Protein AF-0000000084368927 (afdb_homodimer)

pLDDT: mean 73.63, std 20.37, range [19.75, 97.19]

Secondary structure (DSSP, 8-state):
------------S-HHHHHTT------SSS-HHHHHTT------SHHHHHHHHHHT--TTB--TTHHHHHHTTS-TTSHHHHHHH-HHHHHHHHHHHHSTHHHHHHHHHHHHTS---PPPPHHHHHHHHHHHHS-HHHHHHHHHHHHHSHHHHHT--S-HHHHHHHHHHHH--TTS----S---SHHHHHHHHHHHHHHHHHHHHHHHTT--GGG----HHHHHHHHHHHHHHTT-TTT-HHHHHHHHHHHHHHHHH-SS---HHHHHHHHHHHHHHHHHHHHHTTTS----HHHHHHHHHHHHHHHHHHHHH--S--SS-GGG--PPPP---SHHHHHHHHHHHHHHHHHHHHHHHH-SS---BHHHHHHHHHHHHHHHHHT-HHHHHH-S-HHHHHHHHHHHHHHHHHHHHHHHHHHHHHTTT-HHHHHHHHHHHHHHHHHHHGGGGGGG--TTSTT-HHHHTS-HHHHHHHHHHHHHHHHHHHHHHHHHHHHHTTTS---HHHHHHHHHHHHHHHHHHHHHHHTTTT-HHHHHHHHHHHHHHHHHHS-STT-THHHHHHHHHHT-HHHHS--HHHHHHHHHHHHHHHTTTSS-S----SSTTT-S---HHHHHHHHHHHHSGGGT-/------------S-HHHHHTT------SSS-HHHHHTT------HHHHHHHHHHHT--TTB--TTHHHHHHTTS-TTSHHHHHHH-HHHHHHHHHHHHSTHHHHHHHHHHHHTS---PPPPHHHHHHHHHHHHS-HHHHHHHHHHHHHSHHHHHT--S-HHHHHHHHHHHH--TTS----S---SHHHHHHHHHHHHHHHHHHHHHHHTT--GGG----HHHHHHHHHHHHHHTT-TTT-HHHHHHHHHHHHHHHHH-SS---HHHHHHHHHHHHHHHHHHHHHTTTS----HHHHHHHHHHHHHHHHHHHHH--S--SS-GGG--PPPP-S-SHHHHHHHHHHHHHHHHHHHHHHHH-SSS--BHHHHHHHHHHHHHHHHHT-HHHHHH-S-HHHHHHHHHHHHHHHHHHHHHHHHHHHHHTTT-HHHHHHHHHHHHHHHHHHHGGGGGGG--TTSTT-HHHHTS-HHHHHHHHHHHHHHHHHHHHHHHHHHHHHTTTS---HHHHHHHHHHHHHHHHHHHHHHHTTTT-HHHHHHHHHHHHHHHHHH-TTTT-THHHHHHHHHHT-HHHHS-THHHHHHHHHHHHHHHHTTSS-S----SSTTT-S---HHHHHHHHHHHHSSTTT-

Solvent-accessible surface area (backbone atoms only — not comparable to full-atom values): 67844 Å² total; per-residue (Å²): 136,82,83,71,79,78,73,85,66,82,77,58,38,28,45,57,29,56,75,69,70,46,81,46,72,47,42,83,77,44,18,64,50,31,51,75,68,74,40,79,36,44,58,65,70,71,59,50,57,51,52,59,53,60,69,71,53,46,95,52,42,47,59,68,52,66,56,23,71,80,54,20,62,53,24,64,48,19,58,62,41,50,37,67,66,36,64,57,41,29,43,45,50,50,54,48,56,70,41,61,76,56,58,54,56,54,45,50,54,53,53,63,65,53,68,82,77,76,81,69,56,76,89,48,42,57,70,67,46,46,70,76,57,63,51,46,68,62,50,52,51,31,52,49,46,36,71,68,37,62,48,27,37,78,61,54,65,69,54,68,68,64,50,48,55,53,44,32,63,41,34,26,47,93,89,54,71,45,66,60,91,73,80,88,48,61,66,46,32,46,49,52,20,39,48,34,45,49,42,28,53,28,25,49,46,38,45,74,64,67,46,72,74,87,58,52,79,49,47,71,61,37,45,53,52,20,50,50,28,44,66,71,30,68,60,56,48,88,79,41,47,68,60,46,43,41,34,52,50,53,52,45,53,44,64,74,31,47,40,58,73,63,52,72,42,49,56,54,46,44,54,33,50,47,51,40,42,51,52,52,37,48,36,70,35,41,37,36,71,65,86,50,55,67,50,30,41,45,40,52,53,50,52,48,52,39,47,49,55,25,68,56,16,38,66,47,58,68,80,74,53,78,44,50,33,51,45,54,76,54,72,63,92,45,63,39,38,50,26,51,55,53,48,48,50,50,49,66,69,44,42,69,47,43,55,46,65,28,26,57,66,50,61,43,38,51,67,60,50,48,57,47,43,50,58,53,51,48,49,45,65,75,49,29,72,71,60,43,73,66,49,83,52,33,51,54,26,38,29,51,48,51,47,42,51,52,51,48,48,50,52,43,40,52,39,47,52,51,24,58,62,22,47,46,74,36,38,69,61,19,46,55,35,45,52,53,40,48,64,56,46,57,71,56,59,61,59,54,54,42,68,74,40,51,88,85,37,88,42,13,44,46,80,57,34,41,44,48,52,63,46,51,50,53,51,52,56,48,50,54,46,55,40,51,54,26,52,30,46,33,32,48,34,61,61,40,49,82,72,38,77,88,56,71,67,49,54,50,51,29,51,50,25,49,50,52,44,50,53,51,42,50,45,25,51,72,35,24,86,64,21,38,64,31,34,54,48,27,55,54,48,48,53,49,49,48,55,49,60,40,39,35,97,79,29,84,57,22,60,58,42,50,52,49,46,68,66,30,66,58,56,62,58,26,53,27,67,64,46,43,51,51,47,55,51,47,52,58,57,59,61,65,68,67,83,72,62,72,64,70,64,85,53,60,83,64,51,80,49,68,50,70,61,53,46,48,47,47,48,49,59,64,63,46,64,70,76,85,102,131,83,73,72,78,80,71,83,66,80,74,60,38,28,46,58,29,56,75,69,69,47,81,46,73,48,42,84,77,43,18,62,50,30,51,74,68,75,40,81,34,46,58,64,72,72,58,52,57,51,52,59,52,60,69,70,54,47,94,52,42,46,60,68,52,66,59,20,66,80,50,20,66,43,22,67,46,22,60,62,40,51,38,68,66,37,63,54,41,31,43,45,49,50,56,49,55,69,42,59,76,56,58,52,56,56,46,50,55,53,53,67,64,55,68,83,76,76,82,70,56,76,87,49,42,57,70,66,46,47,71,76,56,62,52,46,66,62,51,51,51,32,52,50,45,35,70,69,37,62,48,26,35,78,60,55,66,71,55,68,69,63,51,49,56,53,45,32,71,40,33,26,48,94,90,52,72,45,67,60,92,74,81,89,48,59,68,48,33,46,49,51,22,41,47,34,45,49,41,27,54,29,25,49,46,37,44,74,64,68,47,71,72,86,57,53,79,50,47,70,64,37,46,53,51,19,50,50,28,44,66,72,30,67,61,57,47,88,77,41,48,68,59,46,43,39,35,52,50,52,51,47,53,43,62,75,32,48,40,58,71,59,51,74,44,47,56,55,47,44,53,35,50,48,50,39,41,51,52,52,37,46,35,70,33,40,37,36,72,64,84,51,56,65,50,30,40,44,40,52,53,48,53,48,50,39,48,49,56,26,67,55,20,38,65,48,60,69,80,73,50,77,44,52,33,52,46,53,77,55,74,64,92,46,62,38,38,51,25,51,56,54,49,48,50,50,49,66,67,44,42,68,48,44,56,45,64,28,26,58,66,51,64,43,38,51,68,59,52,49,58,48,44,50,57,53,50,50,50,45,66,75,49,30,73,72,60,43,72,65,48,81,52,31,51,56,26,37,29,50,49,52,46,42,52,53,52,47,48,50,51,46,39,54,39,49,52,54,23,57,62,22,47,48,74,35,43,68,60,20,48,56,34,46,53,51,40,47,66,58,46,56,70,56,60,62,57,54,52,42,66,73,40,51,87,85,37,89,43,13,43,48,79,58,31,41,42,48,54,62,47,52,49,52,50,51,54,48,50,54,46,54,42,50,55,26,50,29,46,34,31,48,34,62,61,40,51,82,71,38,75,92,54,71,66,48,54,51,51,27,52,50,24,48,50,51,44,49,51,51,42,50,46,25,51,72,37,24,88,64,22,37,62,30,35,54,46,27,55,54,48,48,53,49,48,49,55,48,60,36,44,34,95,80,30,85,55,20,61,57,43,50,52,49,47,66,66,31,63,57,55,59,57,22,52,29,63,63,45,49,51,49,48,53,50,48,52,55,55,58,60,64,69,65,84,74,65,72,67,67,64,81,55,66,81,62,54,84,52,70,53,70,62,56,48,49,48,47,48,48,58,66,62,52,67,65,80,84,100

Foldseek 3Di:
DPPDPDDPPPCLAFPVCVVVVHDFPSDPPATPVCVVVVHTGHDPDPVVLVVVVVPPPDLFFFQLCSLCVVVVPFFLLALVSLCCLQLLNVLLVVLVVVVVPQVVVLVVVVVVLPPPQDQDPPQCLVVVLCVVCVPVQLLVVLLVQCCPFLNCLLQVLDDSVVLVVVSCVAQNDPVDGDHDDDDDDLVSLLSQLQSLLSLQLSLVLCVLLVHDCPSHPRDVVSNSSSVSSCVVCVPVCPPQLSSNLSSLSSNLVCVLQPQRPDDPVVVVVSVVSLVVSVVSLVVVVLQEEDPDLSSLLSVLSSQLVQVVVCLRHLQDARPDDPVSGDYDQRDDPDLSSLLSVLSVVLCVLCRQVSVQSNPNPDGDTPVSNVVSLVSLVVVCVVLDPVVLQPDDDLSNSQSSVLSNLSSLSVSLSVLSSSLSSCQLPPLVSNLVSVVVNCVSLLRLLVLLALLDDDSPDSSPCCVRRNSPSRVVSSSLSSLLSSLSVLLSLLLVLVLCCVVPPHDVVSVVSNVVSLVSNVSNLVSLLVCCVRGVSSVSSSSVSVSSSCLSNVLPVPDPSVVVSNVSLCPDPSNVSRCNVVVSSVVVVVVVVVVPPDPPPPVPPPQPSCVVPCPPVSVVVVVVVVPPPPRVD/DPPDPDDPPPCLAFPVCVVVVHDFPSDPPATPVCVVVVHTGHRPDPVVLVVVCVPPPDLFFFQLCSLCVVVVVFFLLALVSLCCLQLLNVLLVVLVVVVVPQVVVLVVVVVVLPPPQDQDPPQCLVVVLCVVCVPVQLLVVLLVQCCPFLNCLLQVLDDSVVLVVVSCVAQNDPVDGDHDDDDDDLVSLLSQLQSLLSLQLSLVLCVLLVHDPPSHPRDVVSNSSSVSSCVVCVPVCPPQLSSNLSSLSSNLVCVLQPQRPPDPVVVVVSVVSLVVSVVSLVVVVLQEEDPDLSSLLSVLSSQLVQVVVCLNGLQDARPDDPVRGDYDQRDDPDLSSLLSVLSVVLCVLCRQVSVQSNPNPDGDTPVSNVVSLVSLVVVCVVLDPVVLQPDDDLSNSQSSVLSNLSSLSVSLSVLSSSLSSCQLPPLVSNVVSVVVNCVSLLRLLVLLQLLDDDSPDSSPCCVRRNSPSRVVSSSLSSLLSSLSVLLSLLLVLVLCPVVPDHDVVSVVSNVVSLVSNLSNLVSLVVCCVRGVSSVSSNSVSVSSSCLSNVLPVPDPSVVVSNVSLCVDPSNVSRCNSVVVSVVVVVVVVVVPPDPPPPVPVPCPSCVVPPPPVSVVVSVVVVPPPDPVD

Radius of gyration: 34.28 Å; Cα contacts (8 Å, |Δi|>4): 1493; chains: 2; bounding box: 104×106×85 Å

Structure (mmCIF, N/CA/C/O backbone):
data_AF-0000000084368927-model_v1
#
loop_
_entity.id
_entity.type
_entity.pdbx_description
1 polymer 'Zn(2)-C6 fungal-type domain-containing protein'
#
loop_
_atom_site.group_PDB
_atom_site.id
_atom_site.type_symbol
_atom_site.label_atom_id
_atom_site.label_alt_id
_atom_site.label_comp_id
_atom_site.label_asym_id
_atom_site.label_entity_id
_atom_site.label_seq_id
_atom_site.pdbx_PDB_ins_code
_atom_site.Cartn_x
_atom_site.Cartn_y
_atom_site.Cartn_z
_atom_site.occupancy
_atom_site.B_iso_or_equiv
_atom_site.auth_seq_id
_atom_site.auth_comp_id
_atom_site.auth_asym_id
_atom_site.auth_atom_id
_atom_site.pdbx_PDB_model_num
ATOM 1 N N . MET A 1 1 ? 34.656 13.688 -26.109 1 19.92 1 MET A N 1
ATOM 2 C CA . MET A 1 1 ? 35 12.281 -25.875 1 19.92 1 MET A CA 1
ATOM 3 C C . MET A 1 1 ? 34 11.641 -24.922 1 19.92 1 MET A C 1
ATOM 5 O O . MET A 1 1 ? 33.562 12.273 -23.953 1 19.92 1 MET A O 1
ATOM 9 N N . ALA A 1 2 ? 33.312 10.531 -25.328 1 25.83 2 ALA A N 1
ATOM 10 C CA . ALA A 1 2 ? 32.094 9.805 -24.953 1 25.83 2 ALA A CA 1
ATOM 11 C C . ALA A 1 2 ? 32.25 9.141 -23.594 1 25.83 2 ALA A C 1
ATOM 13 O O . ALA A 1 2 ? 33.031 8.219 -23.438 1 25.83 2 ALA A O 1
ATOM 14 N N . THR A 1 3 ? 32.312 9.719 -22.516 1 26.47 3 THR A N 1
ATOM 15 C CA . THR A 1 3 ? 32.875 8.961 -21.391 1 26.47 3 THR A CA 1
ATOM 16 C C . THR A 1 3 ? 31.906 7.859 -20.953 1 26.47 3 THR A C 1
ATOM 18 O O . THR A 1 3 ? 30.734 8.125 -20.688 1 26.47 3 THR A O 1
ATOM 21 N N . GLY A 1 4 ? 31.953 6.629 -21.438 1 25.66 4 GLY A N 1
ATOM 22 C CA . GLY A 1 4 ? 31.344 5.309 -21.422 1 25.66 4 GLY A CA 1
ATOM 23 C C . GLY A 1 4 ? 30.922 4.863 -20.031 1 25.66 4 GLY A C 1
ATOM 24 O O . GLY A 1 4 ? 31.641 5.102 -19.062 1 25.66 4 GLY A O 1
ATOM 25 N N . ILE A 1 5 ? 29.875 4.859 -19.781 1 29.95 5 ILE A N 1
ATOM 26 C CA . ILE A 1 5 ? 29.266 4.473 -18.516 1 29.95 5 ILE A CA 1
ATOM 27 C C . ILE A 1 5 ? 29.672 3.041 -18.172 1 29.95 5 ILE A C 1
ATOM 29 O O . ILE A 1 5 ? 29.359 2.104 -18.906 1 29.95 5 ILE A O 1
ATOM 33 N N . LYS A 1 6 ? 30.781 2.773 -17.547 1 32.47 6 LYS A N 1
ATOM 34 C CA . LYS A 1 6 ? 31.312 1.431 -17.344 1 32.47 6 LYS A CA 1
ATOM 35 C C . LYS A 1 6 ? 30.297 0.53 -16.656 1 32.47 6 LYS A C 1
ATOM 37 O O . LYS A 1 6 ? 29.594 0.968 -15.75 1 32.47 6 LYS A O 1
ATOM 42 N N . ARG A 1 7 ? 29.828 -0.658 -17.094 1 32.81 7 ARG A N 1
ATOM 43 C CA . ARG A 1 7 ? 29.172 -1.894 -16.656 1 32.81 7 ARG A CA 1
ATOM 44 C C . ARG A 1 7 ? 29.672 -2.311 -15.281 1 32.81 7 ARG A C 1
ATOM 46 O O . ARG A 1 7 ? 30.875 -2.424 -15.055 1 32.81 7 ARG A O 1
ATOM 53 N N . ARG A 1 8 ? 29.25 -2.021 -14.32 1 33.44 8 ARG A N 1
ATOM 54 C CA . ARG A 1 8 ? 29.875 -2.617 -13.141 1 33.44 8 ARG A CA 1
ATOM 55 C C . ARG A 1 8 ? 29.953 -4.137 -13.273 1 33.44 8 ARG A C 1
ATOM 57 O O . ARG A 1 8 ? 28.938 -4.828 -13.195 1 33.44 8 ARG A O 1
ATOM 64 N N . ARG A 1 9 ? 30.953 -4.801 -13.914 1 33.34 9 ARG A N 1
ATOM 65 C CA . ARG A 1 9 ? 31.359 -6.195 -14.031 1 33.34 9 ARG A CA 1
ATOM 66 C C . ARG A 1 9 ? 31.469 -6.852 -12.656 1 33.34 9 ARG A C 1
ATOM 68 O O . ARG A 1 9 ? 31.922 -6.223 -11.695 1 33.34 9 ARG A O 1
ATOM 75 N N . VAL A 1 10 ? 30.594 -7.738 -12.367 1 38.78 10 VAL A N 1
ATOM 76 C CA . VAL A 1 10 ? 30.906 -8.695 -11.312 1 38.78 10 VAL A CA 1
ATOM 77 C C . VAL A 1 10 ? 32.406 -8.961 -11.289 1 38.78 10 VAL A C 1
ATOM 79 O O . VAL A 1 10 ? 33 -9.383 -12.289 1 38.78 10 VAL A O 1
ATOM 82 N N . ILE A 1 11 ? 33.094 -8.328 -10.547 1 46.53 11 ILE A N 1
ATOM 83 C CA . ILE A 1 11 ? 34.562 -8.508 -10.5 1 46.53 11 ILE A CA 1
ATOM 84 C C . ILE A 1 11 ? 34.875 -9.953 -10.109 1 46.53 11 ILE A C 1
ATOM 86 O O . ILE A 1 11 ? 34.594 -10.367 -8.977 1 46.53 11 ILE A O 1
ATOM 90 N N . HIS A 1 12 ? 34.938 -10.914 -10.914 1 52.34 12 HIS A N 1
ATOM 91 C CA . HIS A 1 12 ? 35.312 -12.32 -10.836 1 52.34 12 HIS A CA 1
ATOM 92 C C . HIS A 1 12 ? 36.812 -12.484 -10.711 1 52.34 12 HIS A C 1
ATOM 94 O O . HIS A 1 12 ? 37.312 -13.602 -10.562 1 52.34 12 HIS A O 1
ATOM 100 N N . SER A 1 13 ? 37.375 -11.375 -10.57 1 63.12 13 SER A N 1
ATOM 101 C CA . SER A 1 13 ? 38.844 -11.398 -10.523 1 63.12 13 SER A CA 1
ATOM 102 C C . SER A 1 13 ? 39.344 -11.477 -9.094 1 63.12 13 SER A C 1
ATOM 104 O O . SER A 1 13 ? 38.688 -10.984 -8.164 1 63.12 13 SER A O 1
ATOM 106 N N . CYS A 1 14 ? 40.344 -12.266 -8.734 1 65.38 14 CYS A N 1
ATOM 107 C CA . CYS A 1 14 ? 40.938 -12.406 -7.406 1 65.38 14 CYS A CA 1
ATOM 108 C C . CYS A 1 14 ? 41.438 -11.062 -6.898 1 65.38 14 CYS A C 1
ATOM 110 O O . CYS A 1 14 ? 41.719 -10.164 -7.688 1 65.38 14 CYS A O 1
ATOM 112 N N . THR A 1 15 ? 41.375 -10.742 -5.629 1 68.88 15 THR A N 1
ATOM 113 C CA . THR A 1 15 ? 41.781 -9.492 -5.008 1 68.88 15 THR A CA 1
ATOM 114 C C . THR A 1 15 ? 43.188 -9.086 -5.496 1 68.88 15 THR A C 1
ATOM 116 O O . THR A 1 15 ? 43.438 -7.902 -5.719 1 68.88 15 THR A O 1
ATOM 119 N N . HIS A 1 16 ? 43.938 -10.062 -5.719 1 71.5 16 HIS A N 1
ATOM 120 C CA . HIS A 1 16 ? 45.312 -9.781 -6.145 1 71.5 16 HIS A CA 1
ATOM 121 C C . HIS A 1 16 ? 45.344 -9.234 -7.57 1 71.5 16 HIS A C 1
ATOM 123 O O . HIS A 1 16 ? 46 -8.242 -7.84 1 71.5 16 HIS A O 1
ATOM 129 N N . CYS A 1 17 ? 44.688 -9.773 -8.445 1 71.44 17 CYS A N 1
ATOM 130 C CA . CYS A 1 17 ? 44.656 -9.336 -9.844 1 71.44 17 CYS A CA 1
ATOM 131 C C . CYS A 1 17 ? 43.969 -7.988 -9.977 1 71.44 17 CYS A C 1
ATOM 133 O O . CYS A 1 17 ? 44.344 -7.152 -10.789 1 71.44 17 CYS A O 1
ATOM 135 N N . ARG A 1 18 ? 43.125 -7.719 -9.102 1 69 18 ARG A N 1
ATOM 136 C CA . ARG A 1 18 ? 42.375 -6.473 -9.086 1 69 18 ARG A CA 1
ATOM 137 C C . ARG A 1 18 ? 43.219 -5.32 -8.57 1 69 18 ARG A C 1
ATOM 139 O O . ARG A 1 18 ? 43.188 -4.223 -9.133 1 69 18 ARG A O 1
ATOM 146 N N . GLU A 1 19 ? 43.875 -5.555 -7.547 1 70.06 19 GLU A N 1
ATOM 147 C CA . GLU A 1 19 ? 44.719 -4.531 -6.949 1 70.06 19 GLU A CA 1
ATOM 148 C C . GLU A 1 19 ? 45.875 -4.164 -7.875 1 70.06 19 GLU A C 1
ATOM 150 O O . GLU A 1 19 ? 46.281 -3 -7.953 1 70.06 19 GLU A O 1
ATOM 155 N N . LYS A 1 20 ? 46.375 -5.141 -8.555 1 70.31 20 LYS A N 1
ATOM 156 C CA . LYS A 1 20 ? 47.531 -4.91 -9.414 1 70.31 20 LYS A CA 1
ATOM 157 C C . LYS A 1 20 ? 47.094 -4.688 -10.859 1 70.31 20 LYS A C 1
ATOM 159 O O . LYS A 1 20 ? 47.938 -4.551 -11.75 1 70.31 20 LYS A O 1
ATOM 164 N N . LYS A 1 21 ? 45.656 -4.609 -11.023 1 65.44 21 LYS A N 1
ATOM 165 C CA . LYS A 1 21 ? 45.031 -4.336 -12.312 1 65.44 21 LYS A CA 1
ATOM 166 C C . LYS A 1 21 ? 45.531 -5.309 -13.383 1 65.44 21 LYS A C 1
ATOM 168 O O . LYS A 1 21 ? 45.812 -4.906 -14.508 1 65.44 21 LYS A O 1
ATOM 173 N N . LEU A 1 22 ? 45.812 -6.578 -12.992 1 72.38 22 LEU A N 1
ATOM 174 C CA . LEU A 1 22 ? 46.219 -7.633 -13.914 1 72.38 22 LEU A CA 1
ATOM 175 C C . LEU A 1 22 ? 45 -8.312 -14.547 1 72.38 22 LEU A C 1
ATOM 177 O O . LEU A 1 22 ? 43.906 -8.227 -14.016 1 72.38 22 LEU A O 1
ATOM 181 N N . LYS A 1 23 ? 45.156 -8.914 -15.719 1 70.19 23 LYS A N 1
ATOM 182 C CA . LYS A 1 23 ? 44.125 -9.664 -16.406 1 70.19 23 LYS A CA 1
ATOM 183 C C . LYS A 1 23 ? 43.812 -10.961 -15.68 1 70.19 23 LYS A C 1
ATOM 185 O O . LYS A 1 23 ? 44.562 -11.93 -15.75 1 70.19 23 LYS A O 1
ATOM 190 N N . CYS A 1 24 ? 42.75 -10.984 -14.859 1 66.06 24 CYS A N 1
ATOM 191 C CA . CYS A 1 24 ? 42.312 -12.141 -14.086 1 66.06 24 CYS A CA 1
ATOM 192 C C . CYS A 1 24 ? 41.406 -13.055 -14.93 1 66.06 24 CYS A C 1
ATOM 194 O O . CYS A 1 24 ? 40.5 -12.586 -15.617 1 66.06 24 CYS A O 1
ATOM 196 N N . ASP A 1 25 ? 41.781 -14.234 -15.18 1 67.75 25 ASP A N 1
ATOM 197 C CA . ASP A 1 25 ? 41 -15.164 -15.984 1 67.75 25 ASP A CA 1
ATOM 198 C C . ASP A 1 25 ? 39.812 -15.734 -15.18 1 67.75 25 ASP A C 1
ATOM 200 O O . ASP A 1 25 ? 39.125 -16.641 -15.648 1 67.75 25 ASP A O 1
ATOM 204 N N . LYS A 1 26 ? 39.594 -15.336 -13.914 1 64.56 26 LYS A N 1
ATOM 205 C CA . LYS A 1 26 ? 38.469 -15.531 -13.023 1 64.56 26 LYS A CA 1
ATOM 206 C C . LYS A 1 26 ? 38.312 -17 -12.641 1 64.56 26 LYS A C 1
ATOM 208 O O . LYS A 1 26 ? 37.25 -17.406 -12.133 1 64.56 26 LYS A O 1
ATOM 213 N N . ILE A 1 27 ? 39.438 -17.797 -12.828 1 68.38 27 ILE A N 1
ATOM 214 C CA . ILE A 1 27 ? 39.406 -19.203 -12.469 1 68.38 27 ILE A CA 1
ATOM 215 C C . ILE A 1 27 ? 39.656 -19.359 -10.969 1 68.38 27 ILE A C 1
ATOM 217 O O . ILE A 1 27 ? 40.531 -18.719 -10.406 1 68.38 27 ILE A O 1
ATOM 221 N N . LYS A 1 28 ? 38.781 -20.156 -10.109 1 64.38 28 LYS A N 1
ATOM 222 C CA . LYS A 1 28 ? 38.969 -20.484 -8.695 1 64.38 28 LYS A CA 1
ATOM 223 C C . LYS A 1 28 ? 39.531 -21.891 -8.508 1 64.38 28 LYS A C 1
ATOM 225 O O . LYS A 1 28 ? 39.312 -22.766 -9.352 1 64.38 28 LYS A O 1
ATOM 230 N N . PRO A 1 29 ? 40.5 -21.938 -7.398 1 66.38 29 PRO A N 1
ATOM 231 C CA . PRO A 1 29 ? 40.688 -21 -6.285 1 66.38 29 PRO A CA 1
ATOM 232 C C . PRO A 1 29 ? 41.719 -19.938 -6.59 1 66.38 29 PRO A C 1
ATOM 234 O O . PRO A 1 29 ? 41.781 -18.906 -5.91 1 66.38 29 PRO A O 1
ATOM 237 N N . THR A 1 30 ? 42.5 -20.219 -7.465 1 72.06 30 THR A N 1
ATOM 238 C CA . THR A 1 30 ? 43.562 -19.266 -7.824 1 72.06 30 THR A CA 1
ATOM 239 C C . THR A 1 30 ? 43.562 -19 -9.328 1 72.06 30 THR A C 1
ATOM 241 O O . THR A 1 30 ? 43.656 -19.953 -10.125 1 72.06 30 THR A O 1
ATOM 244 N N . CYS A 1 31 ? 43.344 -17.75 -9.719 1 70.38 31 CYS A N 1
ATOM 245 C CA . CYS A 1 31 ? 43.25 -17.406 -11.133 1 70.38 31 CYS A CA 1
ATOM 246 C C . CYS A 1 31 ? 44.594 -17.641 -11.828 1 70.38 31 CYS A C 1
ATOM 248 O O . CYS A 1 31 ? 45.625 -17.781 -11.172 1 70.38 31 CYS A O 1
ATOM 250 N N . GLY A 1 32 ? 44.469 -17.906 -13.117 1 73.81 32 GLY A N 1
ATOM 251 C CA . GLY A 1 32 ? 45.656 -18.203 -13.898 1 73.81 32 GLY A CA 1
ATOM 252 C C . GLY A 1 32 ? 46.75 -17.188 -13.727 1 73.81 32 GLY A C 1
ATOM 253 O O . GLY A 1 32 ? 47.938 -17.531 -13.664 1 73.81 32 GLY A O 1
ATOM 254 N N . THR A 1 33 ? 46.438 -15.938 -13.492 1 74.44 33 THR A N 1
ATOM 255 C CA . THR A 1 33 ? 47.406 -14.867 -13.336 1 74.44 33 THR A CA 1
ATOM 256 C C . THR A 1 33 ? 48.094 -14.945 -11.961 1 74.44 33 THR A C 1
ATOM 258 O O . THR A 1 33 ? 49.312 -14.789 -11.852 1 74.44 33 THR A O 1
ATOM 261 N N . CYS A 1 34 ? 47.281 -15.172 -11.031 1 71.5 34 CYS A N 1
ATOM 262 C CA . CYS A 1 34 ? 47.844 -15.297 -9.688 1 71.5 34 CYS A CA 1
ATOM 263 C C . CYS A 1 34 ? 48.594 -16.609 -9.539 1 71.5 34 CYS A C 1
ATOM 265 O O . CYS A 1 34 ? 49.625 -16.672 -8.828 1 71.5 34 CYS A O 1
ATOM 267 N N . THR A 1 35 ? 48.219 -17.641 -10.164 1 73.94 35 THR A N 1
ATOM 268 C CA . THR A 1 35 ? 48.938 -18.906 -10.164 1 73.94 35 THR A CA 1
ATOM 269 C C . THR A 1 35 ? 50.344 -18.703 -10.758 1 73.94 35 THR A C 1
ATOM 271 O O . THR A 1 35 ? 51.312 -19.219 -10.227 1 73.94 35 THR A O 1
ATOM 274 N N . LYS A 1 36 ? 50.469 -17.938 -11.82 1 74.69 36 LYS A N 1
ATOM 275 C CA . LYS A 1 36 ? 51.75 -17.672 -12.445 1 74.69 36 LYS A CA 1
ATOM 276 C C . LYS A 1 36 ? 52.656 -16.844 -11.531 1 74.69 36 LYS A C 1
ATOM 278 O O . LYS A 1 36 ? 53.875 -16.984 -11.555 1 74.69 36 LYS A O 1
ATOM 283 N N . ALA A 1 37 ? 52.094 -15.969 -10.734 1 72.19 37 ALA A N 1
ATOM 284 C CA . ALA A 1 37 ? 52.844 -15.102 -9.828 1 72.19 37 ALA A CA 1
ATOM 285 C C . ALA A 1 37 ? 53.031 -15.758 -8.461 1 72.19 37 ALA A C 1
ATOM 287 O O . ALA A 1 37 ? 53.625 -15.172 -7.555 1 72.19 37 ALA A O 1
ATOM 288 N N . ASN A 1 38 ? 52.625 -17.016 -8.289 1 72.06 38 ASN A N 1
ATOM 289 C CA . ASN A 1 38 ? 52.688 -17.812 -7.066 1 72.06 38 ASN A CA 1
ATOM 290 C C . ASN A 1 38 ? 51.969 -17.094 -5.91 1 72.06 38 ASN A C 1
ATOM 292 O O . ASN A 1 38 ? 52.5 -17.062 -4.797 1 72.06 38 ASN A O 1
ATOM 296 N N . ILE A 1 39 ? 50.969 -16.344 -6.297 1 69.75 39 ILE A N 1
ATOM 297 C CA . ILE A 1 39 ? 50.156 -15.656 -5.293 1 69.75 39 ILE A CA 1
ATOM 298 C C . ILE A 1 39 ? 48.781 -16.359 -5.16 1 69.75 39 ILE A C 1
ATOM 300 O O . ILE A 1 39 ? 48.188 -16.75 -6.164 1 69.75 39 ILE A O 1
ATOM 304 N N . LYS A 1 40 ? 48.25 -16.703 -4.008 1 67.31 40 LYS A N 1
ATOM 305 C CA . LYS A 1 40 ? 46.938 -17.234 -3.738 1 67.31 40 LYS A CA 1
ATOM 306 C C . LYS A 1 40 ? 45.875 -16.156 -3.883 1 67.31 40 LYS A C 1
ATOM 308 O O . LYS A 1 40 ? 46 -15.062 -3.309 1 67.31 40 LYS A O 1
ATOM 313 N N . CYS A 1 41 ? 44.875 -16.453 -4.773 1 60.75 41 CYS A N 1
ATOM 314 C CA . CYS A 1 41 ? 43.844 -15.453 -5.016 1 60.75 41 CYS A CA 1
ATOM 315 C C . CYS A 1 41 ? 42.969 -15.25 -3.777 1 60.75 41 CYS A C 1
ATOM 317 O O . CYS A 1 41 ? 42.719 -16.188 -3.018 1 60.75 41 CYS A O 1
ATOM 319 N N . GLU A 1 42 ? 42.844 -14.062 -3.184 1 62.59 42 GLU A N 1
ATOM 320 C CA . GLU A 1 42 ? 41.812 -13.695 -2.203 1 62.59 42 GLU A CA 1
ATOM 321 C C . GLU A 1 42 ? 40.656 -13.008 -2.871 1 62.59 42 GLU A C 1
ATOM 323 O O . GLU A 1 42 ? 40.812 -12.102 -3.689 1 62.59 42 GLU A O 1
ATOM 328 N N . TYR A 1 43 ? 39.656 -13.719 -2.984 1 54.06 43 TYR A N 1
ATOM 329 C CA . TYR A 1 43 ? 38.438 -13.125 -3.559 1 54.06 43 TYR A CA 1
ATOM 330 C C . TYR A 1 43 ? 37.594 -12.477 -2.477 1 54.06 43 TYR A C 1
ATOM 332 O O . TYR A 1 43 ? 37.344 -13.086 -1.436 1 54.06 43 TYR A O 1
ATOM 340 N N . THR A 1 44 ? 37.594 -11.336 -2.17 1 44.88 44 THR A N 1
ATOM 341 C CA . THR A 1 44 ? 36.906 -10.688 -1.066 1 44.88 44 THR A CA 1
ATOM 342 C C . THR A 1 44 ? 35.406 -10.906 -1.18 1 44.88 44 THR A C 1
ATOM 344 O O . THR A 1 44 ? 34.688 -10.812 -0.185 1 44.88 44 THR A O 1
ATOM 347 N N . GLY A 1 45 ? 34.719 -10.484 -2.117 1 40.28 45 GLY A N 1
ATOM 348 C CA . GLY A 1 45 ? 33.312 -10.094 -1.985 1 40.28 45 GLY A CA 1
ATOM 349 C C . GLY A 1 45 ? 32.406 -11.242 -1.602 1 40.28 45 GLY A C 1
ATOM 350 O O . GLY A 1 45 ? 31.875 -11.273 -0.493 1 40.28 45 GLY A O 1
ATOM 351 N N . LEU A 1 46 ? 31.828 -11.961 -2.498 1 39.09 46 LEU A N 1
ATOM 352 C CA . LEU A 1 46 ? 30.766 -12.953 -2.373 1 39.09 46 LEU A CA 1
ATOM 353 C C . LEU A 1 46 ? 31.234 -14.164 -1.573 1 39.09 46 LEU A C 1
ATOM 355 O O . LEU A 1 46 ? 30.438 -14.812 -0.892 1 39.09 46 LEU A O 1
ATOM 359 N N . ASP A 1 47 ? 32.375 -14.57 -1.584 1 37.59 47 ASP A N 1
ATOM 360 C CA . ASP A 1 47 ? 32.906 -15.789 -0.965 1 37.59 47 ASP A CA 1
ATOM 361 C C . ASP A 1 47 ? 32.969 -15.648 0.555 1 37.59 47 ASP A C 1
ATOM 363 O O . ASP A 1 47 ? 32.781 -16.641 1.279 1 37.59 47 ASP A O 1
ATOM 367 N N . LEU A 1 48 ? 33.344 -14.531 1.14 1 35.81 48 LEU A N 1
ATOM 368 C CA . LEU A 1 48 ? 33.344 -14.32 2.584 1 35.81 48 LEU A CA 1
ATOM 369 C C . LEU A 1 48 ? 31.922 -14.305 3.125 1 35.81 48 LEU A C 1
ATOM 371 O O . LEU A 1 48 ? 31.688 -14.727 4.258 1 35.81 48 LEU A O 1
ATOM 375 N N . VAL A 1 49 ? 30.922 -13.812 2.537 1 36.25 49 VAL A N 1
ATOM 376 C CA . VAL A 1 49 ? 29.531 -13.914 2.969 1 36.25 49 VAL A CA 1
ATOM 377 C C . VAL A 1 49 ? 29.078 -15.375 2.949 1 36.25 49 VAL A C 1
ATOM 379 O O . VAL A 1 49 ? 28.406 -15.844 3.871 1 36.25 49 VAL A O 1
ATOM 382 N N . GLU A 1 50 ? 29.453 -16.188 2.029 1 37.94 50 GLU A N 1
ATOM 383 C CA . GLU A 1 50 ? 29.188 -17.625 1.977 1 37.94 50 GLU A CA 1
ATOM 384 C C . GLU A 1 50 ? 29.906 -18.359 3.109 1 37.94 50 GLU A C 1
ATOM 386 O O . GLU A 1 50 ? 29.328 -19.25 3.736 1 37.94 50 GLU A O 1
ATOM 391 N N . SER A 1 51 ? 31.188 -18.141 3.32 1 37.09 51 SER A N 1
ATOM 392 C CA . SER A 1 51 ? 31.953 -18.797 4.375 1 37.09 51 SER A CA 1
ATOM 393 C C . SER A 1 51 ? 31.453 -18.391 5.758 1 37.09 51 SER A C 1
ATOM 395 O O . SER A 1 51 ? 31.359 -19.234 6.656 1 37.09 51 SER A O 1
ATOM 397 N N . THR A 1 52 ? 31.203 -17.156 6.055 1 37.53 52 THR A N 1
ATOM 398 C CA . THR A 1 52 ? 30.641 -16.688 7.324 1 37.53 52 THR A CA 1
ATOM 399 C C . THR A 1 52 ? 29.203 -17.172 7.484 1 37.53 52 THR A C 1
ATOM 401 O O . THR A 1 52 ? 28.703 -17.312 8.609 1 37.53 52 THR A O 1
ATOM 404 N N . LEU A 1 53 ? 28.422 -17.266 6.52 1 39.12 53 LEU A N 1
ATOM 405 C CA . LEU A 1 53 ? 27.125 -17.938 6.512 1 39.12 53 LEU A CA 1
ATOM 406 C C . LEU A 1 53 ? 27.281 -19.406 6.852 1 39.12 53 LEU A C 1
ATOM 408 O O . LEU A 1 53 ? 26.422 -19.984 7.531 1 39.12 53 LEU A O 1
ATOM 412 N N . GLN A 1 54 ? 28.219 -20.141 6.336 1 40.53 54 GLN A N 1
ATOM 413 C CA . GLN A 1 54 ? 28.531 -21.547 6.648 1 40.53 54 GLN A CA 1
ATOM 414 C C . GLN A 1 54 ? 28.859 -21.719 8.133 1 40.53 54 GLN A C 1
ATOM 416 O O . GLN A 1 54 ? 28.531 -22.75 8.727 1 40.53 54 GLN A O 1
ATOM 421 N N . GLN A 1 55 ? 29.719 -20.953 8.648 1 40.25 55 GLN A N 1
ATOM 422 C CA . GLN A 1 55 ? 30.172 -21.234 10.008 1 40.25 55 GLN A CA 1
ATOM 423 C C . GLN A 1 55 ? 29.016 -21.156 11 1 40.25 55 GLN A C 1
ATOM 425 O O . GLN A 1 55 ? 28.969 -21.906 11.977 1 40.25 55 GLN A O 1
ATOM 430 N N . GLN A 1 56 ? 28.188 -20 11.031 1 42.59 56 GLN A N 1
ATOM 431 C CA . GLN A 1 56 ? 27.25 -19.875 12.148 1 42.59 56 GLN A CA 1
ATOM 432 C C . GLN A 1 56 ? 25.922 -20.547 11.852 1 42.59 56 GLN A C 1
ATOM 434 O O . GLN A 1 56 ? 24.859 -20.047 12.227 1 42.59 56 GLN A O 1
ATOM 439 N N . ILE A 1 57 ? 25.812 -21.312 10.891 1 50.22 57 ILE A N 1
ATOM 440 C CA . ILE A 1 57 ? 24.562 -22.047 10.719 1 50.22 57 ILE A CA 1
ATOM 441 C C . ILE A 1 57 ? 24.328 -22.938 11.93 1 50.22 57 ILE A C 1
ATOM 443 O O . ILE A 1 57 ? 25.062 -23.906 12.164 1 50.22 57 ILE A O 1
ATOM 447 N N . SER A 1 58 ? 23.781 -22.406 12.867 1 59.69 58 SER A N 1
ATOM 448 C CA . SER A 1 58 ? 23.25 -23.25 13.938 1 59.69 58 SER A CA 1
ATOM 449 C C . SER A 1 58 ? 22.328 -24.328 13.391 1 59.69 58 SER A C 1
ATOM 451 O O . SER A 1 58 ? 21.5 -24.062 12.516 1 59.69 58 SER A O 1
ATOM 453 N N . GLU A 1 59 ? 22.641 -25.609 13.586 1 65.94 59 GLU A N 1
ATOM 454 C CA . GLU A 1 59 ? 21.891 -26.797 13.164 1 65.94 59 GLU A CA 1
ATOM 455 C C . GLU A 1 59 ? 20.391 -26.625 13.438 1 65.94 59 GLU A C 1
ATOM 457 O O . GLU A 1 59 ? 19.562 -27.203 12.734 1 65.94 59 GLU A O 1
ATOM 462 N N . ASP A 1 60 ? 20.188 -25.688 14.312 1 80.06 60 ASP A N 1
ATOM 463 C CA . ASP A 1 60 ? 18.797 -25.719 14.75 1 80.06 60 ASP A CA 1
ATOM 464 C C . ASP A 1 60 ? 18.047 -24.469 14.297 1 80.06 60 ASP A C 1
ATOM 466 O O . ASP A 1 60 ? 16.859 -24.328 14.57 1 80.06 60 ASP A O 1
ATOM 470 N N . GLN A 1 61 ? 18.766 -23.625 13.547 1 82.81 61 GLN A N 1
ATOM 471 C CA . GLN A 1 61 ? 18.094 -22.406 13.109 1 82.81 61 GLN A CA 1
ATOM 472 C C . GLN A 1 61 ? 18.219 -22.219 11.602 1 82.81 61 GLN A C 1
ATOM 474 O O . GLN A 1 61 ? 19.25 -22.562 11.016 1 82.81 61 GLN A O 1
ATOM 479 N N . ILE A 1 62 ? 17.125 -21.719 11.047 1 80.06 62 ILE A N 1
ATOM 480 C CA . ILE A 1 62 ? 17.125 -21.5 9.602 1 80.06 62 ILE A CA 1
ATOM 481 C C . ILE A 1 62 ? 16.969 -20.016 9.305 1 80.06 62 ILE A C 1
ATOM 483 O O . ILE A 1 62 ? 16.172 -19.328 9.945 1 80.06 62 ILE A O 1
ATOM 487 N N . ASP A 1 63 ? 17.812 -19.516 8.531 1 72.25 63 ASP A N 1
ATOM 488 C CA . ASP A 1 63 ? 17.672 -18.141 8.047 1 72.25 63 ASP A CA 1
ATOM 489 C C . ASP A 1 63 ? 16.922 -18.109 6.727 1 72.25 63 ASP A C 1
ATOM 491 O O . ASP A 1 63 ? 17.516 -18.281 5.66 1 72.25 63 ASP A O 1
ATOM 495 N N . PHE A 1 64 ? 15.594 -17.938 6.832 1 69.69 64 PHE A N 1
ATOM 496 C CA . PHE A 1 64 ? 14.758 -17.922 5.637 1 69.69 64 PHE A CA 1
ATOM 497 C C . PHE A 1 64 ? 15.188 -16.812 4.691 1 69.69 64 PHE A C 1
ATOM 499 O O . PHE A 1 64 ? 14.984 -16.906 3.479 1 69.69 64 PHE A O 1
ATOM 506 N N . HIS A 1 65 ? 15.742 -15.75 5.324 1 61.69 65 HIS A N 1
ATOM 507 C CA . HIS A 1 65 ? 15.961 -14.555 4.523 1 61.69 65 HIS A CA 1
ATOM 508 C C . HIS A 1 65 ? 17.406 -14.469 4.051 1 61.69 65 HIS A C 1
ATOM 510 O O . HIS A 1 65 ? 17.734 -13.688 3.152 1 61.69 65 HIS A O 1
ATOM 516 N N . ARG A 1 66 ? 18.312 -15.148 4.828 1 55.62 66 ARG A N 1
ATOM 517 C CA . ARG A 1 66 ? 19.703 -15.117 4.391 1 55.62 66 ARG A CA 1
ATOM 518 C C . ARG A 1 66 ? 19.797 -15.273 2.877 1 55.62 66 ARG A C 1
ATOM 520 O O . ARG A 1 66 ? 20.594 -14.594 2.232 1 55.62 66 ARG A O 1
ATOM 527 N N . TYR A 1 67 ? 19.031 -16.297 2.611 1 49 67 TYR A N 1
ATOM 528 C CA . TYR A 1 67 ? 19.078 -16.672 1.203 1 49 67 TYR A CA 1
ATOM 529 C C . TYR A 1 67 ? 18.391 -15.633 0.333 1 49 67 TYR A C 1
ATOM 531 O O . TYR A 1 67 ? 18.656 -15.539 -0.867 1 49 67 TYR A O 1
ATOM 539 N N . GLY A 1 68 ? 17.609 -14.922 1.047 1 47.09 68 GLY A N 1
ATOM 540 C CA . GLY A 1 68 ? 16.844 -13.828 0.487 1 47.09 68 GLY A CA 1
ATOM 541 C C . GLY A 1 68 ? 17.719 -12.711 -0.07 1 47.09 68 GLY A C 1
ATOM 542 O O . GLY A 1 68 ? 17.266 -11.93 -0.907 1 47.09 68 GLY A O 1
ATOM 543 N N . LYS A 1 69 ? 18.875 -12.492 0.641 1 48.41 69 LYS A N 1
ATOM 544 C CA . LYS A 1 69 ? 19.828 -11.547 0.039 1 48.41 69 LYS A CA 1
ATOM 545 C C . LYS A 1 69 ? 20.062 -11.875 -1.433 1 48.41 69 LYS A C 1
ATOM 547 O O . LYS A 1 69 ? 20.25 -10.977 -2.25 1 48.41 69 LYS A O 1
ATOM 552 N N . ILE A 1 70 ? 20.469 -13.117 -1.509 1 43.25 70 ILE A N 1
ATOM 553 C CA . ILE A 1 70 ? 20.812 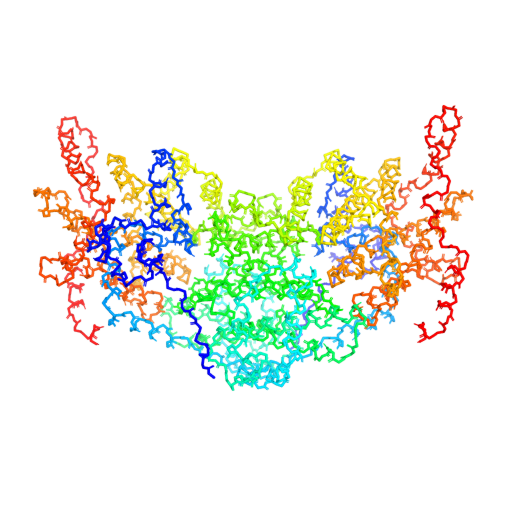-13.555 -2.855 1 43.25 70 ILE A CA 1
ATOM 554 C C . ILE A 1 70 ? 19.609 -13.359 -3.787 1 43.25 70 ILE A C 1
ATOM 556 O O . ILE A 1 70 ? 19.766 -12.828 -4.891 1 43.25 70 ILE A O 1
ATOM 560 N N . LEU A 1 71 ? 18.469 -14.102 -3.365 1 42.78 71 LEU A N 1
ATOM 561 C CA . LEU A 1 71 ? 17.312 -14.367 -4.207 1 42.78 71 LEU A CA 1
ATOM 562 C C . LEU A 1 71 ? 16.188 -13.375 -3.916 1 42.78 71 LEU A C 1
ATOM 564 O O . LEU A 1 71 ? 15.07 -13.531 -4.41 1 42.78 71 LEU A O 1
ATOM 568 N N . LEU A 1 72 ? 16.219 -12.602 -2.949 1 50.47 72 LEU A N 1
ATOM 569 C CA . LEU A 1 72 ? 15.258 -11.812 -2.178 1 50.47 72 LEU A CA 1
ATOM 570 C C . LEU A 1 72 ? 14.359 -11 -3.096 1 50.47 72 LEU A C 1
ATOM 572 O O . LEU A 1 72 ? 13.438 -10.32 -2.631 1 50.47 72 LEU A O 1
ATOM 576 N N . LYS A 1 73 ? 14.562 -11.398 -4.309 1 55.06 73 LYS A N 1
ATOM 577 C CA . LYS A 1 73 ? 13.648 -10.664 -5.176 1 55.06 73 LYS A CA 1
ATOM 578 C C . LYS A 1 73 ? 12.25 -11.281 -5.148 1 55.06 73 LYS A C 1
ATOM 580 O O . LYS A 1 73 ? 11.25 -10.57 -5.285 1 55.06 73 LYS A O 1
ATOM 585 N N . ASP A 1 74 ? 12.219 -12.641 -4.812 1 63.59 74 ASP A N 1
ATOM 586 C CA . ASP A 1 74 ? 10.906 -13.242 -5.027 1 63.59 74 ASP A CA 1
ATOM 587 C C . ASP A 1 74 ? 10.297 -13.719 -3.709 1 63.59 74 ASP A C 1
ATOM 589 O O . ASP A 1 74 ? 9.117 -14.07 -3.654 1 63.59 74 ASP A O 1
ATOM 593 N N . GLY A 1 75 ? 10.938 -13.711 -2.535 1 76.19 75 GLY A N 1
ATOM 594 C CA . GLY A 1 75 ? 10.43 -14.117 -1.237 1 76.19 75 GLY A CA 1
ATOM 595 C C . GLY A 1 75 ? 10.625 -15.594 -0.957 1 76.19 75 GLY A C 1
ATOM 596 O O . GLY A 1 75 ? 10.867 -16.375 -1.877 1 76.19 75 GLY A O 1
ATOM 597 N N . PRO A 1 76 ? 10.531 -16.094 0.212 1 81 76 PRO A N 1
ATOM 598 C CA . PRO A 1 76 ? 10.828 -17.469 0.602 1 81 76 PRO A CA 1
ATOM 599 C C . PRO A 1 76 ? 9.789 -18.469 0.078 1 81 76 PRO A C 1
ATOM 601 O O . PRO A 1 76 ? 10.086 -19.656 -0.054 1 81 76 PRO A O 1
ATOM 604 N N . LEU A 1 77 ? 8.609 -17.969 -0.225 1 87.06 77 LEU A N 1
ATOM 605 C CA . LEU A 1 77 ? 7.559 -18.906 -0.634 1 87.06 77 LEU A CA 1
ATOM 606 C C . LEU A 1 77 ? 7.41 -18.922 -2.152 1 87.06 77 LEU A C 1
ATOM 608 O O . LEU A 1 77 ? 6.539 -19.609 -2.688 1 87.06 77 LEU A O 1
ATOM 612 N N . SER A 1 78 ? 8.273 -18.234 -2.826 1 79.5 78 SER A N 1
ATOM 613 C CA . SER A 1 78 ? 8.234 -18.234 -4.285 1 79.5 78 SER A CA 1
ATOM 614 C C . SER A 1 78 ? 8.891 -19.484 -4.863 1 79.5 78 SER A C 1
ATOM 616 O O . SER A 1 78 ? 9.812 -20.031 -4.262 1 79.5 78 SER A O 1
ATOM 618 N N . PHE A 1 79 ? 8.43 -19.891 -6.004 1 78 79 PHE A N 1
ATOM 619 C CA . PHE A 1 79 ? 9.047 -21.047 -6.637 1 78 79 PHE A CA 1
ATOM 620 C C . PHE A 1 79 ? 10.477 -20.734 -7.051 1 78 79 PHE A C 1
ATOM 622 O O . PHE A 1 79 ? 11.32 -21.641 -7.125 1 78 79 PHE A O 1
ATOM 629 N N . PHE A 1 80 ? 10.781 -19.531 -7.25 1 73.75 80 PHE A N 1
ATOM 630 C CA . PHE A 1 80 ? 12.117 -19.125 -7.664 1 73.75 80 PHE A CA 1
ATOM 631 C C . PHE A 1 80 ? 13.133 -19.406 -6.562 1 73.75 80 PHE A C 1
ATOM 633 O O . PHE A 1 80 ? 14.312 -19.641 -6.844 1 73.75 80 PHE A O 1
ATOM 640 N N . THR A 1 81 ? 12.617 -19.391 -5.449 1 75.81 81 THR A N 1
ATOM 641 C CA . THR A 1 81 ? 13.5 -19.656 -4.32 1 75.81 81 THR A CA 1
ATOM 642 C C . THR A 1 81 ? 14.016 -21.094 -4.363 1 75.81 81 THR A C 1
ATOM 644 O O . THR A 1 81 ? 15.195 -21.359 -4.102 1 75.81 81 THR A O 1
ATOM 647 N N . ILE A 1 82 ? 13.172 -22 -4.75 1 79.44 82 ILE A N 1
ATOM 648 C CA . ILE A 1 82 ? 13.578 -23.406 -4.867 1 79.44 82 ILE A CA 1
ATOM 649 C C . ILE A 1 82 ? 14.57 -23.547 -6.012 1 79.44 82 ILE A C 1
ATOM 651 O O . ILE A 1 82 ? 15.602 -24.219 -5.863 1 79.44 82 ILE A O 1
ATOM 655 N N . VAL A 1 83 ? 14.258 -22.875 -7.012 1 77.25 83 VAL A N 1
ATOM 656 C CA . VAL A 1 83 ? 15.086 -22.969 -8.211 1 77.25 83 VAL A CA 1
ATOM 657 C C . VAL A 1 83 ? 16.469 -22.406 -7.922 1 77.25 83 VAL A C 1
ATOM 659 O O . VAL A 1 83 ? 17.484 -22.922 -8.414 1 77.25 83 VAL A O 1
ATOM 662 N N . SER A 1 84 ? 16.5 -21.5 -7.109 1 73.69 84 SER A N 1
ATOM 663 C CA . SER A 1 84 ? 17.766 -20.812 -6.832 1 73.69 84 SER A CA 1
ATOM 664 C C . SER A 1 84 ? 18.547 -21.531 -5.734 1 73.69 84 SER A C 1
ATOM 666 O O . SER A 1 84 ? 19.781 -21.484 -5.699 1 73.69 84 SER A O 1
ATOM 668 N N . LEU A 1 85 ? 17.859 -22.203 -4.859 1 78.94 85 LEU A N 1
ATOM 669 C CA . LEU A 1 85 ? 18.516 -22.75 -3.674 1 78.94 85 LEU A CA 1
ATOM 670 C C . LEU A 1 85 ? 18.891 -24.219 -3.879 1 78.94 85 LEU A C 1
ATOM 672 O O . LEU A 1 85 ? 19.875 -24.703 -3.318 1 78.94 85 LEU A O 1
ATOM 676 N N . ASP A 1 86 ? 18.031 -24.922 -4.621 1 83.12 86 ASP A N 1
ATOM 677 C CA . ASP A 1 86 ? 18.312 -26.328 -4.867 1 83.12 86 ASP A CA 1
ATOM 678 C C . ASP A 1 86 ? 19.375 -26.5 -5.945 1 83.12 86 ASP A C 1
ATOM 680 O O . ASP A 1 86 ? 19.156 -26.188 -7.113 1 83.12 86 ASP A O 1
ATOM 684 N N . PRO A 1 87 ? 20.484 -26.938 -5.586 1 81.56 87 PRO A N 1
ATOM 685 C CA . PRO A 1 87 ? 21.594 -27.016 -6.543 1 81.56 87 PRO A CA 1
ATOM 686 C C . PRO A 1 87 ? 21.25 -27.844 -7.777 1 81.56 87 PRO A C 1
ATOM 688 O O . PRO A 1 87 ? 21.75 -27.578 -8.867 1 81.56 87 PRO A O 1
ATOM 691 N N . PHE A 1 88 ? 20.438 -28.812 -7.652 1 80.88 88 PHE A N 1
ATOM 692 C CA . PHE A 1 88 ? 20.125 -29.688 -8.773 1 80.88 88 PHE A CA 1
ATOM 693 C C . PHE A 1 88 ? 19.203 -28.984 -9.766 1 80.88 88 PHE A C 1
ATOM 695 O O . PHE A 1 88 ? 19.281 -29.234 -10.969 1 80.88 88 PHE A O 1
ATOM 702 N N . VAL A 1 89 ? 18.406 -28.156 -9.234 1 82.06 89 VAL A N 1
ATOM 703 C CA . VAL A 1 89 ? 17.531 -27.375 -10.109 1 82.06 89 VAL A CA 1
ATOM 704 C C . VAL A 1 89 ? 18.281 -26.172 -10.656 1 82.06 89 VAL A C 1
ATOM 706 O O . VAL A 1 89 ? 18.172 -25.844 -11.836 1 82.06 89 VAL A O 1
ATOM 709 N N . LYS A 1 90 ? 19.016 -25.562 -9.812 1 78.19 90 LYS A N 1
ATOM 710 C CA . LYS A 1 90 ? 19.766 -24.375 -10.164 1 78.19 90 LYS A CA 1
ATOM 711 C C . LYS A 1 90 ? 20.75 -24.656 -11.305 1 78.19 90 LYS A C 1
ATOM 713 O O . LYS A 1 90 ? 20.844 -23.875 -12.25 1 78.19 90 LYS A O 1
ATOM 718 N N . CYS A 1 91 ? 21.422 -25.703 -11.219 1 76.56 91 CYS A N 1
ATOM 719 C CA . CYS A 1 91 ? 22.453 -26.047 -12.195 1 76.56 91 CYS A CA 1
ATOM 720 C C . CYS A 1 91 ? 21.828 -26.359 -13.555 1 76.56 91 CYS A C 1
ATOM 722 O O . CYS A 1 91 ? 22.422 -26.062 -14.594 1 76.56 91 CYS A O 1
ATOM 724 N N . VAL A 1 92 ? 20.688 -26.953 -13.531 1 74.56 92 VAL A N 1
ATOM 725 C CA . VAL A 1 92 ? 20 -27.234 -14.797 1 74.56 92 VAL A CA 1
ATOM 726 C C . VAL A 1 92 ? 19.625 -25.906 -15.477 1 74.56 92 VAL A C 1
ATOM 728 O O . VAL A 1 92 ? 19.766 -25.781 -16.688 1 74.56 92 VAL A O 1
ATOM 731 N N . LEU A 1 93 ? 19.172 -25.062 -14.672 1 72.44 93 LEU A N 1
ATOM 732 C CA . LEU A 1 93 ? 18.781 -23.75 -15.195 1 72.44 93 LEU A CA 1
ATOM 733 C C . LEU A 1 93 ? 20 -23.031 -15.781 1 72.44 93 LEU A C 1
ATOM 735 O O . LEU A 1 93 ? 19.891 -22.359 -16.812 1 72.44 93 LEU A O 1
ATOM 739 N N . HIS A 1 94 ? 21.062 -23.172 -15.148 1 69.44 94 HIS A N 1
ATOM 740 C CA . HIS A 1 94 ? 22.297 -22.547 -15.617 1 69.44 94 HIS A CA 1
ATOM 741 C C . HIS A 1 94 ? 22.703 -23.125 -16.969 1 69.44 94 HIS A C 1
ATOM 743 O O . HIS A 1 94 ? 23.141 -22.375 -17.859 1 69.44 94 HIS A O 1
ATOM 749 N N . VAL A 1 95 ? 22.562 -24.312 -17.109 1 66.62 95 VAL A N 1
ATOM 750 C CA . VAL A 1 95 ? 22.953 -24.984 -18.344 1 66.62 95 VAL A CA 1
ATOM 751 C C . VAL A 1 95 ? 22.016 -24.562 -19.484 1 66.62 95 VAL A C 1
ATOM 753 O O . VAL A 1 95 ? 22.469 -24.344 -20.609 1 66.62 95 VAL A O 1
ATOM 756 N N . VAL A 1 96 ? 20.797 -24.406 -19.109 1 65.31 96 VAL A N 1
ATOM 757 C CA . VAL A 1 96 ? 19.797 -24.016 -20.109 1 65.31 96 VAL A CA 1
ATOM 758 C C . VAL A 1 96 ? 20.047 -22.578 -20.531 1 65.31 96 VAL A C 1
ATOM 760 O O . VAL A 1 96 ? 19.906 -22.234 -21.719 1 65.31 96 VAL A O 1
ATOM 763 N N . LYS A 1 97 ? 20.328 -21.703 -19.641 1 63.03 97 LYS A N 1
ATOM 764 C CA . LYS A 1 97 ? 20.578 -20.297 -19.953 1 63.03 97 LYS A CA 1
ATOM 765 C C . LYS A 1 97 ? 21.828 -20.141 -20.812 1 63.03 97 LYS A C 1
ATOM 767 O O . LYS A 1 97 ? 21.875 -19.25 -21.672 1 63.03 97 LYS A O 1
ATOM 772 N N . ASP A 1 98 ? 22.75 -20.844 -20.469 1 58.28 98 ASP A N 1
ATOM 773 C CA . ASP A 1 98 ? 24.016 -20.781 -21.219 1 58.28 98 ASP A CA 1
ATOM 774 C C . ASP A 1 98 ? 23.828 -21.281 -22.641 1 58.28 98 ASP A C 1
ATOM 776 O O . ASP A 1 98 ? 24.578 -20.875 -23.547 1 58.28 98 ASP A O 1
ATOM 780 N N . ASN A 1 99 ? 22.781 -22.031 -22.594 1 52.12 99 ASN A N 1
ATOM 781 C CA . ASN A 1 99 ? 22.5 -22.484 -23.953 1 52.12 99 ASN A CA 1
ATOM 782 C C . ASN A 1 99 ? 21.672 -21.469 -24.734 1 52.12 99 ASN A C 1
ATOM 784 O O . ASN A 1 99 ? 20.5 -21.25 -24.422 1 52.12 99 ASN A O 1
ATOM 788 N N . LYS A 1 100 ? 22.203 -20.156 -25.062 1 50.22 100 LYS A N 1
ATOM 789 C CA . LYS A 1 100 ? 21.719 -18.906 -25.656 1 50.22 100 LYS A CA 1
ATOM 790 C C . LYS A 1 100 ? 20.469 -19.141 -26.5 1 50.22 100 LYS A C 1
ATOM 792 O O . LYS A 1 100 ? 19.625 -18.25 -26.625 1 50.22 100 LYS A O 1
ATOM 797 N N . ARG A 1 101 ? 20.25 -20.203 -27.156 1 45.38 101 ARG A N 1
ATOM 798 C CA . ARG A 1 101 ? 19.219 -20.344 -28.156 1 45.38 101 ARG A CA 1
ATOM 799 C C . ARG A 1 101 ? 17.828 -20.344 -27.531 1 45.38 101 ARG A C 1
ATOM 801 O O . ARG A 1 101 ? 16.875 -19.781 -28.094 1 45.38 101 ARG A O 1
ATOM 808 N N . LEU A 1 102 ? 17.562 -20.703 -26.375 1 46.25 102 LEU A N 1
ATOM 809 C CA . LEU A 1 102 ? 16.234 -20.938 -25.797 1 46.25 102 LEU A CA 1
ATOM 810 C C . LEU A 1 102 ? 15.727 -19.672 -25.094 1 46.25 102 LEU A C 1
ATOM 812 O O . LEU A 1 102 ? 14.547 -19.328 -25.234 1 46.25 102 LEU A O 1
ATOM 816 N N . PRO A 1 103 ? 16.547 -18.938 -24.344 1 48 103 PRO A N 1
ATOM 817 C CA . PRO A 1 103 ? 16.062 -17.797 -23.562 1 48 103 PRO A CA 1
ATOM 818 C C . PRO A 1 103 ? 15.5 -16.672 -24.453 1 48 103 PRO A C 1
ATOM 820 O O . PRO A 1 103 ? 14.539 -16 -24.062 1 48 103 PRO A O 1
ATOM 823 N N . MET A 1 104 ? 16.016 -16.562 -25.641 1 44.41 104 MET A N 1
ATOM 824 C CA . MET A 1 104 ? 15.586 -15.484 -26.516 1 44.41 104 MET A CA 1
ATOM 825 C C . MET A 1 104 ? 14.164 -15.711 -27 1 44.41 104 MET A C 1
ATOM 827 O O . MET A 1 104 ? 13.359 -14.781 -27.047 1 44.41 104 MET A O 1
ATOM 831 N N . LYS A 1 105 ? 13.828 -16.922 -27.25 1 46.91 105 LYS A N 1
ATOM 832 C CA . LYS A 1 105 ? 12.5 -17.203 -27.797 1 46.91 105 LYS A CA 1
ATOM 833 C C . LYS A 1 105 ? 11.414 -16.969 -26.75 1 46.91 105 LYS A C 1
ATOM 835 O O . LYS A 1 105 ? 10.344 -16.453 -27.062 1 46.91 105 LYS A O 1
ATOM 840 N N . ILE A 1 106 ? 11.797 -17.25 -25.562 1 50.19 106 ILE A N 1
ATOM 841 C CA . ILE A 1 106 ? 10.828 -17.078 -24.484 1 50.19 106 ILE A CA 1
ATOM 842 C C . ILE A 1 106 ? 10.609 -15.586 -24.219 1 50.19 106 ILE A C 1
ATOM 844 O O . ILE A 1 106 ? 9.477 -15.141 -24.031 1 50.19 106 ILE A O 1
ATOM 848 N N . ARG A 1 107 ? 11.75 -14.914 -24.328 1 51.22 107 ARG A N 1
ATOM 849 C CA . ARG A 1 107 ? 11.664 -13.477 -24.109 1 51.22 107 ARG A CA 1
ATOM 850 C C . ARG A 1 107 ? 10.836 -12.812 -25.219 1 51.22 107 ARG A C 1
ATOM 852 O O . ARG A 1 107 ? 10.023 -11.93 -24.938 1 51.22 107 ARG A O 1
ATOM 859 N N . ASP A 1 108 ? 11.133 -13.172 -26.391 1 50.31 108 ASP A N 1
ATOM 860 C CA . ASP A 1 108 ? 10.422 -12.594 -27.516 1 50.31 108 ASP A CA 1
ATOM 861 C C . ASP A 1 108 ? 8.922 -12.836 -27.422 1 50.31 108 ASP A C 1
ATOM 863 O O . ASP A 1 108 ? 8.125 -11.945 -27.703 1 50.31 108 ASP A O 1
ATOM 867 N N . GLU A 1 109 ? 8.672 -13.945 -26.938 1 49.62 109 GLU A N 1
ATOM 868 C CA . GLU A 1 109 ? 7.262 -14.297 -26.797 1 49.62 109 GLU A CA 1
ATOM 869 C C . GLU A 1 109 ? 6.605 -13.5 -25.672 1 49.62 109 GLU A C 1
ATOM 871 O O . GLU A 1 109 ? 5.453 -13.078 -25.797 1 49.62 109 GLU A O 1
ATOM 876 N N . LEU A 1 110 ? 7.477 -13.266 -24.734 1 52.5 110 LEU A N 1
ATOM 877 C CA . LEU A 1 110 ? 7 -12.477 -23.609 1 52.5 110 LEU A CA 1
ATOM 878 C C . LEU A 1 110 ? 6.836 -11.008 -24.016 1 52.5 110 LEU A C 1
ATOM 880 O O . LEU A 1 110 ? 5.895 -10.344 -23.562 1 52.5 110 LEU A O 1
ATOM 884 N N . ASP A 1 111 ? 7.789 -10.539 -24.766 1 51.38 111 ASP A N 1
ATOM 885 C CA . ASP A 1 111 ? 7.777 -9.148 -25.203 1 51.38 111 ASP A CA 1
ATOM 886 C C . ASP A 1 111 ? 6.656 -8.906 -26.219 1 51.38 111 ASP A C 1
ATOM 888 O O . ASP A 1 111 ? 6.086 -7.812 -26.266 1 51.38 111 ASP A O 1
ATOM 892 N N . ARG A 1 112 ? 6.445 -9.906 -27.016 1 47.41 112 ARG A N 1
ATOM 893 C CA . ARG A 1 112 ? 5.367 -9.797 -28 1 47.41 112 ARG A CA 1
ATOM 894 C C . ARG A 1 112 ? 4.012 -9.672 -27.312 1 47.41 112 ARG A C 1
ATOM 896 O O . ARG A 1 112 ? 3.096 -9.047 -27.859 1 47.41 112 ARG A O 1
ATOM 903 N N . GLY A 1 113 ? 3.979 -10.289 -26.234 1 46.75 113 GLY A N 1
ATOM 904 C CA . GLY A 1 113 ? 2.723 -10.211 -25.516 1 46.75 113 GLY A CA 1
ATOM 905 C C . GLY A 1 113 ? 2.482 -8.852 -24.875 1 46.75 113 GLY A C 1
ATOM 906 O O . GLY A 1 113 ? 1.395 -8.586 -24.359 1 46.75 113 GLY A O 1
ATOM 907 N N . LYS A 1 114 ? 3.652 -8.133 -24.844 1 49.41 114 LYS A N 1
ATOM 908 C CA . LYS A 1 114 ? 3.5 -6.809 -24.25 1 49.41 114 LYS A CA 1
ATOM 909 C C . LYS A 1 114 ? 2.76 -5.863 -25.188 1 49.41 114 LYS A C 1
ATOM 911 O O . LYS A 1 114 ? 3.281 -5.496 -26.234 1 49.41 114 LYS A O 1
ATOM 916 N N . ARG A 1 115 ? 1.521 -5.895 -25.25 1 48.22 115 ARG A N 1
ATOM 917 C CA . ARG A 1 115 ? 0.671 -5.008 -26.031 1 48.22 115 ARG A CA 1
ATOM 918 C C . ARG A 1 115 ? 0.987 -3.545 -25.75 1 48.22 115 ARG A C 1
ATOM 920 O O . ARG A 1 115 ? 1.047 -3.131 -24.594 1 48.22 115 ARG A O 1
ATOM 927 N N . LYS A 1 116 ? 1.612 -2.887 -26.734 1 49.97 116 LYS A N 1
ATOM 928 C CA . LYS A 1 116 ? 1.773 -1.436 -26.688 1 49.97 116 LYS A CA 1
ATOM 929 C C . LYS A 1 116 ? 0.431 -0.741 -26.484 1 49.97 116 LYS A C 1
ATOM 931 O O . LYS A 1 116 ? -0.394 -0.688 -27.391 1 49.97 116 LYS A O 1
ATOM 936 N N . LYS A 1 117 ? -0.11 -0.607 -25.25 1 53.09 117 LYS A N 1
ATOM 937 C CA . LYS A 1 117 ? -1.425 -0.064 -24.922 1 53.09 117 LYS A CA 1
ATOM 938 C C . LYS A 1 117 ? -1.49 1.433 -25.203 1 53.09 117 LYS A C 1
ATOM 940 O O . LYS A 1 117 ? -0.748 2.219 -24.625 1 53.09 117 LYS A O 1
ATOM 945 N N . SER A 1 118 ? -1.937 1.762 -26.469 1 56 118 SER A N 1
ATOM 946 C CA . SER A 1 118 ? -2.145 3.188 -26.703 1 56 118 SER A CA 1
ATOM 947 C C . SER A 1 118 ? -3.283 3.725 -25.844 1 56 118 SER A C 1
ATOM 949 O O . SER A 1 118 ? -4.379 3.158 -25.828 1 56 118 SER A O 1
ATOM 951 N N . LEU A 1 119 ? -3.072 4.613 -24.953 1 62.88 119 LEU A N 1
ATOM 952 C CA . LEU A 1 119 ? -4.082 5.258 -24.125 1 62.88 119 LEU A CA 1
ATOM 953 C C . LEU A 1 119 ? -5.055 6.062 -24.984 1 62.88 119 LEU A C 1
ATOM 955 O O . LEU A 1 119 ? -4.637 6.801 -25.875 1 62.88 119 LEU A O 1
ATOM 959 N N . ILE A 1 120 ? -6.352 5.617 -24.938 1 72.62 120 ILE A N 1
ATOM 960 C CA . ILE A 1 120 ? -7.43 6.359 -25.594 1 72.62 120 ILE A CA 1
ATOM 961 C C . ILE A 1 120 ? -7.723 7.633 -24.797 1 72.62 120 ILE A C 1
ATOM 963 O O . ILE A 1 120 ? -7.801 7.609 -23.578 1 72.62 120 ILE A O 1
ATOM 967 N N . PRO A 1 121 ? -7.801 8.734 -25.562 1 70.75 121 PRO A N 1
ATOM 968 C CA . PRO A 1 121 ? -8.188 9.945 -24.844 1 70.75 121 PRO A CA 1
ATOM 969 C C . PRO A 1 121 ? -9.516 9.797 -24.109 1 70.75 121 PRO A C 1
ATOM 971 O O . PRO A 1 121 ? -10.406 9.078 -24.562 1 70.75 121 PRO A O 1
ATOM 974 N N . SER A 1 122 ? -9.664 10.477 -23 1 70.81 122 SER A N 1
ATOM 975 C CA . SER A 1 122 ? -10.805 10.344 -22.094 1 70.81 122 SER A CA 1
ATOM 976 C C . SER A 1 122 ? -12.117 10.617 -22.812 1 70.81 122 SER A C 1
ATOM 978 O O . SER A 1 122 ? -13.117 9.93 -22.578 1 70.81 122 SER A O 1
ATOM 980 N N . ASN A 1 123 ? -12.031 11.578 -23.734 1 72.06 123 ASN A N 1
ATOM 981 C CA . ASN A 1 123 ? -13.25 11.984 -24.438 1 72.06 123 ASN A CA 1
ATOM 982 C C . ASN A 1 123 ? -13.711 10.922 -25.438 1 72.06 123 ASN A C 1
ATOM 984 O O . ASN A 1 123 ? -14.875 10.898 -25.828 1 72.06 123 ASN A O 1
ATOM 988 N N . GLU A 1 124 ? -12.867 10.039 -25.719 1 81.19 124 GLU A N 1
ATOM 989 C CA . GLU A 1 124 ? -13.188 9.008 -26.703 1 81.19 124 GLU A CA 1
ATOM 990 C C . GLU A 1 124 ? -13.375 7.648 -26.047 1 81.19 124 GLU A C 1
ATOM 992 O O . GLU A 1 124 ? -13.758 6.68 -26.703 1 81.19 124 GLU A O 1
ATOM 997 N N . LEU A 1 125 ? -13.172 7.629 -24.859 1 85.88 125 LEU A N 1
ATOM 998 C CA . LEU A 1 125 ? -13.188 6.355 -24.141 1 85.88 125 LEU A CA 1
ATOM 999 C C . LEU A 1 125 ? -14.578 5.727 -24.188 1 85.88 125 LEU A C 1
ATOM 1001 O O . LEU A 1 125 ? -14.711 4.535 -24.484 1 85.88 125 LEU A O 1
ATOM 1005 N N . PHE A 1 126 ? -15.594 6.539 -24.047 1 86.81 126 PHE A N 1
ATOM 1006 C CA . PHE A 1 126 ? -16.938 5.98 -24.031 1 86.81 126 PHE A CA 1
ATOM 1007 C C . PHE A 1 126 ? -17.375 5.551 -25.422 1 86.81 126 PHE A C 1
ATOM 1009 O O . PHE A 1 126 ? -18.094 4.566 -25.578 1 86.81 126 PHE A O 1
ATOM 1016 N N . GLU A 1 127 ? -16.906 6.23 -26.359 1 88.56 127 GLU A N 1
ATOM 1017 C CA . GLU A 1 127 ? -17.219 5.855 -27.734 1 88.56 127 GLU A CA 1
ATOM 1018 C C . GLU A 1 127 ? -16.656 4.484 -28.078 1 88.56 127 GLU A C 1
ATOM 1020 O O . GLU A 1 127 ? -17.234 3.74 -28.875 1 88.56 127 GLU A O 1
ATOM 1025 N N . SER A 1 128 ? -15.625 4.199 -27.453 1 89.06 128 SER A N 1
ATOM 1026 C CA . SER A 1 128 ? -15 2.902 -27.672 1 89.06 128 SER A CA 1
ATOM 1027 C C . SER A 1 128 ? -15.703 1.806 -26.875 1 89.06 128 SER A C 1
ATOM 1029 O O . SER A 1 128 ? -15.672 0.636 -27.266 1 89.06 128 SER A O 1
ATOM 1031 N N . ILE A 1 129 ? -16.359 2.17 -25.797 1 91.56 129 ILE A N 1
ATOM 1032 C CA . ILE A 1 129 ? -17 1.202 -24.906 1 91.56 129 ILE A CA 1
ATOM 1033 C C . ILE A 1 129 ? -18.422 0.915 -25.406 1 91.56 129 ILE A C 1
ATOM 1035 O O . ILE A 1 129 ? -18.906 -0.21 -25.281 1 91.56 129 ILE A O 1
ATOM 1039 N N . LYS A 1 130 ? -19.031 1.852 -26.016 1 90.44 130 LYS A N 1
ATOM 1040 C CA . LYS A 1 130 ? -20.438 1.806 -26.391 1 90.44 130 LYS A CA 1
ATOM 1041 C C . LYS A 1 130 ? -20.734 0.607 -27.281 1 90.44 130 LYS A C 1
ATOM 1043 O O . LYS A 1 130 ? -21.719 -0.104 -27.078 1 90.44 130 LYS A O 1
ATOM 1048 N N . PRO A 1 131 ? -19.891 0.292 -28.203 1 89.25 131 PRO A N 1
ATOM 1049 C CA . PRO A 1 131 ? -20.188 -0.866 -29.062 1 89.25 131 PRO A CA 1
ATOM 1050 C C . PRO A 1 131 ? -20.188 -2.18 -28.281 1 89.25 131 PRO A C 1
ATOM 1052 O O . PRO A 1 131 ? -20.906 -3.113 -28.641 1 89.25 131 PRO A O 1
ATOM 1055 N N . LEU A 1 132 ? -19.531 -2.305 -27.234 1 89.62 132 LEU A N 1
ATOM 1056 C CA . LEU A 1 132 ? -19.422 -3.533 -26.469 1 89.62 132 LEU A CA 1
ATOM 1057 C C . LEU A 1 132 ? -20.688 -3.766 -25.656 1 89.62 132 LEU A C 1
ATOM 1059 O O . LEU A 1 132 ? -21.031 -4.91 -25.344 1 89.62 132 LEU A O 1
ATOM 1063 N N . ILE A 1 133 ? -21.359 -2.641 -25.344 1 90.88 133 ILE A N 1
ATOM 1064 C CA . ILE A 1 133 ? -22.5 -2.803 -24.453 1 90.88 133 ILE A CA 1
ATOM 1065 C C . ILE A 1 133 ? -23.797 -2.529 -25.219 1 90.88 133 ILE A C 1
ATOM 1067 O O . ILE A 1 133 ? -24.859 -2.363 -24.609 1 90.88 133 ILE A O 1
ATOM 1071 N N . SER A 1 134 ? -23.688 -2.379 -26.484 1 90.19 134 SER A N 1
ATOM 1072 C CA . SER A 1 134 ? -24.844 -2.062 -27.312 1 90.19 134 SER A CA 1
ATOM 1073 C C . SER A 1 134 ? -25.828 -3.23 -27.344 1 90.19 134 SER A C 1
ATOM 1075 O O . SER A 1 134 ? -27.047 -3.027 -27.438 1 90.19 134 SER A O 1
ATOM 1077 N N . ASN A 1 135 ? -25.266 -4.43 -27.359 1 90.38 135 ASN A N 1
ATOM 1078 C CA . ASN A 1 135 ? -26.125 -5.598 -27.234 1 90.38 135 ASN A CA 1
ATOM 1079 C C . ASN A 1 135 ? -26.562 -5.816 -25.797 1 90.38 135 ASN A C 1
ATOM 1081 O O . ASN A 1 135 ? -25.984 -6.625 -25.078 1 90.38 135 ASN A O 1
ATOM 1085 N N . THR A 1 136 ? -27.672 -5.25 -25.469 1 92.81 136 THR A N 1
ATOM 1086 C CA . THR A 1 136 ? -28.109 -5.199 -24.078 1 92.81 136 THR A CA 1
ATOM 1087 C C . THR A 1 136 ? -28.562 -6.578 -23.594 1 92.81 136 THR A C 1
ATOM 1089 O O . THR A 1 136 ? -28.469 -6.887 -22.406 1 92.81 136 THR A O 1
ATOM 1092 N N . PHE A 1 137 ? -28.953 -7.395 -24.531 1 90.81 137 PHE A N 1
ATOM 1093 C CA . PHE A 1 137 ? -29.375 -8.742 -24.156 1 90.81 137 PHE A CA 1
ATOM 1094 C C . PHE A 1 137 ? -28.203 -9.539 -23.609 1 90.81 137 PHE A C 1
ATOM 1096 O O . PHE A 1 137 ? -28.312 -10.188 -22.562 1 90.81 137 PHE A O 1
ATOM 1103 N N . VAL A 1 138 ? -27.125 -9.484 -24.312 1 89.88 138 VAL A N 1
ATOM 1104 C CA . VAL A 1 138 ? -25.938 -10.211 -23.906 1 89.88 138 VAL A CA 1
ATOM 1105 C C . VAL A 1 138 ? -25.422 -9.648 -22.578 1 89.88 138 VAL A C 1
ATOM 1107 O O . VAL A 1 138 ? -25.016 -10.406 -21.688 1 89.88 138 VAL A O 1
ATOM 1110 N N . VAL A 1 139 ? -25.453 -8.336 -22.406 1 93.81 139 VAL A N 1
ATOM 1111 C CA . VAL A 1 139 ? -24.969 -7.684 -21.188 1 93.81 139 VAL A CA 1
ATOM 1112 C C . VAL A 1 139 ? -25.797 -8.133 -19.984 1 93.81 139 VAL A C 1
ATOM 1114 O O . VAL A 1 139 ? -25.25 -8.578 -18.984 1 93.81 139 VAL A O 1
ATOM 1117 N N . TRP A 1 140 ? -27.062 -8.109 -20.156 1 94.44 140 TRP A N 1
ATOM 1118 C CA . TRP A 1 140 ? -27.938 -8.516 -19.047 1 94.44 140 TRP A CA 1
ATOM 1119 C C . TRP A 1 140 ? -27.75 -9.992 -18.734 1 94.44 140 TRP A C 1
ATOM 1121 O O . TRP A 1 140 ? -27.75 -10.383 -17.562 1 94.44 140 TRP A O 1
ATOM 1131 N N . SER A 1 141 ? -27.562 -10.82 -19.734 1 90.88 141 SER A N 1
ATOM 1132 C CA . SER A 1 141 ? -27.391 -12.258 -19.531 1 90.88 141 SER A CA 1
ATOM 1133 C C . SER A 1 141 ? -26.125 -12.547 -18.75 1 90.88 141 SER A C 1
ATOM 1135 O O . SER A 1 141 ? -26.109 -13.391 -17.859 1 90.88 141 SER A O 1
ATOM 1137 N N . LEU A 1 142 ? -25.141 -11.844 -19.109 1 91.69 142 LEU A N 1
ATOM 1138 C CA . LEU A 1 142 ? -23.859 -12.055 -18.438 1 91.69 142 LEU A CA 1
ATOM 1139 C C . LEU A 1 142 ? -23.891 -11.523 -17.016 1 91.69 142 LEU A C 1
ATOM 1141 O O . LEU A 1 142 ? -23.312 -12.125 -16.109 1 91.69 142 LEU A O 1
ATOM 1145 N N . VAL A 1 143 ? -24.531 -10.398 -16.812 1 94.81 143 VAL A N 1
ATOM 1146 C CA . VAL A 1 143 ? -24.641 -9.844 -15.469 1 94.81 143 VAL A CA 1
ATOM 1147 C C . VAL A 1 143 ? -25.469 -10.789 -14.594 1 94.81 143 VAL A C 1
ATOM 1149 O O . VAL A 1 143 ? -25.109 -11.062 -13.453 1 94.81 143 VAL A O 1
ATOM 1152 N N . ASP A 1 144 ? -26.516 -11.312 -15.156 1 93.5 144 ASP A N 1
ATOM 1153 C CA . ASP A 1 144 ? -27.344 -12.266 -14.422 1 93.5 144 ASP A CA 1
ATOM 1154 C C . ASP A 1 144 ? -26.547 -13.523 -14.07 1 93.5 144 ASP A C 1
ATOM 1156 O O . ASP A 1 144 ? -26.641 -14.031 -12.953 1 93.5 144 ASP A O 1
ATOM 1160 N N . HIS A 1 145 ? -25.812 -13.938 -15 1 89.5 145 HIS A N 1
ATOM 1161 C CA . HIS A 1 145 ? -24.984 -15.117 -14.758 1 89.5 145 HIS A CA 1
ATOM 1162 C C . HIS A 1 145 ? -23.969 -14.852 -13.641 1 89.5 145 HIS A C 1
ATOM 1164 O O . HIS A 1 145 ? -23.734 -15.727 -12.797 1 89.5 145 HIS A O 1
ATOM 1170 N N . PHE A 1 146 ? -23.422 -13.719 -13.648 1 93.12 146 PHE A N 1
ATOM 1171 C CA . PHE A 1 146 ? -22.438 -13.352 -12.633 1 93.12 146 PHE A CA 1
ATOM 1172 C C . PHE A 1 146 ? -23.047 -13.438 -11.234 1 93.12 146 PHE A C 1
ATOM 1174 O O . PHE A 1 146 ? -22.453 -14.039 -10.336 1 93.12 146 PHE A O 1
ATOM 1181 N N . PHE A 1 147 ? -24.219 -12.875 -11.078 1 94.62 147 PHE A N 1
ATOM 1182 C CA . PHE A 1 147 ? -24.812 -12.773 -9.75 1 94.62 147 PHE A CA 1
ATOM 1183 C C . PHE A 1 147 ? -25.453 -14.086 -9.336 1 94.62 147 PHE A C 1
ATOM 1185 O O . PHE A 1 147 ? -25.609 -14.359 -8.148 1 94.62 147 PHE A O 1
ATOM 1192 N N . GLU A 1 148 ? -25.688 -14.93 -10.297 1 91.19 148 GLU A N 1
ATOM 1193 C CA . GLU A 1 148 ? -26.422 -16.156 -9.984 1 91.19 148 GLU A CA 1
ATOM 1194 C C . GLU A 1 148 ? -25.469 -17.344 -9.852 1 91.19 148 GLU A C 1
ATOM 1196 O O . GLU A 1 148 ? -25.797 -18.359 -9.234 1 91.19 148 GLU A O 1
ATOM 1201 N N . SER A 1 149 ? -24.375 -17.203 -10.391 1 87.81 149 SER A N 1
ATOM 1202 C CA . SER A 1 149 ? -23.422 -18.312 -10.375 1 87.81 149 SER A CA 1
ATOM 1203 C C . SER A 1 149 ? -22.656 -18.375 -9.055 1 87.81 149 SER A C 1
ATOM 1205 O O . SER A 1 149 ? -22.688 -17.422 -8.273 1 87.81 149 SER A O 1
ATOM 1207 N N . GLU A 1 150 ? -21.969 -19.484 -8.82 1 89.75 150 GLU A N 1
ATOM 1208 C CA . GLU A 1 150 ? -21.156 -19.672 -7.629 1 89.75 150 GLU A CA 1
ATOM 1209 C C . GLU A 1 150 ? -19.969 -18.703 -7.605 1 89.75 150 GLU A C 1
ATOM 1211 O O . GLU A 1 150 ? -19.406 -18.438 -6.547 1 89.75 150 GLU A O 1
ATOM 1216 N N . LEU A 1 151 ? -19.719 -18.188 -8.719 1 90.94 151 LEU A N 1
ATOM 1217 C CA . LEU A 1 151 ? -18.594 -17.281 -8.844 1 90.94 151 LEU A CA 1
ATOM 1218 C C . LEU A 1 151 ? -18.812 -16.031 -7.996 1 90.94 151 LEU A C 1
ATOM 1220 O O . LEU A 1 151 ? -17.891 -15.539 -7.355 1 90.94 151 LEU A O 1
ATOM 1224 N N . PHE A 1 152 ? -19.984 -15.57 -7.973 1 94.19 152 PHE A N 1
ATOM 1225 C CA . PHE A 1 152 ? -20.297 -14.352 -7.238 1 94.19 152 PHE A CA 1
ATOM 1226 C C . PHE A 1 152 ? -19.969 -14.516 -5.758 1 94.19 152 PHE A C 1
ATOM 1228 O O . PHE A 1 152 ? -19.5 -13.578 -5.109 1 94.19 152 PHE A O 1
ATOM 1235 N N . ASN A 1 153 ? -20.141 -15.672 -5.254 1 94 153 ASN A N 1
ATOM 1236 C CA . ASN A 1 153 ? -19.938 -15.906 -3.832 1 94 153 ASN A CA 1
ATOM 1237 C C . ASN A 1 153 ? -18.469 -15.766 -3.449 1 94 153 ASN A C 1
ATOM 1239 O O . ASN A 1 153 ? -18.141 -15.469 -2.297 1 94 153 ASN A O 1
ATOM 1243 N N . THR A 1 154 ? -17.625 -15.891 -4.406 1 94.62 154 THR A N 1
ATOM 1244 C CA . THR A 1 154 ? -16.188 -15.789 -4.141 1 94.62 154 THR A CA 1
ATOM 1245 C C . THR A 1 154 ? -15.719 -14.344 -4.254 1 94.62 154 THR A C 1
ATOM 1247 O O . THR A 1 154 ? -14.625 -14 -3.807 1 94.62 154 THR A O 1
ATOM 1250 N N . CYS A 1 155 ? -16.516 -13.5 -4.844 1 95.81 155 CYS A N 1
ATOM 1251 C CA . CYS A 1 155 ? -16.203 -12.094 -5.02 1 95.81 155 CYS A CA 1
ATOM 1252 C C . CYS A 1 155 ? -17.438 -11.219 -4.812 1 95.81 155 CYS A C 1
ATOM 1254 O O . CYS A 1 155 ? -17.766 -10.398 -5.664 1 95.81 155 CYS A O 1
ATOM 1256 N N . SER A 1 156 ? -18.062 -11.453 -3.715 1 96.25 156 SER A N 1
ATOM 1257 C CA . SER A 1 156 ? -19.312 -10.781 -3.406 1 96.25 156 SER A CA 1
ATOM 1258 C C . SER A 1 156 ? -19.094 -9.328 -3.016 1 96.25 156 SER A C 1
ATOM 1260 O O . SER A 1 156 ? -19.516 -8.898 -1.94 1 96.25 156 SER A O 1
ATOM 1262 N N . PHE A 1 157 ? -18.625 -8.539 -3.959 1 96.94 157 PHE A N 1
ATOM 1263 C CA . PHE A 1 157 ? -18.25 -7.152 -3.719 1 96.94 157 PHE A CA 1
ATOM 1264 C C . PHE A 1 157 ? -19.453 -6.238 -3.889 1 96.94 157 PHE A C 1
ATOM 1266 O O . PHE A 1 157 ? -19.438 -5.082 -3.457 1 96.94 157 PHE A O 1
ATOM 1273 N N . PHE A 1 158 ? -20.516 -6.762 -4.527 1 96.69 158 PHE A N 1
ATOM 1274 C CA . PHE A 1 158 ? -21.625 -5.91 -4.957 1 96.69 158 PHE A CA 1
ATOM 1275 C C . PHE A 1 158 ? -22.938 -6.414 -4.395 1 96.69 158 PHE A C 1
ATOM 1277 O O . PHE A 1 158 ? -23.047 -7.57 -3.982 1 96.69 158 PHE A O 1
ATOM 1284 N N . GLN A 1 159 ? -23.812 -5.453 -4.367 1 94.19 159 GLN A N 1
ATOM 1285 C CA . GLN A 1 159 ? -25.219 -5.805 -4.156 1 94.19 159 GLN A CA 1
ATOM 1286 C C . GLN A 1 159 ? -25.969 -5.844 -5.48 1 94.19 159 GLN A C 1
ATOM 1288 O O . GLN A 1 159 ? -25.953 -4.879 -6.246 1 94.19 159 GLN A O 1
ATOM 1293 N N . ARG A 1 160 ? -26.641 -6.949 -5.711 1 95.25 160 ARG A N 1
ATOM 1294 C CA . ARG A 1 160 ? -27.281 -7.188 -7.004 1 95.25 160 ARG A CA 1
ATOM 1295 C C . ARG A 1 160 ? -28.297 -6.098 -7.332 1 95.25 160 ARG A C 1
ATOM 1297 O O . ARG A 1 160 ? -28.297 -5.559 -8.438 1 95.25 160 ARG A O 1
ATOM 1304 N N . ASP A 1 161 ? -29.047 -5.734 -6.355 1 94.19 161 ASP A N 1
ATOM 1305 C CA . ASP A 1 161 ? -30.125 -4.77 -6.598 1 94.19 161 ASP A CA 1
ATOM 1306 C C . ASP A 1 161 ? -29.547 -3.4 -6.969 1 94.19 161 ASP A C 1
ATOM 1308 O O . ASP A 1 161 ? -30.031 -2.754 -7.898 1 94.19 161 ASP A O 1
ATOM 1312 N N . ASP A 1 162 ? -28.562 -3.025 -6.242 1 93.38 162 ASP A N 1
ATOM 1313 C CA . ASP A 1 162 ? -27.938 -1.735 -6.516 1 93.38 162 ASP A CA 1
ATOM 1314 C C . ASP A 1 162 ? -27.25 -1.732 -7.883 1 93.38 162 ASP A C 1
ATOM 1316 O O . ASP A 1 162 ? -27.312 -0.737 -8.609 1 93.38 162 ASP A O 1
ATOM 1320 N N . PHE A 1 163 ? -26.656 -2.789 -8.211 1 96.75 163 PHE A N 1
ATOM 1321 C CA . PHE A 1 163 ? -25.969 -2.904 -9.492 1 96.75 163 PHE A CA 1
ATOM 1322 C C . PHE A 1 163 ? -26.969 -2.846 -10.648 1 96.75 163 PHE A C 1
ATOM 1324 O O . PHE A 1 163 ? -26.734 -2.145 -11.633 1 96.75 163 PHE A O 1
ATOM 1331 N N . ASN A 1 164 ? -28.078 -3.52 -10.477 1 96.31 164 ASN A N 1
ATOM 1332 C CA . ASN A 1 164 ? -29.109 -3.551 -11.508 1 96.31 164 ASN A CA 1
ATOM 1333 C C . ASN A 1 164 ? -29.719 -2.17 -11.727 1 96.31 164 ASN A C 1
ATOM 1335 O O . ASN A 1 164 ? -30 -1.786 -12.859 1 96.31 164 ASN A O 1
ATOM 1339 N N . LYS A 1 165 ? -29.906 -1.505 -10.68 1 94.94 165 LYS A N 1
ATOM 1340 C CA . LYS A 1 165 ? -30.438 -0.151 -10.789 1 94.94 165 LYS A CA 1
ATOM 1341 C C . LYS A 1 165 ? -29.531 0.734 -11.633 1 94.94 165 LYS A C 1
ATOM 1343 O O . LYS A 1 165 ? -30 1.474 -12.5 1 94.94 165 LYS A O 1
ATOM 1348 N N . ASN A 1 166 ? -28.266 0.616 -11.352 1 93.75 166 ASN A N 1
ATOM 1349 C CA . ASN A 1 166 ? -27.297 1.397 -12.109 1 93.75 166 ASN A CA 1
ATOM 1350 C C . ASN A 1 166 ? -27.234 0.949 -13.57 1 93.75 166 ASN A C 1
ATOM 1352 O O . ASN A 1 166 ? -27.078 1.774 -14.469 1 93.75 166 ASN A O 1
ATOM 1356 N N . LEU A 1 167 ? -27.359 -0.33 -13.766 1 96 167 LEU A N 1
ATOM 1357 C CA . LEU A 1 167 ? -27.312 -0.867 -15.117 1 96 167 LEU A CA 1
ATOM 1358 C C . LEU A 1 167 ? -28.516 -0.383 -15.938 1 96 167 LEU A C 1
ATOM 1360 O O . LEU A 1 167 ? -28.359 -0.032 -17.109 1 96 167 LEU A O 1
ATOM 1364 N N . ILE A 1 168 ? -29.656 -0.324 -15.336 1 94.69 168 ILE A N 1
ATOM 1365 C CA . ILE A 1 168 ? -30.859 0.165 -15.992 1 94.69 168 ILE A CA 1
ATOM 1366 C C . ILE A 1 168 ? -30.672 1.62 -16.406 1 94.69 168 ILE A C 1
ATOM 1368 O O . ILE A 1 168 ? -31.078 2.018 -17.5 1 94.69 168 ILE A O 1
ATOM 1372 N N . ASN A 1 169 ? -29.984 2.33 -15.547 1 89.81 169 ASN A N 1
ATOM 1373 C CA . ASN A 1 169 ? -29.734 3.736 -15.844 1 89.81 169 ASN A CA 1
ATOM 1374 C C . ASN A 1 169 ? -28.812 3.9 -17.047 1 89.81 169 ASN A C 1
ATOM 1376 O O . ASN A 1 169 ? -28.891 4.906 -17.766 1 89.81 169 ASN A O 1
ATOM 1380 N N . PHE A 1 170 ? -28.031 2.883 -17.297 1 90.06 170 PHE A N 1
ATOM 1381 C CA . PHE A 1 170 ? -27.016 3.021 -18.344 1 90.06 170 PHE A CA 1
ATOM 1382 C C . PHE A 1 170 ? -27.516 2.4 -19.656 1 90.06 170 PHE A C 1
ATOM 1384 O O . PHE A 1 170 ? -27.266 2.945 -20.734 1 90.06 170 PHE A O 1
ATOM 1391 N N . ILE A 1 171 ? -28.188 1.238 -19.562 1 93.38 171 ILE A N 1
ATOM 1392 C CA . ILE A 1 171 ? -28.5 0.548 -20.812 1 93.38 171 ILE A CA 1
ATOM 1393 C C . ILE A 1 171 ? -30 0.274 -20.875 1 93.38 171 ILE A C 1
ATOM 1395 O O . ILE A 1 171 ? -30.469 -0.384 -21.812 1 93.38 171 ILE A O 1
ATOM 1399 N N . GLY A 1 172 ? -30.766 0.695 -19.906 1 93.12 172 GLY A N 1
ATOM 1400 C CA . GLY A 1 172 ? -32.188 0.443 -19.875 1 93.12 172 GLY A CA 1
ATOM 1401 C C . GLY A 1 172 ? -32.562 -0.921 -19.312 1 93.12 172 GLY A C 1
ATOM 1402 O O . GLY A 1 172 ? -31.688 -1.777 -19.156 1 93.12 172 GLY A O 1
ATOM 1403 N N . PRO A 1 173 ? -33.812 -1.113 -18.984 1 93.69 173 PRO A N 1
ATOM 1404 C CA . PRO A 1 173 ? -34.25 -2.424 -18.516 1 93.69 173 PRO A CA 1
ATOM 1405 C C . PRO A 1 173 ? -34.219 -3.49 -19.594 1 93.69 173 PRO A C 1
ATOM 1407 O O . PRO A 1 173 ? -34.062 -3.168 -20.781 1 93.69 173 PRO A O 1
ATOM 1410 N N . LYS A 1 174 ? -34.312 -4.738 -19.219 1 92 174 LYS A N 1
ATOM 1411 C CA . LYS A 1 174 ? -34.25 -5.863 -20.156 1 92 174 LYS A CA 1
ATOM 1412 C C . LYS A 1 174 ? -35.312 -5.723 -21.234 1 92 174 LYS A C 1
ATOM 1414 O O . LYS A 1 174 ? -35.062 -6.059 -22.406 1 92 174 LYS A O 1
ATOM 1419 N N . SER A 1 175 ? -36.406 -5.164 -20.891 1 90.31 175 SER A N 1
ATOM 1420 C CA . SER A 1 175 ? -37.562 -5.094 -21.781 1 90.31 175 SER A CA 1
ATOM 1421 C C . SER A 1 175 ? -37.438 -3.914 -22.734 1 90.31 175 SER A C 1
ATOM 1423 O O . SER A 1 175 ? -38 -3.945 -23.828 1 90.31 175 SER A O 1
ATOM 1425 N N . TYR A 1 176 ? -36.75 -2.852 -22.359 1 89.75 176 TYR A N 1
ATOM 1426 C CA . TYR A 1 176 ? -36.656 -1.636 -23.156 1 89.75 176 TYR A CA 1
ATOM 1427 C C . TYR A 1 176 ? -35.219 -1.122 -23.188 1 89.75 176 TYR A C 1
ATOM 1429 O O . TYR A 1 176 ? -34.906 -0.138 -22.516 1 89.75 176 TYR A O 1
ATOM 1437 N N . PRO A 1 177 ? -34.406 -1.735 -24.125 1 87.19 177 PRO A N 1
ATOM 1438 C CA . PRO A 1 177 ? -33 -1.344 -24.188 1 87.19 177 PRO A CA 1
ATOM 1439 C C . PRO A 1 177 ? -32.812 0.116 -24.594 1 87.19 177 PRO A C 1
ATOM 1441 O O . PRO A 1 177 ? -33.469 0.597 -25.516 1 87.19 177 PRO A O 1
ATOM 1444 N N . ALA A 1 178 ? -32.031 0.936 -23.797 1 88.19 178 ALA A N 1
ATOM 1445 C CA . ALA A 1 178 ? -31.719 2.336 -24.062 1 88.19 178 ALA A CA 1
ATOM 1446 C C . ALA A 1 178 ? -30.328 2.686 -23.547 1 88.19 178 ALA A C 1
ATOM 1448 O O . ALA A 1 178 ? -30.172 3.221 -22.453 1 88.19 178 ALA A O 1
ATOM 1449 N N . VAL A 1 179 ? -29.422 2.488 -24.422 1 89.12 179 VAL A N 1
ATOM 1450 C CA . VAL A 1 179 ? -28.047 2.758 -24.016 1 89.12 179 VAL A CA 1
ATOM 1451 C C . VAL A 1 179 ? -27.797 4.266 -24 1 89.12 179 VAL A C 1
ATOM 1453 O O . VAL A 1 179 ? -28.125 4.965 -24.969 1 89.12 179 VAL A O 1
ATOM 1456 N N . ARG A 1 180 ? -27.188 4.742 -22.906 1 88.56 180 ARG A N 1
ATOM 1457 C CA . ARG A 1 180 ? -26.859 6.156 -22.766 1 88.56 180 ARG A CA 1
ATOM 1458 C C . ARG A 1 180 ? -25.922 6.613 -23.875 1 88.56 180 ARG A C 1
ATOM 1460 O O . ARG A 1 180 ? -25.094 5.836 -24.344 1 88.56 180 ARG A O 1
ATOM 1467 N N . SER A 1 181 ? -26.094 7.914 -24.109 1 80.81 181 SER A N 1
ATOM 1468 C CA . SER A 1 181 ? -25.281 8.461 -25.203 1 80.81 181 SER A CA 1
ATOM 1469 C C . SER A 1 181 ? -23.969 9.039 -24.688 1 80.81 181 SER A C 1
ATOM 1471 O O . SER A 1 181 ? -23.016 9.227 -25.453 1 80.81 181 SER A O 1
ATOM 1473 N N . ARG A 1 182 ? -23.953 9.344 -23.391 1 83.44 182 ARG A N 1
ATOM 1474 C CA . ARG A 1 182 ? -22.75 9.984 -22.891 1 83.44 182 ARG A CA 1
ATOM 1475 C C . ARG A 1 182 ? -22.484 9.602 -21.438 1 83.44 182 ARG A C 1
ATOM 1477 O O . ARG A 1 182 ? -23.344 9.039 -20.781 1 83.44 182 ARG A O 1
ATOM 1484 N N . ILE A 1 183 ? -21.203 9.828 -21.031 1 82.06 183 ILE A N 1
ATOM 1485 C CA . ILE A 1 183 ? -20.781 9.695 -19.641 1 82.06 183 ILE A CA 1
ATOM 1486 C C . ILE A 1 183 ? -20.703 11.07 -18.984 1 82.06 183 ILE A C 1
ATOM 1488 O O . ILE A 1 183 ? -20.141 12 -19.562 1 82.06 183 ILE A O 1
ATOM 1492 N N . ASP A 1 184 ? -21.266 11.25 -17.797 1 74.31 184 ASP A N 1
ATOM 1493 C CA . ASP A 1 184 ? -21.422 12.57 -17.188 1 74.31 184 ASP A CA 1
ATOM 1494 C C . ASP A 1 184 ? -20.344 12.812 -16.125 1 74.31 184 ASP A C 1
ATOM 1496 O O . ASP A 1 184 ? -20.016 13.961 -15.828 1 74.31 184 ASP A O 1
ATOM 1500 N N . GLY A 1 185 ? -19.844 11.734 -15.602 1 77.44 185 GLY A N 1
ATOM 1501 C CA . GLY A 1 185 ? -18.938 12.023 -14.492 1 77.44 185 GLY A CA 1
ATOM 1502 C C . GLY A 1 185 ? -18.125 10.812 -14.055 1 77.44 185 GLY A C 1
ATOM 1503 O O . GLY A 1 185 ? -18.188 9.758 -14.688 1 77.44 185 GLY A O 1
ATOM 1504 N N . PRO A 1 186 ? -17.406 11.039 -12.984 1 81.5 186 PRO A N 1
ATOM 1505 C CA . PRO A 1 186 ? -16.531 9.984 -12.484 1 81.5 186 PRO A CA 1
ATOM 1506 C C . PRO A 1 186 ? -17.281 8.727 -12.062 1 81.5 186 PRO A C 1
ATOM 1508 O O . PRO A 1 186 ? -16.797 7.609 -12.242 1 81.5 186 PRO A O 1
ATOM 1511 N N . TYR A 1 187 ? -18.453 8.938 -11.594 1 86.88 187 TYR A N 1
ATOM 1512 C CA . TYR A 1 187 ? -19.25 7.793 -11.164 1 86.88 187 TYR A CA 1
ATOM 1513 C C . TYR A 1 187 ? -19.562 6.875 -12.336 1 86.88 187 TYR A C 1
ATOM 1515 O O . TYR A 1 187 ? -19.562 5.648 -12.195 1 86.88 187 TYR A O 1
ATOM 1523 N N . ASP A 1 188 ? -19.781 7.492 -13.391 1 89.94 188 ASP A N 1
ATOM 1524 C CA . ASP A 1 188 ? -20.109 6.723 -14.586 1 89.94 188 ASP A CA 1
ATOM 1525 C C . ASP A 1 188 ? -18.922 5.902 -15.055 1 89.94 188 ASP A C 1
ATOM 1527 O O . ASP A 1 188 ? -19.078 4.75 -15.469 1 89.94 188 ASP A O 1
ATOM 1531 N N . PHE A 1 189 ? -17.797 6.449 -14.938 1 90.19 189 PHE A N 1
ATOM 1532 C CA . PHE A 1 189 ? -16.578 5.73 -15.32 1 90.19 189 PHE A CA 1
ATOM 1533 C C . PHE A 1 189 ? -16.344 4.547 -14.398 1 90.19 189 PHE A C 1
ATOM 1535 O O . PHE A 1 189 ? -15.938 3.471 -14.844 1 90.19 189 PHE A O 1
ATOM 1542 N N . ILE A 1 190 ? -16.609 4.77 -13.125 1 92.5 190 ILE A N 1
ATOM 1543 C CA . ILE A 1 190 ? -16.438 3.699 -12.148 1 92.5 190 ILE A CA 1
ATOM 1544 C C . ILE A 1 190 ? -17.391 2.549 -12.469 1 92.5 190 ILE A C 1
ATOM 1546 O O . ILE A 1 190 ? -16.984 1.389 -12.516 1 92.5 190 ILE A O 1
ATOM 1550 N N . PHE A 1 191 ? -18.562 2.92 -12.773 1 94.81 191 PHE A N 1
ATOM 1551 C CA . PHE A 1 191 ? -19.562 1.888 -13.008 1 94.81 191 PHE A CA 1
ATOM 1552 C C . PHE A 1 191 ? -19.281 1.14 -14.305 1 94.81 191 PHE A C 1
ATOM 1554 O O . PHE A 1 191 ? -19.297 -0.093 -14.328 1 94.81 191 PHE A O 1
ATOM 1561 N N . ILE A 1 192 ? -19.047 1.856 -15.297 1 94.69 192 ILE A N 1
ATOM 1562 C CA . ILE A 1 192 ? -18.828 1.233 -16.594 1 94.69 192 ILE A CA 1
ATOM 1563 C C . ILE A 1 192 ? -17.578 0.365 -16.562 1 94.69 192 ILE A C 1
ATOM 1565 O O . ILE A 1 192 ? -17.531 -0.714 -17.156 1 94.69 192 ILE A O 1
ATOM 1569 N N . GLY A 1 193 ? -16.5 0.906 -15.945 1 95.38 193 GLY A N 1
ATOM 1570 C CA . GLY A 1 193 ? -15.312 0.087 -15.766 1 95.38 193 GLY A CA 1
ATOM 1571 C C . GLY A 1 193 ? -15.586 -1.209 -15.031 1 95.38 193 GLY A C 1
ATOM 1572 O O . GLY A 1 193 ? -15.141 -2.277 -15.453 1 95.38 193 GLY A O 1
ATOM 1573 N N . THR A 1 194 ? -16.359 -1.117 -13.922 1 97.06 194 THR A N 1
ATOM 1574 C CA . THR A 1 194 ? -16.75 -2.287 -13.141 1 97.06 194 THR A CA 1
ATOM 1575 C C . THR A 1 194 ? -17.547 -3.266 -13.992 1 97.06 194 THR A C 1
ATOM 1577 O O . THR A 1 194 ? -17.312 -4.477 -13.945 1 97.06 194 THR A O 1
ATOM 1580 N N . LEU A 1 195 ? -18.438 -2.699 -14.781 1 97.12 195 LEU A N 1
ATOM 1581 C CA . LEU A 1 195 ? -19.281 -3.514 -15.648 1 97.12 195 LEU A CA 1
ATOM 1582 C C . LEU A 1 195 ? -18.422 -4.289 -16.656 1 97.12 195 LEU A C 1
ATOM 1584 O O . LEU A 1 195 ? -18.641 -5.492 -16.844 1 97.12 195 LEU A O 1
ATOM 1588 N N . LEU A 1 196 ? -17.484 -3.67 -17.25 1 96.25 196 LEU A N 1
ATOM 1589 C CA . LEU A 1 196 ? -16.641 -4.312 -18.25 1 96.25 196 LEU A CA 1
ATOM 1590 C C . LEU A 1 196 ? -15.875 -5.484 -17.641 1 96.25 196 LEU A C 1
ATOM 1592 O O . LEU A 1 196 ? -15.734 -6.531 -18.266 1 96.25 196 LEU A O 1
ATOM 1596 N N . VAL A 1 197 ? -15.414 -5.324 -16.406 1 95.69 197 VAL A N 1
ATOM 1597 C CA . VAL A 1 197 ? -14.68 -6.391 -15.734 1 95.69 197 VAL A CA 1
ATOM 1598 C C . VAL A 1 197 ? -15.609 -7.562 -15.453 1 95.69 197 VAL A C 1
ATOM 1600 O O . VAL A 1 197 ? -15.258 -8.719 -15.688 1 95.69 197 VAL A O 1
ATOM 1603 N N . ILE A 1 198 ? -16.766 -7.211 -15 1 96.19 198 ILE A N 1
ATOM 1604 C CA . ILE A 1 198 ? -17.734 -8.242 -14.672 1 96.19 198 ILE A CA 1
ATOM 1605 C C . ILE A 1 198 ? -18.125 -9.008 -15.938 1 96.19 198 ILE A C 1
ATOM 1607 O O . ILE A 1 198 ? -18.219 -10.242 -15.914 1 96.19 198 ILE A O 1
ATOM 1611 N N . LEU A 1 199 ? -18.312 -8.305 -17 1 94.62 199 LEU A N 1
ATOM 1612 C CA . LEU A 1 199 ? -18.672 -8.945 -18.266 1 94.62 199 LEU A CA 1
ATOM 1613 C C . LEU A 1 199 ? -17.578 -9.883 -18.75 1 94.62 199 LEU A C 1
ATOM 1615 O O . LEU A 1 199 ? -17.844 -10.977 -19.234 1 94.62 199 LEU A O 1
ATOM 1619 N N . ARG A 1 200 ? -16.375 -9.516 -18.578 1 92.25 200 ARG A N 1
ATOM 1620 C CA . ARG A 1 200 ? -15.258 -10.359 -18.969 1 92.25 200 ARG A CA 1
ATOM 1621 C C . ARG A 1 200 ? -15.172 -11.609 -18.109 1 92.25 200 ARG A C 1
ATOM 1623 O O . ARG A 1 200 ? -15.008 -12.719 -18.609 1 92.25 200 ARG A O 1
ATOM 1630 N N . ILE A 1 201 ? -15.289 -11.445 -16.828 1 91.5 201 ILE A N 1
ATOM 1631 C CA . ILE A 1 201 ? -15.211 -12.562 -15.906 1 91.5 201 ILE A CA 1
ATOM 1632 C C . ILE A 1 201 ? -16.344 -13.547 -16.188 1 91.5 201 ILE A C 1
ATOM 1634 O O . ILE A 1 201 ? -16.125 -14.758 -16.25 1 91.5 201 ILE A O 1
ATOM 1638 N N . SER A 1 202 ? -17.484 -12.953 -16.406 1 89.44 202 SER A N 1
ATOM 1639 C CA . SER A 1 202 ? -18.656 -13.781 -16.656 1 89.44 202 SER A CA 1
ATOM 1640 C C . SER A 1 202 ? -18.531 -14.508 -17.984 1 89.44 202 SER A C 1
ATOM 1642 O O . SER A 1 202 ? -18.906 -15.68 -18.094 1 89.44 202 SER A O 1
ATOM 1644 N N . SER A 1 203 ? -18.047 -13.812 -18.953 1 86.38 203 SER A N 1
ATOM 1645 C CA . SER A 1 203 ? -17.875 -14.43 -20.266 1 86.38 203 SER A CA 1
ATOM 1646 C C . SER A 1 203 ? -16.891 -15.594 -20.203 1 86.38 203 SER A C 1
ATOM 1648 O O . SER A 1 203 ? -17.125 -16.641 -20.797 1 86.38 203 SER A O 1
ATOM 1650 N N . TRP A 1 204 ? -15.883 -15.414 -19.484 1 81.62 204 TRP A N 1
ATOM 1651 C CA . TRP A 1 204 ? -14.875 -16.453 -19.328 1 81.62 204 TRP A CA 1
ATOM 1652 C C . TRP A 1 204 ? -15.43 -17.641 -18.547 1 81.62 204 TRP A C 1
ATOM 1654 O O . TRP A 1 204 ? -15.133 -18.797 -18.859 1 81.62 204 TRP A O 1
ATOM 1664 N N . SER A 1 205 ? -16.125 -17.359 -17.547 1 77.38 205 SER A N 1
ATOM 1665 C CA . SER A 1 205 ? -16.75 -18.422 -16.75 1 77.38 205 SER A CA 1
ATOM 1666 C C . SER A 1 205 ? -17.719 -19.25 -17.594 1 77.38 205 SER A C 1
ATOM 1668 O O . SER A 1 205 ? -17.797 -20.469 -17.438 1 77.38 205 SER A O 1
ATOM 1670 N N . PHE A 1 206 ? -18.328 -18.609 -18.484 1 69.56 206 PHE A N 1
ATOM 1671 C CA . PHE A 1 206 ? -19.234 -19.281 -19.391 1 69.56 206 PHE A CA 1
ATOM 1672 C C . PHE A 1 206 ? -18.469 -20.203 -20.344 1 69.56 206 PHE A C 1
ATOM 1674 O O . PHE A 1 206 ? -18.906 -21.328 -20.609 1 69.56 206 PHE A O 1
ATOM 1681 N N . TYR A 1 207 ? -17.391 -19.688 -20.719 1 66.38 207 TYR A N 1
ATOM 1682 C CA . TYR A 1 207 ? -16.562 -20.453 -21.641 1 66.38 207 TYR A CA 1
ATOM 1683 C C . TYR A 1 207 ? -16.031 -21.703 -20.969 1 66.38 207 TYR A C 1
ATOM 1685 O O . TYR A 1 207 ? -16.078 -22.797 -21.562 1 66.38 207 TYR A O 1
ATOM 1693 N N . ASN A 1 208 ? -15.648 -21.562 -19.812 1 66.62 208 ASN A N 1
ATOM 1694 C CA . ASN A 1 208 ? -15.086 -22.688 -19.078 1 66.62 208 ASN A CA 1
ATOM 1695 C C . ASN A 1 208 ? -16.156 -23.719 -18.734 1 66.62 208 ASN A C 1
ATOM 1697 O O . ASN A 1 208 ? -15.844 -24.906 -18.531 1 66.62 208 ASN A O 1
ATOM 1701 N N . ALA A 1 209 ? -17.391 -23.156 -18.719 1 62.12 209 ALA A N 1
ATOM 1702 C CA . ALA A 1 209 ? -18.5 -24.047 -18.438 1 62.12 209 ALA A CA 1
ATOM 1703 C C . ALA A 1 209 ? -18.938 -24.797 -19.703 1 62.12 209 ALA A C 1
ATOM 1705 O O . ALA A 1 209 ? -19.812 -25.672 -19.656 1 62.12 209 ALA A O 1
ATOM 1706 N N . GLY A 1 210 ? -18.219 -24.578 -20.75 1 61.16 210 GLY A N 1
ATOM 1707 C CA . GLY A 1 210 ? -18.5 -25.312 -21.984 1 61.16 210 GLY A CA 1
ATOM 1708 C C . GLY A 1 210 ? -19.484 -24.594 -22.875 1 61.16 210 GLY A C 1
ATOM 1709 O O . GLY A 1 210 ? -19.984 -25.172 -23.859 1 61.16 210 GLY A O 1
ATOM 1710 N N . TYR A 1 211 ? -19.875 -23.406 -22.391 1 59.06 211 TYR A N 1
ATOM 1711 C CA . TYR A 1 211 ? -20.875 -22.75 -23.203 1 59.06 211 TYR A CA 1
ATOM 1712 C C . TYR A 1 211 ? -20.266 -22.141 -24.453 1 59.06 211 TYR A C 1
ATOM 1714 O O . TYR A 1 211 ? -19.047 -21.922 -24.516 1 59.06 211 TYR A O 1
ATOM 1722 N N . GLU A 1 212 ? -21.125 -21.938 -25.578 1 56.19 212 GLU A N 1
ATOM 1723 C CA . GLU A 1 212 ? -20.781 -21.516 -26.938 1 56.19 212 GLU A CA 1
ATOM 1724 C C . GLU A 1 212 ? -20.109 -20.141 -26.938 1 56.19 212 GLU A C 1
ATOM 1726 O O . GLU A 1 212 ? -20.281 -19.359 -25.984 1 56.19 212 GLU A O 1
ATOM 1731 N N . ALA A 1 213 ? -19.375 -19.844 -28.016 1 56.5 213 ALA A N 1
ATOM 1732 C CA . ALA A 1 213 ? -18.516 -18.719 -28.359 1 56.5 213 ALA A CA 1
ATOM 1733 C C . ALA A 1 213 ? -19.312 -17.406 -28.375 1 56.5 213 ALA A C 1
ATOM 1735 O O . ALA A 1 213 ? -18.75 -16.328 -28.188 1 56.5 213 ALA A O 1
ATOM 1736 N N . GLU A 1 214 ? -20.641 -17.469 -28.516 1 54.22 214 GLU A N 1
ATOM 1737 C CA . GLU A 1 214 ? -21.438 -16.266 -28.734 1 54.22 214 GLU A CA 1
ATOM 1738 C C . GLU A 1 214 ? -21.312 -15.305 -27.547 1 54.22 214 GLU A C 1
ATOM 1740 O O . GLU A 1 214 ? -21.484 -14.094 -27.703 1 54.22 214 GLU A O 1
ATOM 1745 N N . PHE A 1 215 ? -20.969 -15.797 -26.406 1 56.91 215 PHE A N 1
ATOM 1746 C CA . PHE A 1 215 ? -20.938 -14.984 -25.203 1 56.91 215 PHE A CA 1
ATOM 1747 C C . PHE A 1 215 ? -19.531 -14.461 -24.938 1 56.91 215 PHE A C 1
ATOM 1749 O O . PHE A 1 215 ? -19.234 -13.992 -23.828 1 56.91 215 PHE A O 1
ATOM 1756 N N . MET A 1 216 ? -18.75 -14.508 -26.125 1 62.72 216 MET A N 1
ATOM 1757 C CA . MET A 1 216 ? -17.359 -14.211 -25.828 1 62.72 216 MET A CA 1
ATOM 1758 C C . MET A 1 216 ? -16.938 -12.906 -26.5 1 62.72 216 MET A C 1
ATOM 1760 O O . MET A 1 216 ? -15.844 -12.82 -27.078 1 62.72 216 MET A O 1
ATOM 1764 N N . PRO A 1 217 ? -17.891 -11.977 -26.422 1 66.19 217 PRO A N 1
ATOM 1765 C CA . PRO A 1 217 ? -17.406 -10.75 -27.078 1 66.19 217 PRO A CA 1
ATOM 1766 C C . PRO A 1 217 ? -16.406 -9.984 -26.203 1 66.19 217 PRO A C 1
ATOM 1768 O O . PRO A 1 217 ? -15.664 -9.141 -26.703 1 66.19 217 PRO A O 1
ATOM 1771 N N . PHE A 1 218 ? -16.312 -10.344 -24.938 1 84.69 218 PHE A N 1
ATOM 1772 C CA . PHE A 1 218 ? -15.5 -9.516 -24.031 1 84.69 218 PHE A CA 1
ATOM 1773 C C . PHE A 1 218 ? -14.117 -10.125 -23.844 1 84.69 218 PHE A C 1
ATOM 1775 O O . PHE A 1 218 ? -13.977 -11.148 -23.156 1 84.69 218 PHE A O 1
ATOM 1782 N N . THR A 1 219 ? -13.242 -9.461 -24.484 1 81.5 219 THR A N 1
ATOM 1783 C CA . THR A 1 219 ? -11.859 -9.906 -24.469 1 81.5 219 THR A CA 1
ATOM 1784 C C . THR A 1 219 ? -11.016 -9.039 -23.547 1 81.5 219 THR A C 1
ATOM 1786 O O . THR A 1 219 ? -11.555 -8.289 -22.734 1 81.5 219 THR A O 1
ATOM 1789 N N . VAL A 1 220 ? -9.781 -9.242 -23.703 1 81.38 220 VAL A N 1
ATOM 1790 C CA . VAL A 1 220 ? -8.82 -8.5 -22.891 1 81.38 220 VAL A CA 1
ATOM 1791 C C . VAL A 1 220 ? -8.945 -7.008 -23.172 1 81.38 220 VAL A C 1
ATOM 1793 O O . VAL A 1 220 ? -8.648 -6.176 -22.312 1 81.38 220 VAL A O 1
ATOM 1796 N N . GLU A 1 221 ? -9.484 -6.73 -24.266 1 83.06 221 GLU A N 1
ATOM 1797 C CA . GLU A 1 221 ? -9.672 -5.332 -24.625 1 83.06 221 GLU A CA 1
ATOM 1798 C C . GLU A 1 221 ? -10.656 -4.641 -23.688 1 83.06 221 GLU A C 1
ATOM 1800 O O . GLU A 1 221 ? -10.508 -3.451 -23.391 1 83.06 221 GLU A O 1
ATOM 1805 N N . SER A 1 222 ? -11.633 -5.406 -23.266 1 89.56 222 SER A N 1
ATOM 1806 C CA . SER A 1 222 ? -12.586 -4.852 -22.312 1 89.56 222 SER A CA 1
ATOM 1807 C C . SER A 1 222 ? -11.898 -4.473 -21 1 89.56 222 SER A C 1
ATOM 1809 O O . SER A 1 222 ? -12.273 -3.482 -20.359 1 89.56 222 SER A O 1
ATOM 1811 N N . ILE A 1 223 ? -10.906 -5.223 -20.672 1 88.5 223 ILE A N 1
ATOM 1812 C CA . ILE A 1 223 ? -10.188 -4.957 -19.422 1 88.5 223 ILE A CA 1
ATOM 1813 C C . ILE A 1 223 ? -9.281 -3.74 -19.609 1 88.5 223 ILE A C 1
ATOM 1815 O O . ILE A 1 223 ? -9.125 -2.936 -18.688 1 88.5 223 ILE A O 1
ATOM 1819 N N . ASP A 1 224 ? -8.742 -3.627 -20.766 1 84.62 224 ASP A N 1
ATOM 1820 C CA . ASP A 1 224 ? -7.926 -2.451 -21.047 1 84.62 224 ASP A CA 1
ATOM 1821 C C . ASP A 1 224 ? -8.75 -1.171 -20.953 1 84.62 224 ASP A C 1
ATOM 1823 O O . ASP A 1 224 ? -8.281 -0.158 -20.438 1 84.62 224 ASP A O 1
ATOM 1827 N N . LEU A 1 225 ? -9.898 -1.281 -21.453 1 90.56 225 LEU A N 1
ATOM 1828 C CA . LEU A 1 225 ? -10.805 -0.139 -21.359 1 90.56 225 LEU A CA 1
ATOM 1829 C C . LEU A 1 225 ? -11.203 0.13 -19.922 1 90.56 225 LEU A C 1
ATOM 1831 O O . LEU A 1 225 ? -11.297 1.286 -19.5 1 90.56 225 LEU A O 1
ATOM 1835 N N . ALA A 1 226 ? -11.461 -0.926 -19.188 1 92.12 226 ALA A N 1
ATOM 1836 C CA . ALA A 1 226 ? -11.789 -0.78 -17.766 1 92.12 226 ALA A CA 1
ATOM 1837 C C . ALA A 1 226 ? -10.648 -0.109 -17.016 1 92.12 226 ALA A C 1
ATOM 1839 O O . ALA A 1 226 ? -10.891 0.751 -16.156 1 92.12 226 ALA A O 1
ATOM 1840 N N . LYS A 1 227 ? -9.477 -0.492 -17.297 1 85.44 227 LYS A N 1
ATOM 1841 C CA . LYS A 1 227 ? -8.305 0.107 -16.656 1 85.44 227 LYS A CA 1
ATOM 1842 C C . LYS A 1 227 ? -8.211 1.597 -16.984 1 85.44 227 LYS A C 1
ATOM 1844 O O . LYS A 1 227 ? -7.805 2.393 -16.125 1 85.44 227 LYS A O 1
ATOM 1849 N N . GLN A 1 228 ? -8.508 1.906 -18.141 1 86.25 228 GLN A N 1
ATOM 1850 C CA . GLN A 1 228 ? -8.492 3.318 -18.5 1 86.25 228 GLN A CA 1
ATOM 1851 C C . GLN A 1 228 ? -9.555 4.098 -17.734 1 86.25 228 GLN A C 1
ATOM 1853 O O . GLN A 1 228 ? -9.336 5.254 -17.375 1 86.25 228 GLN A O 1
ATOM 1858 N N . CYS A 1 229 ? -10.688 3.482 -17.578 1 88.81 229 CYS A N 1
ATOM 1859 C CA . CYS A 1 229 ? -11.695 4.105 -16.719 1 88.81 229 CYS A CA 1
ATOM 1860 C C . CYS A 1 229 ? -11.156 4.352 -15.32 1 88.81 229 CYS A C 1
ATOM 1862 O O . CYS A 1 229 ? -11.406 5.406 -14.734 1 88.81 229 CYS A O 1
ATOM 1864 N N . TYR A 1 230 ? -10.438 3.436 -14.867 1 85.12 230 TYR A N 1
ATOM 1865 C CA . TYR A 1 230 ? -9.844 3.555 -13.539 1 85.12 230 TYR A CA 1
ATOM 1866 C C . TYR A 1 230 ? -8.852 4.711 -13.484 1 85.12 230 TYR A C 1
ATOM 1868 O O . TYR A 1 230 ? -8.82 5.473 -12.516 1 85.12 230 TYR A O 1
ATOM 1876 N N . GLU A 1 231 ? -8.133 4.797 -14.508 1 76 231 GLU A N 1
ATOM 1877 C CA . GLU A 1 231 ? -7.137 5.867 -14.562 1 76 231 GLU A CA 1
ATOM 1878 C C . GLU A 1 231 ? -7.801 7.238 -14.578 1 76 231 GLU A C 1
ATOM 1880 O O . GLU A 1 231 ? -7.258 8.203 -14.039 1 76 231 GLU A O 1
ATOM 1885 N N . GLU A 1 232 ? -8.977 7.266 -15.125 1 75.38 232 GLU A N 1
ATOM 1886 C CA . GLU A 1 232 ? -9.703 8.531 -15.211 1 75.38 232 GLU A CA 1
ATOM 1887 C C . GLU A 1 232 ? -10.219 8.969 -13.844 1 75.38 232 GLU A C 1
ATOM 1889 O O . GLU A 1 232 ? -10.438 10.156 -13.609 1 75.38 232 GLU A O 1
ATOM 1894 N N . VAL A 1 233 ? -10.453 7.984 -12.992 1 78.38 233 VAL A N 1
ATOM 1895 C CA . VAL A 1 233 ? -11.164 8.32 -11.766 1 78.38 233 VAL A CA 1
ATOM 1896 C C . VAL A 1 233 ? -10.234 8.141 -10.562 1 78.38 233 VAL A C 1
ATOM 1898 O O . VAL A 1 233 ? -10.602 8.484 -9.438 1 78.38 233 VAL A O 1
ATOM 1901 N N . ARG A 1 234 ? -9.203 7.648 -10.797 1 67.44 234 ARG A N 1
ATOM 1902 C CA . ARG A 1 234 ? -8.312 7.277 -9.695 1 67.44 234 ARG A CA 1
ATOM 1903 C C . ARG A 1 234 ? -8.07 8.461 -8.766 1 67.44 234 ARG A C 1
ATOM 1905 O O . ARG A 1 234 ? -7.863 8.281 -7.566 1 67.44 234 ARG A O 1
ATOM 1912 N N . TYR A 1 235 ? -8.367 9.625 -9.375 1 56.47 235 TYR A N 1
ATOM 1913 C CA . TYR A 1 235 ? -8.078 10.82 -8.586 1 56.47 235 TYR A CA 1
ATOM 1914 C C . TYR A 1 235 ? -9.352 11.398 -7.988 1 56.47 235 TYR A C 1
ATOM 1916 O O . TYR A 1 235 ? -9.297 12.367 -7.219 1 56.47 235 TYR A O 1
ATOM 1924 N N . SER A 1 236 ? -10.57 10.82 -8.258 1 56.72 236 SER A N 1
ATOM 1925 C CA . SER A 1 236 ? -11.852 11.344 -7.793 1 56.72 236 SER A CA 1
ATOM 1926 C C . SER A 1 236 ? -12.367 10.562 -6.594 1 56.72 236 SER A C 1
ATOM 1928 O O . SER A 1 236 ? -13.57 10.352 -6.453 1 56.72 236 SER A O 1
ATOM 1930 N N . TYR A 1 237 ? -11.508 10.125 -5.648 1 57.91 237 TYR A N 1
ATOM 1931 C CA . TYR A 1 237 ? -11.812 9.133 -4.629 1 57.91 237 TYR A CA 1
ATOM 1932 C C . TYR A 1 237 ? -12.773 9.695 -3.584 1 57.91 237 TYR A C 1
ATOM 1934 O O . TYR A 1 237 ? -13.562 8.961 -2.992 1 57.91 237 TYR A O 1
ATOM 1942 N N . HIS A 1 238 ? -12.922 10.93 -3.453 1 58.59 238 HIS A N 1
ATOM 1943 C CA . HIS A 1 238 ? -13.609 11.461 -2.277 1 58.59 238 HIS A CA 1
ATOM 1944 C C . HIS A 1 238 ? -15.117 11.281 -2.391 1 58.59 238 HIS A C 1
ATOM 1946 O O . HIS A 1 238 ? -15.812 11.188 -1.377 1 58.59 238 HIS A O 1
ATOM 1952 N N . HIS A 1 239 ? -15.523 11.055 -3.605 1 60.47 239 HIS A N 1
ATOM 1953 C CA . HIS A 1 239 ? -16.969 11.102 -3.709 1 60.47 239 HIS A CA 1
ATOM 1954 C C . HIS A 1 239 ? -17.562 9.695 -3.867 1 60.47 239 HIS A C 1
ATOM 1956 O O . HIS A 1 239 ? -18.703 9.453 -3.486 1 60.47 239 HIS A O 1
ATOM 1962 N N . TYR A 1 240 ? -16.766 8.836 -4.301 1 77.69 240 TYR A N 1
ATOM 1963 C CA . TYR A 1 240 ? -17.281 7.512 -4.633 1 77.69 240 TYR A CA 1
ATOM 1964 C C . TYR A 1 240 ? -16.359 6.418 -4.129 1 77.69 240 TYR A C 1
ATOM 1966 O O . TYR A 1 240 ? -15.992 5.504 -4.883 1 77.69 240 TYR A O 1
ATOM 1974 N N . ARG A 1 241 ? -16.234 6.504 -2.795 1 78.94 241 ARG A N 1
ATOM 1975 C CA . ARG A 1 241 ? -15.18 5.672 -2.217 1 78.94 241 ARG A CA 1
ATOM 1976 C C . ARG A 1 241 ? -15.578 4.203 -2.219 1 78.94 241 ARG A C 1
ATOM 1978 O O . ARG A 1 241 ? -14.766 3.334 -2.545 1 78.94 241 ARG A O 1
ATOM 1985 N N . THR A 1 242 ? -16.812 3.947 -1.894 1 86.69 242 THR A N 1
ATOM 1986 C CA . THR A 1 242 ? -17.234 2.555 -1.842 1 86.69 242 THR A CA 1
ATOM 1987 C C . THR A 1 242 ? -17.219 1.93 -3.234 1 86.69 242 THR A C 1
ATOM 1989 O O . THR A 1 242 ? -16.734 0.812 -3.414 1 86.69 242 THR A O 1
ATOM 1992 N N . GLN A 1 243 ? -17.734 2.723 -4.188 1 90.75 243 GLN A N 1
ATOM 1993 C CA . GLN A 1 243 ? -17.781 2.227 -5.559 1 90.75 243 GLN A CA 1
ATOM 1994 C C . GLN A 1 243 ? -16.375 2.055 -6.129 1 90.75 243 GLN A C 1
ATOM 1996 O O . GLN A 1 243 ? -16.109 1.098 -6.855 1 90.75 243 GLN A O 1
ATOM 2001 N N . LEU A 1 244 ? -15.562 2.949 -5.781 1 89.12 244 LEU A N 1
ATOM 2002 C CA . LEU A 1 244 ? -14.172 2.842 -6.227 1 89.12 244 LEU A CA 1
ATOM 2003 C C . LEU A 1 244 ? -13.5 1.62 -5.613 1 89.12 244 LEU A C 1
ATOM 2005 O O . LEU A 1 244 ? -12.758 0.91 -6.293 1 89.12 244 LEU A O 1
ATOM 2009 N N . LEU A 1 245 ? -13.734 1.399 -4.324 1 90.31 245 LEU A N 1
ATOM 2010 C CA . LEU A 1 245 ? -13.188 0.218 -3.658 1 90.31 245 LEU A CA 1
ATOM 2011 C C . LEU A 1 245 ? -13.656 -1.057 -4.355 1 90.31 245 LEU A C 1
ATOM 2013 O O . LEU A 1 245 ? -12.852 -1.955 -4.613 1 90.31 245 LEU A O 1
ATOM 2017 N N . GLN A 1 246 ? -14.867 -1.068 -4.664 1 95 246 GLN A N 1
ATOM 2018 C CA . GLN A 1 246 ? -15.43 -2.221 -5.363 1 95 246 GLN A CA 1
ATOM 2019 C C . GLN A 1 246 ? -14.766 -2.416 -6.723 1 95 246 GLN A C 1
ATOM 2021 O O . GLN A 1 246 ? -14.453 -3.543 -7.113 1 95 246 GLN A O 1
ATOM 2026 N N . PHE A 1 247 ? -14.555 -1.343 -7.363 1 94.12 247 PHE A N 1
ATOM 2027 C CA . PHE A 1 247 ? -13.914 -1.371 -8.672 1 94.12 247 PHE A CA 1
ATOM 2028 C C . PHE A 1 247 ? -12.492 -1.916 -8.57 1 94.12 247 PHE A C 1
ATOM 2030 O O . PHE A 1 247 ? -12.102 -2.793 -9.344 1 94.12 247 PHE A O 1
ATOM 2037 N N . ILE A 1 248 ? -11.789 -1.478 -7.605 1 89.75 248 ILE A N 1
ATOM 2038 C CA . ILE A 1 248 ? -10.414 -1.925 -7.402 1 89.75 248 ILE A CA 1
ATOM 2039 C C . ILE A 1 248 ? -10.398 -3.412 -7.059 1 89.75 248 ILE A C 1
ATOM 2041 O O . ILE A 1 248 ? -9.578 -4.172 -7.582 1 89.75 248 ILE A O 1
ATOM 2045 N N . LEU A 1 249 ? -11.312 -3.834 -6.258 1 93.44 249 LEU A N 1
ATOM 2046 C CA . LEU A 1 249 ? -11.359 -5.223 -5.812 1 93.44 249 LEU A CA 1
ATOM 2047 C C . LEU A 1 249 ? -11.68 -6.156 -6.977 1 93.44 249 LEU A C 1
ATOM 2049 O O . LEU A 1 249 ? -11.055 -7.211 -7.117 1 93.44 249 LEU A O 1
ATOM 2053 N N . ILE A 1 250 ? -12.594 -5.727 -7.809 1 94.94 250 ILE A N 1
ATOM 2054 C CA . ILE A 1 250 ? -12.969 -6.621 -8.898 1 94.94 250 ILE A CA 1
ATOM 2055 C C . ILE A 1 250 ? -11.859 -6.652 -9.945 1 94.94 250 ILE A C 1
ATOM 2057 O O . ILE A 1 250 ? -11.617 -7.688 -10.578 1 94.94 250 ILE A O 1
ATOM 2061 N N . LEU A 1 251 ? -11.219 -5.539 -10.156 1 90.5 251 LEU A N 1
ATOM 2062 C CA . LEU A 1 251 ? -10.07 -5.512 -11.055 1 90.5 251 LEU A CA 1
ATOM 2063 C C . LEU A 1 251 ? -8.961 -6.422 -10.539 1 90.5 251 LEU A C 1
ATOM 2065 O O . LEU A 1 251 ? -8.328 -7.145 -11.32 1 90.5 251 LEU A O 1
ATOM 2069 N N . ASP A 1 252 ? -8.734 -6.359 -9.297 1 87.75 252 ASP A N 1
ATOM 2070 C CA . ASP A 1 252 ? -7.707 -7.199 -8.688 1 87.75 252 ASP A CA 1
ATOM 2071 C C . ASP A 1 252 ? -8.086 -8.68 -8.773 1 87.75 252 ASP A C 1
ATOM 2073 O O . ASP A 1 252 ? -7.227 -9.531 -9.016 1 87.75 252 ASP A O 1
ATOM 2077 N N . PHE A 1 253 ? -9.289 -8.93 -8.523 1 90.38 253 PHE A N 1
ATOM 2078 C CA . PHE A 1 253 ? -9.789 -10.297 -8.617 1 90.38 253 PHE A CA 1
ATOM 2079 C C . PHE A 1 253 ? -9.555 -10.859 -10.016 1 90.38 253 PHE A C 1
ATOM 2081 O O . PHE A 1 253 ? -9.102 -12 -10.164 1 90.38 253 PHE A O 1
ATOM 2088 N N . TYR A 1 254 ? -9.852 -10.047 -10.969 1 90.19 254 TYR A N 1
ATOM 2089 C CA . TYR A 1 254 ? -9.625 -10.469 -12.344 1 90.19 254 TYR A CA 1
ATOM 2090 C C . TYR A 1 254 ? -8.141 -10.703 -12.609 1 90.19 254 TYR A C 1
ATOM 2092 O O . TYR A 1 254 ? -7.758 -11.742 -13.156 1 90.19 254 TYR A O 1
ATOM 2100 N N . ARG A 1 255 ? -7.402 -9.867 -12.234 1 83.31 255 ARG A N 1
ATOM 2101 C CA . ARG A 1 255 ? -5.98 -9.914 -12.555 1 83.31 255 ARG A CA 1
ATOM 2102 C C . ARG A 1 255 ? -5.312 -11.125 -11.906 1 83.31 255 ARG A C 1
ATOM 2104 O O . ARG A 1 255 ? -4.406 -11.719 -12.492 1 83.31 255 ARG A O 1
ATOM 2111 N N . THR A 1 256 ? -5.66 -11.406 -10.766 1 81.94 256 THR A N 1
ATOM 2112 C CA . THR A 1 256 ? -5.062 -12.508 -10.016 1 81.94 256 THR A CA 1
ATOM 2113 C C . THR A 1 256 ? -5.441 -13.852 -10.641 1 81.94 256 THR A C 1
ATOM 2115 O O . THR A 1 256 ? -4.691 -14.82 -10.523 1 81.94 256 THR A O 1
ATOM 2118 N N . ASN A 1 257 ? -6.535 -13.805 -11.359 1 84.88 257 ASN A N 1
ATOM 2119 C CA . ASN A 1 257 ? -7.047 -15.102 -11.781 1 84.88 257 ASN A CA 1
ATOM 2120 C C . ASN A 1 257 ? -7.156 -15.188 -13.305 1 84.88 257 ASN A C 1
ATOM 2122 O O . ASN A 1 257 ? -7.57 -16.219 -13.844 1 84.88 257 ASN A O 1
ATOM 2126 N N . CYS A 1 258 ? -6.699 -14.18 -13.922 1 82.75 258 CYS A N 1
ATOM 2127 C CA . CYS A 1 258 ? -6.934 -14.125 -15.359 1 82.75 258 CYS A CA 1
ATOM 2128 C C . CYS A 1 258 ? -6.051 -15.125 -16.109 1 82.75 258 CYS A C 1
ATOM 2130 O O . CYS A 1 258 ? -5.027 -15.562 -15.578 1 82.75 258 CYS A O 1
ATOM 2132 N N . ALA A 1 259 ? -6.559 -15.461 -17.25 1 73.75 259 ALA A N 1
ATOM 2133 C CA . ALA A 1 259 ? -5.867 -16.422 -18.094 1 73.75 259 ALA A CA 1
ATOM 2134 C C . ALA A 1 259 ? -4.75 -15.75 -18.891 1 73.75 259 ALA A C 1
ATOM 2136 O O . ALA A 1 259 ? -3.762 -16.391 -19.25 1 73.75 259 ALA A O 1
ATOM 2137 N N . GLU A 1 260 ? -4.992 -14.562 -19.062 1 70.88 260 GLU A N 1
ATOM 2138 C CA . GLU A 1 260 ? -4.047 -13.859 -19.938 1 70.88 260 GLU A CA 1
ATOM 2139 C C . GLU A 1 260 ? -2.828 -13.391 -19.141 1 70.88 260 GLU A C 1
ATOM 2141 O O . GLU A 1 260 ? -2.84 -13.391 -17.906 1 70.88 260 GLU A O 1
ATOM 2146 N N . ASP A 1 261 ? -1.725 -13.492 -19.953 1 56.12 261 ASP A N 1
ATOM 2147 C CA . ASP A 1 261 ? -0.473 -13.086 -19.328 1 56.12 261 ASP A CA 1
ATOM 2148 C C . ASP A 1 261 ? -0.553 -11.656 -18.812 1 56.12 261 ASP A C 1
ATOM 2150 O O . ASP A 1 261 ? -0.734 -10.719 -19.594 1 56.12 261 ASP A O 1
ATOM 2154 N N . LEU A 1 262 ? -1.036 -11.703 -17.578 1 53.5 262 LEU A N 1
ATOM 2155 C CA . LEU A 1 262 ? -0.926 -10.32 -17.125 1 53.5 262 LEU A CA 1
ATOM 2156 C C . LEU A 1 262 ? 0.516 -9.977 -16.766 1 53.5 262 LEU A C 1
ATOM 2158 O O . LEU A 1 262 ? 1.273 -10.844 -16.328 1 53.5 262 LEU A O 1
ATOM 2162 N N . ASP A 1 263 ? 1.047 -9.102 -17.328 1 47.44 263 ASP A N 1
ATOM 2163 C CA . ASP A 1 263 ? 2.416 -8.617 -17.203 1 47.44 263 ASP A CA 1
ATOM 2164 C C . ASP A 1 263 ? 2.902 -8.703 -15.758 1 47.44 263 ASP A C 1
ATOM 2166 O O . ASP A 1 263 ? 2.119 -8.539 -14.82 1 47.44 263 ASP A O 1
ATOM 2170 N N . TYR A 1 264 ? 3.949 -9.477 -15.531 1 43.72 264 TYR A N 1
ATOM 2171 C CA . TYR A 1 264 ? 4.656 -9.562 -14.258 1 43.72 264 TYR A CA 1
ATOM 2172 C C . TYR A 1 264 ? 4.457 -8.297 -13.43 1 43.72 264 TYR A C 1
ATOM 2174 O O . TYR A 1 264 ? 4.281 -8.359 -12.211 1 43.72 264 TYR A O 1
ATOM 2182 N N . VAL A 1 265 ? 4.562 -7.164 -14.164 1 41.03 265 VAL A N 1
ATOM 2183 C CA . VAL A 1 265 ? 4.402 -5.809 -13.641 1 41.03 265 VAL A CA 1
ATOM 2184 C C . VAL A 1 265 ? 3.023 -5.664 -13 1 41.03 265 VAL A C 1
ATOM 2186 O O . VAL A 1 265 ? 2.887 -5.043 -11.945 1 41.03 265 VAL A O 1
ATOM 2189 N N . GLU A 1 266 ? 2.227 -6.453 -13.609 1 48.91 266 GLU A N 1
ATOM 2190 C CA . GLU A 1 266 ? 0.839 -6.359 -13.164 1 48.91 266 GLU A CA 1
ATOM 2191 C C . GLU A 1 266 ? 0.652 -7.027 -11.805 1 48.91 266 GLU A C 1
ATOM 2193 O O . GLU A 1 266 ? -0.18 -6.594 -11.008 1 48.91 266 GLU A O 1
ATOM 2198 N N . GLY A 1 267 ? 1.629 -8.008 -11.633 1 53.38 267 GLY A N 1
ATOM 2199 C CA . GLY A 1 267 ? 1.604 -8.602 -10.305 1 53.38 267 GLY A CA 1
ATOM 2200 C C . GLY A 1 267 ? 1.943 -7.621 -9.203 1 53.38 267 GLY A C 1
ATOM 2201 O O . GLY A 1 267 ? 1.298 -7.609 -8.148 1 53.38 267 GLY A O 1
ATOM 2202 N N . PHE A 1 268 ? 2.928 -6.723 -9.594 1 52.88 268 PHE A N 1
ATOM 2203 C CA . PHE A 1 268 ? 3.342 -5.703 -8.641 1 52.88 268 PHE A CA 1
ATOM 2204 C C . PHE A 1 268 ? 2.229 -4.688 -8.422 1 52.88 268 PHE A C 1
ATOM 2206 O O . PHE A 1 268 ? 1.976 -4.273 -7.285 1 52.88 268 PHE A O 1
ATOM 2213 N N . GLU A 1 269 ? 1.616 -4.426 -9.422 1 55.75 269 GLU A N 1
ATOM 2214 C CA . GLU A 1 269 ? 0.508 -3.48 -9.32 1 55.75 269 GLU A CA 1
ATOM 2215 C C . GLU A 1 269 ? -0.611 -4.035 -8.438 1 55.75 269 GLU A C 1
ATOM 2217 O O . GLU A 1 269 ? -1.328 -3.275 -7.785 1 55.75 269 GLU A O 1
ATOM 2222 N N . ASN A 1 270 ? -0.468 -5.309 -8.539 1 61.16 270 ASN A N 1
ATOM 2223 C CA . ASN A 1 270 ? -1.515 -5.922 -7.727 1 61.16 270 ASN A CA 1
ATOM 2224 C C . ASN A 1 270 ? -1.313 -5.633 -6.242 1 61.16 270 ASN A C 1
ATOM 2226 O O . ASN A 1 270 ? -2.273 -5.352 -5.523 1 61.16 270 ASN A O 1
ATOM 2230 N N . SER A 1 271 ? -0.057 -5.613 -6 1 64.56 271 SER A N 1
ATOM 2231 C CA . SER A 1 271 ? 0.211 -5.344 -4.59 1 64.56 271 SER A CA 1
ATOM 2232 C C . SER A 1 271 ? -0.111 -3.898 -4.23 1 64.56 271 SER A C 1
ATOM 2234 O O . SER A 1 271 ? -0.625 -3.623 -3.145 1 64.56 271 SER A O 1
ATOM 2236 N N . ALA A 1 272 ? 0.08 -3.117 -5.195 1 66.75 272 ALA A N 1
ATOM 2237 C CA . ALA A 1 272 ? -0.215 -1.708 -4.953 1 66.75 272 ALA A CA 1
ATOM 2238 C C . ALA A 1 272 ? -1.719 -1.473 -4.852 1 66.75 272 ALA A C 1
ATOM 2240 O O . ALA A 1 272 ? -2.176 -0.706 -4 1 66.75 272 ALA A O 1
ATOM 2241 N N . ASN A 1 273 ? -2.408 -2.127 -5.695 1 71.94 273 ASN A N 1
ATOM 2242 C CA . ASN A 1 273 ? -3.859 -1.972 -5.676 1 71.94 273 ASN A CA 1
ATOM 2243 C C . ASN A 1 273 ? -4.461 -2.504 -4.379 1 71.94 273 ASN A C 1
ATOM 2245 O O . ASN A 1 273 ? -5.434 -1.95 -3.867 1 71.94 273 ASN A O 1
ATOM 2249 N N . TYR A 1 274 ? -3.85 -3.521 -3.949 1 77.38 274 TYR A N 1
ATOM 2250 C CA . TYR A 1 274 ? -4.336 -4.066 -2.688 1 77.38 274 TYR A CA 1
ATOM 2251 C C . TYR A 1 274 ? -4.145 -3.07 -1.552 1 77.38 274 TYR A C 1
ATOM 2253 O O . TYR A 1 274 ? -5.043 -2.879 -0.728 1 77.38 274 TYR A O 1
ATOM 2261 N N . ILE A 1 275 ? -3.113 -2.545 -1.488 1 74.44 275 ILE A N 1
ATOM 2262 C CA . ILE A 1 275 ? -2.805 -1.612 -0.41 1 74.44 275 ILE A CA 1
ATOM 2263 C C . ILE A 1 275 ? -3.717 -0.392 -0.508 1 74.44 275 ILE A C 1
ATOM 2265 O O . ILE A 1 275 ? -4.223 0.095 0.506 1 74.44 275 ILE A O 1
ATOM 2269 N N . LEU A 1 276 ? -3.885 0.008 -1.77 1 75.5 276 LEU A N 1
ATOM 2270 C CA . LEU A 1 276 ? -4.816 1.113 -1.976 1 75.5 276 LEU A CA 1
ATOM 2271 C C . LEU A 1 276 ? -6.215 0.741 -1.5 1 75.5 276 LEU A C 1
ATOM 2273 O O . LEU A 1 276 ? -6.898 1.554 -0.874 1 75.5 276 LEU A O 1
ATOM 2277 N N . ALA A 1 277 ? -6.562 -0.411 -1.844 1 85.06 277 ALA A N 1
ATOM 2278 C CA . ALA A 1 277 ? -7.875 -0.885 -1.414 1 85.06 277 ALA A CA 1
ATOM 2279 C C . ALA A 1 277 ? -7.977 -0.918 0.108 1 85.06 277 ALA A C 1
ATOM 2281 O O . ALA A 1 277 ? -9.008 -0.55 0.677 1 85.06 277 ALA A O 1
ATOM 2282 N N . GLN A 1 278 ? -6.977 -1.346 0.725 1 84.56 278 GLN A N 1
ATOM 2283 C CA . GLN A 1 278 ? -6.953 -1.407 2.182 1 84.56 278 GLN A CA 1
ATOM 2284 C C . GLN A 1 278 ? -7.102 -0.017 2.793 1 84.56 278 GLN A C 1
ATOM 2286 O O . GLN A 1 278 ? -7.879 0.174 3.734 1 84.56 278 GLN A O 1
ATOM 2291 N N . ARG A 1 279 ? -6.398 0.912 2.301 1 77.44 279 ARG A N 1
ATOM 2292 C CA . ARG A 1 279 ? -6.457 2.273 2.824 1 77.44 279 ARG A CA 1
ATOM 2293 C C . ARG A 1 279 ? -7.836 2.887 2.604 1 77.44 279 ARG A C 1
ATOM 2295 O O . ARG A 1 279 ? -8.367 3.564 3.486 1 77.44 279 ARG A O 1
ATOM 2302 N N . LEU A 1 280 ? -8.32 2.646 1.413 1 79.81 280 LEU A N 1
ATOM 2303 C CA . LEU A 1 280 ? -9.664 3.133 1.121 1 79.81 280 LEU A CA 1
ATOM 2304 C C . LEU A 1 280 ? -10.68 2.529 2.082 1 79.81 280 LEU A C 1
ATOM 2306 O O . LEU A 1 280 ? -11.578 3.227 2.561 1 79.81 280 LEU A O 1
ATOM 2310 N N . ALA A 1 281 ? -10.5 1.282 2.318 1 87 281 ALA A N 1
ATOM 2311 C CA . ALA A 1 281 ? -11.43 0.597 3.213 1 87 281 ALA A CA 1
ATOM 2312 C C . ALA A 1 281 ? -11.344 1.157 4.629 1 87 281 ALA A C 1
ATOM 2314 O O . ALA A 1 281 ? -12.367 1.376 5.285 1 87 281 ALA A O 1
ATOM 2315 N N . ILE A 1 282 ? -10.203 1.418 5.078 1 81.25 282 ILE A N 1
ATOM 2316 C CA . ILE A 1 282 ? -10 1.957 6.418 1 81.25 282 ILE A CA 1
ATOM 2317 C C . ILE A 1 282 ? -10.562 3.373 6.5 1 81.25 282 ILE A C 1
ATOM 2319 O O . ILE A 1 282 ? -11.234 3.727 7.477 1 81.25 282 ILE A O 1
ATOM 2323 N N . ASN A 1 283 ? -10.328 4.09 5.434 1 75.31 283 ASN A N 1
ATOM 2324 C CA . ASN A 1 283 ? -10.844 5.453 5.406 1 75.31 283 ASN A CA 1
ATOM 2325 C C . ASN A 1 283 ? -12.367 5.477 5.375 1 75.31 283 ASN A C 1
ATOM 2327 O O . ASN A 1 283 ? -12.984 6.43 5.852 1 75.31 283 ASN A O 1
ATOM 2331 N N . LEU A 1 284 ? -12.898 4.391 4.812 1 78.44 284 LEU A N 1
ATOM 2332 C CA . LEU A 1 284 ? -14.352 4.258 4.758 1 78.44 284 LEU A CA 1
ATOM 2333 C C . LEU A 1 284 ? -14.906 3.76 6.086 1 78.44 284 LEU A C 1
ATOM 2335 O O . LEU A 1 284 ? -16.125 3.789 6.309 1 78.44 284 LEU A O 1
ATOM 2339 N N . GLY A 1 285 ? -14.023 3.307 6.941 1 79.38 285 GLY A N 1
ATOM 2340 C CA . GLY A 1 285 ? -14.445 2.818 8.242 1 79.38 285 GLY A CA 1
ATOM 2341 C C . GLY A 1 285 ? -14.898 1.369 8.227 1 79.38 285 GLY A C 1
ATOM 2342 O O . GLY A 1 285 ? -15.633 0.93 9.109 1 79.38 285 GLY A O 1
ATOM 2343 N N . LEU A 1 286 ? -14.484 0.694 7.184 1 87.38 286 LEU A N 1
ATOM 2344 C CA . LEU A 1 286 ? -14.914 -0.694 7.078 1 87.38 286 LEU A CA 1
ATOM 2345 C C . LEU A 1 286 ? -14.297 -1.544 8.18 1 87.38 286 LEU A C 1
ATOM 2347 O O . LEU A 1 286 ? -14.75 -2.66 8.438 1 87.38 286 LEU A O 1
ATOM 2351 N N . ASN A 1 287 ? -13.312 -1.047 8.836 1 86.38 287 ASN A N 1
ATOM 2352 C CA . ASN A 1 287 ? -12.633 -1.802 9.883 1 86.38 287 ASN A CA 1
ATOM 2353 C C . ASN A 1 287 ? -13.312 -1.632 11.234 1 86.38 287 ASN A C 1
ATOM 2355 O O . ASN A 1 287 ? -12.844 -2.152 12.25 1 86.38 287 ASN A O 1
ATOM 2359 N N . PHE A 1 288 ? -14.43 -0.977 11.148 1 82.88 288 PHE A N 1
ATOM 2360 C CA . PHE A 1 288 ? -15.172 -0.77 12.391 1 82.88 288 PHE A CA 1
ATOM 2361 C C . PHE A 1 288 ? -16.469 -1.565 12.375 1 82.88 288 PHE A C 1
ATOM 2363 O O . PHE A 1 288 ? -16.938 -1.991 11.312 1 82.88 288 PHE A O 1
ATOM 2370 N N . GLU A 1 289 ? -17.031 -1.629 13.539 1 80.94 289 GLU A N 1
ATOM 2371 C CA . GLU A 1 289 ? -18.297 -2.369 13.672 1 80.94 289 GLU A CA 1
ATOM 2372 C C . GLU A 1 289 ? -19.406 -1.722 12.852 1 80.94 289 GLU A C 1
ATOM 2374 O O . GLU A 1 289 ? -19.547 -0.498 12.852 1 80.94 289 GLU A O 1
ATOM 2379 N N . THR A 1 290 ? -20 -2.479 12.094 1 81.81 290 THR A N 1
ATOM 2380 C CA . THR A 1 290 ? -21.125 -2.059 11.25 1 81.81 290 THR A CA 1
ATOM 2381 C C . THR A 1 290 ? -22.188 -3.145 11.195 1 81.81 290 THR A C 1
ATOM 2383 O O . THR A 1 290 ? -21.906 -4.316 11.445 1 81.81 290 THR A O 1
ATOM 2386 N N . ASN A 1 291 ? -23.344 -2.67 10.898 1 85.31 291 ASN A N 1
ATOM 2387 C CA . ASN A 1 291 ? -24.422 -3.623 10.719 1 85.31 291 ASN A CA 1
ATOM 2388 C C . ASN A 1 291 ? -24.703 -3.889 9.242 1 85.31 291 ASN A C 1
ATOM 2390 O O . ASN A 1 291 ? -25.516 -4.75 8.906 1 85.31 291 ASN A O 1
ATOM 2394 N N . ASP A 1 292 ? -24.016 -3.182 8.453 1 88.62 292 ASP A N 1
ATOM 2395 C CA . ASP A 1 292 ? -24.188 -3.371 7.02 1 88.62 292 ASP A CA 1
ATOM 2396 C C . ASP A 1 292 ? -23.469 -4.633 6.539 1 88.62 292 ASP A C 1
ATOM 2398 O O . ASP A 1 292 ? -22.25 -4.695 6.551 1 88.62 292 ASP A O 1
ATOM 2402 N N . GLU A 1 293 ? -24.266 -5.594 6.059 1 93.31 293 GLU A N 1
ATOM 2403 C CA . GLU A 1 293 ? -23.734 -6.898 5.676 1 93.31 293 GLU A CA 1
ATOM 2404 C C . GLU A 1 293 ? -22.812 -6.785 4.465 1 93.31 293 GLU A C 1
ATOM 2406 O O . GLU A 1 293 ? -21.844 -7.531 4.352 1 93.31 293 GLU A O 1
ATOM 2411 N N . HIS A 1 294 ? -23.172 -5.938 3.635 1 92.94 294 HIS A N 1
ATOM 2412 C CA . HIS A 1 294 ? -22.344 -5.742 2.447 1 92.94 294 HIS A CA 1
ATOM 2413 C C . HIS A 1 294 ? -20.969 -5.203 2.812 1 92.94 294 HIS A C 1
ATOM 2415 O O . HIS A 1 294 ? -19.953 -5.664 2.281 1 92.94 294 HIS A O 1
ATOM 2421 N N . LEU A 1 295 ? -20.953 -4.277 3.721 1 92.62 295 LEU A N 1
ATOM 2422 C CA . LEU A 1 295 ? -19.688 -3.682 4.145 1 92.62 295 LEU A CA 1
ATOM 2423 C C . LEU A 1 295 ? -18.828 -4.695 4.902 1 92.62 295 LEU A C 1
ATOM 2425 O O . LEU A 1 295 ? -17.609 -4.711 4.77 1 92.62 295 LEU A O 1
ATOM 2429 N N . LYS A 1 296 ? -19.484 -5.508 5.625 1 94.81 296 LYS A N 1
ATOM 2430 C CA . LYS A 1 296 ? -18.781 -6.582 6.309 1 94.81 296 LYS A CA 1
ATOM 2431 C C . LYS A 1 296 ? -18.094 -7.52 5.309 1 94.81 296 LYS A C 1
ATOM 2433 O O . LYS A 1 296 ? -16.922 -7.871 5.477 1 94.81 296 LYS A O 1
ATOM 2438 N N . ARG A 1 297 ? -18.828 -7.844 4.293 1 95.75 297 ARG A N 1
ATOM 2439 C CA . ARG A 1 297 ? -18.266 -8.734 3.273 1 95.75 297 ARG A CA 1
ATOM 2440 C C . ARG A 1 297 ? -17.078 -8.094 2.582 1 95.75 297 ARG A C 1
ATOM 2442 O O . ARG A 1 297 ? -16.047 -8.758 2.367 1 95.75 297 ARG A O 1
ATOM 2449 N N . LEU A 1 298 ? -17.203 -6.848 2.307 1 95.62 298 LEU A N 1
ATOM 2450 C CA . LEU A 1 298 ? -16.109 -6.148 1.646 1 95.62 298 LEU A CA 1
ATOM 2451 C C . LEU A 1 298 ? -14.844 -6.188 2.5 1 95.62 298 LEU A C 1
ATOM 2453 O O . LEU A 1 298 ? -13.75 -6.453 1.991 1 95.62 298 LEU A O 1
ATOM 2457 N N . TRP A 1 299 ? -14.969 -5.965 3.75 1 95.5 299 TRP A N 1
ATOM 2458 C CA . TRP A 1 299 ? -13.82 -5.957 4.645 1 95.5 299 TRP A CA 1
ATOM 2459 C C . TRP A 1 299 ? -13.141 -7.32 4.668 1 95.5 299 TRP A C 1
ATOM 2461 O O . TRP A 1 299 ? -11.914 -7.414 4.543 1 95.5 299 TRP A O 1
ATOM 2471 N N . TYR A 1 300 ? -13.906 -8.32 4.734 1 96.62 300 TYR A N 1
ATOM 2472 C CA . TYR A 1 300 ? -13.305 -9.641 4.91 1 96.62 300 TYR A CA 1
ATOM 2473 C C . TYR A 1 300 ? -12.758 -10.164 3.59 1 96.62 300 TYR A C 1
ATOM 2475 O O . TYR A 1 300 ? -11.859 -11.016 3.578 1 96.62 300 TYR A O 1
ATOM 2483 N N . HIS A 1 301 ? -13.289 -9.68 2.459 1 96.19 301 HIS A N 1
ATOM 2484 C CA . HIS A 1 301 ? -12.609 -9.945 1.197 1 96.19 301 HIS A CA 1
ATOM 2485 C C . HIS A 1 301 ? -11.234 -9.297 1.16 1 96.19 301 HIS A C 1
ATOM 2487 O O . HIS A 1 301 ? -10.289 -9.852 0.596 1 96.19 301 HIS A O 1
ATOM 2493 N N . LEU A 1 302 ? -11.18 -8.18 1.764 1 94.88 302 LEU A N 1
ATOM 2494 C CA . LEU A 1 302 ? -9.891 -7.5 1.858 1 94.88 302 LEU A CA 1
ATOM 2495 C C . LEU A 1 302 ? -8.938 -8.273 2.76 1 94.88 302 LEU A C 1
ATOM 2497 O O . LEU A 1 302 ? -7.742 -8.383 2.461 1 94.88 302 LEU A O 1
ATOM 2501 N N . VAL A 1 303 ? -9.453 -8.734 3.816 1 95.25 303 VAL A N 1
ATOM 2502 C CA . VAL A 1 303 ? -8.648 -9.539 4.734 1 95.25 303 VAL A CA 1
ATOM 2503 C C . VAL A 1 303 ? -8.133 -10.781 4.023 1 95.25 303 VAL A C 1
ATOM 2505 O O . VAL A 1 303 ? -6.984 -11.188 4.211 1 95.25 303 VAL A O 1
ATOM 2508 N N . GLU A 1 304 ? -8.961 -11.359 3.232 1 94.62 304 GLU A N 1
ATOM 2509 C CA . GLU A 1 304 ? -8.539 -12.523 2.459 1 94.62 304 GLU A CA 1
ATOM 2510 C C . GLU A 1 304 ? -7.426 -12.164 1.479 1 94.62 304 GLU A C 1
ATOM 2512 O O . GLU A 1 304 ? -6.465 -12.922 1.319 1 94.62 304 GLU A O 1
ATOM 2517 N N . LEU A 1 305 ? -7.613 -11.094 0.853 1 91.44 305 LEU A N 1
ATOM 2518 C CA . LEU A 1 305 ? -6.586 -10.641 -0.079 1 91.44 305 LEU A CA 1
ATOM 2519 C C . LEU A 1 305 ? -5.258 -10.43 0.636 1 91.44 305 LEU A C 1
ATOM 2521 O O . LEU A 1 305 ? -4.195 -10.719 0.078 1 91.44 305 LEU A O 1
ATOM 2525 N N . ASP A 1 306 ? -5.277 -9.922 1.817 1 90.56 306 ASP A N 1
ATOM 2526 C CA . ASP A 1 306 ? -4.086 -9.742 2.641 1 90.56 306 ASP A CA 1
ATOM 2527 C C . ASP A 1 306 ? -3.389 -11.078 2.896 1 90.56 306 ASP A C 1
ATOM 2529 O O . ASP A 1 306 ? -2.164 -11.172 2.795 1 90.56 306 ASP A O 1
ATOM 2533 N N . THR A 1 307 ? -4.148 -12.031 3.137 1 93.06 307 THR A N 1
ATOM 2534 C CA . THR A 1 307 ? -3.631 -13.375 3.385 1 93.06 307 THR A CA 1
ATOM 2535 C C . THR A 1 307 ? -3.006 -13.953 2.119 1 93.06 307 THR A C 1
ATOM 2537 O O . THR A 1 307 ? -1.927 -14.547 2.17 1 93.06 307 THR A O 1
ATOM 2540 N N . ASN A 1 308 ? -3.65 -13.727 1.088 1 89.69 308 ASN A N 1
ATOM 2541 C CA . ASN A 1 308 ? -3.174 -14.25 -0.187 1 89.69 308 ASN A CA 1
ATOM 2542 C C . ASN A 1 308 ? -1.854 -13.609 -0.6 1 89.69 308 ASN A C 1
ATOM 2544 O O . ASN A 1 308 ? -1.016 -14.25 -1.235 1 89.69 308 ASN A O 1
ATOM 2548 N N . GLN A 1 309 ? -1.673 -12.398 -0.231 1 84 309 GLN A N 1
ATOM 2549 C CA . GLN A 1 309 ? -0.417 -11.719 -0.546 1 84 309 GLN A CA 1
ATOM 2550 C C . GLN A 1 309 ? 0.762 -12.406 0.135 1 84 309 GLN A C 1
ATOM 2552 O O . GLN A 1 309 ? 1.832 -12.555 -0.46 1 84 309 GLN A O 1
ATOM 2557 N N . PHE A 1 310 ? 0.595 -12.812 1.347 1 89.06 310 PHE A N 1
ATOM 2558 C CA . PHE A 1 310 ? 1.644 -13.547 2.039 1 89.06 310 PHE A CA 1
ATOM 2559 C C . PHE A 1 310 ? 1.891 -14.898 1.367 1 89.06 310 PHE A C 1
ATOM 2561 O O . PHE A 1 310 ? 3.041 -15.289 1.166 1 89.06 310 PHE A O 1
ATOM 2568 N N . LEU A 1 311 ? 0.832 -15.508 1.001 1 89.88 311 LEU A N 1
ATOM 2569 C CA . LEU A 1 311 ? 0.928 -16.859 0.468 1 89.88 311 LEU A CA 1
ATOM 2570 C C . LEU A 1 311 ? 1.589 -16.859 -0.907 1 89.88 311 LEU A C 1
ATOM 2572 O O . LEU A 1 311 ? 2.092 -17.891 -1.361 1 89.88 311 LEU A O 1
ATOM 2576 N N . LYS A 1 312 ? 1.562 -15.773 -1.512 1 81.75 312 LYS A N 1
ATOM 2577 C CA . LYS A 1 312 ? 2.143 -15.68 -2.848 1 81.75 312 LYS A CA 1
ATOM 2578 C C . LYS A 1 312 ? 3.664 -15.789 -2.795 1 81.75 312 LYS A C 1
ATOM 2580 O O . LYS A 1 312 ? 4.258 -16.578 -3.535 1 81.75 312 LYS A O 1
ATOM 2585 N N . ASP A 1 313 ? 4.285 -15.023 -1.827 1 79.25 313 ASP A N 1
ATOM 2586 C CA . ASP A 1 313 ? 5.746 -15.023 -1.873 1 79.25 313 ASP A CA 1
ATOM 2587 C C . ASP A 1 313 ? 6.34 -15.023 -0.467 1 79.25 313 ASP A C 1
ATOM 2589 O O . ASP A 1 313 ? 7.535 -15.273 -0.291 1 79.25 313 ASP A O 1
ATOM 2593 N N . GLY A 1 314 ? 5.562 -14.711 0.499 1 80.81 314 GLY A N 1
ATOM 2594 C CA . GLY A 1 314 ? 6.039 -14.766 1.871 1 80.81 314 GLY A CA 1
ATOM 2595 C C . GLY A 1 314 ? 6.953 -13.609 2.229 1 80.81 314 GLY A C 1
ATOM 2596 O O . GLY A 1 314 ? 7.672 -13.664 3.227 1 80.81 314 GLY A O 1
ATOM 2597 N N . ASN A 1 315 ? 6.961 -12.539 1.434 1 75.19 315 ASN A N 1
ATOM 2598 C CA . ASN A 1 315 ? 7.883 -11.422 1.636 1 75.19 315 ASN A CA 1
ATOM 2599 C C . ASN A 1 315 ? 7.414 -10.508 2.76 1 75.19 315 ASN A C 1
ATOM 2601 O O . ASN A 1 315 ? 8.234 -9.883 3.441 1 75.19 315 ASN A O 1
ATOM 2605 N N . CYS A 1 316 ? 6.16 -10.383 2.77 1 74.81 316 CYS A N 1
ATOM 2606 C CA . CYS A 1 316 ? 5.613 -9.469 3.762 1 74.81 316 CYS A CA 1
ATOM 2607 C C . CYS A 1 316 ? 4.559 -10.156 4.621 1 74.81 316 CYS A C 1
ATOM 2609 O O . CYS A 1 316 ? 3.832 -11.031 4.137 1 74.81 316 CYS A O 1
ATOM 2611 N N . SER A 1 317 ? 4.684 -9.734 5.891 1 77.94 317 SER A N 1
ATOM 2612 C CA . SER A 1 317 ? 3.641 -10.258 6.77 1 77.94 317 SER A CA 1
ATOM 2613 C C . SER A 1 317 ? 2.297 -9.602 6.477 1 77.94 317 SER A C 1
ATOM 2615 O O . SER A 1 317 ? 2.152 -8.875 5.488 1 77.94 317 SER A O 1
ATOM 2617 N N . PHE A 1 318 ? 1.333 -9.984 7.285 1 86.19 318 PHE A N 1
ATOM 2618 C CA . PHE A 1 318 ? -0.008 -9.43 7.125 1 86.19 318 PHE A CA 1
ATOM 2619 C C . PHE A 1 318 ? -0.002 -7.922 7.332 1 86.19 318 PHE A C 1
ATOM 2621 O O . PHE A 1 318 ? 0.546 -7.426 8.32 1 86.19 318 PHE A O 1
ATOM 2628 N N . LEU A 1 319 ? -0.526 -7.254 6.383 1 81.12 319 LEU A N 1
ATOM 2629 C CA . LEU A 1 319 ? -0.62 -5.801 6.496 1 81.12 319 LEU A CA 1
ATOM 2630 C C . LEU A 1 319 ? -1.748 -5.402 7.441 1 81.12 319 LEU A C 1
ATOM 2632 O O . LEU A 1 319 ? -1.697 -4.34 8.062 1 81.12 319 LEU A O 1
ATOM 2636 N N . ILE A 1 320 ? -2.752 -6.215 7.453 1 88.38 320 ILE A N 1
ATOM 2637 C CA . ILE A 1 320 ? -3.879 -5.953 8.344 1 88.38 320 ILE A CA 1
ATOM 2638 C C . ILE A 1 320 ? -3.664 -6.664 9.672 1 88.38 320 ILE A C 1
ATOM 2640 O O . ILE A 1 320 ? -3.754 -7.891 9.75 1 88.38 320 ILE A O 1
ATOM 2644 N N . ASP A 1 321 ? -3.461 -5.836 10.625 1 84.56 321 ASP A N 1
ATOM 2645 C CA . ASP A 1 321 ? -3.299 -6.367 11.977 1 84.56 321 ASP A CA 1
ATOM 2646 C C . ASP A 1 321 ? -4.652 -6.723 12.594 1 84.56 321 ASP A C 1
ATOM 2648 O O . ASP A 1 321 ? -5.637 -6.012 12.383 1 84.56 321 ASP A O 1
ATOM 2652 N N . ASP A 1 322 ? -4.648 -7.758 13.359 1 85.5 322 ASP A N 1
ATOM 2653 C CA . ASP A 1 322 ? -5.887 -8.211 13.984 1 85.5 322 ASP A CA 1
ATOM 2654 C C . ASP A 1 322 ? -6.445 -7.156 14.938 1 85.5 322 ASP A C 1
ATOM 2656 O O . ASP A 1 322 ? -7.656 -7.07 15.141 1 85.5 322 ASP A O 1
ATOM 2660 N N . LYS A 1 323 ? -5.609 -6.352 15.422 1 81.94 323 LYS A N 1
ATOM 2661 C CA . LYS A 1 323 ? -6.023 -5.328 16.375 1 81.94 323 LYS A CA 1
ATOM 2662 C C . LYS A 1 323 ? -6.523 -4.074 15.664 1 81.94 323 LYS A C 1
ATOM 2664 O O . LYS A 1 323 ? -7.109 -3.189 16.281 1 81.94 323 LYS A O 1
ATOM 2669 N N . SER A 1 324 ? -6.426 -4.09 14.391 1 81.62 324 SER A N 1
ATOM 2670 C CA . SER A 1 324 ? -6.723 -2.865 13.656 1 81.62 324 SER A CA 1
ATOM 2671 C C . SER A 1 324 ? -8.172 -2.844 13.188 1 81.62 324 SER A C 1
ATOM 2673 O O . SER A 1 324 ? -8.609 -1.894 12.531 1 81.62 324 SER A O 1
ATOM 2675 N N . TYR A 1 325 ? -8.891 -3.891 13.477 1 86.56 325 TYR A N 1
ATOM 2676 C CA . TYR A 1 325 ? -10.281 -3.879 13.047 1 86.56 325 TYR A CA 1
ATOM 2677 C C . TYR A 1 325 ? -11.172 -4.609 14.047 1 86.56 325 TYR A C 1
ATOM 2679 O O . TYR A 1 325 ? -10.703 -5.48 14.781 1 86.56 325 TYR A O 1
ATOM 2687 N N . SER A 1 326 ? -12.445 -4.238 14.07 1 86.62 326 SER A N 1
ATOM 2688 C CA . SER A 1 326 ? -13.445 -4.848 14.945 1 86.62 326 SER A CA 1
ATOM 2689 C C . SER A 1 326 ? -14.68 -5.27 14.148 1 86.62 326 SER A C 1
ATOM 2691 O O . SER A 1 326 ? -15.727 -5.562 14.734 1 86.62 326 SER A O 1
ATOM 2693 N N . THR A 1 327 ? -14.562 -5.215 12.883 1 90.62 327 THR A N 1
ATOM 2694 C CA . THR A 1 327 ? -15.68 -5.582 12.023 1 90.62 327 THR A CA 1
ATOM 2695 C C . THR A 1 327 ? -16.125 -7.012 12.297 1 90.62 327 THR A C 1
ATOM 2697 O O . THR A 1 327 ? -15.336 -7.949 12.203 1 90.62 327 THR A O 1
ATOM 2700 N N . PRO A 1 328 ? -17.375 -7.148 12.625 1 91.5 328 PRO A N 1
ATOM 2701 C CA . PRO A 1 328 ? -17.844 -8.516 12.82 1 91.5 328 PRO A CA 1
ATOM 2702 C C . PRO A 1 328 ? -17.984 -9.289 11.516 1 91.5 328 PRO A C 1
ATOM 2704 O O . PRO A 1 328 ? -18.109 -8.688 10.445 1 91.5 328 PRO A O 1
ATOM 2707 N N . PHE A 1 329 ? -18.109 -10.594 11.648 1 93.94 329 PHE A N 1
ATOM 2708 C CA . PHE A 1 329 ? -18.328 -11.43 10.469 1 93.94 329 PHE A CA 1
ATOM 2709 C C . PHE A 1 329 ? -19.734 -11.211 9.906 1 93.94 329 PHE A C 1
ATOM 2711 O O . PHE A 1 329 ? -20.672 -10.961 10.648 1 93.94 329 PHE A O 1
ATOM 2718 N N . PRO A 1 330 ? -19.734 -11.359 8.57 1 94.5 330 PRO A N 1
ATOM 2719 C CA . PRO A 1 330 ? -21.094 -11.359 8.016 1 94.5 330 PRO A CA 1
ATOM 2720 C C . PRO A 1 330 ? -21.969 -12.461 8.602 1 94.5 330 PRO A C 1
ATOM 2722 O O . PRO A 1 330 ? -21.484 -13.562 8.859 1 94.5 330 PRO A O 1
ATOM 2725 N N . GLN A 1 331 ? -23.234 -12.117 8.797 1 92.56 331 GLN A N 1
ATOM 2726 C CA . GLN A 1 331 ? -24.125 -13.047 9.484 1 92.56 331 GLN A CA 1
ATOM 2727 C C . GLN A 1 331 ? -25.188 -13.594 8.531 1 92.56 331 GLN A C 1
ATOM 2729 O O . GLN A 1 331 ? -25.844 -14.586 8.836 1 92.56 331 GLN A O 1
ATOM 2734 N N . GLU A 1 332 ? -25.344 -13.047 7.406 1 91.19 332 GLU A N 1
ATOM 2735 C CA . GLU A 1 332 ? -26.344 -13.531 6.457 1 91.19 332 GLU A CA 1
ATOM 2736 C C . GLU A 1 332 ? -26.078 -14.992 6.082 1 91.19 332 GLU A C 1
ATOM 2738 O O . GLU A 1 332 ? -24.953 -15.352 5.73 1 91.19 332 GLU A O 1
ATOM 2743 N N . PRO A 1 333 ? -27.062 -15.75 6.25 1 87.81 333 PRO A N 1
ATOM 2744 C CA . PRO A 1 333 ? -26.875 -17.156 5.93 1 87.81 333 PRO A CA 1
ATOM 2745 C C . PRO A 1 333 ? -26.859 -17.438 4.426 1 87.81 333 PRO A C 1
ATOM 2747 O O . PRO A 1 333 ? -27.844 -17.906 3.869 1 87.81 333 PRO A O 1
ATOM 2750 N N . ASN A 1 334 ? -25.891 -17.109 3.736 1 91.25 334 ASN A N 1
ATOM 2751 C CA . ASN A 1 334 ? -25.75 -17.359 2.305 1 91.25 334 ASN A CA 1
ATOM 2752 C C . ASN A 1 334 ? -24.375 -17.922 1.962 1 91.25 334 ASN A C 1
ATOM 2754 O O . ASN A 1 334 ? -23.531 -18.078 2.842 1 91.25 334 ASN A O 1
ATOM 2758 N N . ASP A 1 335 ? -24.266 -18.312 0.784 1 94 335 ASP A N 1
ATOM 2759 C CA . ASP A 1 335 ? -23.062 -18.984 0.304 1 94 335 ASP A CA 1
ATOM 2760 C C . ASP A 1 335 ? -21.859 -18.047 0.375 1 94 335 ASP A C 1
ATOM 2762 O O . ASP A 1 335 ? -20.734 -18.5 0.613 1 94 335 ASP A O 1
ATOM 2766 N N . ALA A 1 336 ? -22.094 -16.797 0.204 1 94.38 336 ALA A N 1
ATOM 2767 C CA . ALA A 1 336 ? -20.984 -15.836 0.301 1 94.38 336 ALA A CA 1
ATOM 2768 C C . ALA A 1 336 ? -20.391 -15.828 1.705 1 94.38 336 ALA A C 1
ATOM 2770 O O . ALA A 1 336 ? -19.172 -15.766 1.866 1 94.38 336 ALA A O 1
ATOM 2771 N N . THR A 1 337 ? -21.203 -15.875 2.67 1 95.56 337 THR A N 1
ATOM 2772 C CA . THR A 1 337 ? -20.781 -15.891 4.062 1 95.56 337 THR A CA 1
ATOM 2773 C C . THR A 1 337 ? -20.016 -17.172 4.371 1 95.56 337 THR A C 1
ATOM 2775 O O . THR A 1 337 ? -19 -17.141 5.074 1 95.56 337 THR A O 1
ATOM 2778 N N . ILE A 1 338 ? -20.516 -18.25 3.854 1 95.62 338 ILE A N 1
ATOM 2779 C CA . ILE A 1 338 ? -19.844 -19.531 4.043 1 95.62 338 ILE A CA 1
ATOM 2780 C C . ILE A 1 338 ? -18.438 -19.469 3.477 1 95.62 338 ILE A C 1
ATOM 2782 O O . ILE A 1 338 ? -17.469 -19.875 4.133 1 95.62 338 ILE A O 1
ATOM 2786 N N . TYR A 1 339 ? -18.328 -18.953 2.297 1 96.69 339 TYR A N 1
ATOM 2787 C CA . TYR A 1 339 ? -17.031 -18.828 1.646 1 96.69 339 TYR A CA 1
ATOM 2788 C C . TYR A 1 339 ? -16.078 -18 2.49 1 96.69 339 TYR A C 1
ATOM 2790 O O . TYR A 1 339 ? -14.938 -18.422 2.742 1 96.69 339 TYR A O 1
ATOM 2798 N N . ILE A 1 340 ? -16.531 -16.875 2.938 1 96.81 340 ILE A N 1
ATOM 2799 C CA . ILE A 1 340 ? -15.703 -15.93 3.68 1 96.81 340 ILE A CA 1
ATOM 2800 C C . ILE A 1 340 ? -15.234 -16.562 4.984 1 96.81 340 ILE A C 1
ATOM 2802 O O . ILE A 1 340 ? -14.062 -16.469 5.344 1 96.81 340 ILE A O 1
ATOM 2806 N N . ARG A 1 341 ? -16.078 -17.203 5.645 1 95.69 341 ARG A N 1
ATOM 2807 C CA . ARG A 1 341 ? -15.742 -17.812 6.926 1 95.69 341 ARG A CA 1
ATOM 2808 C C . ARG A 1 341 ? -14.719 -18.938 6.742 1 95.69 341 ARG A C 1
ATOM 2810 O O . ARG A 1 341 ? -13.773 -19.047 7.527 1 95.69 341 ARG A O 1
ATOM 2817 N N . GLU A 1 342 ? -14.93 -19.703 5.75 1 95.56 342 GLU A N 1
ATOM 2818 C CA . GLU A 1 342 ? -14.016 -20.812 5.504 1 95.56 342 GLU A CA 1
ATOM 2819 C C . GLU A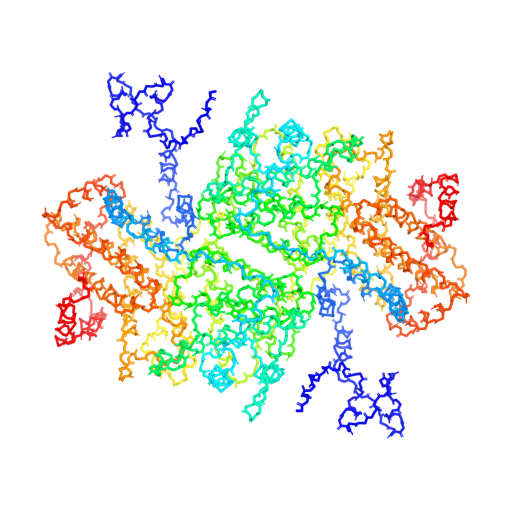 1 342 ? -12.625 -20.312 5.121 1 95.56 342 GLU A C 1
ATOM 2821 O O . GLU A 1 342 ? -11.617 -20.844 5.594 1 95.56 342 GLU A O 1
ATOM 2826 N N . ARG A 1 343 ? -12.602 -19.344 4.277 1 96.38 343 ARG A N 1
ATOM 2827 C CA . ARG A 1 343 ? -11.312 -18.812 3.842 1 96.38 343 ARG A CA 1
ATOM 2828 C C . ARG A 1 343 ? -10.594 -18.125 4.992 1 96.38 343 ARG A C 1
ATOM 2830 O O . ARG A 1 343 ? -9.359 -18.125 5.059 1 96.38 343 ARG A O 1
ATOM 2837 N N . PHE A 1 344 ? -11.352 -17.516 5.867 1 96.88 344 PHE A N 1
ATOM 2838 C CA . PHE A 1 344 ? -10.766 -16.812 7.004 1 96.88 344 PHE A CA 1
ATOM 2839 C C . PHE A 1 344 ? -10.039 -17.797 7.93 1 96.88 344 PHE A C 1
ATOM 2841 O O . PHE A 1 344 ? -9.055 -17.422 8.57 1 96.88 344 PHE A O 1
ATOM 2848 N N . LYS A 1 345 ? -10.438 -18.984 7.961 1 94.25 345 LYS A N 1
ATOM 2849 C CA . LYS A 1 345 ? -9.797 -20.016 8.781 1 94.25 345 LYS A CA 1
ATOM 2850 C C . LYS A 1 345 ? -8.328 -20.188 8.383 1 94.25 345 LYS A C 1
ATOM 2852 O O . LYS A 1 345 ? -7.48 -20.453 9.234 1 94.25 345 LYS A O 1
ATOM 2857 N N . VAL A 1 346 ? -8.086 -20.016 7.145 1 94.25 346 VAL A N 1
ATOM 2858 C CA . VAL A 1 346 ? -6.719 -20.141 6.645 1 94.25 346 VAL A CA 1
ATOM 2859 C C . VAL A 1 346 ? -5.832 -19.094 7.297 1 94.25 346 VAL A C 1
ATOM 2861 O O . VAL A 1 346 ? -4.719 -19.391 7.738 1 94.25 346 VAL A O 1
ATOM 2864 N N . ARG A 1 347 ? -6.332 -17.938 7.336 1 94.56 347 ARG A N 1
ATOM 2865 C CA . ARG A 1 347 ? -5.57 -16.844 7.93 1 94.56 347 ARG A CA 1
ATOM 2866 C C . ARG A 1 347 ? -5.184 -17.156 9.367 1 94.56 347 ARG A C 1
ATOM 2868 O O . ARG A 1 347 ? -4.031 -16.984 9.766 1 94.56 347 ARG A O 1
ATOM 2875 N N . GLU A 1 348 ? -6.078 -17.641 10.078 1 93.44 348 GLU A N 1
ATOM 2876 C CA . GLU A 1 348 ? -5.852 -17.938 11.492 1 93.44 348 GLU A CA 1
ATOM 2877 C C . GLU A 1 348 ? -4.844 -19.062 11.664 1 93.44 348 GLU A C 1
ATOM 2879 O O . GLU A 1 348 ? -3.986 -19.016 12.547 1 93.44 348 GLU A O 1
ATOM 2884 N N . LEU A 1 349 ? -4.93 -19.969 10.82 1 94.31 349 LEU A N 1
ATOM 2885 C CA . LEU A 1 349 ? -4.086 -21.156 10.922 1 94.31 349 LEU A CA 1
ATOM 2886 C C . LEU A 1 349 ? -2.643 -20.828 10.555 1 94.31 349 LEU A C 1
ATOM 2888 O O . LEU A 1 349 ? -1.709 -21.359 11.164 1 94.31 349 LEU A O 1
ATOM 2892 N N . ILE A 1 350 ? -2.469 -19.984 9.578 1 96.38 350 ILE A N 1
ATOM 2893 C CA . ILE A 1 350 ? -1.123 -19.812 9.039 1 96.38 350 ILE A CA 1
ATOM 2894 C C . ILE A 1 350 ? -0.424 -18.656 9.75 1 96.38 350 ILE A C 1
ATOM 2896 O O . ILE A 1 350 ? 0.79 -18.484 9.617 1 96.38 350 ILE A O 1
ATOM 2900 N N . LYS A 1 351 ? -1.093 -17.906 10.5 1 93.06 351 LYS A N 1
ATOM 2901 C CA . LYS A 1 351 ? -0.594 -16.656 11.07 1 93.06 351 LYS A CA 1
ATOM 2902 C C . LYS A 1 351 ? 0.667 -16.906 11.898 1 93.06 351 LYS A C 1
ATOM 2904 O O . LYS A 1 351 ? 1.673 -16.219 11.719 1 93.06 351 LYS A O 1
ATOM 2909 N N . PRO A 1 352 ? 0.746 -17.875 12.797 1 90.19 352 PRO A N 1
ATOM 2910 C CA . PRO A 1 352 ? 1.963 -18.078 13.586 1 90.19 352 PRO A CA 1
ATOM 2911 C C . PRO A 1 352 ? 3.189 -18.344 12.719 1 90.19 352 PRO A C 1
ATOM 2913 O O . PRO A 1 352 ? 4.27 -17.812 12.992 1 90.19 352 PRO A O 1
ATOM 2916 N N . LEU A 1 353 ? 2.99 -19.109 11.727 1 91.94 353 LEU A N 1
ATOM 2917 C CA . LEU A 1 353 ? 4.098 -19.422 10.828 1 91.94 353 LEU A CA 1
ATOM 2918 C C . LEU A 1 353 ? 4.492 -18.203 9.992 1 91.94 353 LEU A C 1
ATOM 2920 O O . LEU A 1 353 ? 5.68 -17.969 9.766 1 91.94 353 LEU A O 1
ATOM 2924 N N . ALA A 1 354 ? 3.469 -17.531 9.547 1 90.38 354 ALA A N 1
ATOM 2925 C CA . ALA A 1 354 ? 3.715 -1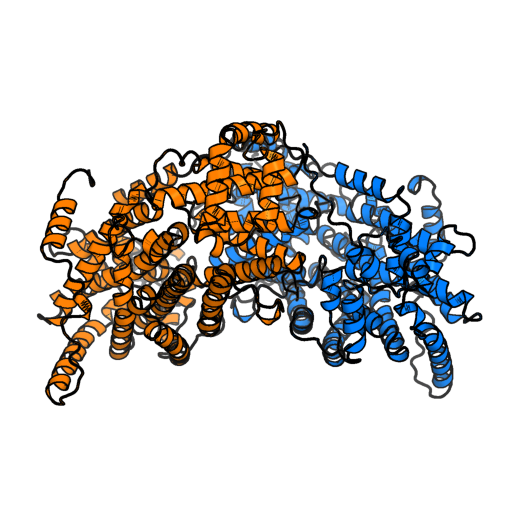6.328 8.758 1 90.38 354 ALA A CA 1
ATOM 2926 C C . ALA A 1 354 ? 4.559 -15.32 9.531 1 90.38 354 ALA A C 1
ATOM 2928 O O . ALA A 1 354 ? 5.496 -14.727 8.984 1 90.38 354 ALA A O 1
ATOM 2929 N N . MET A 1 355 ? 4.301 -15.195 10.828 1 87.31 355 MET A N 1
ATOM 2930 C CA . MET A 1 355 ? 5.02 -14.242 11.664 1 87.31 355 MET A CA 1
ATOM 2931 C C . MET A 1 355 ? 6.469 -14.68 11.867 1 87.31 355 MET A C 1
ATOM 2933 O O . MET A 1 355 ? 7.371 -13.844 11.922 1 87.31 355 MET A O 1
ATOM 2937 N N . MET A 1 356 ? 6.68 -15.906 11.883 1 87.56 356 MET A N 1
ATOM 2938 C CA . MET A 1 356 ? 8.031 -16.422 12.055 1 87.56 356 MET A CA 1
ATOM 2939 C C . MET A 1 356 ? 8.852 -16.25 10.773 1 87.56 356 MET A C 1
ATOM 2941 O O . MET A 1 356 ? 10.016 -15.844 10.828 1 87.56 356 MET A O 1
ATOM 2945 N N . ILE A 1 357 ? 8.234 -16.5 9.688 1 86.44 357 ILE A N 1
ATOM 2946 C CA . ILE A 1 357 ? 8.906 -16.484 8.398 1 86.44 357 ILE A CA 1
ATOM 2947 C C . ILE A 1 357 ? 9.273 -15.047 8.031 1 86.44 357 ILE A C 1
ATOM 2949 O O . ILE A 1 357 ? 10.336 -14.797 7.457 1 86.44 357 ILE A O 1
ATOM 2953 N N . THR A 1 358 ? 8.445 -14.148 8.375 1 83.31 358 THR A N 1
ATOM 2954 C CA . THR A 1 358 ? 8.625 -12.781 7.902 1 83.31 358 THR A CA 1
ATOM 2955 C C . THR A 1 358 ? 9.445 -11.969 8.906 1 83.31 358 THR A C 1
ATOM 2957 O O . THR A 1 358 ? 9.797 -10.82 8.641 1 83.31 358 THR A O 1
ATOM 2960 N N . ASP A 1 359 ? 9.742 -12.586 10.062 1 81.5 359 ASP A N 1
ATOM 2961 C CA . ASP A 1 359 ? 10.633 -11.938 11.023 1 81.5 359 ASP A CA 1
ATOM 2962 C C . ASP A 1 359 ? 12.086 -11.977 10.539 1 81.5 359 ASP A C 1
ATOM 2964 O O . ASP A 1 359 ? 12.695 -13.055 10.484 1 81.5 359 ASP A O 1
ATOM 2968 N N . VAL A 1 360 ? 12.625 -10.898 10.164 1 77.75 360 VAL A N 1
ATOM 2969 C CA . VAL A 1 360 ? 13.961 -10.828 9.586 1 77.75 360 VAL A CA 1
ATOM 2970 C C . VAL A 1 360 ? 15 -10.773 10.695 1 77.75 360 VAL A C 1
ATOM 2972 O O . VAL A 1 360 ? 16.156 -11.141 10.492 1 77.75 360 VAL A O 1
ATOM 2975 N N . GLY A 1 361 ? 14.594 -10.359 11.859 1 71.31 361 GLY A N 1
ATOM 2976 C CA . GLY A 1 361 ? 15.531 -10.227 12.961 1 71.31 361 GLY A CA 1
ATOM 2977 C C . GLY A 1 361 ? 15.797 -11.539 13.672 1 71.31 361 GLY A C 1
ATOM 2978 O O . GLY A 1 361 ? 16.875 -11.742 14.227 1 71.31 361 GLY A O 1
ATOM 2979 N N . LEU A 1 362 ? 14.758 -12.352 13.594 1 71.5 362 LEU A N 1
ATOM 2980 C CA . LEU A 1 362 ? 14.867 -13.602 14.344 1 71.5 362 LEU A CA 1
ATOM 2981 C C . LEU A 1 362 ? 15 -14.789 13.391 1 71.5 362 LEU A C 1
ATOM 2983 O O . LEU A 1 362 ? 14.297 -14.867 12.391 1 71.5 362 LEU A O 1
ATOM 2987 N N . LYS A 1 363 ? 16.078 -15.5 13.562 1 78.44 363 LYS A N 1
ATOM 2988 C CA . LYS A 1 363 ? 16.156 -16.797 12.906 1 78.44 363 LYS A CA 1
ATOM 2989 C C . LYS A 1 363 ? 15.344 -17.844 13.648 1 78.44 363 LYS A C 1
ATOM 2991 O O . LYS A 1 363 ? 15.703 -18.25 14.766 1 78.44 363 LYS A O 1
ATOM 2996 N N . PRO A 1 364 ? 14.234 -18.188 12.977 1 84.06 364 PRO A N 1
ATOM 2997 C CA . PRO A 1 364 ? 13.422 -19.172 13.703 1 84.06 364 PRO A CA 1
ATOM 2998 C C . PRO A 1 364 ? 14.117 -20.516 13.867 1 84.06 364 PRO A C 1
ATOM 3000 O O . PRO A 1 364 ? 14.891 -20.922 13 1 84.06 364 PRO A O 1
ATOM 3003 N N . SER A 1 365 ? 13.844 -21.078 15.008 1 88.06 365 SER A N 1
ATOM 3004 C CA . SER A 1 365 ? 14.344 -22.438 15.195 1 88.06 365 SER A CA 1
ATOM 3005 C C . SER A 1 365 ? 13.516 -23.438 14.406 1 88.06 365 SER A C 1
ATOM 3007 O O . SER A 1 365 ? 12.312 -23.25 14.211 1 88.06 365 SER A O 1
ATOM 3009 N N . ILE A 1 366 ? 14.156 -24.5 13.93 1 91.56 366 ILE A N 1
ATOM 3010 C CA . ILE A 1 366 ? 13.469 -25.531 13.164 1 91.56 366 ILE A CA 1
ATOM 3011 C C . ILE A 1 366 ? 12.43 -26.219 14.047 1 91.56 366 ILE A C 1
ATOM 3013 O O . ILE A 1 366 ? 11.352 -26.578 13.578 1 91.56 366 ILE A O 1
ATOM 3017 N N . LYS A 1 367 ? 12.695 -26.219 15.312 1 89.88 367 LYS A N 1
ATOM 3018 C CA . LYS A 1 367 ? 11.75 -26.797 16.266 1 89.88 367 LYS A CA 1
ATOM 3019 C C . LYS A 1 367 ? 10.453 -25.984 16.297 1 89.88 367 LYS A C 1
ATOM 3021 O O . LYS A 1 367 ? 9.359 -26.562 16.266 1 89.88 367 LYS A O 1
ATOM 3026 N N . GLU A 1 368 ? 10.578 -24.703 16.344 1 90.06 368 GLU A N 1
ATOM 3027 C CA . GLU A 1 368 ? 9.406 -23.828 16.359 1 90.06 368 GLU A CA 1
ATOM 3028 C C . GLU A 1 368 ? 8.641 -23.922 15.047 1 90.06 368 GLU A C 1
ATOM 3030 O O . GLU A 1 368 ? 7.406 -23.906 15.031 1 90.06 368 GLU A O 1
ATOM 3035 N N . LEU A 1 369 ? 9.391 -23.984 13.992 1 93.06 369 LEU A N 1
ATOM 3036 C CA . LEU A 1 369 ? 8.758 -24.125 12.688 1 93.06 369 LEU A CA 1
ATOM 3037 C C . LEU A 1 369 ? 7.961 -25.422 12.602 1 93.06 369 LEU A C 1
ATOM 3039 O O . LEU A 1 369 ? 6.84 -25.438 12.086 1 93.06 369 LEU A O 1
ATOM 3043 N N . ASN A 1 370 ? 8.523 -26.438 13.125 1 93.56 370 ASN A N 1
ATOM 3044 C CA . ASN A 1 370 ? 7.867 -27.734 13.07 1 93.56 370 ASN A CA 1
ATOM 3045 C C . ASN A 1 370 ? 6.574 -27.75 13.891 1 93.56 370 ASN A C 1
ATOM 3047 O O . ASN A 1 370 ? 5.605 -28.406 13.516 1 93.56 370 ASN A O 1
ATOM 3051 N N . LEU A 1 371 ? 6.586 -27.016 14.945 1 91.44 371 LEU A N 1
ATOM 3052 C CA . LEU A 1 371 ? 5.363 -26.906 15.734 1 91.44 371 LEU A CA 1
ATOM 3053 C C . LEU A 1 371 ? 4.25 -26.25 14.922 1 91.44 371 LEU A C 1
ATOM 3055 O O . LEU A 1 371 ? 3.096 -26.688 14.984 1 91.44 371 LEU A O 1
ATOM 3059 N N . GLY A 1 372 ? 4.617 -25.234 14.219 1 92.69 372 GLY A N 1
ATOM 3060 C CA . GLY A 1 372 ? 3.645 -24.578 13.352 1 92.69 372 GLY A CA 1
ATOM 3061 C C . GLY A 1 372 ? 3.203 -25.453 12.195 1 92.69 372 GLY A C 1
ATOM 3062 O O . GLY A 1 372 ? 2.027 -25.469 11.828 1 92.69 372 GLY A O 1
ATOM 3063 N N . LEU A 1 373 ? 4.074 -26.25 11.672 1 96.19 373 LEU A N 1
ATOM 3064 C CA . LEU A 1 373 ? 3.797 -27.125 10.539 1 96.19 373 LEU A CA 1
ATOM 3065 C C . LEU A 1 373 ? 2.879 -28.266 10.945 1 96.19 373 LEU A C 1
ATOM 3067 O O . LEU A 1 373 ? 2.021 -28.688 10.164 1 96.19 373 LEU A O 1
ATOM 3071 N N . GLU A 1 374 ? 3.035 -28.703 12.102 1 94.06 374 GLU A N 1
ATOM 3072 C CA . GLU A 1 374 ? 2.242 -29.828 12.57 1 94.06 374 GLU A CA 1
ATOM 3073 C C . GLU A 1 374 ? 0.753 -29.5 12.578 1 94.06 374 GLU A C 1
ATOM 3075 O O . GLU A 1 374 ? -0.073 -30.328 12.172 1 94.06 374 GLU A O 1
ATOM 3080 N N . LYS A 1 375 ? 0.502 -28.359 12.984 1 94.19 375 LYS A N 1
ATOM 3081 C CA . LYS A 1 375 ? -0.892 -27.922 13 1 94.19 375 LYS A CA 1
ATOM 3082 C C . LYS A 1 375 ? -1.466 -27.844 11.594 1 94.19 375 LYS A C 1
ATOM 3084 O O . LYS A 1 375 ? -2.617 -28.234 11.359 1 94.19 375 LYS A O 1
ATOM 3089 N N . LEU A 1 376 ? -0.709 -27.422 10.695 1 96.81 376 LEU A N 1
ATOM 3090 C CA . LEU A 1 376 ? -1.146 -27.297 9.312 1 96.81 376 LEU A CA 1
ATOM 3091 C C . LEU A 1 376 ? -1.246 -28.656 8.648 1 96.81 376 LEU A C 1
ATOM 3093 O O . LEU A 1 376 ? -2.174 -28.922 7.879 1 96.81 376 LEU A O 1
ATOM 3097 N N . GLU A 1 377 ? -0.344 -29.484 8.977 1 94.38 377 GLU A N 1
ATOM 3098 C CA . GLU A 1 377 ? -0.384 -30.844 8.453 1 94.38 377 GLU A CA 1
ATOM 3099 C C . GLU A 1 377 ? -1.614 -31.594 8.953 1 94.38 377 GLU A C 1
ATOM 3101 O O . GLU A 1 377 ? -2.242 -32.344 8.203 1 94.38 377 GLU A O 1
ATOM 3106 N N . GLN A 1 378 ? -1.899 -31.344 10.172 1 93.31 378 GLN A N 1
ATOM 3107 C CA . GLN A 1 378 ? -3.105 -31.969 10.711 1 93.31 378 GLN A CA 1
ATOM 3108 C C . GLN A 1 378 ? -4.352 -31.469 9.992 1 93.31 378 GLN A C 1
ATOM 3110 O O . GLN A 1 378 ? -5.266 -32.25 9.703 1 93.31 378 GLN A O 1
ATOM 3115 N N . TYR A 1 379 ? -4.352 -30.234 9.719 1 94.75 379 TYR A N 1
ATOM 3116 C CA . TYR A 1 379 ? -5.461 -29.656 8.961 1 94.75 379 TYR A CA 1
ATOM 3117 C C . TYR A 1 379 ? -5.59 -30.344 7.602 1 94.75 379 TYR A C 1
ATOM 3119 O O . TYR A 1 379 ? -6.703 -30.625 7.148 1 94.75 379 TYR A O 1
ATOM 3127 N N . LEU A 1 380 ? -4.535 -30.656 6.938 1 94.19 380 LEU A N 1
ATOM 3128 C CA . LEU A 1 380 ? -4.539 -31.266 5.613 1 94.19 380 LEU A CA 1
ATOM 3129 C C . LEU A 1 380 ? -4.996 -32.719 5.688 1 94.19 380 LEU A C 1
ATOM 3131 O O . LEU A 1 380 ? -5.605 -33.25 4.746 1 94.19 380 LEU A O 1
ATOM 3135 N N . ILE A 1 381 ? -4.676 -33.281 6.824 1 89.94 381 ILE A N 1
ATOM 3136 C CA . ILE A 1 381 ? -5.117 -34.656 7.02 1 89.94 381 ILE A CA 1
ATOM 3137 C C . ILE A 1 381 ? -6.633 -34.688 7.219 1 89.94 381 ILE A C 1
ATOM 3139 O O . ILE A 1 381 ? -7.324 -35.531 6.645 1 89.94 381 ILE A O 1
ATOM 3143 N N . ASP A 1 382 ? -7.094 -33.719 7.957 1 91.69 382 ASP A N 1
ATOM 3144 C CA . ASP A 1 382 ? -8.523 -33.656 8.234 1 91.69 382 ASP A CA 1
ATOM 3145 C C . ASP A 1 382 ? -9.305 -33.25 6.996 1 91.69 382 ASP A C 1
ATOM 3147 O O . ASP A 1 382 ? -10.453 -33.656 6.805 1 91.69 382 ASP A O 1
ATOM 3151 N N . LEU A 1 383 ? -8.641 -32.438 6.211 1 92.56 383 LEU A N 1
ATOM 3152 C CA . LEU A 1 383 ? -9.266 -31.906 4.996 1 92.56 383 LEU A CA 1
ATOM 3153 C C . LEU A 1 383 ? -8.547 -32.438 3.754 1 92.56 383 LEU A C 1
ATOM 3155 O O . LEU A 1 383 ? -7.98 -31.641 2.992 1 92.56 383 LEU A O 1
ATOM 3159 N N . ASP A 1 384 ? -8.742 -33.688 3.539 1 88.38 384 ASP A N 1
ATOM 3160 C CA . ASP A 1 384 ? -8.055 -34.219 2.369 1 88.38 384 ASP A CA 1
ATOM 3161 C C . ASP A 1 384 ? -8.906 -34.062 1.113 1 88.38 384 ASP A C 1
ATOM 3163 O O . ASP A 1 384 ? -10.086 -33.719 1.195 1 88.38 384 ASP A O 1
ATOM 3167 N N . LEU A 1 385 ? -8.281 -34.25 -0.006 1 88.25 385 LEU A N 1
ATOM 3168 C CA . LEU A 1 385 ? -8.93 -34.031 -1.294 1 88.25 385 LEU A CA 1
ATOM 3169 C C . LEU A 1 385 ? -10.172 -34.906 -1.452 1 88.25 385 LEU A C 1
ATOM 3171 O O . LEU A 1 385 ? -11.195 -34.438 -1.968 1 88.25 385 LEU A O 1
ATOM 3175 N N . ASN A 1 386 ? -10.094 -36.125 -0.995 1 84.62 386 ASN A N 1
ATOM 3176 C CA . ASN A 1 386 ? -11.234 -37.031 -1.099 1 84.62 386 ASN A CA 1
ATOM 3177 C C . ASN A 1 386 ? -12.43 -36.531 -0.288 1 84.62 386 ASN A C 1
ATOM 3179 O O . ASN A 1 386 ? -13.57 -36.562 -0.753 1 84.62 386 ASN A O 1
ATOM 3183 N N . PHE A 1 387 ? -12.156 -36.062 0.846 1 92.31 387 PHE A N 1
ATOM 3184 C CA . PHE A 1 387 ? -13.211 -35.531 1.693 1 92.31 387 PHE A CA 1
ATOM 3185 C C . PHE A 1 387 ? -13.844 -34.281 1.044 1 92.31 387 PHE A C 1
ATOM 3187 O O . PHE A 1 387 ? -15.062 -34.156 1.025 1 92.31 387 PHE A O 1
ATOM 3194 N N . ILE A 1 388 ? -13.062 -33.438 0.501 1 93.81 388 ILE A N 1
ATOM 3195 C CA . ILE A 1 388 ? -13.539 -32.219 -0.115 1 93.81 388 ILE A CA 1
ATOM 3196 C C . ILE A 1 388 ? -14.508 -32.531 -1.248 1 93.81 388 ILE A C 1
ATOM 3198 O O . ILE A 1 388 ? -15.547 -31.891 -1.388 1 93.81 388 ILE A O 1
ATOM 3202 N N . LEU A 1 389 ? -14.203 -33.531 -1.998 1 90.25 389 LEU A N 1
ATOM 3203 C CA . LEU A 1 389 ? -14.984 -33.875 -3.182 1 90.25 389 LEU A CA 1
ATOM 3204 C C . LEU A 1 389 ? -16.328 -34.469 -2.787 1 90.25 389 LEU A C 1
ATOM 3206 O O . LEU A 1 389 ? -17.25 -34.562 -3.611 1 90.25 389 LEU A O 1
ATOM 3210 N N . THR A 1 390 ? -16.516 -34.844 -1.5 1 92.81 390 THR A N 1
ATOM 3211 C CA . THR A 1 390 ? -17.766 -35.406 -1.047 1 92.81 390 THR A CA 1
ATOM 3212 C C . THR A 1 390 ? -18.719 -34.344 -0.55 1 92.81 390 THR A C 1
ATOM 3214 O O . THR A 1 390 ? -19.906 -34.594 -0.354 1 92.81 390 THR A O 1
ATOM 3217 N N . LEU A 1 391 ? -18.281 -33.188 -0.362 1 94.19 391 LEU A N 1
ATOM 3218 C CA . LEU A 1 391 ? -19.109 -32.094 0.172 1 94.19 391 LEU A CA 1
ATOM 3219 C C . LEU A 1 391 ? -20.219 -31.734 -0.811 1 94.19 391 LEU A C 1
ATOM 3221 O O . LEU A 1 391 ? -19.969 -31.594 -2.012 1 94.19 391 LEU A O 1
ATOM 3225 N N . PRO A 1 392 ? -21.359 -31.484 -0.312 1 92.5 392 PRO A N 1
ATOM 3226 C CA . PRO A 1 392 ? -22.484 -31.219 -1.204 1 92.5 392 PRO A CA 1
ATOM 3227 C C . PRO A 1 392 ? -22.547 -29.766 -1.668 1 92.5 392 PRO A C 1
ATOM 3229 O O . PRO A 1 392 ? -22.922 -29.5 -2.811 1 92.5 392 PRO A O 1
ATOM 3232 N N . ASN A 1 393 ? -22.203 -28.828 -0.808 1 93.5 393 ASN A N 1
ATOM 3233 C CA . ASN A 1 393 ? -22.266 -27.406 -1.171 1 93.5 393 ASN A CA 1
ATOM 3234 C C . ASN A 1 393 ? -21.062 -27 -2.008 1 93.5 393 ASN A C 1
ATOM 3236 O O . ASN A 1 393 ? -19.938 -27.047 -1.531 1 93.5 393 ASN A O 1
ATOM 3240 N N . LYS A 1 394 ? -21.281 -26.578 -3.184 1 92.19 394 LYS A N 1
ATOM 3241 C CA . LYS A 1 394 ? -20.203 -26.281 -4.129 1 92.19 394 LYS A CA 1
ATOM 3242 C C . LYS A 1 394 ? -19.328 -25.141 -3.625 1 92.19 394 LYS A C 1
ATOM 3244 O O . LYS A 1 394 ? -18.109 -25.141 -3.83 1 92.19 394 LYS A O 1
ATOM 3249 N N . VAL A 1 395 ? -19.953 -24.203 -3.008 1 93.94 395 VAL A N 1
ATOM 3250 C CA . VAL A 1 395 ? -19.203 -23.047 -2.541 1 93.94 395 VAL A CA 1
ATOM 3251 C C . VAL A 1 395 ? -18.281 -23.453 -1.389 1 93.94 395 VAL A C 1
ATOM 3253 O O . VAL A 1 395 ? -17.125 -23.031 -1.337 1 93.94 395 VAL A O 1
ATOM 3256 N N . GLU A 1 396 ? -18.812 -24.203 -0.475 1 94.94 396 GLU A N 1
ATOM 3257 C CA . GLU A 1 396 ? -18 -24.703 0.619 1 94.94 396 GLU A CA 1
ATOM 3258 C C . GLU A 1 396 ? -16.875 -25.594 0.097 1 94.94 396 GLU A C 1
ATOM 3260 O O . GLU A 1 396 ? -15.734 -25.516 0.572 1 94.94 396 GLU A O 1
ATOM 3265 N N . LYS A 1 397 ? -17.297 -26.391 -0.854 1 95 397 LYS A N 1
ATOM 3266 C CA . LYS A 1 397 ? -16.328 -27.266 -1.511 1 95 397 LYS A CA 1
ATOM 3267 C C . LYS A 1 397 ? -15.203 -26.453 -2.146 1 95 397 LYS A C 1
ATOM 3269 O O . LYS A 1 397 ? -14.023 -26.781 -1.986 1 95 397 LYS A O 1
ATOM 3274 N N . CYS A 1 398 ? -15.547 -25.438 -2.814 1 95 398 CYS A N 1
ATOM 3275 C CA . CYS A 1 398 ? -14.578 -24.562 -3.465 1 95 398 CYS A CA 1
ATOM 3276 C C . CYS A 1 398 ? -13.664 -23.891 -2.439 1 95 398 CYS A C 1
ATOM 3278 O O . CYS A 1 398 ? -12.445 -23.906 -2.59 1 95 398 CYS A O 1
ATOM 3280 N N . ALA A 1 399 ? -14.219 -23.375 -1.377 1 96.06 399 ALA A N 1
ATOM 3281 C CA . ALA A 1 399 ? -13.445 -22.688 -0.343 1 96.06 399 ALA A CA 1
ATOM 3282 C C . ALA A 1 399 ? -12.453 -23.625 0.319 1 96.06 399 ALA A C 1
ATOM 3284 O O . ALA A 1 399 ? -11.281 -23.281 0.497 1 96.06 399 ALA A O 1
ATOM 3285 N N . LYS A 1 400 ? -12.898 -24.781 0.619 1 96.5 400 LYS A N 1
ATOM 3286 C CA . LYS A 1 400 ? -12.047 -25.766 1.285 1 96.5 400 LYS A CA 1
ATOM 3287 C C . LYS A 1 400 ? -10.961 -26.281 0.341 1 96.5 400 LYS A C 1
ATOM 3289 O O . LYS A 1 400 ? -9.852 -26.594 0.771 1 96.5 400 LYS A O 1
ATOM 3294 N N . PHE A 1 401 ? -11.328 -26.438 -0.917 1 95.88 401 PHE A N 1
ATOM 3295 C CA . PHE A 1 401 ? -10.336 -26.844 -1.906 1 95.88 401 PHE A CA 1
ATOM 3296 C C . PHE A 1 401 ? -9.234 -25.797 -2.025 1 95.88 401 PHE A C 1
ATOM 3298 O O . PHE A 1 401 ? -8.047 -26.141 -2.076 1 95.88 401 PHE A O 1
ATOM 3305 N N . LEU A 1 402 ? -9.617 -24.562 -2.074 1 95.88 402 LEU A N 1
ATOM 3306 C CA . LEU A 1 402 ? -8.633 -23.484 -2.113 1 95.88 402 LEU A CA 1
ATOM 3307 C C . LEU A 1 402 ? -7.77 -23.5 -0.858 1 95.88 402 LEU A C 1
ATOM 3309 O O . LEU A 1 402 ? -6.555 -23.297 -0.934 1 95.88 402 LEU A O 1
ATOM 3313 N N . ASN A 1 403 ? -8.406 -23.719 0.296 1 96.88 403 ASN A N 1
ATOM 3314 C CA . ASN A 1 403 ? -7.648 -23.859 1.538 1 96.88 403 ASN A CA 1
ATOM 3315 C C . ASN A 1 403 ? -6.629 -24.984 1.456 1 96.88 403 ASN A C 1
ATOM 3317 O O . ASN A 1 403 ? -5.48 -24.828 1.872 1 96.88 403 ASN A O 1
ATOM 3321 N N . PHE A 1 404 ? -7.105 -26.047 0.913 1 96.38 404 PHE A N 1
ATOM 3322 C CA . PHE A 1 404 ? -6.262 -27.234 0.757 1 96.38 404 PHE A CA 1
ATOM 3323 C C . PHE A 1 404 ? -5.035 -26.906 -0.091 1 96.38 404 PHE A C 1
ATOM 3325 O O . PHE A 1 404 ? -3.91 -27.234 0.286 1 96.38 404 PHE A O 1
ATOM 3332 N N . LEU A 1 405 ? -5.215 -26.234 -1.162 1 95.5 405 LEU A N 1
ATOM 3333 C CA . LEU A 1 405 ? -4.117 -25.891 -2.059 1 95.5 405 LEU A CA 1
ATOM 3334 C C . LEU A 1 405 ? -3.172 -24.891 -1.406 1 95.5 405 LEU A C 1
ATOM 3336 O O . LEU A 1 405 ? -1.952 -25.062 -1.448 1 95.5 405 LEU A O 1
ATOM 3340 N N . ASP A 1 406 ? -3.699 -23.906 -0.789 1 95.75 406 ASP A N 1
ATOM 3341 C CA . ASP A 1 406 ? -2.895 -22.844 -0.184 1 95.75 406 ASP A CA 1
ATOM 3342 C C . ASP A 1 406 ? -2.047 -23.391 0.963 1 95.75 406 ASP A C 1
ATOM 3344 O O . ASP A 1 406 ? -0.845 -23.125 1.035 1 95.75 406 ASP A O 1
ATOM 3348 N N . ILE A 1 407 ? -2.633 -24.141 1.807 1 96.94 407 ILE A N 1
ATOM 3349 C CA . ILE A 1 407 ? -1.931 -24.656 2.973 1 96.94 407 ILE A CA 1
ATOM 3350 C C . ILE A 1 407 ? -0.902 -25.703 2.535 1 96.94 407 ILE A C 1
ATOM 3352 O O . ILE A 1 407 ? 0.214 -25.734 3.059 1 96.94 407 ILE A O 1
ATOM 3356 N N . SER A 1 408 ? -1.255 -26.516 1.594 1 96.12 408 SER A N 1
ATOM 3357 C CA . SER A 1 408 ? -0.292 -27.469 1.066 1 96.12 408 SER A CA 1
ATOM 3358 C C . SER A 1 408 ? 0.936 -26.766 0.497 1 96.12 408 SER A C 1
ATOM 3360 O O . SER A 1 408 ? 2.068 -27.203 0.73 1 96.12 408 SER A O 1
ATOM 3362 N N . SER A 1 409 ? 0.644 -25.75 -0.245 1 95.38 409 SER A N 1
ATOM 3363 C CA . SER A 1 409 ? 1.739 -25 -0.85 1 95.38 409 SER A CA 1
ATOM 3364 C C . SER A 1 409 ? 2.635 -24.375 0.214 1 95.38 409 SER A C 1
ATOM 3366 O O . SER A 1 409 ? 3.861 -24.359 0.077 1 95.38 409 SER A O 1
ATOM 3368 N N . LEU A 1 410 ? 2.047 -23.844 1.214 1 95.94 410 LEU A N 1
ATOM 3369 C CA . LEU A 1 410 ? 2.812 -23.219 2.289 1 95.94 410 LEU A CA 1
ATOM 3370 C C . LEU A 1 410 ? 3.664 -24.266 3.018 1 95.94 410 LEU A C 1
ATOM 3372 O O . LEU A 1 410 ? 4.867 -24.062 3.205 1 95.94 410 LEU A O 1
ATOM 3376 N N . VAL A 1 411 ? 3.096 -25.328 3.42 1 96.62 411 VAL A N 1
ATOM 3377 C CA . VAL A 1 411 ? 3.799 -26.391 4.141 1 96.62 411 VAL A CA 1
ATOM 3378 C C . VAL A 1 411 ? 4.926 -26.953 3.273 1 96.62 411 VAL A C 1
ATOM 3380 O O . VAL A 1 411 ? 6.043 -27.141 3.75 1 96.62 411 VAL A O 1
ATOM 3383 N N . TYR A 1 412 ? 4.566 -27.125 2.039 1 95.75 412 TYR A N 1
ATOM 3384 C CA . TYR A 1 412 ? 5.539 -27.625 1.072 1 95.75 412 TYR A CA 1
ATOM 3385 C C . TYR A 1 412 ? 6.762 -26.719 1.003 1 95.75 412 TYR A C 1
ATOM 3387 O O . TYR A 1 412 ? 7.898 -27.188 1.084 1 95.75 412 TYR A O 1
ATOM 3395 N N . MET A 1 413 ? 6.566 -25.484 0.921 1 94 413 MET A N 1
ATOM 3396 C CA . MET A 1 413 ? 7.668 -24.547 0.745 1 94 413 MET A CA 1
ATOM 3397 C C . MET A 1 413 ? 8.516 -24.453 2.006 1 94 413 MET A C 1
ATOM 3399 O O . MET A 1 413 ? 9.75 -24.422 1.928 1 94 413 MET A O 1
ATOM 3403 N N . VAL A 1 414 ? 7.898 -24.438 3.111 1 94 414 VAL A N 1
ATOM 3404 C CA . VAL A 1 414 ? 8.648 -24.359 4.363 1 94 414 VAL A CA 1
ATOM 3405 C C . VAL A 1 414 ? 9.453 -25.641 4.57 1 94 414 VAL A C 1
ATOM 3407 O O . VAL A 1 414 ? 10.641 -25.578 4.906 1 94 414 VAL A O 1
ATOM 3410 N N . LEU A 1 415 ? 8.867 -26.766 4.328 1 93.94 415 LEU A N 1
ATOM 3411 C CA . LEU A 1 415 ? 9.578 -28.031 4.441 1 93.94 415 LEU A CA 1
ATOM 3412 C C . LEU A 1 415 ? 10.734 -28.094 3.457 1 93.94 415 LEU A C 1
ATOM 3414 O O . LEU A 1 415 ? 11.789 -28.656 3.77 1 93.94 415 LEU A O 1
ATOM 3418 N N . TYR A 1 416 ? 10.5 -27.562 2.314 1 92.62 416 TYR A N 1
ATOM 3419 C CA . TYR A 1 416 ? 11.562 -27.578 1.315 1 92.62 416 TYR A CA 1
ATOM 3420 C C . TYR A 1 416 ? 12.773 -26.797 1.801 1 92.62 416 TYR A C 1
ATOM 3422 O O . TYR A 1 416 ? 13.914 -27.219 1.608 1 92.62 416 TYR A O 1
ATOM 3430 N N . HIS A 1 417 ? 12.562 -25.688 2.43 1 89.75 417 HIS A N 1
ATOM 3431 C CA . HIS A 1 417 ? 13.648 -24.906 3.004 1 89.75 417 HIS A CA 1
ATOM 3432 C C . HIS A 1 417 ? 14.383 -25.688 4.086 1 89.75 417 HIS A C 1
ATOM 3434 O O . HIS A 1 417 ? 15.617 -25.656 4.145 1 89.75 417 HIS A O 1
ATOM 3440 N N . ILE A 1 418 ? 13.609 -26.344 4.883 1 89.94 418 ILE A N 1
ATOM 3441 C CA . ILE A 1 418 ? 14.211 -27.141 5.953 1 89.94 418 ILE A CA 1
ATOM 3442 C C . ILE A 1 418 ? 15.023 -28.281 5.359 1 89.94 418 ILE A C 1
ATOM 3444 O O . ILE A 1 418 ? 16.125 -28.562 5.82 1 89.94 418 ILE A O 1
ATOM 3448 N N . PHE A 1 419 ? 14.539 -28.969 4.359 1 88.31 419 PHE A N 1
ATOM 3449 C CA . PHE A 1 419 ? 15.219 -30.047 3.664 1 88.31 419 PHE A CA 1
ATOM 3450 C C . PHE A 1 419 ? 16.562 -29.578 3.105 1 88.31 419 PHE A C 1
ATOM 3452 O O . PHE A 1 419 ? 17.594 -30.203 3.332 1 88.31 419 PHE A O 1
ATOM 3459 N N . LEU A 1 420 ? 16.469 -28.391 2.461 1 86.19 420 LEU A N 1
ATOM 3460 C CA . LEU A 1 420 ? 17.688 -27.859 1.862 1 86.19 420 LEU A CA 1
ATOM 3461 C C . LEU A 1 420 ? 18.688 -27.438 2.938 1 86.19 420 LEU A C 1
ATOM 3463 O O . LEU A 1 420 ? 19.891 -27.578 2.752 1 86.19 420 LEU A O 1
ATOM 3467 N N . HIS A 1 421 ? 18.156 -26.984 4.035 1 84.12 421 HIS A N 1
ATOM 3468 C CA . HIS A 1 421 ? 19 -26.594 5.152 1 84.12 421 HIS A CA 1
ATOM 3469 C C . HIS A 1 421 ? 19.766 -27.781 5.715 1 84.12 421 HIS A C 1
ATOM 3471 O O . HIS A 1 421 ? 20.969 -27.688 5.988 1 84.12 421 HIS A O 1
ATOM 3477 N N . TYR A 1 422 ? 19.141 -28.844 5.797 1 81.44 422 TYR A N 1
ATOM 3478 C CA . TYR A 1 422 ? 19.75 -30.031 6.383 1 81.44 422 TYR A CA 1
ATOM 3479 C C . TYR A 1 422 ? 20.656 -30.734 5.379 1 81.44 422 TYR A C 1
ATOM 3481 O O . TYR A 1 422 ? 21.516 -31.531 5.762 1 81.44 422 TYR A O 1
ATOM 3489 N N . THR A 1 423 ? 20.375 -30.406 4.148 1 76.38 423 THR A N 1
ATOM 3490 C CA . THR A 1 423 ? 21.188 -31.047 3.125 1 76.38 423 THR A CA 1
ATOM 3491 C C . THR A 1 423 ? 22.656 -30.672 3.287 1 76.38 423 THR A C 1
ATOM 3493 O O . THR A 1 423 ? 23.016 -29.5 3.246 1 76.38 423 THR A O 1
ATOM 3496 N N . GLY A 1 424 ? 23.516 -31.516 3.584 1 66.06 424 GLY A N 1
ATOM 3497 C CA . GLY A 1 424 ? 24.938 -31.312 3.793 1 66.06 424 GLY A CA 1
ATOM 3498 C C . GLY A 1 424 ? 25.297 -31.109 5.254 1 66.06 424 GLY A C 1
ATOM 3499 O O . GLY A 1 424 ? 26.484 -31.031 5.598 1 66.06 424 GLY A O 1
ATOM 3500 N N . ILE A 1 425 ? 24.297 -31.016 6.176 1 74.06 425 ILE A N 1
ATOM 3501 C CA . ILE A 1 425 ? 24.516 -30.828 7.602 1 74.06 425 ILE A CA 1
ATOM 3502 C C . ILE A 1 425 ? 24.172 -32.094 8.359 1 74.06 425 ILE A C 1
ATOM 3504 O O . ILE A 1 425 ? 25 -32.625 9.117 1 74.06 425 ILE A O 1
ATOM 3508 N N . ASP A 1 426 ? 22.938 -32.562 8.133 1 75.31 426 ASP A N 1
ATOM 3509 C CA . ASP A 1 426 ? 22.406 -33.75 8.789 1 75.31 426 ASP A CA 1
ATOM 3510 C C . ASP A 1 426 ? 21.594 -34.594 7.816 1 75.31 426 ASP A C 1
ATOM 3512 O O . ASP A 1 426 ? 20.422 -34.312 7.562 1 75.31 426 ASP A O 1
ATOM 3516 N N . THR A 1 427 ? 22.109 -35.625 7.398 1 71.44 427 THR A N 1
ATOM 3517 C CA . THR A 1 427 ? 21.516 -36.469 6.355 1 71.44 427 THR A CA 1
ATOM 3518 C C . THR A 1 427 ? 20.234 -37.125 6.848 1 71.44 427 THR A C 1
ATOM 3520 O O . THR A 1 427 ? 19.266 -37.281 6.09 1 71.44 427 THR A O 1
ATOM 3523 N N . GLN A 1 428 ? 20.25 -37.594 8.039 1 73.56 428 GLN A N 1
ATOM 3524 C CA . GLN A 1 428 ? 19.062 -38.25 8.578 1 73.56 428 GLN A CA 1
ATOM 3525 C C . GLN A 1 428 ? 17.875 -37.281 8.648 1 73.56 428 GLN A C 1
ATOM 3527 O O . GLN A 1 428 ? 16.781 -37.625 8.219 1 73.56 428 GLN A O 1
ATOM 3532 N N . LYS A 1 429 ? 18.141 -36.156 9.133 1 81.88 429 LYS A N 1
ATOM 3533 C CA . LYS A 1 429 ? 17.078 -35.156 9.219 1 81.88 429 LYS A CA 1
ATOM 3534 C C . LYS A 1 429 ? 16.625 -34.719 7.828 1 81.88 429 LYS A C 1
ATOM 3536 O O . LYS A 1 429 ? 15.453 -34.406 7.621 1 81.88 429 LYS A O 1
ATOM 3541 N N . ALA A 1 430 ? 17.516 -34.625 6.918 1 81.06 430 ALA A N 1
ATOM 3542 C CA . ALA A 1 430 ? 17.188 -34.281 5.539 1 81.06 430 ALA A CA 1
ATOM 3543 C C . ALA A 1 430 ? 16.25 -35.312 4.922 1 81.06 430 ALA A C 1
ATOM 3545 O O . ALA A 1 430 ? 15.273 -34.938 4.266 1 81.06 430 ALA A O 1
ATOM 3546 N N . PHE A 1 431 ? 16.484 -36.5 5.246 1 75.94 431 PHE A N 1
ATOM 3547 C CA . PHE A 1 431 ? 15.656 -37.562 4.691 1 75.94 431 PHE A CA 1
ATOM 3548 C C . PHE A 1 431 ? 14.273 -37.562 5.32 1 75.94 431 PHE A C 1
ATOM 3550 O O . PHE A 1 431 ? 13.273 -37.75 4.633 1 75.94 431 PHE A O 1
ATOM 3557 N N . GLU A 1 432 ? 14.281 -37.406 6.57 1 79.94 432 GLU A N 1
ATOM 3558 C CA . GLU A 1 432 ? 12.992 -37.344 7.258 1 79.94 432 GLU A CA 1
ATOM 3559 C C . GLU A 1 432 ? 12.148 -36.188 6.727 1 79.94 432 GLU A C 1
ATOM 3561 O O . GLU A 1 432 ? 10.938 -36.312 6.547 1 79.94 432 GLU A O 1
ATOM 3566 N N . THR A 1 433 ? 12.812 -35.094 6.473 1 87.75 433 THR A N 1
ATOM 3567 C CA . THR A 1 433 ? 12.109 -33.938 5.949 1 87.75 433 THR A CA 1
ATOM 3568 C C . THR A 1 433 ? 11.656 -34.156 4.512 1 87.75 433 THR A C 1
ATOM 3570 O O . THR A 1 433 ? 10.578 -33.719 4.113 1 87.75 433 THR A O 1
ATOM 3573 N N . LEU A 1 434 ? 12.422 -34.844 3.777 1 84.06 434 LEU A N 1
ATOM 3574 C CA . LEU A 1 434 ? 12.047 -35.188 2.41 1 84.06 434 LEU A CA 1
ATOM 3575 C C . LEU A 1 434 ? 10.82 -36.094 2.4 1 84.06 434 LEU A C 1
ATOM 3577 O O . LEU A 1 434 ? 9.93 -35.938 1.562 1 84.06 434 LEU A O 1
ATOM 3581 N N . ALA A 1 435 ? 10.82 -37 3.275 1 80 435 ALA A N 1
ATOM 3582 C CA . ALA A 1 435 ? 9.672 -37.906 3.381 1 80 435 ALA A CA 1
ATOM 3583 C C . ALA A 1 435 ? 8.398 -37.094 3.676 1 80 435 ALA A C 1
ATOM 3585 O O . ALA A 1 435 ? 7.34 -37.375 3.1 1 80 435 ALA A O 1
ATOM 3586 N N . ARG A 1 436 ? 8.5 -36.188 4.543 1 85.25 436 ARG A N 1
ATOM 3587 C CA . ARG A 1 436 ? 7.363 -35.344 4.859 1 85.25 436 ARG A CA 1
ATOM 3588 C C . ARG A 1 436 ? 6.949 -34.5 3.643 1 85.25 436 ARG A C 1
ATOM 3590 O O . ARG A 1 436 ? 5.758 -34.344 3.387 1 85.25 436 ARG A O 1
ATOM 3597 N N . LEU A 1 437 ? 7.926 -34.062 2.967 1 87.69 437 LEU A N 1
ATOM 3598 C CA . LEU A 1 437 ? 7.695 -33.281 1.754 1 87.69 437 LEU A CA 1
ATOM 3599 C C . LEU A 1 437 ? 6.93 -34.094 0.719 1 87.69 437 LEU A C 1
ATOM 3601 O O . LEU A 1 437 ? 5.996 -33.594 0.093 1 87.69 437 LEU A O 1
ATOM 3605 N N . LEU A 1 438 ? 7.297 -35.25 0.579 1 82.56 438 LEU A N 1
ATOM 3606 C CA . LEU A 1 438 ? 6.641 -36.156 -0.374 1 82.56 438 LEU A CA 1
ATOM 3607 C C . LEU A 1 438 ? 5.223 -36.5 0.081 1 82.56 438 LEU A C 1
ATOM 3609 O O . LEU A 1 438 ? 4.309 -36.594 -0.741 1 82.56 438 LEU A O 1
ATOM 3613 N N . SER A 1 439 ? 5.062 -36.594 1.352 1 80.5 439 SER A N 1
ATOM 3614 C CA . SER A 1 439 ? 3.744 -36.906 1.897 1 80.5 439 SER A CA 1
ATOM 3615 C C . SER A 1 439 ? 2.762 -35.781 1.623 1 80.5 439 SER A C 1
ATOM 3617 O O . SER A 1 439 ? 1.563 -36 1.451 1 80.5 439 SER A O 1
ATOM 3619 N N . ILE A 1 440 ? 3.264 -34.594 1.578 1 86.94 440 ILE A N 1
ATOM 3620 C CA . ILE A 1 440 ? 2.424 -33.438 1.319 1 86.94 440 ILE A CA 1
ATOM 3621 C C . ILE A 1 440 ? 2.213 -33.281 -0.185 1 86.94 440 ILE A C 1
ATOM 3623 O O . ILE A 1 440 ? 1.125 -32.906 -0.628 1 86.94 440 ILE A O 1
ATOM 3627 N N . SER A 1 441 ? 3.211 -33.531 -0.939 1 85.25 441 SER A N 1
ATOM 3628 C CA . SER A 1 441 ? 3.193 -33.25 -2.371 1 85.25 441 SER A CA 1
ATOM 3629 C C . SER A 1 441 ? 2.35 -34.281 -3.123 1 85.25 441 SER A C 1
ATOM 3631 O O . SER A 1 441 ? 1.629 -33.938 -4.059 1 85.25 441 SER A O 1
ATOM 3633 N N . ASN A 1 442 ? 2.363 -35.438 -2.756 1 78 442 ASN A N 1
ATOM 3634 C CA . ASN A 1 442 ? 1.773 -36.531 -3.529 1 78 442 ASN A CA 1
ATOM 3635 C C . ASN A 1 442 ? 0.261 -36.375 -3.66 1 78 442 ASN A C 1
ATOM 3637 O O . ASN A 1 442 ? -0.284 -36.469 -4.762 1 78 442 ASN A O 1
ATOM 3641 N N . PRO A 1 443 ? -0.397 -36.094 -2.576 1 79.75 443 PRO A N 1
ATOM 3642 C CA . PRO A 1 443 ? -1.845 -35.906 -2.713 1 79.75 443 PRO A CA 1
ATOM 3643 C C . PRO A 1 443 ? -2.215 -34.75 -3.609 1 79.75 443 PRO A C 1
ATOM 3645 O O . PRO A 1 443 ? -3.264 -34.75 -4.258 1 79.75 443 PRO A O 1
ATOM 3648 N N . VAL A 1 444 ? -1.424 -33.781 -3.688 1 87.81 444 VAL A N 1
ATOM 3649 C CA . VAL A 1 444 ? -1.726 -32.531 -4.418 1 87.81 444 VAL A CA 1
ATOM 3650 C C . VAL A 1 444 ? -1.534 -32.781 -5.914 1 87.81 444 VAL A C 1
ATOM 3652 O O . VAL A 1 444 ? -2.211 -32.156 -6.734 1 87.81 444 VAL A O 1
ATOM 3655 N N . LEU A 1 445 ? -0.692 -33.656 -6.262 1 85.12 445 LEU A N 1
ATOM 3656 C CA . LEU A 1 445 ? -0.38 -33.906 -7.668 1 85.12 445 LEU A CA 1
ATOM 3657 C C . LEU A 1 445 ? -1.61 -34.375 -8.422 1 85.12 445 LEU A C 1
ATOM 3659 O O . LEU A 1 445 ? -1.745 -34.125 -9.625 1 85.12 445 LEU A O 1
ATOM 3663 N N . HIS A 1 446 ? -2.574 -34.875 -7.711 1 78.5 446 HIS A N 1
ATOM 3664 C CA . HIS A 1 446 ? -3.785 -35.406 -8.328 1 78.5 446 HIS A CA 1
ATOM 3665 C C . HIS A 1 446 ? -4.691 -34.281 -8.82 1 78.5 446 HIS A C 1
ATOM 3667 O O . HIS A 1 446 ? -5.551 -34.531 -9.672 1 78.5 446 HIS A O 1
ATOM 3673 N N . VAL A 1 447 ? -4.426 -33.188 -8.367 1 89.25 447 VAL A N 1
ATOM 3674 C CA . VAL A 1 447 ? -5.281 -32.094 -8.758 1 89.25 447 VAL A CA 1
ATOM 3675 C C . VAL A 1 447 ? -5.035 -31.734 -10.219 1 89.25 447 VAL A C 1
ATOM 3677 O O . VAL A 1 447 ? -5.855 -31.047 -10.852 1 89.25 447 VAL A O 1
ATOM 3680 N N . THR A 1 448 ? -3.971 -32.219 -10.789 1 84.5 448 THR A N 1
ATOM 3681 C CA . THR A 1 448 ? -3.629 -31.969 -12.188 1 84.5 448 THR A CA 1
ATOM 3682 C C . THR A 1 448 ? -4.75 -32.438 -13.102 1 84.5 448 THR A C 1
ATOM 3684 O O . THR A 1 448 ? -4.945 -31.891 -14.188 1 84.5 448 THR A O 1
ATOM 3687 N N . HIS A 1 449 ? -5.531 -33.312 -12.68 1 76.81 449 HIS A N 1
ATOM 3688 C CA . HIS A 1 449 ? -6.582 -33.906 -13.5 1 76.81 449 HIS A CA 1
ATOM 3689 C C . HIS A 1 449 ? -7.738 -32.938 -13.695 1 76.81 449 HIS A C 1
ATOM 3691 O O . HIS A 1 449 ? -8.523 -33.094 -14.641 1 76.81 449 HIS A O 1
ATOM 3697 N N . PHE A 1 450 ? -7.77 -31.984 -12.93 1 84.62 450 PHE A N 1
ATOM 3698 C CA . PHE A 1 450 ? -8.828 -30.984 -13.047 1 84.62 450 PHE A CA 1
ATOM 3699 C C . PHE A 1 450 ? -8.562 -30.047 -14.219 1 84.62 450 PHE A C 1
ATOM 3701 O O . PHE A 1 450 ? -9.469 -29.359 -14.68 1 84.62 450 PHE A O 1
ATOM 3708 N N . LEU A 1 451 ? -7.422 -29.891 -14.773 1 80.31 451 LEU A N 1
ATOM 3709 C CA . LEU A 1 451 ? -7.059 -28.938 -15.812 1 80.31 451 LEU A CA 1
ATOM 3710 C C . LEU A 1 451 ? -7.59 -29.391 -17.172 1 80.31 451 LEU A C 1
ATOM 3712 O O . LEU A 1 451 ? -7.734 -28.562 -18.078 1 80.31 451 LEU A O 1
ATOM 3716 N N . ASP A 1 452 ? -7.887 -30.531 -17.406 1 66.38 452 ASP A N 1
ATOM 3717 C CA . ASP A 1 452 ? -8.32 -30.938 -18.734 1 66.38 452 ASP A CA 1
ATOM 3718 C C . ASP A 1 452 ? -9.453 -31.969 -18.656 1 66.38 452 ASP A C 1
ATOM 3720 O O . ASP A 1 452 ? -9.328 -33.062 -19.172 1 66.38 452 ASP A O 1
ATOM 3724 N N . SER A 1 453 ? -10.414 -31.469 -17.984 1 62.66 453 SER A N 1
ATOM 3725 C CA . SER A 1 453 ? -11.445 -32.5 -17.891 1 62.66 453 SER A CA 1
ATOM 3726 C C . SER A 1 453 ? -12.656 -32.156 -18.75 1 62.66 453 SER A C 1
ATOM 3728 O O . SER A 1 453 ? -12.992 -30.969 -18.906 1 62.66 453 SER A O 1
ATOM 3730 N N . THR A 1 454 ? -12.953 -33.125 -19.422 1 60 454 THR A N 1
ATOM 3731 C CA . THR A 1 454 ? -14.164 -33 -20.219 1 60 454 THR A CA 1
ATOM 3732 C C . THR A 1 454 ? -15.383 -32.781 -19.344 1 60 454 THR A C 1
ATOM 3734 O O . THR A 1 454 ? -15.32 -32.969 -18.125 1 60 454 THR A O 1
ATOM 3737 N N . LYS A 1 455 ? -16.406 -32.281 -19.906 1 64.56 455 LYS A N 1
ATOM 3738 C CA . LYS A 1 455 ? -17.625 -31.906 -19.203 1 64.56 455 LYS A CA 1
ATOM 3739 C C . LYS A 1 455 ? -18.188 -33.094 -18.406 1 64.56 455 LYS A C 1
ATOM 3741 O O . LYS A 1 455 ? -18.734 -32.906 -17.312 1 64.56 455 LYS A O 1
ATOM 3746 N N . ASP A 1 456 ? -17.969 -34.188 -18.906 1 63.56 456 ASP A N 1
ATOM 3747 C CA . ASP A 1 456 ? -18.609 -35.344 -18.297 1 63.56 456 ASP A CA 1
ATOM 3748 C C . ASP A 1 456 ? -17.641 -36.062 -17.359 1 63.56 456 ASP A C 1
ATOM 3750 O O . ASP A 1 456 ? -18.031 -37.031 -16.688 1 63.56 456 ASP A O 1
ATOM 3754 N N . HIS A 1 457 ? -16.609 -35.469 -17.203 1 68.75 457 HIS A N 1
ATOM 3755 C CA . HIS A 1 457 ? -15.602 -36.156 -16.391 1 68.75 457 HIS A CA 1
ATOM 3756 C C . HIS A 1 457 ? -15.758 -35.812 -14.914 1 68.75 457 HIS A C 1
ATOM 3758 O O . HIS A 1 457 ? -16.203 -34.719 -14.578 1 68.75 457 HIS A O 1
ATOM 3764 N N . PHE A 1 458 ? -15.383 -36.719 -14.062 1 71.44 458 PHE A N 1
ATOM 3765 C CA . PHE A 1 458 ? -15.453 -36.562 -12.609 1 71.44 458 PHE A CA 1
ATOM 3766 C C . PHE A 1 458 ? -14.625 -35.375 -12.156 1 71.44 458 PHE A C 1
ATOM 3768 O O . PHE A 1 458 ? -14.984 -34.688 -11.195 1 71.44 458 PHE A O 1
ATOM 3775 N N . TYR A 1 459 ? -13.695 -35.062 -12.828 1 74.81 459 TYR A N 1
ATOM 3776 C CA . TYR A 1 459 ? -12.797 -34 -12.445 1 74.81 459 TYR A CA 1
ATOM 3777 C C . TYR A 1 459 ? -13.156 -32.688 -13.164 1 74.81 459 TYR A C 1
ATOM 3779 O O . TYR A 1 459 ? -12.328 -31.797 -13.289 1 74.81 459 TYR A O 1
ATOM 3787 N N . ASN A 1 460 ? -14.367 -32.656 -13.516 1 78.88 460 ASN A N 1
ATOM 3788 C CA . ASN A 1 460 ? -14.812 -31.422 -14.133 1 78.88 460 ASN A CA 1
ATOM 3789 C C . ASN A 1 460 ? -14.953 -30.312 -13.094 1 78.88 460 ASN A C 1
ATOM 3791 O O . ASN A 1 460 ? -15.75 -30.422 -12.156 1 78.88 460 ASN A O 1
ATOM 3795 N N . LEU A 1 461 ? -14.297 -29.266 -13.281 1 82.56 461 LEU A N 1
ATOM 3796 C CA . LEU A 1 461 ? -14.195 -28.188 -12.289 1 82.56 461 LEU A CA 1
ATOM 3797 C C . LEU A 1 461 ? -15.547 -27.516 -12.078 1 82.56 461 LEU A C 1
ATOM 3799 O O . LEU A 1 461 ? -15.914 -27.172 -10.953 1 82.56 461 LEU A O 1
ATOM 3803 N N . GLN A 1 462 ? -16.25 -27.375 -13.188 1 78.38 462 GLN A N 1
ATOM 3804 C CA . GLN A 1 462 ? -17.531 -26.688 -13.094 1 78.38 462 GLN A CA 1
ATOM 3805 C C . GLN A 1 462 ? -18.547 -27.531 -12.32 1 78.38 462 GLN A C 1
ATOM 3807 O O . GLN A 1 462 ? -19.328 -26.984 -11.531 1 78.38 462 GLN A O 1
ATOM 3812 N N . GLN A 1 463 ? -18.484 -28.734 -12.586 1 79.88 463 GLN A N 1
ATOM 3813 C CA . GLN A 1 463 ? -19.422 -29.625 -11.914 1 79.88 463 GLN A CA 1
ATOM 3814 C C . GLN A 1 463 ? -19.062 -29.797 -10.438 1 79.88 463 GLN A C 1
ATOM 3816 O O . GLN A 1 463 ? -19.953 -29.875 -9.586 1 79.88 463 GLN A O 1
ATOM 3821 N N . GLN A 1 464 ? -17.875 -29.812 -10.211 1 84.06 464 GLN A N 1
ATOM 3822 C CA . GLN A 1 464 ? -17.438 -30.078 -8.844 1 84.06 464 GLN A CA 1
ATOM 3823 C C . GLN A 1 464 ? -17.484 -28.812 -7.996 1 84.06 464 GLN A C 1
ATOM 3825 O O . GLN A 1 464 ? -17.922 -28.844 -6.844 1 84.06 464 GLN A O 1
ATOM 3830 N N . PHE A 1 465 ? -17.031 -27.672 -8.562 1 87.5 465 PHE A N 1
ATOM 3831 C CA . PHE A 1 465 ? -16.781 -26.516 -7.727 1 87.5 465 PHE A CA 1
ATOM 3832 C C . PHE A 1 465 ? -17.609 -25.312 -8.195 1 87.5 465 PHE A C 1
ATOM 3834 O O . PHE A 1 465 ? -17.859 -24.391 -7.422 1 87.5 465 PHE A O 1
ATOM 3841 N N . GLY A 1 466 ? -17.891 -25.25 -9.445 1 82.12 466 GLY A N 1
ATOM 3842 C CA . GLY A 1 466 ? -18.547 -24.094 -10.023 1 82.12 466 GLY A CA 1
ATOM 3843 C C . GLY A 1 466 ? -17.594 -23.094 -10.625 1 82.12 466 GLY A C 1
ATOM 3844 O O . GLY A 1 466 ? -17.328 -23.109 -11.836 1 82.12 466 GLY A O 1
ATOM 3845 N N . PRO A 1 467 ? -16.859 -22.25 -9.766 1 83.12 467 PRO A N 1
ATOM 3846 C CA . PRO A 1 467 ? -16 -21.203 -10.312 1 83.12 467 PRO A CA 1
ATOM 3847 C C . PRO A 1 467 ? -14.641 -21.719 -10.773 1 83.12 467 PRO A C 1
ATOM 3849 O O . PRO A 1 467 ? -13.656 -21.609 -10.047 1 83.12 467 PRO A O 1
ATOM 3852 N N . SER A 1 468 ? -14.547 -22.047 -12.031 1 80.69 468 SER A N 1
ATOM 3853 C CA . SER A 1 468 ? -13.273 -22.484 -12.609 1 80.69 468 SER A CA 1
ATOM 3854 C C . SER A 1 468 ? -12.305 -21.312 -12.75 1 80.69 468 SER A C 1
ATOM 3856 O O . SER A 1 468 ? -11.086 -21.516 -12.758 1 80.69 468 SER A O 1
ATOM 3858 N N . PHE A 1 469 ? -12.836 -20.172 -12.719 1 84.62 469 PHE A N 1
ATOM 3859 C CA . PHE A 1 469 ? -12.055 -18.969 -12.93 1 84.62 469 PHE A CA 1
ATOM 3860 C C . PHE A 1 469 ? -11 -18.812 -11.844 1 84.62 469 PHE A C 1
ATOM 3862 O O . PHE A 1 469 ? -9.867 -18.406 -12.117 1 84.62 469 PHE A O 1
ATOM 3869 N N . LEU A 1 470 ? -11.328 -19.156 -10.68 1 87.88 470 LEU A N 1
ATOM 3870 C CA . LEU A 1 470 ? -10.461 -18.953 -9.531 1 87.88 470 LEU A CA 1
ATOM 3871 C C . LEU A 1 470 ? -9.586 -20.172 -9.273 1 87.88 470 LEU A C 1
ATOM 3873 O O . LEU A 1 470 ? -8.484 -20.047 -8.734 1 87.88 470 LEU A O 1
ATOM 3877 N N . ILE A 1 471 ? -9.992 -21.281 -9.68 1 90.38 471 ILE A N 1
ATOM 3878 C CA . ILE A 1 471 ? -9.391 -22.531 -9.258 1 90.38 471 ILE A CA 1
ATOM 3879 C C . ILE A 1 471 ? -8.227 -22.875 -10.18 1 90.38 471 ILE A C 1
ATOM 3881 O O . ILE A 1 471 ? -7.168 -23.312 -9.719 1 90.38 471 ILE A O 1
ATOM 3885 N N . ILE A 1 472 ? -8.352 -22.656 -11.414 1 88.69 472 ILE A N 1
ATOM 3886 C CA . ILE A 1 472 ? -7.367 -23.109 -12.391 1 88.69 472 ILE A CA 1
ATOM 3887 C C . ILE A 1 472 ? -6.031 -22.406 -12.141 1 88.69 472 ILE A C 1
ATOM 3889 O O . ILE A 1 472 ? -4.992 -23.062 -12.039 1 88.69 472 ILE A O 1
ATOM 3893 N N . PRO A 1 473 ? -6.043 -21.125 -12.008 1 88.12 473 PRO A N 1
ATOM 3894 C CA . PRO A 1 473 ? -4.75 -20.484 -11.742 1 88.12 473 PRO A CA 1
ATOM 3895 C C . PRO A 1 473 ? -4.098 -20.984 -10.453 1 88.12 473 PRO A C 1
ATOM 3897 O O . PRO A 1 473 ? -2.875 -21.125 -10.391 1 88.12 473 PRO A O 1
ATOM 3900 N N . LYS A 1 474 ? -4.863 -21.25 -9.453 1 91.12 474 LYS A N 1
ATOM 3901 C CA . LYS A 1 474 ? -4.328 -21.734 -8.188 1 91.12 474 LYS A CA 1
ATOM 3902 C C . LYS A 1 474 ? -3.709 -23.125 -8.359 1 91.12 474 LYS A C 1
ATOM 3904 O O . LYS A 1 474 ? -2.652 -23.406 -7.793 1 91.12 474 LYS A O 1
ATOM 3909 N N . ILE A 1 475 ? -4.375 -23.922 -9.117 1 92.12 475 ILE A N 1
ATOM 3910 C CA . ILE A 1 475 ? -3.85 -25.25 -9.406 1 92.12 475 ILE A CA 1
ATOM 3911 C C . ILE A 1 475 ? -2.525 -25.125 -10.164 1 92.12 475 ILE A C 1
ATOM 3913 O O . ILE A 1 475 ? -1.549 -25.812 -9.82 1 92.12 475 ILE A O 1
ATOM 3917 N N . LEU A 1 476 ? -2.488 -24.281 -11.117 1 90.38 476 LEU A N 1
ATOM 3918 C CA . LEU A 1 476 ? -1.3 -24.109 -11.945 1 90.38 476 LEU A CA 1
ATOM 3919 C C . LEU A 1 476 ? -0.104 -23.688 -11.094 1 90.38 476 LEU A C 1
ATOM 3921 O O . LEU A 1 476 ? 0.97 -24.281 -11.188 1 90.38 476 LEU A O 1
ATOM 3925 N N . ILE A 1 477 ? -0.292 -22.766 -10.242 1 89.56 477 ILE A N 1
ATOM 3926 C CA . ILE A 1 477 ? 0.799 -22.234 -9.43 1 89.56 477 ILE A CA 1
ATOM 3927 C C . ILE A 1 477 ? 1.264 -23.297 -8.438 1 89.56 477 ILE A C 1
ATOM 3929 O O . ILE A 1 477 ? 2.467 -23.469 -8.219 1 89.56 477 ILE A O 1
ATOM 3933 N N . THR A 1 478 ? 0.347 -23.984 -7.871 1 92.81 478 THR A N 1
ATOM 3934 C CA . THR A 1 478 ? 0.673 -25.016 -6.895 1 92.81 478 THR A CA 1
ATOM 3935 C C . THR A 1 478 ? 1.444 -26.156 -7.555 1 92.81 478 THR A C 1
ATOM 3937 O O . THR A 1 478 ? 2.486 -26.578 -7.047 1 92.81 478 THR A O 1
ATOM 3940 N N . LEU A 1 479 ? 0.954 -26.562 -8.68 1 92.31 479 LEU A N 1
ATOM 3941 C CA . LEU A 1 479 ? 1.604 -27.672 -9.375 1 92.31 479 LEU A CA 1
ATOM 3942 C C . LEU A 1 479 ? 2.994 -27.266 -9.859 1 92.31 479 LEU A C 1
ATOM 3944 O O . LEU A 1 479 ? 3.914 -28.094 -9.867 1 92.31 479 LEU A O 1
ATOM 3948 N N . HIS A 1 480 ? 3.094 -26.109 -10.25 1 90.56 480 HIS A N 1
ATOM 3949 C CA . HIS A 1 480 ? 4.402 -25.625 -10.68 1 90.56 480 HIS A CA 1
ATOM 3950 C C . HIS A 1 480 ? 5.418 -25.703 -9.547 1 90.56 480 HIS A C 1
ATOM 3952 O O . HIS A 1 480 ? 6.551 -26.141 -9.75 1 90.56 480 HIS A O 1
ATOM 3958 N N . LYS A 1 481 ? 5.062 -25.281 -8.43 1 91.38 481 LYS A N 1
ATOM 3959 C CA . LYS A 1 481 ? 5.941 -25.375 -7.266 1 91.38 481 LYS A CA 1
ATOM 3960 C C . LYS A 1 481 ? 6.316 -26.828 -6.977 1 91.38 481 LYS A C 1
ATOM 3962 O O . LYS A 1 481 ? 7.492 -27.141 -6.77 1 91.38 481 LYS A O 1
ATOM 3967 N N . PHE A 1 482 ? 5.379 -27.641 -7.043 1 92.12 482 PHE A N 1
ATOM 3968 C CA . PHE A 1 482 ? 5.578 -29.031 -6.668 1 92.12 482 PHE A CA 1
ATOM 3969 C C . PHE A 1 482 ? 6.402 -29.766 -7.719 1 92.12 482 PHE A C 1
ATOM 3971 O O . PHE A 1 482 ? 7.102 -30.734 -7.406 1 92.12 482 PHE A O 1
ATOM 3978 N N . LEU A 1 483 ? 6.312 -29.266 -8.898 1 90.62 483 LEU A N 1
ATOM 3979 C CA . LEU A 1 483 ? 7.09 -29.828 -10 1 90.62 483 LEU A CA 1
ATOM 3980 C C . LEU A 1 483 ? 8.586 -29.672 -9.75 1 90.62 483 LEU A C 1
ATOM 3982 O O . LEU A 1 483 ? 9.383 -30.516 -10.148 1 90.62 483 LEU A O 1
ATOM 3986 N N . GLN A 1 484 ? 8.953 -28.672 -9.016 1 88.94 484 GLN A N 1
ATOM 3987 C CA . GLN A 1 484 ? 10.375 -28.422 -8.781 1 88.94 484 GLN A CA 1
ATOM 3988 C C . GLN A 1 484 ? 11.008 -29.531 -7.961 1 88.94 484 GLN A C 1
ATOM 3990 O O . GLN A 1 484 ? 12.172 -29.891 -8.18 1 88.94 484 GLN A O 1
ATOM 3995 N N . LEU A 1 485 ? 10.266 -30.062 -7.043 1 89.06 485 LEU A N 1
ATOM 3996 C CA . LEU A 1 485 ? 10.789 -31.172 -6.258 1 89.06 485 LEU A CA 1
ATOM 3997 C C . LEU A 1 485 ? 10.977 -32.406 -7.129 1 89.06 485 LEU A C 1
ATOM 3999 O O . LEU A 1 485 ? 11.961 -33.156 -6.961 1 89.06 485 LEU A O 1
ATOM 4003 N N . GLN A 1 486 ? 10.023 -32.594 -8.016 1 86.12 486 GLN A N 1
ATOM 4004 C CA . GLN A 1 486 ? 10.133 -33.75 -8.906 1 86.12 486 GLN A CA 1
ATOM 4005 C C . GLN A 1 486 ? 11.383 -33.656 -9.773 1 86.12 486 GLN A C 1
ATOM 4007 O O . GLN A 1 486 ? 12.109 -34.625 -9.938 1 86.12 486 GLN A O 1
ATOM 4012 N N . ILE A 1 487 ? 11.617 -32.5 -10.211 1 85.69 487 ILE A N 1
ATOM 4013 C CA . ILE A 1 487 ? 12.789 -32.281 -11.047 1 85.69 487 ILE A CA 1
ATOM 4014 C C . ILE A 1 487 ? 14.055 -32.469 -10.219 1 85.69 487 ILE A C 1
ATOM 4016 O O . ILE A 1 487 ? 15.031 -33.062 -10.672 1 85.69 487 ILE A O 1
ATOM 4020 N N . SER A 1 488 ? 14.023 -31.922 -9.062 1 86.19 488 SER A N 1
ATOM 4021 C CA . SER A 1 488 ? 15.156 -32.062 -8.156 1 86.19 488 SER A CA 1
ATOM 4022 C C . SER A 1 488 ? 15.461 -33.5 -7.859 1 86.19 488 SER A C 1
ATOM 4024 O O . SER A 1 488 ? 16.625 -33.938 -7.84 1 86.19 488 SER A O 1
ATOM 4026 N N . LEU A 1 489 ? 14.445 -34.281 -7.645 1 83.5 489 LEU A N 1
ATOM 4027 C CA . LEU A 1 489 ? 14.609 -35.688 -7.324 1 83.5 489 LEU A CA 1
ATOM 4028 C C . LEU A 1 489 ? 15.203 -36.469 -8.508 1 83.5 489 LEU A C 1
ATOM 4030 O O . LEU A 1 489 ? 16.031 -37.344 -8.32 1 83.5 489 LEU A O 1
ATOM 4034 N N . ILE A 1 490 ? 14.781 -36.062 -9.664 1 82.19 490 ILE A N 1
ATOM 4035 C CA . ILE A 1 490 ? 15.344 -36.688 -10.859 1 82.19 490 ILE A CA 1
ATOM 4036 C C . ILE A 1 490 ? 16.828 -36.344 -10.953 1 82.19 490 ILE A C 1
ATOM 4038 O O . ILE A 1 490 ? 17.656 -37.219 -11.211 1 82.19 490 ILE A O 1
ATOM 4042 N N . GLY A 1 491 ? 17.109 -35.094 -10.75 1 80.38 491 GLY A N 1
ATOM 4043 C CA . GLY A 1 491 ? 18.516 -34.688 -10.766 1 80.38 491 GLY A CA 1
ATOM 4044 C C . GLY A 1 491 ? 19.344 -35.375 -9.703 1 80.38 491 GLY A C 1
ATOM 4045 O O . GLY A 1 491 ? 20.484 -35.781 -9.969 1 80.38 491 GLY A O 1
ATOM 4046 N N . ARG A 1 492 ? 18.828 -35.562 -8.602 1 78.19 492 ARG A N 1
ATOM 4047 C CA . ARG A 1 492 ? 19.516 -36.219 -7.5 1 78.19 492 ARG A CA 1
ATOM 4048 C C . ARG A 1 492 ? 19.75 -37.688 -7.797 1 78.19 492 ARG A C 1
ATOM 4050 O O . ARG A 1 492 ? 20.844 -38.219 -7.566 1 78.19 492 ARG A O 1
ATOM 4057 N N . THR A 1 493 ? 18.75 -38.281 -8.297 1 75.88 493 THR A N 1
ATOM 4058 C CA . THR A 1 493 ? 18.859 -39.719 -8.586 1 75.88 493 THR A CA 1
ATOM 4059 C C . THR A 1 493 ? 19.828 -39.969 -9.742 1 75.88 493 THR A C 1
ATOM 4061 O O . THR A 1 493 ? 20.594 -40.906 -9.734 1 75.88 493 THR A O 1
ATOM 4064 N N . ASN A 1 494 ? 19.812 -39.062 -10.656 1 75.38 494 ASN A N 1
ATOM 4065 C CA . ASN A 1 494 ? 20.734 -39.188 -11.773 1 75.38 494 ASN A CA 1
ATOM 4066 C C . ASN A 1 494 ? 22.188 -39 -11.312 1 75.38 494 ASN A C 1
ATOM 4068 O O . ASN A 1 494 ? 23.094 -39.594 -11.883 1 75.38 494 ASN A O 1
ATOM 4072 N N . TYR A 1 495 ? 22.297 -38.219 -10.398 1 74.94 495 TYR A N 1
ATOM 4073 C CA . TYR A 1 495 ? 23.641 -37.938 -9.906 1 74.94 495 TYR A CA 1
ATOM 4074 C C . TYR A 1 495 ? 24.156 -39.062 -9 1 74.94 495 TYR A C 1
ATOM 4076 O O . TYR A 1 495 ? 25.328 -39.406 -9.047 1 74.94 495 TYR A O 1
ATOM 4084 N N . ILE A 1 496 ? 23.328 -39.656 -8.289 1 70.56 496 ILE A N 1
ATOM 4085 C CA . ILE A 1 496 ? 23.734 -40.594 -7.246 1 70.56 496 ILE A CA 1
ATOM 4086 C C . ILE A 1 496 ? 23.812 -42.031 -7.82 1 70.56 496 ILE A C 1
ATOM 4088 O O . ILE A 1 496 ? 24.688 -42.812 -7.449 1 70.56 496 ILE A O 1
ATOM 4092 N N . LEU A 1 497 ? 22.906 -42.406 -8.688 1 69.44 497 LEU A N 1
ATOM 4093 C CA . LEU A 1 497 ? 22.75 -43.781 -9.141 1 69.44 497 LEU A CA 1
ATOM 4094 C C . LEU A 1 497 ? 24.031 -44.281 -9.805 1 69.44 497 LEU A C 1
ATOM 4096 O O . LEU A 1 497 ? 24.469 -45.406 -9.531 1 69.44 497 LEU A O 1
ATOM 4100 N N . PRO A 1 498 ? 24.641 -43.406 -10.641 1 65.69 498 PRO A N 1
ATOM 4101 C CA . PRO A 1 498 ? 25.875 -43.906 -11.25 1 65.69 498 PRO A CA 1
ATOM 4102 C C . PRO A 1 498 ? 27 -44.094 -10.242 1 65.69 498 PRO A C 1
ATOM 4104 O O . PRO A 1 498 ? 27.922 -44.875 -10.469 1 65.69 498 PRO A O 1
ATOM 4107 N N . LYS A 1 499 ? 26.891 -43.375 -9.227 1 64.44 499 LYS A N 1
ATOM 4108 C CA . LYS A 1 499 ? 27.953 -43.406 -8.234 1 64.44 499 LYS A CA 1
ATOM 4109 C C . LYS A 1 499 ? 27.688 -44.469 -7.172 1 64.44 499 LYS A C 1
ATOM 4111 O O . LYS A 1 499 ? 28.609 -45 -6.555 1 64.44 499 LYS A O 1
ATOM 4116 N N . ALA A 1 500 ? 26.422 -44.531 -6.965 1 56.28 500 ALA A N 1
ATOM 4117 C CA . ALA A 1 500 ? 26.047 -45.469 -5.914 1 56.28 500 ALA A CA 1
ATOM 4118 C C . ALA A 1 500 ? 25.719 -46.844 -6.492 1 56.28 500 ALA A C 1
ATOM 4120 O O . ALA A 1 500 ? 25.266 -46.938 -7.637 1 56.28 500 ALA A O 1
ATOM 4121 N N . LYS A 1 501 ? 26.5 -47.812 -6.363 1 52.44 501 LYS A N 1
ATOM 4122 C CA . LYS A 1 501 ? 26.031 -49.156 -6.734 1 52.44 501 LYS A CA 1
ATOM 4123 C C . LYS A 1 501 ? 24.531 -49.312 -6.512 1 52.44 501 LYS A C 1
ATOM 4125 O O . LYS A 1 501 ? 23.984 -48.719 -5.566 1 52.44 501 LYS A O 1
ATOM 4130 N N . ILE A 1 502 ? 23.672 -49.938 -7.469 1 48.72 502 ILE A N 1
ATOM 4131 C CA . ILE A 1 502 ? 22.297 -50.094 -7.898 1 48.72 502 ILE A CA 1
ATOM 4132 C C . ILE A 1 502 ? 21.375 -50.188 -6.676 1 48.72 502 ILE A C 1
ATOM 4134 O O . ILE A 1 502 ? 21.469 -51.125 -5.883 1 48.72 502 ILE A O 1
ATOM 4138 N N . ASP A 1 503 ? 21.109 -49.031 -5.957 1 48.53 503 ASP A N 1
ATOM 4139 C CA . ASP A 1 503 ? 20.047 -49.219 -4.961 1 48.53 503 ASP A CA 1
ATOM 4140 C C . ASP A 1 503 ? 18.672 -49.031 -5.586 1 48.53 503 ASP A C 1
ATOM 4142 O O . ASP A 1 503 ? 18.406 -48.031 -6.23 1 48.53 503 ASP A O 1
ATOM 4146 N N . VAL A 1 504 ? 17.766 -50.094 -5.68 1 48.78 504 VAL A N 1
ATOM 4147 C CA . VAL A 1 504 ? 16.453 -50.281 -6.262 1 48.78 504 VAL A CA 1
ATOM 4148 C C . VAL A 1 504 ? 15.523 -49.156 -5.863 1 48.78 504 VAL A C 1
ATOM 4150 O O . VAL A 1 504 ? 14.719 -48.688 -6.676 1 48.78 504 VAL A O 1
ATOM 4153 N N . SER A 1 505 ? 15.719 -48.531 -4.703 1 57.03 505 SER A N 1
ATOM 4154 C CA . SER A 1 505 ? 14.789 -47.531 -4.199 1 57.03 505 SER A CA 1
ATOM 4155 C C . SER A 1 505 ? 14.961 -46.219 -4.93 1 57.03 505 SER A C 1
ATOM 4157 O O . SER A 1 505 ? 13.977 -45.531 -5.238 1 57.03 505 SER A O 1
ATOM 4159 N N . PHE A 1 506 ? 16.094 -45.969 -5.457 1 63.97 506 PHE A N 1
ATOM 4160 C CA . PHE A 1 506 ? 16.359 -44.719 -6.145 1 63.97 506 PHE A CA 1
ATOM 4161 C C . PHE A 1 506 ? 15.82 -44.75 -7.57 1 63.97 506 PHE A C 1
ATOM 4163 O O . PHE A 1 506 ? 15.359 -43.75 -8.094 1 63.97 506 PHE A O 1
ATOM 4170 N N . GLU A 1 507 ? 15.789 -45.969 -7.98 1 66.69 507 GLU A N 1
ATOM 4171 C CA . GLU A 1 507 ? 15.25 -46.125 -9.336 1 66.69 507 GLU A CA 1
ATOM 4172 C C . GLU A 1 507 ? 13.742 -45.875 -9.352 1 66.69 507 GLU A C 1
ATOM 4174 O O . GLU A 1 507 ? 13.203 -45.312 -10.305 1 66.69 507 GLU A O 1
ATOM 4179 N N . GLU A 1 508 ? 13.219 -46.312 -8.258 1 67.5 508 GLU A N 1
ATOM 4180 C CA . GLU A 1 508 ? 11.773 -46.125 -8.172 1 67.5 508 GLU A CA 1
ATOM 4181 C C . GLU A 1 508 ? 11.414 -44.656 -7.965 1 67.5 508 GLU A C 1
ATOM 4183 O O . GLU A 1 508 ? 10.453 -44.156 -8.555 1 67.5 508 GLU A O 1
ATOM 4188 N N . ILE A 1 509 ? 12.156 -43.969 -7.203 1 70.56 509 ILE A N 1
ATOM 4189 C CA . ILE A 1 509 ? 11.945 -42.531 -6.984 1 70.56 509 ILE A CA 1
ATOM 4190 C C . ILE A 1 509 ? 12.125 -41.781 -8.305 1 70.56 509 ILE A C 1
ATOM 4192 O O . ILE A 1 509 ? 11.352 -40.875 -8.609 1 70.56 509 ILE A O 1
ATOM 4196 N N . LYS A 1 510 ? 13.047 -42.219 -8.977 1 74.5 510 LYS A N 1
ATOM 4197 C CA . LYS A 1 510 ? 13.305 -41.594 -10.281 1 74.5 510 LYS A CA 1
ATOM 4198 C C . LYS A 1 510 ? 12.133 -41.812 -11.234 1 74.5 510 LYS A C 1
ATOM 4200 O O . LYS A 1 510 ? 11.688 -40.844 -11.891 1 74.5 510 LYS A O 1
ATOM 4205 N N . ARG A 1 511 ? 11.711 -43 -11.234 1 75.62 511 ARG A N 1
ATOM 4206 C CA . ARG A 1 511 ? 10.609 -43.344 -12.133 1 75.62 511 ARG A CA 1
ATOM 4207 C C . ARG A 1 511 ? 9.352 -42.562 -11.781 1 75.62 511 ARG A C 1
ATOM 4209 O O . ARG A 1 511 ? 8.703 -42 -12.664 1 75.62 511 ARG A O 1
ATOM 4216 N N . ILE A 1 512 ? 9.055 -42.469 -10.57 1 74.44 512 ILE A N 1
ATOM 4217 C CA . ILE A 1 512 ? 7.852 -41.781 -10.109 1 74.44 512 ILE A CA 1
ATOM 4218 C C . ILE A 1 512 ? 7.977 -40.281 -10.359 1 74.44 512 ILE A C 1
ATOM 4220 O O . ILE A 1 512 ? 7.035 -39.656 -10.836 1 74.44 512 ILE A O 1
ATOM 4224 N N . SER A 1 513 ? 9.133 -39.781 -10.008 1 81.56 513 SER A N 1
ATOM 4225 C CA . SER A 1 513 ? 9.367 -38.344 -10.211 1 81.56 513 SER A CA 1
ATOM 4226 C C . SER A 1 513 ? 9.281 -37.969 -11.695 1 81.56 513 SER A C 1
ATOM 4228 O O . SER A 1 513 ? 8.766 -36.906 -12.047 1 81.56 513 SER A O 1
ATOM 4230 N N . PHE A 1 514 ? 9.719 -38.875 -12.469 1 79.94 514 PHE A N 1
ATOM 4231 C CA . PHE A 1 514 ? 9.656 -38.656 -13.914 1 79.94 514 PHE A CA 1
ATOM 4232 C C . PHE A 1 514 ? 8.211 -38.656 -14.398 1 79.94 514 PHE A C 1
ATOM 4234 O O . PHE A 1 514 ? 7.809 -37.781 -15.164 1 79.94 514 PHE A O 1
ATOM 4241 N N . GLN A 1 515 ? 7.523 -39.594 -13.953 1 76.88 515 GLN A N 1
ATOM 4242 C CA . GLN A 1 515 ? 6.133 -39.719 -14.367 1 76.88 515 GLN A CA 1
ATOM 4243 C C . GLN A 1 515 ? 5.316 -38.5 -13.906 1 76.88 515 GLN A C 1
ATOM 4245 O O . GLN A 1 515 ? 4.523 -37.969 -14.672 1 76.88 515 GLN A O 1
ATOM 4250 N N . ASN A 1 516 ? 5.488 -38.188 -12.727 1 82 516 ASN A N 1
ATOM 4251 C CA . ASN A 1 516 ? 4.781 -37.031 -12.195 1 82 516 ASN A CA 1
ATOM 4252 C C . ASN A 1 516 ? 5.098 -35.75 -12.992 1 82 516 ASN A C 1
ATOM 4254 O O . ASN A 1 516 ? 4.199 -34.969 -13.312 1 82 516 ASN A O 1
ATOM 4258 N N . SER A 1 517 ? 6.344 -35.531 -13.281 1 84.44 517 SER A N 1
ATOM 4259 C CA . SER A 1 517 ? 6.762 -34.375 -14.047 1 84.44 517 SER A CA 1
ATOM 4260 C C . SER A 1 517 ? 6.125 -34.375 -15.43 1 84.44 517 SER A C 1
ATOM 4262 O O . SER A 1 517 ? 5.641 -33.312 -15.891 1 84.44 517 SER A O 1
ATOM 4264 N N . ARG A 1 518 ? 6.109 -35.5 -15.984 1 80.88 518 ARG A N 1
ATOM 4265 C CA . ARG A 1 518 ? 5.547 -35.625 -17.328 1 80.88 518 ARG A CA 1
ATOM 4266 C C . ARG A 1 518 ? 4.059 -35.312 -17.328 1 80.88 518 ARG A C 1
ATOM 4268 O O . ARG A 1 518 ? 3.576 -34.594 -18.219 1 80.88 518 ARG A O 1
ATOM 4275 N N . VAL A 1 519 ? 3.383 -35.781 -16.344 1 79.38 519 VAL A N 1
ATOM 4276 C CA . VAL A 1 519 ? 1.942 -35.562 -16.266 1 79.38 519 VAL A CA 1
ATOM 4277 C C . VAL A 1 519 ? 1.648 -34.094 -16.047 1 79.38 519 VAL A C 1
ATOM 4279 O O . VAL A 1 519 ? 0.76 -33.531 -16.703 1 79.38 519 VAL A O 1
ATOM 4282 N N . ILE A 1 520 ? 2.346 -33.469 -15.188 1 87.81 520 ILE A N 1
ATOM 4283 C CA . ILE A 1 520 ? 2.131 -32.062 -14.898 1 87.81 520 ILE A CA 1
ATOM 4284 C C . ILE A 1 520 ? 2.412 -31.234 -16.141 1 87.81 520 ILE A C 1
ATOM 4286 O O . ILE A 1 520 ? 1.596 -30.406 -16.547 1 87.81 520 ILE A O 1
ATOM 4290 N N . ILE A 1 521 ? 3.486 -31.5 -16.766 1 84.56 521 ILE A N 1
ATOM 4291 C CA . ILE A 1 521 ? 3.898 -30.734 -17.938 1 84.56 521 ILE A CA 1
ATOM 4292 C C . ILE A 1 521 ? 2.898 -30.953 -19.078 1 84.56 521 ILE A C 1
ATOM 4294 O O . ILE A 1 521 ? 2.518 -30.016 -19.766 1 84.56 521 ILE A O 1
ATOM 4298 N N . ALA A 1 522 ? 2.461 -32.156 -19.219 1 81.25 522 ALA A N 1
ATOM 4299 C CA . ALA A 1 522 ? 1.482 -32.469 -20.25 1 81.25 522 ALA A CA 1
ATOM 4300 C C . ALA A 1 522 ? 0.178 -31.703 -20.016 1 81.25 522 ALA A C 1
ATOM 4302 O O . ALA A 1 522 ? -0.43 -31.203 -20.969 1 81.25 522 ALA A O 1
ATOM 4303 N N . ASN A 1 523 ? -0.228 -31.703 -18.875 1 82.75 523 ASN A N 1
ATOM 4304 C CA . ASN A 1 523 ? -1.479 -31.031 -18.562 1 82.75 523 ASN A CA 1
ATOM 4305 C C . ASN A 1 523 ? -1.34 -29.516 -18.703 1 82.75 523 ASN A C 1
ATOM 4307 O O . ASN A 1 523 ? -2.295 -28.828 -19.078 1 82.75 523 ASN A O 1
ATOM 4311 N N . PHE A 1 524 ? -0.174 -28.969 -18.359 1 85.12 524 PHE A N 1
ATOM 4312 C CA . PHE A 1 524 ? 0.078 -27.562 -18.672 1 85.12 524 PHE A CA 1
ATOM 4313 C C . PHE A 1 524 ? -0.053 -27.312 -20.172 1 85.12 524 PHE A C 1
ATOM 4315 O O . PHE A 1 524 ? -0.624 -26.297 -20.578 1 85.12 524 PHE A O 1
ATOM 4322 N N . GLY A 1 525 ? 0.425 -28.219 -20.938 1 81 525 GLY A N 1
ATOM 4323 C CA . GLY A 1 525 ? 0.363 -28.109 -22.375 1 81 525 GLY A CA 1
ATOM 4324 C C . GLY A 1 525 ? -1.056 -28.125 -22.922 1 81 525 GLY A C 1
ATOM 4325 O O . GLY A 1 525 ? -1.373 -27.406 -23.859 1 81 525 GLY A O 1
ATOM 4326 N N . ARG A 1 526 ? -1.888 -28.828 -22.344 1 79.81 526 ARG A N 1
ATOM 4327 C CA . ARG A 1 526 ? -3.262 -29 -22.812 1 79.81 526 ARG A CA 1
ATOM 4328 C C . ARG A 1 526 ? -4.051 -27.703 -22.672 1 79.81 526 ARG A C 1
ATOM 4330 O O . ARG A 1 526 ? -4.949 -27.422 -23.469 1 79.81 526 ARG A O 1
ATOM 4337 N N . ILE A 1 527 ? -3.705 -26.953 -21.688 1 83.19 527 ILE A N 1
ATOM 4338 C CA . ILE A 1 527 ? -4.484 -25.734 -21.484 1 83.19 527 ILE A CA 1
ATOM 4339 C C . ILE A 1 527 ? -3.652 -24.516 -21.859 1 83.19 527 ILE A C 1
ATOM 4341 O O . ILE A 1 527 ? -4.016 -23.375 -21.531 1 83.19 527 ILE A O 1
ATOM 4345 N N . SER A 1 528 ? -2.543 -24.719 -22.5 1 79.31 528 SER A N 1
ATOM 4346 C CA . SER A 1 528 ? -1.591 -23.656 -22.828 1 79.31 528 SER A CA 1
ATOM 4347 C C . SER A 1 528 ? -2.197 -22.656 -23.812 1 79.31 528 SER A C 1
ATOM 4349 O O . SER A 1 528 ? -1.759 -21.516 -23.891 1 79.31 528 SER A O 1
ATOM 4351 N N . ASP A 1 529 ? -3.189 -23.031 -24.469 1 73.56 529 ASP A N 1
ATOM 4352 C CA . ASP A 1 529 ? -3.818 -22.141 -25.422 1 73.56 529 ASP A CA 1
ATOM 4353 C C . ASP A 1 529 ? -4.742 -21.141 -24.719 1 73.56 529 ASP A C 1
ATOM 4355 O O . ASP A 1 529 ? -5.008 -20.062 -25.25 1 73.56 529 ASP A O 1
ATOM 4359 N N . LYS A 1 530 ? -5.102 -21.609 -23.609 1 77.81 530 LYS A N 1
ATOM 4360 C CA . LYS A 1 530 ? -6.074 -20.781 -22.891 1 77.81 530 LYS A CA 1
ATOM 4361 C C . LYS A 1 530 ? -5.402 -19.969 -21.781 1 77.81 530 LYS A C 1
ATOM 4363 O O . LYS A 1 530 ? -5.859 -18.891 -21.453 1 77.81 530 LYS A O 1
ATOM 4368 N N . TYR A 1 531 ? -4.488 -20.578 -21.203 1 81.69 531 TYR A N 1
ATOM 4369 C CA . TYR A 1 531 ? -3.838 -19.922 -20.062 1 81.69 531 TYR A CA 1
ATOM 4370 C C . TYR A 1 531 ? -2.375 -19.625 -20.375 1 81.69 531 TYR A C 1
ATOM 4372 O O . TYR A 1 531 ? -1.573 -20.547 -20.562 1 81.69 531 TYR A O 1
ATOM 4380 N N . PHE A 1 532 ? -2.088 -18.406 -20.312 1 77.38 532 PHE A N 1
ATOM 4381 C CA . PHE A 1 532 ? -0.739 -17.969 -20.672 1 77.38 532 PHE A CA 1
ATOM 4382 C C . PHE A 1 532 ? 0.277 -18.516 -19.672 1 77.38 532 PHE A C 1
ATOM 4384 O O . PHE A 1 532 ? 1.389 -18.891 -20.047 1 77.38 532 PHE A O 1
ATOM 4391 N N . TYR A 1 533 ? -0.03 -18.516 -18.438 1 81.31 533 TYR A N 1
ATOM 4392 C CA . TYR A 1 533 ? 0.874 -19.062 -17.422 1 81.31 533 TYR A CA 1
ATOM 4393 C C . TYR A 1 533 ? 1.213 -20.516 -17.734 1 81.31 533 TYR A C 1
ATOM 4395 O O . TYR A 1 533 ? 2.369 -20.922 -17.609 1 81.31 533 TYR A O 1
ATOM 4403 N N . ALA A 1 534 ? 0.219 -21.234 -18.078 1 83.81 534 ALA A N 1
ATOM 4404 C CA . ALA A 1 534 ? 0.435 -22.625 -18.438 1 83.81 534 ALA A CA 1
ATOM 4405 C C . ALA A 1 534 ? 1.353 -22.75 -19.656 1 83.81 534 ALA A C 1
ATOM 4407 O O . ALA A 1 534 ? 2.205 -23.641 -19.703 1 83.81 534 ALA A O 1
ATOM 4408 N N . LYS A 1 535 ? 1.159 -21.922 -20.547 1 80.12 535 LYS A N 1
ATOM 4409 C CA . LYS A 1 535 ? 1.994 -21.922 -21.75 1 80.12 535 LYS A CA 1
ATOM 4410 C C . LYS A 1 535 ? 3.451 -21.625 -21.391 1 80.12 535 LYS A C 1
ATOM 4412 O O . LYS A 1 535 ? 4.355 -22.344 -21.828 1 80.12 535 LYS A O 1
ATOM 4417 N N . ARG A 1 536 ? 3.658 -20.656 -20.625 1 76.94 536 ARG A N 1
ATOM 4418 C CA . ARG A 1 536 ? 5.004 -20.25 -20.219 1 76.94 536 ARG A CA 1
ATOM 4419 C C . ARG A 1 536 ? 5.684 -21.344 -19.406 1 76.94 536 ARG A C 1
ATOM 4421 O O . ARG A 1 536 ? 6.84 -21.688 -19.656 1 76.94 536 ARG A O 1
ATOM 4428 N N . MET A 1 537 ? 4.965 -21.875 -18.516 1 80.75 537 MET A N 1
ATOM 4429 C CA . MET A 1 537 ? 5.547 -22.875 -17.641 1 80.75 537 MET A CA 1
ATOM 4430 C C . MET A 1 537 ? 5.762 -24.188 -18.375 1 80.75 537 MET A C 1
ATOM 4432 O O . MET A 1 537 ? 6.719 -24.922 -18.094 1 80.75 537 MET A O 1
ATOM 4436 N N . ASN A 1 538 ? 4.828 -24.422 -19.281 1 80.06 538 ASN A N 1
ATOM 4437 C CA . ASN A 1 538 ? 5.023 -25.609 -20.094 1 80.06 538 ASN A CA 1
ATOM 4438 C C . ASN A 1 538 ? 6.328 -25.531 -20.891 1 80.06 538 ASN A C 1
ATOM 4440 O O . ASN A 1 538 ? 7.078 -26.516 -20.938 1 80.06 538 ASN A O 1
ATOM 4444 N N . MET A 1 539 ? 6.629 -24.453 -21.375 1 73.44 539 MET A N 1
ATOM 4445 C CA . MET A 1 539 ? 7.836 -24.281 -22.188 1 73.44 539 MET A CA 1
ATOM 4446 C C . MET A 1 539 ? 9.086 -24.359 -21.328 1 73.44 539 MET A C 1
ATOM 4448 O O . MET A 1 539 ? 10.023 -25.094 -21.641 1 73.44 539 MET A O 1
ATOM 4452 N N . ILE A 1 540 ? 9.078 -23.672 -20.234 1 73.75 540 ILE A N 1
ATOM 4453 C CA . ILE A 1 540 ? 10.258 -23.578 -19.391 1 73.75 540 ILE A CA 1
ATOM 4454 C C . ILE A 1 540 ? 10.508 -24.938 -18.703 1 73.75 540 ILE A C 1
ATOM 4456 O O . ILE A 1 540 ? 11.633 -25.422 -18.672 1 73.75 540 ILE A O 1
ATOM 4460 N N . GLN A 1 541 ? 9.453 -25.516 -18.266 1 78.69 541 GLN A N 1
ATOM 4461 C CA . GLN A 1 541 ? 9.594 -26.75 -17.5 1 78.69 541 GLN A CA 1
ATOM 4462 C C . GLN A 1 541 ? 9.922 -27.922 -18.406 1 78.69 541 GLN A C 1
ATOM 4464 O O . GLN A 1 541 ? 10.617 -28.859 -18 1 78.69 541 GLN A O 1
ATOM 4469 N N . THR A 1 542 ? 9.438 -27.828 -19.578 1 74.94 542 THR A N 1
ATOM 4470 C CA . THR A 1 542 ? 9.805 -28.875 -20.531 1 74.94 542 THR A CA 1
ATOM 4471 C C . THR A 1 542 ? 11.305 -28.859 -20.797 1 74.94 542 THR A C 1
ATOM 4473 O O . THR A 1 542 ? 11.945 -29.906 -20.828 1 74.94 542 THR A O 1
ATOM 4476 N N . VAL A 1 543 ? 11.844 -27.719 -20.906 1 69.81 543 VAL A N 1
ATOM 4477 C CA . VAL A 1 543 ? 13.281 -27.594 -21.156 1 69.81 543 VAL A CA 1
ATOM 4478 C C . VAL A 1 543 ? 14.062 -28.094 -19.953 1 69.81 543 VAL A C 1
ATOM 4480 O O . VAL A 1 543 ? 15.055 -28.797 -20.094 1 69.81 543 VAL A O 1
ATOM 4483 N N . LEU A 1 544 ? 13.602 -27.766 -18.828 1 74.56 544 LEU A N 1
ATOM 4484 C CA . LEU A 1 544 ? 14.273 -28.188 -17.609 1 74.56 544 LEU A CA 1
ATOM 4485 C C . LEU A 1 544 ? 14.195 -29.703 -17.438 1 74.56 544 LEU A C 1
ATOM 4487 O O . LEU A 1 544 ? 15.188 -30.344 -17.094 1 74.56 544 LEU A O 1
ATOM 4491 N N . PHE A 1 545 ? 13.031 -30.172 -17.75 1 75.38 545 PHE A N 1
ATOM 4492 C CA . PHE A 1 545 ? 12.766 -31.594 -17.594 1 75.38 545 PHE A CA 1
ATOM 4493 C C . PHE A 1 545 ? 13.602 -32.406 -18.578 1 75.38 545 PHE A C 1
ATOM 4495 O O . PHE A 1 545 ? 14.258 -33.375 -18.188 1 75.38 545 PHE A O 1
ATOM 4502 N N . VAL A 1 546 ? 13.664 -31.938 -19.75 1 66.69 546 VAL A N 1
ATOM 4503 C CA . VAL A 1 546 ? 14.383 -32.688 -20.781 1 66.69 546 VAL A CA 1
ATOM 4504 C C . VAL A 1 546 ? 15.883 -32.625 -20.516 1 66.69 546 VAL A C 1
ATOM 4506 O O . VAL A 1 546 ? 16.594 -33.594 -20.719 1 66.69 546 VAL A O 1
ATOM 4509 N N . ASN A 1 547 ? 16.312 -31.484 -20.047 1 65.06 547 ASN A N 1
ATOM 4510 C CA . ASN A 1 547 ? 17.75 -31.344 -19.781 1 65.06 547 ASN A CA 1
ATOM 4511 C C . ASN A 1 547 ? 18.156 -32.094 -18.516 1 65.06 547 ASN A C 1
ATOM 4513 O O . ASN A 1 547 ? 19.297 -32.531 -18.406 1 65.06 547 ASN A O 1
ATOM 4517 N N . THR A 1 548 ? 17.328 -32.094 -17.609 1 64.25 548 THR A N 1
ATOM 4518 C CA . THR A 1 548 ? 17.625 -32.844 -16.391 1 64.25 548 THR A CA 1
ATOM 4519 C C . THR A 1 548 ? 17.625 -34.344 -16.672 1 64.25 548 THR A C 1
ATOM 4521 O O . THR A 1 548 ? 18.484 -35.094 -16.188 1 64.25 548 THR A O 1
ATOM 4524 N N . PHE A 1 549 ? 16.562 -34.75 -17.438 1 56.75 549 PHE A N 1
ATOM 4525 C CA . PHE A 1 549 ? 16.438 -36.188 -17.766 1 56.75 549 PHE A CA 1
ATOM 4526 C C . PHE A 1 549 ? 17.516 -36.594 -18.734 1 56.75 549 PHE A C 1
ATOM 4528 O O . PHE A 1 549 ? 18.062 -37.719 -18.625 1 56.75 549 PHE A O 1
ATOM 4535 N N . GLY A 1 550 ? 17.578 -35.75 -19.891 1 50.22 550 GLY A N 1
ATOM 4536 C CA . GLY A 1 550 ? 18.562 -36.188 -20.859 1 50.22 550 GLY A CA 1
ATOM 4537 C C . GLY A 1 550 ? 19.969 -36.219 -20.312 1 50.22 550 GLY A C 1
ATOM 4538 O O . GLY A 1 550 ? 20.938 -36.312 -21.078 1 50.22 550 GLY A O 1
ATOM 4539 N N . THR A 1 551 ? 20.125 -35.75 -19.141 1 47.44 551 THR A N 1
ATOM 4540 C CA . THR A 1 551 ? 21.469 -36 -18.641 1 47.44 551 THR A CA 1
ATOM 4541 C C . THR A 1 551 ? 21.812 -37.469 -18.656 1 47.44 551 THR A C 1
ATOM 4543 O O . THR A 1 551 ? 21.859 -38.125 -17.609 1 47.44 551 THR A O 1
ATOM 4546 N N . THR A 1 552 ? 21.141 -38.094 -19.531 1 42.19 552 THR A N 1
ATOM 4547 C CA . THR A 1 552 ? 21.672 -39.438 -19.766 1 42.19 552 THR A CA 1
ATOM 4548 C C . THR A 1 552 ? 23.141 -39.375 -20.172 1 42.19 552 THR A C 1
ATOM 4550 O O . THR A 1 552 ? 23.641 -38.312 -20.547 1 42.19 552 THR A O 1
ATOM 4553 N N . SER A 1 553 ? 23.828 -40.406 -19.875 1 43.47 553 SER A N 1
ATOM 4554 C CA . SER A 1 553 ? 25.25 -40.5 -20.203 1 43.47 553 SER A CA 1
ATOM 4555 C C . SER A 1 553 ? 25.547 -39.938 -21.594 1 43.47 553 SER A C 1
ATOM 4557 O O . SER A 1 553 ? 26.656 -39.438 -21.844 1 43.47 553 SER A O 1
ATOM 4559 N N . GLU A 1 554 ? 24.547 -39.875 -22.469 1 41.22 554 GLU A N 1
ATOM 4560 C CA . GLU A 1 554 ? 24.797 -39.5 -23.844 1 41.22 554 GLU A CA 1
ATOM 4561 C C . GLU A 1 554 ? 24.375 -38.062 -24.094 1 41.22 554 GLU A C 1
ATOM 4563 O O . GLU A 1 554 ? 24.609 -37.5 -25.188 1 41.22 554 GLU A O 1
ATOM 4568 N N . SER A 1 555 ? 23.641 -37.438 -23.234 1 48.38 555 SER A N 1
ATOM 4569 C CA . SER A 1 555 ? 23.188 -36.062 -23.484 1 48.38 555 SER A CA 1
ATOM 4570 C C . SER A 1 555 ? 24.344 -35.062 -23.375 1 48.38 555 SER A C 1
ATOM 4572 O O . SER A 1 555 ? 25.156 -35.156 -22.469 1 48.38 555 SER A O 1
ATOM 4574 N N . PRO A 1 556 ? 24.578 -34.219 -24.406 1 47.91 556 PRO A N 1
ATOM 4575 C CA . PRO A 1 556 ? 25.672 -33.25 -24.391 1 47.91 556 PRO A CA 1
ATOM 4576 C C . PRO A 1 556 ? 25.609 -32.312 -23.203 1 47.91 556 PRO A C 1
ATOM 4578 O O . PRO A 1 556 ? 26.625 -31.703 -22.828 1 47.91 556 PRO A O 1
ATOM 4581 N N . VAL A 1 557 ? 24.406 -32.219 -22.547 1 55.69 557 VAL A N 1
ATOM 4582 C CA . VAL A 1 557 ? 24.312 -31.281 -21.438 1 55.69 557 VAL A CA 1
ATOM 4583 C C . VAL A 1 557 ? 24.734 -31.969 -20.141 1 55.69 557 VAL A C 1
ATOM 4585 O O . VAL A 1 557 ? 25.125 -31.297 -19.172 1 55.69 557 VAL A O 1
ATOM 4588 N N . ALA A 1 558 ? 24.734 -33.25 -20.281 1 62.19 558 ALA A N 1
ATOM 4589 C CA . ALA A 1 558 ? 24.953 -34.062 -19.078 1 62.19 558 ALA A CA 1
ATOM 4590 C C . ALA A 1 558 ? 26.344 -33.812 -18.5 1 62.19 558 ALA A C 1
ATOM 4592 O O . ALA A 1 558 ? 26.484 -33.594 -17.297 1 62.19 558 ALA A O 1
ATOM 4593 N N . PRO A 1 559 ? 27.219 -33.75 -19.453 1 62.56 559 PRO A N 1
ATOM 4594 C CA . PRO A 1 559 ? 28.547 -33.594 -18.859 1 62.56 559 PRO A CA 1
ATOM 4595 C C . PRO A 1 559 ? 28.703 -32.25 -18.141 1 62.56 559 PRO A C 1
ATOM 4597 O O . PRO A 1 559 ? 29.297 -32.188 -17.047 1 62.56 559 PRO A O 1
ATOM 4600 N N . ASN A 1 560 ? 28.062 -31.188 -18.734 1 68.44 560 ASN A N 1
ATOM 4601 C CA . ASN A 1 560 ? 28.203 -29.875 -18.109 1 68.44 560 ASN A CA 1
ATOM 4602 C C . ASN A 1 560 ? 27.422 -29.797 -16.812 1 68.44 560 ASN A C 1
ATOM 4604 O O . ASN A 1 560 ? 27.875 -29.188 -15.844 1 68.44 560 ASN A O 1
ATOM 4608 N N . TYR A 1 561 ? 26.344 -30.422 -16.797 1 74.31 561 TYR A N 1
ATOM 4609 C CA . TYR A 1 561 ? 25.484 -30.453 -15.617 1 74.31 561 TYR A CA 1
ATOM 4610 C C . TYR A 1 561 ? 26.156 -31.188 -14.469 1 74.31 561 TYR A C 1
ATOM 4612 O O . TYR A 1 561 ? 26.203 -30.672 -13.344 1 74.31 561 TYR A O 1
ATOM 4620 N N . ILE A 1 562 ? 26.703 -32.219 -14.781 1 72.94 562 ILE A N 1
ATOM 4621 C CA . ILE A 1 562 ? 27.359 -33.031 -13.766 1 72.94 562 ILE A CA 1
ATOM 4622 C C . ILE A 1 562 ? 28.609 -32.312 -13.25 1 72.94 562 ILE A C 1
ATOM 4624 O O . ILE A 1 562 ? 28.891 -32.344 -12.047 1 72.94 562 ILE A O 1
ATOM 4628 N N . LYS A 1 563 ? 29.219 -31.688 -14.164 1 74.12 563 LYS A N 1
ATOM 4629 C CA . LYS A 1 563 ? 30.391 -30.922 -13.773 1 74.12 563 LYS A CA 1
ATOM 4630 C C . LYS A 1 563 ? 30.031 -29.812 -12.805 1 74.12 563 LYS A C 1
ATOM 4632 O O . LYS A 1 563 ? 30.766 -29.547 -11.844 1 74.12 563 LYS A O 1
ATOM 4637 N N . LEU A 1 564 ? 28.984 -29.219 -13.047 1 77.38 564 LEU A N 1
ATOM 4638 C CA . LEU A 1 564 ? 28.531 -28.156 -12.172 1 77.38 564 LEU A CA 1
ATOM 4639 C C . LEU A 1 564 ? 28.172 -28.688 -10.789 1 77.38 564 LEU A C 1
ATOM 4641 O O . LEU A 1 564 ? 28.5 -28.062 -9.781 1 77.38 564 LEU A O 1
ATOM 4645 N N . LEU A 1 565 ? 27.516 -29.797 -10.797 1 77.44 565 LEU A N 1
ATOM 4646 C CA . LEU A 1 565 ? 27.094 -30.391 -9.539 1 77.44 565 LEU A CA 1
ATOM 4647 C C . LEU A 1 565 ? 28.312 -30.844 -8.727 1 77.44 565 LEU A C 1
ATOM 4649 O O . LEU A 1 565 ? 28.328 -30.734 -7.5 1 77.44 565 LEU A O 1
ATOM 4653 N N . ASP A 1 566 ? 29.25 -31.297 -9.391 1 74.38 566 ASP A N 1
ATOM 4654 C CA . ASP A 1 566 ? 30.469 -31.75 -8.727 1 74.38 566 ASP A CA 1
ATOM 4655 C C . ASP A 1 566 ? 31.203 -30.594 -8.062 1 74.38 566 ASP A C 1
ATOM 4657 O O . ASP A 1 566 ? 31.969 -30.812 -7.117 1 74.38 566 ASP A O 1
ATOM 4661 N N . ASN A 1 567 ? 30.891 -29.469 -8.547 1 73.06 567 ASN A N 1
ATOM 4662 C CA . ASN A 1 567 ? 31.594 -28.297 -8.016 1 73.06 567 ASN A CA 1
ATOM 4663 C C . ASN A 1 567 ? 30.719 -27.531 -7.012 1 73.06 567 ASN A C 1
ATOM 4665 O O . ASN A 1 567 ? 31.156 -26.547 -6.426 1 73.06 567 ASN A O 1
ATOM 4669 N N . GLU A 1 568 ? 29.516 -28.062 -6.879 1 73.56 568 GLU A N 1
ATOM 4670 C CA . GLU A 1 568 ? 28.625 -27.438 -5.91 1 73.56 568 GLU A CA 1
ATOM 4671 C C . GLU A 1 568 ? 28.922 -27.922 -4.492 1 73.56 568 GLU A C 1
ATOM 4673 O O . GLU A 1 568 ? 28.766 -29.109 -4.191 1 73.56 568 GLU A O 1
ATOM 4678 N N . PRO A 1 569 ? 29.375 -27.062 -3.666 1 62.97 569 PRO A N 1
ATOM 4679 C CA . PRO A 1 569 ? 29.812 -27.484 -2.328 1 62.97 569 PRO A CA 1
ATOM 4680 C C . PRO A 1 569 ? 28.719 -28.219 -1.555 1 62.97 569 PRO A C 1
ATOM 4682 O O . PRO A 1 569 ? 29.016 -29.172 -0.836 1 62.97 569 PRO A O 1
ATOM 4685 N N . ARG A 1 570 ? 27.562 -27.953 -1.685 1 64.06 570 ARG A N 1
ATOM 4686 C CA . ARG A 1 570 ? 26.469 -28.562 -0.917 1 64.06 570 ARG A CA 1
ATOM 4687 C C . ARG A 1 570 ? 26.203 -29.984 -1.376 1 64.06 570 ARG A C 1
ATOM 4689 O O . ARG A 1 570 ? 25.703 -30.812 -0.608 1 64.06 570 ARG A O 1
ATOM 4696 N N . VAL A 1 571 ? 26.484 -30.125 -2.564 1 64.12 571 VAL A N 1
ATOM 4697 C CA . VAL A 1 571 ? 26.281 -31.453 -3.141 1 64.12 571 VAL A CA 1
ATOM 4698 C C . VAL A 1 571 ? 27.438 -32.375 -2.764 1 64.12 571 VAL A C 1
ATOM 4700 O O . VAL A 1 571 ? 27.234 -33.531 -2.402 1 64.12 571 VAL A O 1
ATOM 4703 N N . VAL A 1 572 ? 28.594 -31.734 -2.789 1 53.53 572 VAL A N 1
ATOM 4704 C CA . VAL A 1 572 ? 29.797 -32.5 -2.518 1 53.53 572 VAL A CA 1
ATOM 4705 C C . VAL A 1 572 ? 29.797 -32.969 -1.066 1 53.53 572 VAL A C 1
ATOM 4707 O O . VAL A 1 572 ? 30.188 -34.125 -0.773 1 53.53 572 VAL A O 1
ATOM 4710 N N . SER A 1 573 ? 29.453 -32.094 -0.242 1 50.47 573 SER A N 1
ATOM 4711 C CA . SER A 1 573 ? 29.5 -32.438 1.178 1 50.47 573 SER A CA 1
ATOM 4712 C C . SER A 1 573 ? 28.359 -33.375 1.553 1 50.47 573 SER A C 1
ATOM 4714 O O . SER A 1 573 ? 28.375 -33.969 2.633 1 50.47 573 SER A O 1
ATOM 4716 N N . SER A 1 574 ? 27.328 -33.312 0.846 1 49.62 574 SER A N 1
ATOM 4717 C CA . SER A 1 574 ? 26.109 -34.031 1.242 1 49.62 574 SER A CA 1
ATOM 4718 C C . SER A 1 574 ? 26.234 -35.531 0.971 1 49.62 574 SER A C 1
ATOM 4720 O O . SER A 1 574 ? 26.516 -35.938 -0.159 1 49.62 574 SER A O 1
ATOM 4722 N N . LYS A 1 575 ? 26.812 -36.125 1.901 1 44.69 575 LYS A N 1
ATOM 4723 C CA . LYS A 1 575 ? 26.703 -37.594 1.93 1 44.69 575 LYS A CA 1
ATOM 4724 C C . LYS A 1 575 ? 25.25 -38.031 1.97 1 44.69 575 LYS A C 1
ATOM 4726 O O . LYS A 1 575 ? 24.953 -39.188 2.273 1 44.69 575 LYS A O 1
ATOM 4731 N N . VAL A 1 576 ? 24.484 -37.062 1.902 1 41.72 576 VAL A N 1
ATOM 4732 C CA . VAL A 1 576 ? 23.078 -37.25 2.277 1 41.72 576 VAL A CA 1
ATOM 4733 C C . VAL A 1 576 ? 22.5 -38.406 1.485 1 41.72 576 VAL A C 1
ATOM 4735 O O . VAL A 1 576 ? 21.828 -39.281 2.051 1 41.72 576 VAL A O 1
ATOM 4738 N N . LEU A 1 577 ? 22.797 -38.375 0.253 1 41.59 577 LEU A N 1
ATOM 4739 C CA . LEU A 1 577 ? 22.094 -39.406 -0.491 1 41.59 577 LEU A CA 1
ATOM 4740 C C . LEU A 1 577 ? 22.672 -40.812 -0.207 1 41.59 577 LEU A C 1
ATOM 4742 O O . LEU A 1 577 ? 21.953 -41.781 -0.112 1 41.59 577 LEU A O 1
ATOM 4746 N N . THR A 1 578 ? 23.984 -40.844 0.031 1 40.28 578 THR A N 1
ATOM 4747 C CA . THR A 1 578 ? 24.516 -42.156 0.351 1 40.28 578 THR A CA 1
ATOM 4748 C C . THR A 1 578 ? 23.938 -42.656 1.669 1 40.28 578 THR A C 1
ATOM 4750 O O . THR A 1 578 ? 23.594 -43.844 1.784 1 40.28 578 THR A O 1
ATOM 4753 N N . GLU A 1 579 ? 23.875 -41.781 2.592 1 38.62 579 GLU A N 1
ATOM 4754 C CA . GLU A 1 579 ? 23.344 -42.219 3.889 1 38.62 579 GLU A CA 1
ATOM 4755 C C . GLU A 1 579 ? 21.844 -42.438 3.82 1 38.62 579 GLU A C 1
ATOM 4757 O O . GLU A 1 579 ? 21.312 -43.312 4.516 1 38.62 579 GLU A O 1
ATOM 4762 N N . LEU A 1 580 ? 21.109 -41.719 2.941 1 37.31 580 LEU A N 1
ATOM 4763 C CA . LEU A 1 580 ? 19.688 -41.969 2.729 1 37.31 580 LEU A CA 1
ATOM 4764 C C . LEU A 1 580 ? 19.453 -43.406 2.26 1 37.31 580 LEU A C 1
ATOM 4766 O O . LEU A 1 580 ? 18.484 -44.062 2.668 1 37.31 580 LEU A O 1
ATOM 4770 N N . VAL A 1 581 ? 20.453 -43.844 1.576 1 36.5 581 VAL A N 1
ATOM 4771 C CA . VAL A 1 581 ? 20.438 -45.219 1.12 1 36.5 581 VAL A CA 1
ATOM 4772 C C . VAL A 1 581 ? 20.594 -46.156 2.314 1 36.5 581 VAL A C 1
ATOM 4774 O O . VAL A 1 581 ? 19.875 -47.156 2.436 1 36.5 581 VAL A O 1
ATOM 4777 N N . GLU A 1 582 ? 21.531 -45.781 3.135 1 40.84 582 GLU A N 1
ATOM 4778 C CA . GLU A 1 582 ? 21.797 -46.688 4.258 1 40.84 582 GLU A CA 1
ATOM 4779 C C . GLU A 1 582 ? 20.625 -46.688 5.238 1 40.84 582 GLU A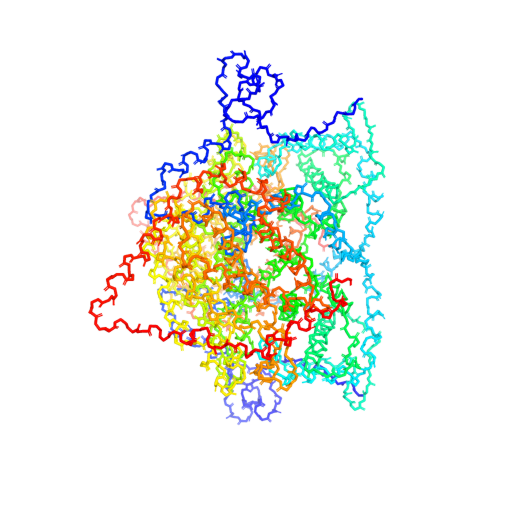 C 1
ATOM 4781 O O . GLU A 1 582 ? 20.234 -47.75 5.742 1 40.84 582 GLU A O 1
ATOM 4786 N N . LEU A 1 583 ? 20.016 -45.562 5.395 1 35.25 583 LEU A N 1
ATOM 4787 C CA . LEU A 1 583 ? 18.906 -45.469 6.344 1 35.25 583 LEU A CA 1
ATOM 4788 C C . LEU A 1 583 ? 17.672 -46.188 5.793 1 35.25 583 LEU A C 1
ATOM 4790 O O . LEU A 1 583 ? 16.953 -46.844 6.539 1 35.25 583 LEU A O 1
ATOM 4794 N N . ASN A 1 584 ? 17.406 -46 4.543 1 34.84 584 ASN A N 1
ATOM 4795 C CA . ASN A 1 584 ? 16.297 -46.75 3.965 1 34.84 584 ASN A CA 1
ATOM 4796 C C . ASN A 1 584 ? 16.547 -48.281 4.055 1 34.84 584 ASN A C 1
ATOM 4798 O O . ASN A 1 584 ? 15.617 -49.031 4.312 1 34.84 584 ASN A O 1
ATOM 4802 N N . LEU A 1 585 ? 17.734 -48.625 4.039 1 37.19 585 LEU A N 1
ATOM 4803 C CA . LEU A 1 585 ? 18.094 -50.031 4.207 1 37.19 585 LEU A CA 1
ATOM 4804 C C . LEU A 1 585 ? 17.906 -50.469 5.652 1 37.19 585 LEU A C 1
ATOM 4806 O O . LEU A 1 585 ? 17.422 -51.562 5.91 1 37.19 585 LEU A O 1
ATOM 4810 N N . GLN A 1 586 ? 18.266 -49.594 6.52 1 37.03 586 GLN A N 1
ATOM 4811 C CA . GLN A 1 586 ? 18.094 -49.969 7.918 1 37.03 586 GLN A CA 1
ATOM 4812 C C . GLN A 1 586 ? 16.609 -49.969 8.312 1 37.03 586 GLN A C 1
ATOM 4814 O O . GLN A 1 586 ? 16.172 -50.812 9.078 1 37.03 586 GLN A O 1
ATOM 4819 N N . ALA A 1 587 ? 15.898 -48.906 7.816 1 32.88 587 ALA A N 1
ATOM 4820 C CA . ALA A 1 587 ? 14.469 -48.875 8.102 1 32.88 587 ALA A CA 1
ATOM 4821 C C . ALA A 1 587 ? 13.75 -50.062 7.504 1 32.88 587 ALA A C 1
ATOM 4823 O O . ALA A 1 587 ? 12.836 -50.625 8.117 1 32.88 587 ALA A O 1
ATOM 4824 N N . GLN A 1 588 ? 14.109 -50.5 6.445 1 35.31 588 GLN A N 1
ATOM 4825 C CA . GLN A 1 588 ? 13.594 -51.781 5.914 1 35.31 588 GLN A CA 1
ATOM 4826 C C . GLN A 1 588 ? 14.016 -52.938 6.789 1 35.31 588 GLN A C 1
ATOM 4828 O O . GLN A 1 588 ? 13.25 -53.875 6.988 1 35.31 588 GLN A O 1
ATOM 4833 N N . ALA A 1 589 ? 15.156 -52.906 7.344 1 36.25 589 ALA A N 1
ATOM 4834 C CA . ALA A 1 589 ? 15.586 -54 8.211 1 36.25 589 ALA A CA 1
ATOM 4835 C C . ALA A 1 589 ? 14.82 -53.969 9.531 1 36.25 589 ALA A C 1
ATOM 4837 O O . ALA A 1 589 ? 14.477 -55.031 10.07 1 36.25 589 ALA A O 1
ATOM 4838 N N . SER A 1 590 ? 14.672 -52.781 10.172 1 33.56 590 SER A N 1
ATOM 4839 C CA . SER A 1 590 ? 13.953 -52.75 11.438 1 33.56 590 SER A CA 1
ATOM 4840 C C . SER A 1 590 ? 12.461 -52.969 11.242 1 33.56 590 SER A C 1
ATOM 4842 O O . SER A 1 590 ? 11.758 -53.344 12.18 1 33.56 590 SER A O 1
ATOM 4844 N N . ALA A 1 591 ? 11.773 -52.531 10.18 1 32.94 591 ALA A N 1
ATOM 4845 C CA . ALA A 1 591 ? 10.367 -52.875 9.914 1 32.94 591 ALA A CA 1
ATOM 4846 C C . ALA A 1 591 ? 10.164 -54.375 9.82 1 32.94 591 ALA A C 1
ATOM 4848 O O . ALA A 1 591 ? 9.023 -54.844 9.781 1 32.94 591 ALA A O 1
ATOM 4849 N N . SER A 1 592 ? 11.086 -55.156 9.641 1 32.25 592 SER A N 1
ATOM 4850 C CA . SER A 1 592 ? 10.758 -56.562 9.664 1 32.25 592 SER A CA 1
ATOM 4851 C C . SER A 1 592 ? 10.336 -57.031 11.062 1 32.25 592 SER A C 1
ATOM 4853 O O . SER A 1 592 ? 9.828 -58.125 11.242 1 32.25 592 SER A O 1
ATOM 4855 N N . ALA A 1 593 ? 10.938 -56.656 12.172 1 30.55 593 ALA A N 1
ATOM 4856 C CA . ALA A 1 593 ? 10.531 -57.375 13.383 1 30.55 593 ALA A CA 1
ATOM 4857 C C . ALA A 1 593 ? 9.141 -56.938 13.836 1 30.55 593 ALA A C 1
ATOM 4859 O O . ALA A 1 593 ? 8.344 -57.75 14.281 1 30.55 593 ALA A O 1
ATOM 4860 N N . ASP A 1 594 ? 8.844 -55.875 14.57 1 28.31 594 ASP A N 1
ATOM 4861 C CA . ASP A 1 594 ? 7.555 -55.625 15.219 1 28.31 594 ASP A CA 1
ATOM 4862 C C . ASP A 1 594 ? 6.473 -55.312 14.188 1 28.31 594 ASP A C 1
ATOM 4864 O O . ASP A 1 594 ? 6.75 -54.75 13.133 1 28.31 594 ASP A O 1
ATOM 4868 N N . GLN A 1 595 ? 5.055 -55.875 14.391 1 25.41 595 GLN A N 1
ATOM 4869 C CA . GLN A 1 595 ? 3.855 -56 13.57 1 25.41 595 GLN A CA 1
ATOM 4870 C C . GLN A 1 595 ? 3.543 -54.688 12.852 1 25.41 595 GLN A C 1
ATOM 4872 O O . GLN A 1 595 ? 3.096 -54.719 11.703 1 25.41 595 GLN A O 1
ATOM 4877 N N . GLY A 1 596 ? 3.086 -53.781 13.695 1 24.56 596 GLY A N 1
ATOM 4878 C CA . GLY A 1 596 ? 2.09 -52.75 13.352 1 24.56 596 GLY A CA 1
ATOM 4879 C C . GLY A 1 596 ? 2.6 -51.719 12.367 1 24.56 596 GLY A C 1
ATOM 4880 O O . GLY A 1 596 ? 2.061 -50.625 12.289 1 24.56 596 GLY A O 1
ATOM 4881 N N . LEU A 1 597 ? 3.699 -51.812 12.07 1 24.11 597 LEU A N 1
ATOM 4882 C CA . LEU A 1 597 ? 4.008 -50.75 11.133 1 24.11 597 LEU A CA 1
ATOM 4883 C C . LEU A 1 597 ? 3.021 -50.75 9.969 1 24.11 597 LEU A C 1
ATOM 4885 O O . LEU A 1 597 ? 2.832 -51.75 9.305 1 24.11 597 LEU A O 1
ATOM 4889 N N . VAL A 1 598 ? 1.85 -50.031 10.227 1 24.8 598 VAL A N 1
ATOM 4890 C CA . VAL A 1 598 ? 0.819 -50.031 9.188 1 24.8 598 VAL A CA 1
ATOM 4891 C C . VAL A 1 598 ? 1.468 -50.156 7.812 1 24.8 598 VAL A C 1
ATOM 4893 O O . VAL A 1 598 ? 2.422 -49.438 7.504 1 24.8 598 VAL A O 1
ATOM 4896 N N . ASP A 1 599 ? 1.457 -51.312 7.254 1 25.09 599 ASP A N 1
ATOM 4897 C CA . ASP A 1 599 ? 1.727 -51.625 5.855 1 25.09 599 ASP A CA 1
ATOM 4898 C C . ASP A 1 599 ? 1.306 -50.469 4.941 1 25.09 599 ASP A C 1
ATOM 4900 O O . ASP A 1 599 ? 0.138 -50.062 4.93 1 25.09 599 ASP A O 1
ATOM 4904 N N . PHE A 1 600 ? 2.09 -49.531 4.949 1 24.61 600 PHE A N 1
ATOM 4905 C CA . PHE A 1 600 ? 1.659 -48.594 3.906 1 24.61 600 PHE A CA 1
ATOM 4906 C C . PHE A 1 600 ? 1.074 -49.344 2.719 1 24.61 600 PHE A C 1
ATOM 4908 O O . PHE A 1 600 ? 1.72 -50.25 2.168 1 24.61 600 PHE A O 1
ATOM 4915 N N . PRO A 1 601 ? -0.254 -49.875 2.854 1 25.25 601 PRO A N 1
ATOM 4916 C CA . PRO A 1 601 ? -0.667 -50.656 1.695 1 25.25 601 PRO A CA 1
ATOM 4917 C C . PRO A 1 601 ? 0.067 -50.281 0.416 1 25.25 601 PRO A C 1
ATOM 4919 O O . PRO A 1 601 ? 0.364 -49.094 0.209 1 25.25 601 PRO A O 1
ATOM 4922 N N . GLU A 1 602 ? 0.906 -51.094 -0.118 1 26.48 602 GLU A N 1
ATOM 4923 C CA . GLU A 1 602 ? 1.562 -51.062 -1.422 1 26.48 602 GLU A CA 1
ATOM 4924 C C . GLU A 1 602 ? 0.723 -50.312 -2.443 1 26.48 602 GLU A C 1
ATOM 4926 O O . GLU A 1 602 ? 1.258 -49.75 -3.412 1 26.48 602 GLU A O 1
ATOM 4931 N N . ASN A 1 603 ? -0.691 -50.656 -2.439 1 24.66 603 ASN A N 1
ATOM 4932 C CA . ASN A 1 603 ? -1.575 -50.219 -3.521 1 24.66 603 ASN A CA 1
ATOM 4933 C C . ASN A 1 603 ? -1.69 -48.719 -3.594 1 24.66 603 ASN A C 1
ATOM 4935 O O . ASN A 1 603 ? -1.813 -48.156 -4.68 1 24.66 603 ASN A O 1
ATOM 4939 N N . ASP A 1 604 ? -2.27 -48.156 -2.539 1 24.41 604 ASP A N 1
ATOM 4940 C CA . ASP A 1 604 ? -3.15 -47 -2.697 1 24.41 604 ASP A CA 1
ATOM 4941 C C . ASP A 1 604 ? -2.344 -45.719 -2.844 1 24.41 604 ASP A C 1
ATOM 4943 O O . ASP A 1 604 ? -2.914 -44.625 -2.928 1 24.41 604 ASP A O 1
ATOM 4947 N N . LEU A 1 605 ? -1.308 -45.75 -2.314 1 25.09 605 LEU A N 1
ATOM 4948 C CA . LEU A 1 605 ? -0.871 -44.375 -2.553 1 25.09 605 LEU A CA 1
ATOM 4949 C C . LEU A 1 605 ? -0.9 -44.062 -4.043 1 25.09 605 LEU A C 1
ATOM 4951 O O . LEU A 1 605 ? -1.264 -42.938 -4.43 1 25.09 605 LEU A O 1
ATOM 4955 N N . LEU A 1 606 ? -0.256 -44.906 -4.848 1 27.27 606 LEU A N 1
ATOM 4956 C CA . LEU A 1 606 ? 0.005 -45.125 -6.27 1 27.27 606 LEU A CA 1
ATOM 4957 C C . LEU A 1 606 ? -1.205 -45.75 -6.961 1 27.27 606 LEU A C 1
ATOM 4959 O O . LEU A 1 606 ? -1.167 -46 -8.164 1 27.27 606 LEU A O 1
ATOM 4963 N N . ASP A 1 607 ? -2.156 -46.438 -6.5 1 27 607 ASP A N 1
ATOM 4964 C CA . ASP A 1 607 ? -3.35 -47.094 -7.023 1 27 607 ASP A CA 1
ATOM 4965 C C . ASP A 1 607 ? -4.297 -46.062 -7.664 1 27 607 ASP A C 1
ATOM 4967 O O . ASP A 1 607 ? -5.402 -46.406 -8.078 1 27 607 ASP A O 1
ATOM 4971 N N . VAL A 1 608 ? -4.359 -45.031 -7.293 1 29.67 608 VAL A N 1
ATOM 4972 C CA . VAL A 1 608 ? -5.004 -44.188 -8.305 1 29.67 608 VAL A CA 1
ATOM 4973 C C . VAL A 1 608 ? -4.23 -44.281 -9.617 1 29.67 608 VAL A C 1
ATOM 4975 O O . VAL A 1 608 ? -3.299 -43.531 -9.852 1 29.67 608 VAL A O 1
ATOM 4978 N N . MET A 1 609 ? -3.697 -45.375 -10.094 1 29.59 609 MET A N 1
ATOM 4979 C CA . MET A 1 609 ? -3.123 -46 -11.273 1 29.59 609 MET A CA 1
ATOM 4980 C C . MET A 1 609 ? -3.941 -45.688 -12.523 1 29.59 609 MET A C 1
ATOM 4982 O O . MET A 1 609 ? -5.121 -46.031 -12.602 1 29.59 609 MET A O 1
ATOM 4986 N N . LEU A 1 610 ? -3.68 -44.531 -13.164 1 31.08 610 LEU A N 1
ATOM 4987 C CA . LEU A 1 610 ? -4.289 -44.531 -14.492 1 31.08 610 LEU A CA 1
ATOM 4988 C C . LEU A 1 610 ? -4.246 -45.906 -15.133 1 31.08 610 LEU A C 1
ATOM 4990 O O . LEU A 1 610 ? -3.238 -46.594 -15.031 1 31.08 610 LEU A O 1
ATOM 4994 N N . ASP A 1 611 ? -5.305 -46.656 -15.164 1 32.41 611 ASP A N 1
ATOM 4995 C CA . ASP A 1 611 ? -5.352 -47.938 -15.883 1 32.41 611 ASP A CA 1
ATOM 4996 C C . ASP A 1 611 ? -4.516 -47.875 -17.156 1 32.41 611 ASP A C 1
ATOM 4998 O O . ASP A 1 611 ? -4.227 -46.781 -17.656 1 32.41 611 ASP A O 1
ATOM 5002 N N . GLN A 1 612 ? -3.824 -48.938 -17.484 1 32.41 612 GLN A N 1
ATOM 5003 C CA . GLN A 1 612 ? -3.018 -49.062 -18.703 1 32.41 612 GLN A CA 1
ATOM 5004 C C . GLN A 1 612 ? -3.678 -48.312 -19.859 1 32.41 612 GLN A C 1
ATOM 5006 O O . GLN A 1 612 ? -2.996 -47.688 -20.672 1 32.41 612 GLN A O 1
ATOM 5011 N N . GLU A 1 613 ? -4.91 -48.375 -19.859 1 34.66 613 GLU A N 1
ATOM 5012 C CA . GLU A 1 613 ? -5.652 -47.719 -20.922 1 34.66 613 GLU A CA 1
ATOM 5013 C C . GLU A 1 613 ? -5.539 -46.188 -20.812 1 34.66 613 GLU A C 1
ATOM 5015 O O . GLU A 1 613 ? -5.32 -45.5 -21.812 1 34.66 613 GLU A O 1
ATOM 5020 N N . SER A 1 614 ? -5.637 -45.781 -19.656 1 35.09 614 SER A N 1
ATOM 5021 C CA . SER A 1 614 ? -5.555 -44.312 -19.516 1 35.09 614 SER A CA 1
ATOM 5022 C C . SER A 1 614 ? -4.129 -43.844 -19.703 1 35.09 614 SER A C 1
ATOM 5024 O O . SER A 1 614 ? -3.91 -42.75 -20.281 1 35.09 614 SER A O 1
ATOM 5026 N N . ILE A 1 615 ? -3.232 -44.625 -19.406 1 38.25 615 ILE A N 1
ATOM 5027 C CA . ILE A 1 615 ? -1.837 -44.344 -19.734 1 38.25 615 ILE A CA 1
ATOM 5028 C C . ILE A 1 615 ? -1.623 -44.438 -21.234 1 38.25 615 ILE A C 1
ATOM 5030 O O . ILE A 1 615 ? -0.988 -43.562 -21.844 1 38.25 615 ILE A O 1
ATOM 5034 N N . GLU A 1 616 ? -2.1 -45.531 -21.844 1 38.81 616 GLU A N 1
ATOM 5035 C CA . GLU A 1 616 ? -2.021 -45.656 -23.297 1 38.81 616 GLU A CA 1
ATOM 5036 C C . GLU A 1 616 ? -2.748 -44.5 -24 1 38.81 616 GLU A C 1
ATOM 5038 O O . GLU A 1 616 ? -2.248 -43.969 -24.984 1 38.81 616 GLU A O 1
ATOM 5043 N N . GLN A 1 617 ? -3.766 -44.188 -23.422 1 37.66 617 GLN A N 1
ATOM 5044 C CA . GLN A 1 617 ? -4.484 -43.031 -23.984 1 37.66 617 GLN A CA 1
ATOM 5045 C C . GLN A 1 617 ? -3.701 -41.75 -23.797 1 37.66 617 GLN A C 1
ATOM 5047 O O . GLN A 1 617 ? -3.627 -40.906 -24.703 1 37.66 617 GLN A O 1
ATOM 5052 N N . LEU A 1 618 ? -3.203 -41.656 -22.781 1 36.59 618 LEU A N 1
ATOM 5053 C CA . LEU A 1 618 ? -2.354 -40.5 -22.562 1 36.59 618 LEU A CA 1
ATOM 5054 C C . LEU A 1 618 ? -1.113 -40.562 -23.438 1 36.59 618 LEU A C 1
ATOM 5056 O O . LEU A 1 618 ? -0.725 -39.562 -24.047 1 36.59 618 LEU A O 1
ATOM 5060 N N . GLU A 1 619 ? -0.533 -41.719 -23.594 1 35.06 619 GLU A N 1
ATOM 5061 C CA . GLU A 1 619 ? 0.562 -41.906 -24.547 1 35.06 619 GLU A CA 1
ATOM 5062 C C . GLU A 1 619 ? 0.115 -41.594 -25.969 1 35.06 619 GLU A C 1
ATOM 5064 O O . GLU A 1 619 ? 0.84 -40.938 -26.734 1 35.06 619 GLU A O 1
ATOM 5069 N N . GLN A 1 620 ? -0.967 -42.094 -26.328 1 37.97 620 GLN A N 1
ATOM 5070 C CA . GLN A 1 620 ? -1.501 -41.812 -27.656 1 37.97 620 GLN A CA 1
ATOM 5071 C C . GLN A 1 620 ? -1.735 -40.312 -27.828 1 37.97 620 GLN A C 1
ATOM 5073 O O . GLN A 1 620 ? -1.454 -39.75 -28.891 1 37.97 620 GLN A O 1
ATOM 5078 N N . MET A 1 621 ? -2.266 -39.75 -26.875 1 34.34 621 MET A N 1
ATOM 5079 C CA . MET A 1 621 ? -2.498 -38.312 -26.953 1 34.34 621 MET A CA 1
ATOM 5080 C C . MET A 1 621 ? -1.179 -37.531 -27.031 1 34.34 621 MET A C 1
ATOM 5082 O O . MET A 1 621 ? -1.055 -36.562 -27.781 1 34.34 621 MET A O 1
ATOM 5086 N N . LEU A 1 622 ? -0.339 -38 -26.281 1 32.03 622 LEU A N 1
ATOM 5087 C CA . LEU A 1 622 ? 0.98 -37.375 -26.297 1 32.03 622 LEU A CA 1
ATOM 5088 C C . LEU A 1 622 ? 1.684 -37.625 -27.625 1 32.03 622 LEU A C 1
ATOM 5090 O O . LEU A 1 622 ? 2.416 -36.781 -28.125 1 32.03 622 LEU A O 1
ATOM 5094 N N . ASN A 1 623 ? 1.655 -38.844 -28.156 1 31.2 623 ASN A N 1
ATOM 5095 C CA . ASN A 1 623 ? 2.217 -39.188 -29.469 1 31.2 623 ASN A CA 1
ATOM 5096 C C . ASN A 1 623 ? 1.436 -38.531 -30.594 1 31.2 623 ASN A C 1
ATOM 5098 O O . ASN A 1 623 ? 1.824 -38.625 -31.766 1 31.2 623 ASN A O 1
ATOM 5102 N N . ALA A 1 624 ? 0.24 -38.281 -30.422 1 29.64 624 ALA A N 1
ATOM 5103 C CA . ALA A 1 624 ? -0.306 -37.5 -31.531 1 29.64 624 ALA A CA 1
ATOM 5104 C C . ALA A 1 624 ? 0.484 -36.219 -31.75 1 29.64 624 ALA A C 1
ATOM 5106 O O . ALA A 1 624 ? 0.846 -35.531 -30.781 1 29.64 624 ALA A O 1
ATOM 5107 N N . GLN A 1 625 ? 1.231 -36.125 -32.875 1 29.2 625 GLN A N 1
ATOM 5108 C CA . GLN A 1 625 ? 2.246 -35.281 -33.469 1 29.2 625 GLN A CA 1
ATOM 5109 C C . GLN A 1 625 ? 2.002 -33.812 -33.156 1 29.2 625 GLN A C 1
ATOM 5111 O O . GLN A 1 625 ? 2.885 -32.969 -33.344 1 29.2 625 GLN A O 1
ATOM 5116 N N . SER A 1 626 ? 0.776 -33.281 -33.25 1 26.97 626 SER A N 1
ATOM 5117 C CA . SER A 1 626 ? 0.634 -31.844 -33.5 1 26.97 626 SER A CA 1
ATOM 5118 C C . SER A 1 626 ? 1.111 -31.016 -32.312 1 26.97 626 SER A C 1
ATOM 5120 O O . SER A 1 626 ? 1.132 -29.797 -32.375 1 26.97 626 SER A O 1
ATOM 5122 N N . PHE A 1 627 ? 1.142 -31.578 -31.266 1 24.2 627 PHE A N 1
ATOM 5123 C CA . PHE A 1 627 ? 1.3 -30.609 -30.188 1 24.2 627 PHE A CA 1
ATOM 5124 C C . PHE A 1 627 ? 2.764 -30.219 -30.031 1 24.2 627 PHE A C 1
ATOM 5126 O O . PHE A 1 627 ? 3.084 -29.281 -29.281 1 24.2 627 PHE A O 1
ATOM 5133 N N . LEU A 1 628 ? 3.66 -31.156 -30.234 1 23.08 628 LEU A N 1
ATOM 5134 C CA . LEU A 1 628 ? 5.051 -30.766 -30.031 1 23.08 628 LEU A CA 1
ATOM 5135 C C . LEU A 1 628 ? 5.578 -30 -31.25 1 23.08 628 LEU A C 1
ATOM 5137 O O . LEU A 1 628 ? 6.707 -29.516 -31.234 1 23.08 628 LEU A O 1
ATOM 5141 N N . TYR A 1 629 ? 5.102 -30.328 -32.531 1 19.75 629 TYR A N 1
ATOM 5142 C CA . TYR A 1 629 ? 5.555 -29.609 -33.719 1 19.75 629 TYR A CA 1
ATOM 5143 C C . TYR A 1 629 ? 4.832 -28.281 -33.844 1 19.75 629 TYR A C 1
ATOM 5145 O O . TYR A 1 629 ? 3.615 -28.203 -33.656 1 19.75 629 TYR A O 1
ATOM 5153 N N . MET B 1 1 ? -38.875 5.746 -20.031 1 20.52 1 MET B N 1
ATOM 5154 C CA . MET B 1 1 ? -39.219 6.355 -18.75 1 20.52 1 MET B CA 1
ATOM 5155 C C . MET B 1 1 ? -38.031 6.398 -17.812 1 20.52 1 MET B C 1
ATOM 5157 O O . MET B 1 1 ? -37.219 5.457 -17.766 1 20.52 1 MET B O 1
ATOM 5161 N N . ALA B 1 2 ? -37.656 7.609 -17.234 1 26.97 2 ALA B N 1
ATOM 5162 C CA . ALA B 1 2 ? -36.406 8.086 -16.609 1 26.97 2 ALA B CA 1
ATOM 5163 C C . ALA B 1 2 ? -36.125 7.348 -15.312 1 26.97 2 ALA B C 1
ATOM 5165 O O . ALA B 1 2 ? -36.875 7.473 -14.344 1 26.97 2 ALA B O 1
ATOM 5166 N N . THR B 1 3 ? -35.781 6.203 -15.164 1 25 3 THR B N 1
ATOM 5167 C CA . THR B 1 3 ? -35.875 5.52 -13.883 1 25 3 THR B CA 1
ATOM 5168 C C . THR B 1 3 ? -34.906 6.094 -12.867 1 25 3 THR B C 1
ATOM 5170 O O . THR B 1 3 ? -33.688 6.109 -13.117 1 25 3 THR B O 1
ATOM 5173 N N . GLY B 1 4 ? -35.25 7.137 -12.125 1 24.84 4 GLY B N 1
ATOM 5174 C CA . GLY B 1 4 ? -34.625 8.062 -11.188 1 24.84 4 GLY B CA 1
ATOM 5175 C C . GLY B 1 4 ? -33.812 7.359 -10.094 1 24.84 4 GLY B C 1
ATOM 5176 O O . GLY B 1 4 ? -34.188 6.254 -9.68 1 24.84 4 GLY B O 1
ATOM 5177 N N . ILE B 1 5 ? -32.688 7.473 -10.078 1 30.72 5 ILE B N 1
ATOM 5178 C CA . ILE B 1 5 ? -31.734 6.949 -9.109 1 30.72 5 ILE B CA 1
ATOM 5179 C C . ILE B 1 5 ? -32.125 7.363 -7.699 1 30.72 5 ILE B C 1
ATOM 5181 O O . ILE B 1 5 ? -32.156 8.555 -7.383 1 30.72 5 ILE B O 1
ATOM 5185 N N . LYS B 1 6 ? -32.906 6.691 -6.934 1 29.44 6 LYS B N 1
ATOM 5186 C CA . LYS B 1 6 ? -33.438 7.246 -5.695 1 29.44 6 LYS B CA 1
ATOM 5187 C C . LYS B 1 6 ? -32.344 7.582 -4.707 1 29.44 6 LYS B C 1
ATOM 5189 O O . LYS B 1 6 ? -31.438 6.766 -4.473 1 29.44 6 LYS B O 1
ATOM 5194 N N . ARG B 1 7 ? -31.969 8.758 -4.32 1 30.84 7 ARG B N 1
ATOM 5195 C CA . ARG B 1 7 ? -31.141 9.367 -3.273 1 30.84 7 ARG B CA 1
ATOM 5196 C C . ARG B 1 7 ? -31.328 8.633 -1.947 1 30.84 7 ARG B C 1
ATOM 5198 O O . ARG B 1 7 ? -32.438 8.5 -1.455 1 30.84 7 ARG B O 1
ATOM 5205 N N . ARG B 1 8 ? -30.594 7.824 -1.624 1 33.09 8 ARG B N 1
ATOM 5206 C CA . ARG B 1 8 ? -30.844 7.32 -0.276 1 33.09 8 ARG B CA 1
ATOM 5207 C C . ARG B 1 8 ? -30.875 8.461 0.737 1 33.09 8 ARG B C 1
ATOM 5209 O O . ARG B 1 8 ? -29.828 9.062 1.034 1 33.09 8 ARG B O 1
ATOM 5216 N N . ARG B 1 9 ? -31.953 9.141 1.058 1 34.22 9 ARG B N 1
ATOM 5217 C CA . ARG B 1 9 ? -32.312 10.164 2.029 1 34.22 9 ARG B CA 1
ATOM 5218 C C . ARG B 1 9 ? -31.984 9.719 3.447 1 34.22 9 ARG B C 1
ATOM 5220 O O . ARG B 1 9 ? -32.281 8.586 3.838 1 34.22 9 ARG B O 1
ATOM 5227 N N . VAL B 1 10 ? -30.906 10.211 3.941 1 39.28 10 VAL B N 1
ATOM 5228 C CA . VAL B 1 10 ? -30.812 10.219 5.398 1 39.28 10 VAL B CA 1
ATOM 5229 C C . VAL B 1 10 ? -32.219 10.383 6.004 1 39.28 10 VAL B C 1
ATOM 5231 O O . VAL B 1 10 ? -32.906 11.367 5.723 1 39.28 10 VAL B O 1
ATOM 5234 N N . ILE B 1 11 ? -32.75 9.336 6.367 1 47.72 11 ILE B N 1
ATOM 5235 C CA . ILE B 1 11 ? -34.125 9.367 6.898 1 47.72 11 ILE B CA 1
ATOM 5236 C C . ILE B 1 11 ? -34.156 10.133 8.219 1 47.72 11 ILE B C 1
ATOM 5238 O O . ILE B 1 11 ? -33.562 9.695 9.211 1 47.72 11 ILE B O 1
ATOM 5242 N N . HIS B 1 12 ? -34.281 11.328 8.305 1 52.5 12 HIS B N 1
ATOM 5243 C CA . HIS B 1 12 ? -34.438 12.266 9.406 1 52.5 12 HIS B CA 1
ATOM 5244 C C . HIS B 1 12 ? -35.844 12.195 9.992 1 52.5 12 HIS B C 1
ATOM 5246 O O . HIS B 1 12 ? -36.156 12.852 11 1 52.5 12 HIS B O 1
ATOM 5252 N N . SER B 1 13 ? -36.438 11.273 9.484 1 63.44 13 SER B N 1
ATOM 5253 C CA . SER B 1 13 ? -37.844 11.164 9.891 1 63.44 13 SER B CA 1
ATOM 5254 C C . SER B 1 13 ? -38 10.188 11.047 1 63.44 13 SER B C 1
ATOM 5256 O O . SER B 1 13 ? -37.219 9.242 11.188 1 63.44 13 SER B O 1
ATOM 5258 N N . CYS B 1 14 ? -38.781 10.453 12.055 1 65.69 14 CYS B N 1
ATOM 5259 C CA . CYS B 1 14 ? -39.062 9.586 13.203 1 65.69 14 CYS B CA 1
ATOM 5260 C C . CYS B 1 14 ? -39.594 8.234 12.758 1 65.69 14 CYS B C 1
ATOM 5262 O O . CYS B 1 14 ? -40.125 8.109 11.656 1 65.69 14 CYS B O 1
ATOM 5264 N N . THR B 1 15 ? -39.281 7.145 13.414 1 68.75 15 THR B N 1
ATOM 5265 C CA . THR B 1 15 ? -39.688 5.785 13.07 1 68.75 15 THR B CA 1
ATOM 5266 C C . THR B 1 15 ? -41.188 5.73 12.789 1 68.75 15 THR B C 1
ATOM 5268 O O . THR B 1 15 ? -41.625 5.023 11.883 1 68.75 15 THR B O 1
ATOM 5271 N N . HIS B 1 16 ? -41.875 6.523 13.469 1 71.75 16 HIS B N 1
ATOM 5272 C CA . HIS B 1 16 ? -43.312 6.523 13.305 1 71.75 16 HIS B CA 1
ATOM 5273 C C . HIS B 1 16 ? -43.719 7.121 11.961 1 71.75 16 HIS B C 1
ATOM 5275 O O . HIS B 1 16 ? -44.562 6.551 11.25 1 71.75 16 HIS B O 1
ATOM 5281 N N . CYS B 1 17 ? -43.219 8.172 11.578 1 71.25 17 CYS B N 1
ATOM 5282 C CA . CYS B 1 17 ? -43.531 8.836 10.32 1 71.25 17 CYS B CA 1
ATOM 5283 C C . CYS B 1 17 ? -43.031 8.023 9.133 1 71.25 17 CYS B C 1
ATOM 5285 O O . CYS B 1 17 ? -43.688 7.957 8.094 1 71.25 17 CYS B O 1
ATOM 5287 N N . ARG B 1 18 ? -42.062 7.27 9.352 1 69 18 ARG B N 1
ATOM 5288 C CA . ARG B 1 18 ? -41.469 6.422 8.32 1 69 18 ARG B CA 1
ATOM 5289 C C . ARG B 1 18 ? -42.312 5.172 8.086 1 69 18 ARG B C 1
ATOM 5291 O O . ARG B 1 18 ? -42.531 4.781 6.938 1 69 18 ARG B O 1
ATOM 5298 N N . GLU B 1 19 ? -42.688 4.598 9.086 1 69.81 19 GLU B N 1
ATOM 5299 C CA . GLU B 1 19 ? -43.5 3.387 8.984 1 69.81 19 GLU B CA 1
ATOM 5300 C C . GLU B 1 19 ? -44.875 3.686 8.367 1 69.81 19 GLU B C 1
ATOM 5302 O O . GLU B 1 19 ? -45.406 2.879 7.602 1 69.81 19 GLU B O 1
ATOM 5307 N N . LYS B 1 20 ? -45.375 4.832 8.68 1 70.06 20 LYS B N 1
ATOM 5308 C CA . LYS B 1 20 ? -46.688 5.188 8.203 1 70.06 20 LYS B CA 1
ATOM 5309 C C . LYS B 1 20 ? -46.625 6.066 6.965 1 70.06 20 LYS B C 1
ATOM 5311 O O . LYS B 1 20 ? -47.656 6.527 6.461 1 70.06 20 LYS B O 1
ATOM 5316 N N . LYS B 1 21 ? -45.312 6.246 6.465 1 65.19 21 LYS B N 1
ATOM 5317 C CA . LYS B 1 21 ? -45 7 5.25 1 65.19 21 LYS B CA 1
ATOM 5318 C C . LYS B 1 21 ? -45.625 8.398 5.309 1 65.19 21 LYS B C 1
ATOM 5320 O O . LYS B 1 21 ? -46.188 8.875 4.328 1 65.19 21 LYS B O 1
ATOM 5325 N N . LEU B 1 22 ? -45.656 9.031 6.516 1 72.56 22 LEU B N 1
ATOM 5326 C CA . LEU B 1 22 ? -46.125 10.391 6.715 1 72.56 22 LEU B CA 1
ATOM 5327 C C . LEU B 1 22 ? -45 11.406 6.477 1 72.56 22 LEU B C 1
ATOM 5329 O O . LEU B 1 22 ? -43.812 11.062 6.535 1 72.56 22 LEU B O 1
ATOM 5333 N N . LYS B 1 23 ? -45.344 12.625 6.129 1 69.81 23 LYS B N 1
ATOM 5334 C CA . LYS B 1 23 ? -44.406 13.727 5.941 1 69.81 23 LYS B CA 1
ATOM 5335 C C . LYS B 1 23 ? -43.812 14.164 7.273 1 69.81 23 LYS B C 1
ATOM 5337 O O . LYS B 1 23 ? -44.469 14.82 8.078 1 69.81 23 LYS B O 1
ATOM 5342 N N . CYS B 1 24 ? -42.594 13.68 7.586 1 66.25 24 CYS B N 1
ATOM 5343 C CA . CYS B 1 24 ? -41.875 14 8.82 1 66.25 24 CYS B CA 1
ATOM 5344 C C . CYS B 1 24 ? -41.094 15.305 8.68 1 66.25 24 CYS B C 1
ATOM 5346 O O . CYS B 1 24 ? -40.406 15.516 7.68 1 66.25 24 CYS B O 1
ATOM 5348 N N . ASP B 1 25 ? -41.375 16.281 9.414 1 68.06 25 ASP B N 1
ATOM 5349 C CA . ASP B 1 25 ? -40.688 17.562 9.336 1 68.06 25 ASP B CA 1
ATOM 5350 C C . ASP B 1 25 ? -39.312 17.5 10.016 1 68.06 25 ASP B C 1
ATOM 5352 O O . ASP B 1 25 ? -38.656 18.516 10.164 1 68.06 25 ASP B O 1
ATOM 5356 N N . LYS B 1 26 ? -38.875 16.344 10.562 1 64.62 26 LYS B N 1
ATOM 5357 C CA . LYS B 1 26 ? -37.562 15.938 11.047 1 64.62 26 LYS B CA 1
ATOM 5358 C C . LYS B 1 26 ? -37.188 16.734 12.289 1 64.62 26 LYS B C 1
ATOM 5360 O O . LYS B 1 26 ? -36 16.734 12.68 1 64.62 26 LYS B O 1
ATOM 5365 N N . ILE B 1 27 ? -38.219 17.344 12.953 1 68.25 27 ILE B N 1
ATOM 5366 C CA . ILE B 1 27 ? -37.969 18.094 14.18 1 68.25 27 ILE B CA 1
ATOM 5367 C C . ILE B 1 27 ? -37.844 17.141 15.359 1 68.25 27 ILE B C 1
ATOM 5369 O O . ILE B 1 27 ? -38.656 16.203 15.5 1 68.25 27 ILE B O 1
ATOM 5373 N N . LYS B 1 28 ? -36.75 17.188 16.297 1 64.19 28 LYS B N 1
ATOM 5374 C CA . LYS B 1 28 ? -36.562 16.406 17.516 1 64.19 28 LYS B CA 1
ATOM 5375 C C . LYS B 1 28 ? -36.906 17.234 18.75 1 64.19 28 LYS B C 1
ATOM 5377 O O . LYS B 1 28 ? -36.781 18.453 18.734 1 64.19 28 LYS B O 1
ATOM 5382 N N . PRO B 1 29 ? -37.594 16.406 19.766 1 66.31 29 PRO B N 1
ATOM 5383 C CA . PRO B 1 29 ? -37.656 14.945 19.922 1 66.31 29 PRO B CA 1
ATOM 5384 C C . PRO B 1 29 ? -38.844 14.32 19.203 1 66.31 29 PRO B C 1
ATOM 5386 O O . PRO B 1 29 ? -38.875 13.109 18.969 1 66.31 29 PRO B O 1
ATOM 5389 N N . THR B 1 30 ? -39.781 15.055 19 1 71.94 30 THR B N 1
ATOM 5390 C CA . THR B 1 30 ? -40.969 14.555 18.328 1 71.94 30 THR B CA 1
ATOM 5391 C C . THR B 1 30 ? -41.312 15.43 17.141 1 71.94 30 THR B C 1
ATOM 5393 O O . THR B 1 30 ? -41.5 16.641 17.266 1 71.94 30 THR B O 1
ATOM 5396 N N . CYS B 1 31 ? -41.312 14.844 15.953 1 70.56 31 CYS B N 1
ATOM 5397 C CA . CYS B 1 31 ? -41.594 15.586 14.727 1 70.56 31 CYS B CA 1
ATOM 5398 C C . CYS B 1 31 ? -43.031 16.141 14.727 1 70.56 31 CYS B C 1
ATOM 5400 O O . CYS B 1 31 ? -43.875 15.688 15.5 1 70.56 31 CYS B O 1
ATOM 5402 N N . GLY B 1 32 ? -43.125 17.219 13.992 1 74.19 32 GLY B N 1
ATOM 5403 C CA . GLY B 1 32 ? -44.406 17.891 13.961 1 74.19 32 GLY B CA 1
ATOM 5404 C C . GLY B 1 32 ? -45.531 16.953 13.617 1 74.19 32 GLY B C 1
ATOM 5405 O O . GLY B 1 32 ? -46.625 17.062 14.18 1 74.19 32 GLY B O 1
ATOM 5406 N N . THR B 1 33 ? -45.312 15.953 12.828 1 74.44 33 THR B N 1
ATOM 5407 C CA . THR B 1 33 ? -46.344 15 12.422 1 74.44 33 THR B CA 1
ATOM 5408 C C . THR B 1 33 ? -46.688 14.047 13.562 1 74.44 33 THR B C 1
ATOM 5410 O O . THR B 1 33 ? -47.844 13.758 13.82 1 74.44 33 THR B O 1
ATOM 5413 N N . CYS B 1 34 ? -45.688 13.617 14.164 1 71.38 34 CYS B N 1
ATOM 5414 C CA . CYS B 1 34 ? -45.938 12.727 15.297 1 71.38 34 CYS B CA 1
ATOM 5415 C C . CYS B 1 34 ? -46.469 13.492 16.484 1 71.38 34 CYS B C 1
ATOM 5417 O O . CYS B 1 34 ? -47.281 12.961 17.25 1 71.38 34 CYS B O 1
ATOM 5419 N N . THR B 1 35 ? -46.156 14.695 16.672 1 74.25 35 THR B N 1
ATOM 5420 C CA . THR B 1 35 ? -46.719 15.539 17.719 1 74.25 35 THR B CA 1
ATOM 5421 C C . THR B 1 35 ? -48.219 15.703 17.516 1 74.25 35 THR B C 1
ATOM 5423 O O . THR B 1 35 ? -49 15.609 18.469 1 74.25 35 THR B O 1
ATOM 5426 N N . LYS B 1 36 ? -48.656 15.883 16.281 1 75 36 LYS B N 1
ATOM 5427 C CA . LYS B 1 36 ? -50.094 16.031 15.977 1 75 36 LYS B CA 1
ATOM 5428 C C . LYS B 1 36 ? -50.844 14.727 16.219 1 75 36 LYS B C 1
ATOM 5430 O O . LYS B 1 36 ? -52 14.742 16.594 1 75 36 LYS B O 1
ATOM 5435 N N . ALA B 1 37 ? -50.219 13.609 16.031 1 72.38 37 ALA B N 1
ATOM 5436 C CA . ALA B 1 37 ? -50.844 12.297 16.219 1 72.38 37 ALA B CA 1
ATOM 5437 C C . ALA B 1 37 ? -50.625 11.789 17.641 1 72.38 37 ALA B C 1
ATOM 5439 O O . ALA B 1 37 ? -51.094 10.695 17.984 1 72.38 37 ALA B O 1
ATOM 5440 N N . ASN B 1 38 ? -50.062 12.594 18.547 1 72.31 38 ASN B N 1
ATOM 5441 C CA . ASN B 1 38 ? -49.75 12.297 19.938 1 72.31 38 ASN B CA 1
ATOM 5442 C C . ASN B 1 38 ? -48.906 11.047 20.078 1 72.31 38 ASN B C 1
ATOM 5444 O O . ASN B 1 38 ? -49.188 10.195 20.938 1 72.31 38 ASN B O 1
ATOM 5448 N N . ILE B 1 39 ? -48.094 10.852 19.062 1 69.81 39 ILE B N 1
ATOM 5449 C CA . ILE B 1 39 ? -47.156 9.734 19.078 1 69.81 39 ILE B CA 1
ATOM 5450 C C . ILE B 1 39 ? -45.719 10.25 19.344 1 69.81 39 ILE B C 1
ATOM 5452 O O . ILE B 1 39 ? -45.344 11.281 18.797 1 69.81 39 ILE B O 1
ATOM 5456 N N . LYS B 1 40 ? -44.938 9.734 20.234 1 67.81 40 LYS B N 1
ATOM 5457 C CA . LYS B 1 40 ? -43.531 10.039 20.484 1 67.81 40 LYS B CA 1
ATOM 5458 C C . LYS B 1 40 ? -42.625 9.445 19.391 1 67.81 40 LYS B C 1
ATOM 5460 O O . LYS B 1 40 ? -42.75 8.258 19.078 1 67.81 40 LYS B O 1
ATOM 5465 N N . CYS B 1 41 ? -41.844 10.359 18.766 1 61.25 41 CYS B N 1
ATOM 5466 C CA . CYS B 1 41 ? -41 9.891 17.672 1 61.25 41 CYS B CA 1
ATOM 5467 C C . CYS B 1 41 ? -39.906 8.945 18.172 1 61.25 41 CYS B C 1
ATOM 5469 O O . CYS B 1 41 ? -39.438 9.102 19.297 1 61.25 41 CYS B O 1
ATOM 5471 N N . GLU B 1 42 ? -39.812 7.703 17.734 1 63.28 42 GLU B N 1
ATOM 5472 C CA . GLU B 1 42 ? -38.656 6.832 17.922 1 63.28 42 GLU B CA 1
ATOM 5473 C C . GLU B 1 42 ? -37.719 6.895 16.719 1 63.28 42 GLU B C 1
ATOM 5475 O O . GLU B 1 42 ? -38.156 6.82 15.57 1 63.28 42 GLU B O 1
ATOM 5480 N N . TYR B 1 43 ? -36.719 7.555 16.922 1 53.59 43 TYR B N 1
ATOM 5481 C CA . TYR B 1 43 ? -35.719 7.633 15.836 1 53.59 43 TYR B CA 1
ATOM 5482 C C . TYR B 1 43 ? -34.719 6.488 15.922 1 53.59 43 TYR B C 1
ATOM 5484 O O . TYR B 1 43 ? -34.219 6.188 17 1 53.59 43 TYR B O 1
ATOM 5492 N N . THR B 1 44 ? -34.781 5.473 15.297 1 45.06 44 THR B N 1
ATOM 5493 C CA . THR B 1 44 ? -33.938 4.297 15.438 1 45.06 44 THR B CA 1
ATOM 5494 C C . THR B 1 44 ? -32.469 4.66 15.242 1 45.06 44 THR B C 1
ATOM 5496 O O . THR B 1 44 ? -31.578 4.031 15.828 1 45.06 44 THR B O 1
ATOM 5499 N N . GLY B 1 45 ? -31.953 4.992 14.141 1 40.34 45 GLY B N 1
ATOM 5500 C CA . GLY B 1 45 ? -30.609 4.68 13.688 1 40.34 45 GLY B CA 1
ATOM 5501 C C . GLY B 1 45 ? -29.531 5.375 14.5 1 40.34 45 GLY B C 1
ATOM 5502 O O . GLY B 1 45 ? -28.688 4.715 15.117 1 40.34 45 GLY B O 1
ATOM 5503 N N . LEU B 1 46 ? -29.141 6.578 14.266 1 38.5 46 LEU B N 1
ATOM 5504 C CA . LEU B 1 46 ? -28.016 7.32 14.789 1 38.5 46 LEU B CA 1
ATOM 5505 C C . LEU B 1 46 ? -28.188 7.617 16.281 1 38.5 46 LEU B C 1
ATOM 5507 O O . LEU B 1 46 ? -27.219 7.695 17.031 1 38.5 46 LEU B O 1
ATOM 5511 N N . ASP B 1 47 ? -29.281 7.848 16.828 1 37.97 47 ASP B N 1
ATOM 5512 C CA . ASP B 1 47 ? -29.547 8.258 18.188 1 37.97 47 ASP B CA 1
ATOM 5513 C C . ASP B 1 47 ? -29.297 7.113 19.172 1 37.97 47 ASP B C 1
ATOM 5515 O O . ASP B 1 47 ? -28.875 7.34 20.312 1 37.97 47 ASP B O 1
ATOM 5519 N N . LEU B 1 48 ? -29.672 5.871 18.906 1 36.34 48 LEU B N 1
ATOM 5520 C CA . LEU B 1 48 ? -29.359 4.723 19.766 1 36.34 48 LEU B CA 1
ATOM 5521 C C . LEU B 1 48 ? -27.859 4.469 19.812 1 36.34 48 LEU B C 1
ATOM 5523 O O . LEU B 1 48 ? -27.344 4.016 20.844 1 36.34 48 LEU B O 1
ATOM 5527 N N . VAL B 1 49 ? -27.047 4.613 18.844 1 36.84 49 VAL B N 1
ATOM 5528 C CA . VAL B 1 49 ? -25.594 4.516 18.891 1 36.84 49 VAL B CA 1
ATOM 5529 C C . VAL B 1 49 ? -25.031 5.621 19.797 1 36.84 49 VAL B C 1
ATOM 5531 O O . VAL B 1 49 ? -24.125 5.379 20.594 1 36.84 49 VAL B O 1
ATOM 5534 N N . GLU B 1 50 ? -25.531 6.809 19.812 1 38.25 50 GLU B N 1
ATOM 5535 C CA . GLU B 1 50 ? -25.141 7.895 20.703 1 38.25 50 GLU B CA 1
ATOM 5536 C C . GLU B 1 50 ? -25.516 7.578 22.156 1 38.25 50 GLU B C 1
ATOM 5538 O O . GLU B 1 50 ? -24.719 7.828 23.062 1 38.25 50 GLU B O 1
ATOM 5543 N N . SER B 1 51 ? -26.719 7.18 22.438 1 37.75 51 SER B N 1
ATOM 5544 C CA . SER B 1 51 ? -27.156 6.855 23.781 1 37.75 51 SER B CA 1
ATOM 5545 C C . SER B 1 51 ? -26.391 5.664 24.344 1 37.75 51 SER B C 1
ATOM 5547 O O . SER B 1 51 ? -26.016 5.656 25.531 1 37.75 51 SER B O 1
ATOM 5549 N N . THR B 1 52 ? -26.188 4.59 23.656 1 38.19 52 THR B N 1
ATOM 5550 C CA . THR B 1 52 ? -25.406 3.436 24.078 1 38.19 52 THR B CA 1
ATOM 5551 C C . THR B 1 52 ? -23.938 3.791 24.188 1 38.19 52 THR B C 1
ATOM 5553 O O . THR B 1 52 ? -23.188 3.16 24.938 1 38.19 52 THR B O 1
ATOM 5556 N N . LEU B 1 53 ? -23.391 4.605 23.406 1 39.28 53 LEU B N 1
ATOM 5557 C CA . LEU B 1 53 ? -22.078 5.199 23.547 1 39.28 53 LEU B CA 1
ATOM 5558 C C . LEU B 1 53 ? -21.984 6.023 24.828 1 39.28 53 LEU B C 1
ATOM 5560 O O . LEU B 1 53 ? -20.938 6.035 25.484 1 39.28 53 LEU B O 1
ATOM 5564 N N . GLN B 1 54 ? -22.922 6.844 25.203 1 41.03 54 GLN B N 1
ATOM 5565 C CA . GLN B 1 54 ? -22.984 7.605 26.438 1 41.03 54 GLN B CA 1
ATOM 5566 C C . GLN B 1 54 ? -22.938 6.68 27.656 1 41.03 54 GLN B C 1
ATOM 5568 O O . GLN B 1 54 ? -22.391 7.047 28.703 1 41.03 54 GLN B O 1
ATOM 5573 N N . GLN B 1 55 ? -23.734 5.719 27.688 1 40.69 55 GLN B N 1
ATOM 5574 C CA . GLN B 1 55 ? -23.812 4.934 28.922 1 40.69 55 GLN B CA 1
ATOM 5575 C C . GLN B 1 55 ? -22.469 4.297 29.25 1 40.69 55 GLN B C 1
ATOM 5577 O O . GLN B 1 55 ? -22.109 4.176 30.438 1 40.69 55 GLN B O 1
ATOM 5582 N N . GLN B 1 56 ? -21.781 3.514 28.281 1 42.91 56 GLN B N 1
ATOM 5583 C CA . GLN B 1 56 ? -20.625 2.727 28.734 1 42.91 56 GLN B CA 1
ATOM 5584 C C . GLN B 1 56 ? -19.344 3.537 28.656 1 42.91 56 GLN B C 1
ATOM 5586 O O . GLN B 1 56 ? -18.297 3.004 28.281 1 42.91 56 GLN B O 1
ATOM 5591 N N . ILE B 1 57 ? -19.391 4.766 28.484 1 50.5 57 ILE B N 1
ATOM 5592 C CA . ILE B 1 57 ? -18.141 5.52 28.547 1 50.5 57 ILE B CA 1
ATOM 5593 C C . ILE B 1 57 ? -17.5 5.336 29.922 1 50.5 57 ILE B C 1
ATOM 5595 O O . ILE B 1 57 ? -18.031 5.797 30.938 1 50.5 57 ILE B O 1
ATOM 5599 N N . SER B 1 58 ? -16.797 4.375 30.047 1 60.34 58 SER B N 1
ATOM 5600 C CA . SER B 1 58 ? -15.922 4.277 31.203 1 60.34 58 SER B CA 1
ATOM 5601 C C . SER B 1 58 ? -15.055 5.523 31.344 1 60.34 58 SER B C 1
ATOM 5603 O O . SER B 1 58 ? -14.508 6.02 30.359 1 60.34 58 SER B O 1
ATOM 5605 N N . GLU B 1 59 ? -15.172 6.285 32.469 1 66.06 59 GLU B N 1
ATOM 5606 C CA . GLU B 1 59 ? -14.438 7.504 32.781 1 66.06 59 GLU B CA 1
ATOM 5607 C C . GLU B 1 59 ? -12.953 7.352 32.5 1 66.06 59 GLU B C 1
ATOM 5609 O O . GLU B 1 59 ? -12.266 8.336 32.219 1 66.06 59 GLU B O 1
ATOM 5614 N N . ASP B 1 60 ? -12.625 6.098 32.375 1 80.62 60 ASP B N 1
ATOM 5615 C CA . ASP B 1 60 ? -11.172 5.969 32.344 1 80.62 60 ASP B CA 1
ATOM 5616 C C . ASP B 1 60 ? -10.695 5.469 30.984 1 80.62 60 ASP B C 1
ATOM 5618 O O . ASP B 1 60 ? -9.492 5.285 30.781 1 80.62 60 ASP B O 1
ATOM 5622 N N . GLN B 1 61 ? -11.656 5.32 30.078 1 83.19 61 GLN B N 1
ATOM 5623 C CA . GLN B 1 61 ? -11.242 4.82 28.766 1 83.19 61 GLN B CA 1
ATOM 5624 C C . GLN B 1 61 ? -11.758 5.719 27.641 1 83.19 61 GLN B C 1
ATOM 5626 O O . GLN B 1 61 ? -12.852 6.281 27.75 1 83.19 61 GLN B O 1
ATOM 5631 N N . ILE B 1 62 ? -10.898 5.848 26.641 1 80.81 62 ILE B N 1
ATOM 5632 C CA . ILE B 1 62 ? -11.273 6.688 25.516 1 80.81 62 ILE B CA 1
ATOM 5633 C C . ILE B 1 62 ? -11.367 5.84 24.25 1 80.81 62 ILE B C 1
ATOM 5635 O O . ILE B 1 62 ? -10.523 4.973 24 1 80.81 62 ILE B O 1
ATOM 5639 N N . ASP B 1 63 ? -12.422 5.922 23.594 1 72.94 63 ASP B N 1
ATOM 5640 C CA . ASP B 1 63 ? -12.562 5.285 22.281 1 72.94 63 ASP B CA 1
ATOM 5641 C C . ASP B 1 63 ? -12.188 6.254 21.156 1 72.94 63 ASP B C 1
ATOM 5643 O O . ASP B 1 63 ? -13.016 7.039 20.703 1 72.94 63 ASP B O 1
ATOM 5647 N N . PHE B 1 64 ? -10.898 6.199 20.766 1 70.06 64 PHE B N 1
ATOM 5648 C CA . PHE B 1 64 ? -10.406 7.109 19.75 1 70.06 64 PHE B CA 1
ATOM 5649 C C . PHE B 1 64 ? -11.195 6.938 18.453 1 70.06 64 PHE B C 1
ATOM 5651 O O . PHE B 1 64 ? -11.297 7.871 17.656 1 70.06 64 PHE B O 1
ATOM 5658 N N . HIS B 1 65 ? -11.688 5.676 18.297 1 61.91 65 HIS B N 1
ATOM 5659 C CA . HIS B 1 65 ? -12.234 5.363 16.984 1 61.91 65 HIS B CA 1
ATOM 5660 C C . HIS B 1 65 ? -13.75 5.5 16.969 1 61.91 65 HIS B C 1
ATOM 5662 O O . HIS B 1 65 ? -14.359 5.621 15.898 1 61.91 65 HIS B O 1
ATOM 5668 N N . ARG B 1 66 ? -14.352 5.266 18.172 1 56.12 66 ARG B N 1
ATOM 5669 C CA . ARG B 1 66 ? -15.805 5.398 18.188 1 56.12 66 ARG B CA 1
ATOM 5670 C C . ARG B 1 66 ? -16.25 6.621 17.406 1 56.12 66 ARG B C 1
ATOM 5672 O O . ARG B 1 66 ? -17.234 6.566 16.672 1 56.12 66 ARG B O 1
ATOM 5679 N N . TYR B 1 67 ? -15.477 7.598 17.875 1 48.62 67 TYR B N 1
ATOM 5680 C CA . TYR B 1 67 ? -15.844 8.883 17.281 1 48.62 67 TYR B CA 1
ATOM 5681 C C . TYR B 1 67 ? -15.484 8.914 15.797 1 48.62 67 TYR B C 1
ATOM 5683 O O . TYR B 1 67 ? -16.094 9.656 15.023 1 48.62 67 TYR B O 1
ATOM 5691 N N . GLY B 1 68 ? -14.594 8.031 15.578 1 47 68 GLY B N 1
ATOM 5692 C CA . GLY B 1 68 ? -14.078 7.812 14.234 1 47 68 GLY B CA 1
ATOM 5693 C C . GLY B 1 68 ? -15.117 7.258 13.281 1 47 68 GLY B C 1
ATOM 5694 O O . GLY B 1 68 ? -14.953 7.332 12.062 1 47 68 GLY B O 1
ATOM 5695 N N . LYS B 1 69 ? -16 6.387 13.859 1 48.56 69 LYS B N 1
ATOM 5696 C CA . LYS B 1 69 ? -17.125 5.949 13.023 1 48.56 69 LYS B CA 1
ATOM 5697 C C . LYS B 1 69 ? -17.766 7.133 12.32 1 48.56 69 LYS B C 1
ATOM 5699 O O . LYS B 1 69 ? -18.266 7 11.195 1 48.56 69 LYS B O 1
ATOM 5704 N N . ILE B 1 70 ? -18.156 7.98 13.266 1 43.31 70 ILE B N 1
ATOM 5705 C CA . ILE B 1 70 ? -18.812 9.172 12.719 1 43.31 70 ILE B CA 1
ATOM 5706 C C . ILE B 1 70 ? -17.938 9.773 11.617 1 43.31 70 ILE B C 1
ATOM 5708 O O . ILE B 1 70 ? -18.422 10.086 10.531 1 43.31 70 ILE B O 1
ATOM 5712 N N . LEU B 1 71 ? -16.703 10.203 12.164 1 42.19 71 LEU B N 1
ATOM 5713 C CA . LEU B 1 71 ? -15.773 11.078 11.445 1 42.19 71 LEU B CA 1
ATOM 5714 C C . LEU B 1 71 ? -14.773 10.266 10.633 1 42.19 71 LEU B C 1
ATOM 5716 O O . LEU B 1 71 ? -13.82 10.828 10.078 1 42.19 71 LEU B O 1
ATOM 5720 N N . LEU B 1 72 ? -14.617 9.078 10.773 1 49.94 72 LEU B N 1
ATOM 5721 C CA . LEU B 1 72 ? -13.602 8.086 10.438 1 49.94 72 LEU B CA 1
ATOM 5722 C C . LEU B 1 72 ? -13.164 8.227 8.984 1 49.94 72 LEU B C 1
ATOM 5724 O O . LEU B 1 72 ? -12.273 7.504 8.531 1 49.94 72 LEU B O 1
ATOM 5728 N N . LYS B 1 73 ? -13.758 9.32 8.633 1 55.03 73 LYS B N 1
ATOM 5729 C CA . LYS B 1 73 ? -13.219 9.523 7.289 1 55.03 73 LYS B CA 1
ATOM 5730 C C . LYS B 1 73 ? -11.828 10.141 7.344 1 55.03 73 LYS B C 1
ATOM 5732 O O . LYS B 1 73 ? -11 9.906 6.461 1 55.03 73 LYS B O 1
ATOM 5737 N N . ASP B 1 74 ? -11.766 10.852 8.641 1 65.62 74 ASP B N 1
ATOM 5738 C CA . ASP B 1 74 ? -10.453 11.469 8.797 1 65.62 74 ASP B CA 1
ATOM 5739 C C . ASP B 1 74 ? -9.734 10.93 10.031 1 65.62 74 ASP B C 1
ATOM 5741 O O . ASP B 1 74 ? -10.375 10.453 10.969 1 65.62 74 ASP B O 1
ATOM 5745 N N . GLY B 1 75 ? -8.781 10.258 10.164 1 76.31 75 GLY B N 1
ATOM 5746 C CA . GLY B 1 75 ? -7.957 9.688 11.211 1 76.31 75 GLY B CA 1
ATOM 5747 C C . GLY B 1 75 ? -7.98 10.492 12.5 1 76.31 75 GLY B C 1
ATOM 5748 O O . GLY B 1 75 ? -8.359 11.664 12.492 1 76.31 75 GLY B O 1
ATOM 5749 N N . PRO B 1 76 ? -7.855 9.961 13.727 1 81 76 PRO B N 1
ATOM 5750 C CA . PRO B 1 76 ? -7.902 10.641 15.031 1 81 76 PRO B CA 1
ATOM 5751 C C . PRO B 1 76 ? -6.941 11.828 15.109 1 81 76 PRO B C 1
ATOM 5753 O O . PRO B 1 76 ? -7.141 12.734 15.922 1 81 76 PRO B O 1
ATOM 5756 N N . LEU B 1 77 ? -5.965 11.836 14.281 1 87.06 77 LEU B N 1
ATOM 5757 C CA . LEU B 1 77 ? -4.961 12.883 14.375 1 87.06 77 LEU B CA 1
ATOM 5758 C C . LEU B 1 77 ? -5.203 13.969 13.328 1 87.06 77 LEU B C 1
ATOM 5760 O O . LEU B 1 77 ? -4.43 14.922 13.219 1 87.06 77 LEU B O 1
ATOM 5764 N N . SER B 1 78 ? -6.293 13.859 12.633 1 79.31 78 SER B N 1
ATOM 5765 C CA . SER B 1 78 ? -6.629 14.867 11.625 1 79.31 78 SER B CA 1
ATOM 5766 C C . SER B 1 78 ? -7.27 16.094 12.266 1 79.31 78 SER B C 1
ATOM 5768 O O . SER B 1 78 ? -7.938 15.984 13.297 1 79.31 78 SER B O 1
ATOM 5770 N N . PHE B 1 79 ? -7.059 17.25 11.648 1 78.06 79 PHE B N 1
ATOM 5771 C CA . PHE B 1 79 ? -7.684 18.453 12.188 1 78.06 79 PHE B CA 1
ATOM 5772 C C . PHE B 1 79 ? -9.203 18.375 12.078 1 78.06 79 PHE B C 1
ATOM 5774 O O . PHE B 1 79 ? -9.922 18.969 12.883 1 78.06 79 PHE B O 1
ATOM 5781 N N . PHE B 1 80 ? -9.68 17.609 11.188 1 73.69 80 PHE B N 1
ATOM 5782 C CA . PHE B 1 80 ? -11.117 17.469 10.977 1 73.69 80 PHE B CA 1
ATOM 5783 C C . PHE B 1 80 ? -11.773 16.797 12.172 1 73.69 80 PHE B C 1
ATOM 5785 O O . PHE B 1 80 ? -12.953 17.031 12.453 1 73.69 80 PHE B O 1
ATOM 5792 N N . THR B 1 81 ? -11 16.047 12.766 1 75.88 81 THR B N 1
ATOM 5793 C CA . THR B 1 81 ? -11.523 15.367 13.945 1 75.88 81 THR B CA 1
ATOM 5794 C C . THR B 1 81 ? -11.875 16.375 15.047 1 75.88 81 THR B C 1
ATOM 5796 O O . THR B 1 81 ? -12.906 16.25 15.703 1 75.88 81 THR B O 1
ATOM 5799 N N . ILE B 1 82 ? -11.062 17.375 15.195 1 80.62 82 ILE B N 1
ATOM 5800 C CA . ILE B 1 82 ? -11.328 18.406 16.188 1 80.62 82 ILE B CA 1
ATOM 5801 C C . ILE B 1 82 ? -12.562 19.203 15.781 1 80.62 82 ILE B C 1
ATOM 5803 O O . ILE B 1 82 ? -13.438 19.469 16.609 1 80.62 82 ILE B O 1
ATOM 5807 N N . VAL B 1 83 ? -12.594 19.453 14.555 1 77.44 83 VAL B N 1
ATOM 5808 C CA . VAL B 1 83 ? -13.688 20.25 14.031 1 77.44 83 VAL B CA 1
ATOM 5809 C C . VAL B 1 83 ? -15.008 19.516 14.195 1 77.44 83 VAL B C 1
ATOM 5811 O O . VAL B 1 83 ? -16.047 20.109 14.492 1 77.44 83 VAL B O 1
ATOM 5814 N N . SER B 1 84 ? -14.93 18.281 14.125 1 73.62 84 SER B N 1
ATOM 5815 C CA . SER B 1 84 ? -16.141 17.469 14.18 1 73.62 84 SER B CA 1
ATOM 5816 C C . SER B 1 84 ? -16.531 17.141 15.617 1 73.62 84 SER B C 1
ATOM 5818 O O . SER B 1 84 ? -17.703 16.938 15.914 1 73.62 84 SER B O 1
ATOM 5820 N N . LEU B 1 85 ? -15.586 17.109 16.5 1 79.31 85 LEU B N 1
ATOM 5821 C CA . LEU B 1 85 ? -15.852 16.625 17.844 1 79.31 85 LEU B CA 1
ATOM 5822 C C . LEU B 1 85 ? -16.094 17.781 18.812 1 79.31 85 LEU B C 1
ATOM 5824 O O . LEU B 1 85 ? -16.844 17.641 19.781 1 79.31 85 LEU B O 1
ATOM 5828 N N . ASP B 1 86 ? -15.391 18.891 18.562 1 84.12 86 ASP B N 1
ATOM 5829 C CA . ASP B 1 86 ? -15.562 20.031 19.438 1 84.12 86 ASP B CA 1
ATOM 5830 C C . ASP B 1 86 ? -16.844 20.797 19.094 1 84.12 86 ASP B C 1
ATOM 5832 O O . ASP B 1 86 ? -16.953 21.406 18.031 1 84.12 86 ASP B O 1
ATOM 5836 N N . PRO B 1 87 ? -17.766 20.766 19.938 1 82.12 87 PRO B N 1
ATOM 5837 C CA . PRO B 1 87 ? -19.062 21.375 19.625 1 82.12 87 PRO B CA 1
ATOM 5838 C C . PRO B 1 87 ? -18.938 22.859 19.281 1 82.12 87 PRO B C 1
ATOM 5840 O O . PRO B 1 87 ? -19.734 23.375 18.5 1 82.12 87 PRO B O 1
ATOM 5843 N N . PHE B 1 88 ? -18.031 23.516 19.828 1 81.38 88 PHE B N 1
ATOM 5844 C CA . PHE B 1 88 ? -17.891 24.953 19.594 1 81.38 88 PHE B CA 1
ATOM 5845 C C . PHE B 1 88 ? -17.344 25.234 18.203 1 81.38 88 PHE B C 1
ATOM 5847 O O . PHE B 1 88 ? -17.656 26.266 17.609 1 81.38 88 PHE B O 1
ATOM 5854 N N . VAL B 1 89 ? -16.562 24.344 17.766 1 82.75 89 VAL B N 1
ATOM 5855 C CA . VAL B 1 89 ? -16.016 24.5 16.422 1 82.75 89 VAL B CA 1
ATOM 5856 C C . VAL B 1 89 ? -17.016 23.922 15.406 1 82.75 89 VAL B C 1
ATOM 5858 O O . VAL B 1 89 ? -17.25 24.531 14.352 1 82.75 89 VAL B O 1
ATOM 5861 N N . LYS B 1 90 ? -17.562 22.859 15.758 1 78.5 90 LYS B N 1
ATOM 5862 C CA . LYS B 1 90 ? -18.516 22.156 14.891 1 78.5 90 LYS B CA 1
ATOM 5863 C C . LYS B 1 90 ? -19.703 23.047 14.57 1 78.5 90 LYS B C 1
ATOM 5865 O O . LYS B 1 90 ? -20.125 23.141 13.414 1 78.5 90 LYS B O 1
ATOM 5870 N N . CYS B 1 91 ? -20.219 23.672 15.516 1 76.88 91 CYS B N 1
ATOM 5871 C CA . CYS B 1 91 ? -21.422 24.484 15.352 1 76.88 91 CYS B CA 1
ATOM 5872 C C . CYS B 1 91 ? -21.141 25.719 14.492 1 76.88 91 CYS B C 1
ATOM 5874 O O . CYS B 1 91 ? -22 26.156 13.719 1 76.88 91 CYS B O 1
ATOM 5876 N N . VAL B 1 92 ? -19.969 26.234 14.625 1 75.12 92 VAL B N 1
ATOM 5877 C CA . VAL B 1 92 ? -19.625 27.375 13.781 1 75.12 92 VAL B CA 1
ATOM 5878 C C . VAL B 1 92 ? -19.562 26.953 12.32 1 75.12 92 VAL B C 1
ATOM 5880 O O . VAL B 1 92 ? -20.016 27.672 11.43 1 75.12 92 VAL B O 1
ATOM 5883 N N . LEU B 1 93 ? -19.016 25.828 12.156 1 72.75 93 LEU B N 1
ATOM 5884 C CA . LEU B 1 93 ? -18.906 25.312 10.805 1 72.75 93 LEU B CA 1
ATOM 5885 C C . LEU B 1 93 ? -20.297 25.062 10.211 1 72.75 93 LEU B C 1
ATOM 5887 O O . LEU B 1 93 ? -20.516 25.312 9.023 1 72.75 93 LEU B O 1
ATOM 5891 N N . HIS B 1 94 ? -21.125 24.625 11.008 1 69.75 94 HIS B N 1
ATOM 5892 C CA . HIS B 1 94 ? -22.5 24.375 10.562 1 69.75 94 HIS B CA 1
ATOM 5893 C C . HIS B 1 94 ? -23.188 25.672 10.156 1 69.75 94 HIS B C 1
ATOM 5895 O O . HIS B 1 94 ? -23.906 25.703 9.148 1 69.75 94 HIS B O 1
ATOM 5901 N N . VAL B 1 95 ? -22.969 26.641 10.852 1 67.75 95 VAL B N 1
ATOM 5902 C CA . VAL B 1 95 ? -23.594 27.922 10.578 1 67.75 95 VAL B CA 1
ATOM 5903 C C . VAL B 1 95 ? -23.031 28.516 9.281 1 67.75 95 VAL B C 1
ATOM 5905 O O . VAL B 1 95 ? -23.766 29.094 8.477 1 67.75 95 VAL B O 1
ATOM 5908 N N . VAL B 1 96 ? -21.766 28.266 9.117 1 66.25 96 VAL B N 1
ATOM 5909 C CA . VAL B 1 96 ? -21.094 28.797 7.93 1 66.25 96 VAL B CA 1
ATOM 5910 C C . VAL B 1 96 ? -21.562 28.031 6.695 1 66.25 96 VAL B C 1
ATOM 5912 O O . VAL B 1 96 ? -21.766 28.625 5.633 1 66.25 96 VAL B O 1
ATOM 5915 N N . LYS B 1 97 ? -21.703 26.766 6.793 1 63.16 97 LYS B N 1
ATOM 5916 C CA . LYS B 1 97 ? -22.156 25.938 5.672 1 63.16 97 LYS B CA 1
ATOM 5917 C C . LYS B 1 97 ? -23.594 26.266 5.281 1 63.16 97 LYS B C 1
ATOM 5919 O O . LYS B 1 97 ? -23.938 26.234 4.102 1 63.16 97 LYS B O 1
ATOM 5924 N N . ASP B 1 98 ? -24.344 26.453 6.207 1 58.59 98 ASP B N 1
ATOM 5925 C CA . ASP B 1 98 ? -25.734 26.781 5.965 1 58.59 98 ASP B CA 1
ATOM 5926 C C . ASP B 1 98 ? -25.875 28.125 5.273 1 58.59 98 ASP B C 1
ATOM 5928 O O . ASP B 1 98 ? -26.859 28.375 4.574 1 58.59 98 ASP B O 1
ATOM 5932 N N . ASN B 1 99 ? -24.75 28.75 5.543 1 52.81 99 ASN B N 1
ATOM 5933 C CA . ASN B 1 99 ? -24.766 30.031 4.832 1 52.81 99 ASN B CA 1
ATOM 5934 C C . ASN B 1 99 ? -24.266 29.875 3.4 1 52.81 99 ASN B C 1
ATOM 5936 O O . ASN B 1 99 ? -23.062 29.719 3.182 1 52.81 99 ASN B O 1
ATOM 5940 N N . LYS B 1 100 ? -25.016 29.125 2.402 1 51 100 LYS B N 1
ATOM 5941 C CA . LYS B 1 100 ? -24.797 28.641 1.041 1 51 100 LYS B CA 1
ATOM 5942 C C . LYS B 1 100 ? -23.812 29.531 0.299 1 51 100 LYS B C 1
ATOM 5944 O O . LYS B 1 100 ? -23.078 29.062 -0.576 1 51 100 LYS B O 1
ATOM 5949 N N . ARG B 1 101 ? -23.734 30.781 0.465 1 45.62 101 ARG B N 1
ATOM 5950 C CA . ARG B 1 101 ? -22.984 31.688 -0.388 1 45.62 101 ARG B CA 1
ATOM 5951 C C . ARG B 1 101 ? -21.484 31.422 -0.266 1 45.62 101 ARG B C 1
ATOM 5953 O O . ARG B 1 101 ? -20.75 31.5 -1.256 1 45.62 101 ARG B O 1
ATOM 5960 N N . LEU B 1 102 ? -20.938 30.953 0.738 1 46.44 102 LEU B N 1
ATOM 5961 C CA . LEU B 1 102 ? -19.5 30.875 0.996 1 46.44 102 LEU B CA 1
ATOM 5962 C C . LEU B 1 102 ? -18.938 29.547 0.48 1 46.44 102 LEU B C 1
ATOM 5964 O O . LEU B 1 102 ? -17.859 29.531 -0.138 1 46.44 102 LEU B O 1
ATOM 5968 N N . PRO B 1 103 ? -19.625 28.391 0.657 1 47.69 103 PRO B N 1
ATOM 5969 C CA . PRO B 1 103 ? -19.078 27.094 0.26 1 47.69 103 PRO B CA 1
ATOM 5970 C C . PRO B 1 103 ? -18.859 26.984 -1.247 1 47.69 103 PRO B C 1
ATOM 5972 O O . PRO B 1 103 ? -17.891 26.359 -1.688 1 47.69 103 PRO B O 1
ATOM 5975 N N . MET B 1 104 ? -19.672 27.672 -1.983 1 43.91 104 MET B N 1
ATOM 5976 C CA . MET B 1 104 ? -19.562 27.578 -3.438 1 43.91 104 MET B CA 1
ATOM 5977 C C . MET B 1 104 ? -18.297 28.25 -3.939 1 43.91 104 MET B C 1
ATOM 5979 O O . MET B 1 104 ? -17.609 27.719 -4.809 1 43.91 104 MET B O 1
ATOM 5983 N N . LYS B 1 105 ? -17.953 29.328 -3.342 1 46.62 105 LYS B N 1
ATOM 5984 C CA . LYS B 1 105 ? -16.812 30.094 -3.822 1 46.62 105 LYS B CA 1
ATOM 5985 C C . LYS B 1 105 ? -15.5 29.344 -3.543 1 46.62 105 LYS B C 1
ATOM 5987 O O . LYS B 1 105 ? -14.602 29.328 -4.383 1 46.62 105 LYS B O 1
ATOM 5992 N N . ILE B 1 106 ? -15.555 28.672 -2.449 1 50.09 106 ILE B N 1
ATOM 5993 C CA . ILE B 1 106 ? -14.352 27.938 -2.084 1 50.09 106 ILE B CA 1
ATOM 5994 C C . ILE B 1 106 ? -14.195 26.719 -2.998 1 50.09 106 ILE B C 1
ATOM 5996 O O . ILE B 1 106 ? -13.094 26.406 -3.449 1 50.09 106 ILE B O 1
ATOM 6000 N N . ARG B 1 107 ? -15.375 26.172 -3.281 1 51.31 107 ARG B N 1
ATOM 6001 C CA . ARG B 1 107 ? -15.359 25.016 -4.164 1 51.31 107 ARG B CA 1
ATOM 6002 C C . ARG B 1 107 ? -14.906 25.406 -5.57 1 51.31 107 ARG B C 1
ATOM 6004 O O . ARG B 1 107 ? -14.125 24.688 -6.195 1 51.31 107 ARG B O 1
ATOM 6011 N N . ASP B 1 108 ? -15.445 26.453 -6.02 1 50.34 108 ASP B N 1
ATOM 6012 C CA . ASP B 1 108 ? -15.109 26.906 -7.363 1 50.34 108 ASP B CA 1
ATOM 6013 C C . ASP B 1 108 ? -13.617 27.188 -7.492 1 50.34 108 ASP B C 1
ATOM 6015 O O . ASP B 1 108 ? -13.008 26.859 -8.508 1 50.34 108 ASP B O 1
ATOM 6019 N N . GLU B 1 109 ? -13.141 27.672 -6.477 1 49.31 109 GLU B N 1
ATOM 6020 C CA . GLU B 1 109 ? -11.719 27.984 -6.484 1 49.31 109 GLU B CA 1
ATOM 6021 C C . GLU B 1 109 ? -10.867 26.719 -6.441 1 49.31 109 GLU B C 1
ATOM 6023 O O . GLU B 1 109 ? -9.828 26.641 -7.094 1 49.31 109 GLU B O 1
ATOM 6028 N N . LEU B 1 110 ? -11.508 25.797 -5.805 1 52.53 110 LEU B N 1
ATOM 6029 C CA . LEU B 1 110 ? -10.828 24.516 -5.715 1 52.53 110 LEU B CA 1
ATOM 6030 C C . LEU B 1 110 ? -10.914 23.75 -7.035 1 52.53 110 LEU B C 1
ATOM 6032 O O . LEU B 1 110 ? -9.961 23.078 -7.43 1 52.53 110 LEU B O 1
ATOM 6036 N N . ASP B 1 111 ? -12.055 23.828 -7.641 1 51.31 111 ASP B N 1
ATOM 6037 C CA . ASP B 1 111 ? -12.281 23.141 -8.906 1 51.31 111 ASP B CA 1
ATOM 6038 C C . ASP B 1 111 ? -11.484 23.781 -10.039 1 51.31 111 ASP B C 1
ATOM 6040 O O . ASP B 1 111 ? -11.062 23.109 -10.969 1 51.31 111 ASP B O 1
ATOM 6044 N N . ARG B 1 112 ? -11.422 25.078 -9.961 1 47.47 112 ARG B N 1
ATOM 6045 C CA . ARG B 1 112 ? -10.656 25.797 -10.977 1 47.47 112 ARG B CA 1
ATOM 6046 C C . ARG B 1 112 ? -9.188 25.375 -10.953 1 47.47 112 ARG B C 1
ATOM 6048 O O . ARG B 1 112 ? -8.508 25.406 -11.977 1 47.47 112 ARG B O 1
ATOM 6055 N N . GLY B 1 113 ? -8.789 25.016 -9.812 1 47.16 113 GLY B N 1
ATOM 6056 C CA . GLY B 1 113 ? -7.398 24.594 -9.703 1 47.16 113 GLY B CA 1
ATOM 6057 C C . GLY B 1 113 ? -7.152 23.219 -10.281 1 47.16 113 GLY B C 1
ATOM 6058 O O . GLY B 1 113 ? -6.004 22.797 -10.414 1 47.16 113 GLY B O 1
ATOM 6059 N N . LYS B 1 114 ? -8.328 22.562 -10.492 1 49.22 114 LYS B N 1
ATOM 6060 C CA . LYS B 1 114 ? -8.164 21.219 -11.039 1 49.22 114 LYS B CA 1
ATOM 6061 C C . LYS B 1 114 ? -7.797 21.266 -12.516 1 49.22 114 LYS B C 1
ATOM 6063 O O . LYS B 1 114 ? -8.602 21.688 -13.352 1 49.22 114 LYS B O 1
ATOM 6068 N N . ARG B 1 115 ? -6.617 21.422 -12.875 1 48.38 115 ARG B N 1
ATOM 6069 C CA . ARG B 1 115 ? -6.098 21.422 -14.242 1 48.38 115 ARG B CA 1
ATOM 6070 C C . ARG B 1 115 ? -6.504 20.156 -14.992 1 48.38 115 ARG B C 1
ATOM 6072 O O . ARG B 1 115 ? -6.352 19.047 -14.477 1 48.38 115 ARG B O 1
ATOM 6079 N N . LYS B 1 116 ? -7.422 20.328 -15.969 1 49.84 116 LYS B N 1
ATOM 6080 C CA . LYS B 1 116 ? -7.711 19.234 -16.891 1 49.84 116 LYS B CA 1
ATOM 6081 C C . LYS B 1 116 ? -6.438 18.703 -17.547 1 49.84 116 LYS B C 1
ATOM 6083 O O . LYS B 1 116 ? -5.824 19.391 -18.359 1 49.84 116 LYS B O 1
ATOM 6088 N N . LYS B 1 117 ? -5.695 17.828 -16.922 1 53.56 117 LYS B N 1
ATOM 6089 C CA . LYS B 1 117 ? -4.41 17.297 -17.375 1 53.56 117 LYS B CA 1
ATOM 6090 C C . LYS B 1 117 ? -4.566 16.469 -18.656 1 53.56 117 LYS B C 1
ATOM 6092 O O . LYS B 1 117 ? -5.258 15.445 -18.656 1 53.56 117 LYS B O 1
ATOM 6097 N N . SER B 1 118 ? -4.414 17.219 -19.812 1 56.59 118 SER B N 1
ATOM 6098 C CA . SER B 1 118 ? -4.41 16.406 -21.031 1 56.59 118 SER B CA 1
ATOM 6099 C C . SER B 1 118 ? -3.16 15.539 -21.109 1 56.59 118 SER B C 1
ATOM 6101 O O . SER B 1 118 ? -2.041 16.031 -20.969 1 56.59 118 SER B O 1
ATOM 6103 N N . LEU B 1 119 ? -3.238 14.258 -21.125 1 63.06 119 LEU B N 1
ATOM 6104 C CA . LEU B 1 119 ? -2.123 13.328 -21.266 1 63.06 119 LEU B CA 1
ATOM 6105 C C . LEU B 1 119 ? -1.489 13.445 -22.641 1 63.06 119 LEU B C 1
ATOM 6107 O O . LEU B 1 119 ? -2.195 13.5 -23.656 1 63.06 119 LEU B O 1
ATOM 6111 N N . ILE B 1 120 ? -0.182 13.859 -22.672 1 72.88 120 ILE B N 1
ATOM 6112 C CA . ILE B 1 120 ? 0.614 13.883 -23.891 1 72.88 120 ILE B CA 1
ATOM 6113 C C . ILE B 1 120 ? 0.961 12.453 -24.312 1 72.88 120 ILE B C 1
ATOM 6115 O O . ILE B 1 120 ? 1.339 11.633 -23.469 1 72.88 120 ILE B O 1
ATOM 6119 N N . PRO B 1 121 ? 0.728 12.203 -25.594 1 70.94 121 PRO B N 1
ATOM 6120 C CA . PRO B 1 121 ? 1.152 10.875 -26.047 1 70.94 121 PRO B CA 1
ATOM 6121 C C . PRO B 1 121 ? 2.633 10.609 -25.781 1 70.94 121 PRO B C 1
ATOM 6123 O O . PRO B 1 121 ? 3.447 11.539 -25.828 1 70.94 121 PRO B O 1
ATOM 6126 N N . SER B 1 122 ? 2.998 9.383 -25.547 1 71.06 122 SER B N 1
ATOM 6127 C CA . SER B 1 122 ? 4.332 8.961 -25.125 1 71.06 122 SER B CA 1
ATOM 6128 C C . SER B 1 122 ? 5.391 9.398 -26.141 1 71.06 122 SER B C 1
ATOM 6130 O O . SER B 1 122 ? 6.477 9.836 -25.75 1 71.06 122 SER B O 1
ATOM 6132 N N . ASN B 1 123 ? 4.965 9.344 -27.391 1 72.5 123 ASN B N 1
ATOM 6133 C CA . ASN B 1 123 ? 5.922 9.656 -28.453 1 72.5 123 ASN B CA 1
ATOM 6134 C C . ASN B 1 123 ? 6.223 11.156 -28.5 1 72.5 123 ASN B C 1
ATOM 6136 O O . ASN B 1 123 ? 7.25 11.562 -29.047 1 72.5 123 ASN B O 1
ATOM 6140 N N . GLU B 1 124 ? 5.43 11.906 -27.875 1 81.44 124 GLU B N 1
ATOM 6141 C CA . GLU B 1 124 ? 5.602 13.359 -27.906 1 81.44 124 GLU B CA 1
ATOM 6142 C C . GLU B 1 124 ? 6.086 13.883 -26.562 1 81.44 124 GLU B C 1
ATOM 6144 O O . GLU B 1 124 ? 6.398 15.07 -26.438 1 81.44 124 GLU B O 1
ATOM 6149 N N . LEU B 1 125 ? 6.18 13.047 -25.688 1 86 125 LEU B N 1
ATOM 6150 C CA . LEU B 1 125 ? 6.508 13.453 -24.328 1 86 125 LEU B CA 1
ATOM 6151 C C . LEU B 1 125 ? 7.895 14.086 -24.266 1 86 125 LEU B C 1
ATOM 6153 O O . LEU B 1 125 ? 8.07 15.148 -23.672 1 86 125 LEU B O 1
ATOM 6157 N N . PHE B 1 126 ? 8.828 13.5 -24.984 1 86.94 126 PHE B N 1
ATOM 6158 C CA . PHE B 1 126 ? 10.188 14.023 -24.922 1 86.94 126 PHE B CA 1
ATOM 6159 C C . PHE B 1 126 ? 10.297 15.344 -25.672 1 86.94 126 PHE B C 1
ATOM 6161 O O . PHE B 1 126 ? 11.062 16.234 -25.266 1 86.94 126 PHE B O 1
ATOM 6168 N N . GLU B 1 127 ? 9.547 15.461 -26.672 1 88.62 127 GLU B N 1
ATOM 6169 C CA . GLU B 1 127 ? 9.555 16.719 -27.406 1 88.62 127 GLU B CA 1
ATOM 6170 C C . GLU B 1 127 ? 9.055 17.875 -26.547 1 88.62 127 GLU B C 1
ATOM 6172 O O . GLU B 1 127 ? 9.5 19 -26.719 1 88.62 127 GLU B O 1
ATOM 6177 N N . SER B 1 128 ? 8.25 17.531 -25.672 1 89.06 128 SER B N 1
ATOM 6178 C CA . SER B 1 128 ? 7.723 18.531 -24.75 1 89.06 128 SER B CA 1
ATOM 6179 C C . SER B 1 128 ? 8.711 18.844 -23.641 1 89.06 128 SER B C 1
ATOM 6181 O O . SER B 1 128 ? 8.711 19.953 -23.094 1 89.06 128 SER B O 1
ATOM 6183 N N . ILE B 1 129 ? 9.578 17.906 -23.328 1 91.56 129 ILE B N 1
ATOM 6184 C CA . ILE B 1 129 ? 10.508 18.047 -22.219 1 91.56 129 ILE B CA 1
ATOM 6185 C C . ILE B 1 129 ? 11.781 18.734 -22.703 1 91.56 129 ILE B C 1
ATOM 6187 O O . ILE B 1 129 ? 12.406 19.5 -21.953 1 91.56 129 ILE B O 1
ATOM 6191 N N . LYS B 1 130 ? 12.125 18.562 -23.922 1 90.5 130 LYS B N 1
ATOM 6192 C CA . LYS B 1 130 ? 13.398 18.984 -24.484 1 90.5 130 LYS B CA 1
ATOM 6193 C C . LYS B 1 130 ? 13.586 20.5 -24.344 1 90.5 130 LYS B C 1
ATOM 6195 O O . LYS B 1 130 ? 14.664 20.953 -23.953 1 90.5 130 LYS B O 1
ATOM 6200 N N . PRO B 1 131 ? 12.57 21.266 -24.531 1 89.25 131 PRO B N 1
ATOM 6201 C CA . PRO B 1 131 ? 12.758 22.719 -24.375 1 89.25 131 PRO B CA 1
ATOM 6202 C C . PRO B 1 131 ? 13.094 23.109 -22.938 1 89.25 131 PRO B C 1
ATOM 6204 O O . PRO B 1 131 ? 13.797 24.109 -22.719 1 89.25 131 PRO B O 1
ATOM 6207 N N . LEU B 1 132 ? 12.719 22.422 -21.984 1 89.56 132 LEU B N 1
ATOM 6208 C CA . LEU B 1 132 ? 12.938 22.75 -20.578 1 89.56 132 LEU B CA 1
ATOM 6209 C C . LEU B 1 132 ? 14.383 22.484 -20.188 1 89.56 132 LEU B C 1
ATOM 6211 O O . LEU B 1 132 ? 14.914 23.125 -19.266 1 89.56 132 LEU B O 1
ATOM 6215 N N . ILE B 1 133 ? 15 21.547 -20.922 1 91 133 ILE B N 1
ATOM 6216 C CA . ILE B 1 133 ? 16.344 21.156 -20.484 1 91 133 ILE B CA 1
ATOM 6217 C C . ILE B 1 133 ? 17.375 21.625 -21.516 1 91 133 ILE B C 1
ATOM 6219 O O . ILE B 1 133 ? 18.531 21.203 -21.484 1 91 133 ILE B O 1
ATOM 6223 N N . SER B 1 134 ? 16.938 22.391 -22.438 1 90.31 134 SER B N 1
ATOM 6224 C CA . SER B 1 134 ? 17.812 22.859 -23.5 1 90.31 134 SER B CA 1
ATOM 6225 C C . SER B 1 134 ? 18.875 23.812 -22.969 1 90.31 134 SER B C 1
ATOM 6227 O O . SER B 1 134 ? 20 23.859 -23.469 1 90.31 134 SER B O 1
ATOM 6229 N N . ASN B 1 135 ? 18.438 24.625 -22 1 90.44 135 ASN B N 1
ATOM 6230 C CA . ASN B 1 135 ? 19.438 25.453 -21.312 1 90.44 135 ASN B CA 1
ATOM 6231 C C . ASN B 1 135 ? 20.234 24.656 -20.297 1 90.44 135 ASN B C 1
ATOM 6233 O O . ASN B 1 135 ? 19.922 24.656 -19.109 1 90.44 135 ASN B O 1
ATOM 6237 N N . THR B 1 136 ? 21.328 24.125 -20.734 1 92.81 136 THR B N 1
ATOM 6238 C CA . THR B 1 136 ? 22.094 23.172 -19.953 1 92.81 136 THR B CA 1
ATOM 6239 C C . THR B 1 136 ? 22.797 23.859 -18.781 1 92.81 136 THR B C 1
ATOM 6241 O O . THR B 1 136 ? 23.047 23.25 -17.75 1 92.81 136 THR B O 1
ATOM 6244 N N . PHE B 1 137 ? 23.031 25.141 -18.938 1 91 137 PHE B N 1
ATOM 6245 C CA . PHE B 1 137 ? 23.656 25.875 -17.844 1 91 137 PHE B CA 1
ATOM 6246 C C . PHE B 1 137 ? 22.75 25.938 -16.625 1 91 137 PHE B C 1
ATOM 6248 O O . PHE B 1 137 ? 23.188 25.688 -15.508 1 91 137 PHE B O 1
ATOM 6255 N N . VAL B 1 138 ? 21.531 26.281 -16.875 1 90.31 138 VAL B N 1
ATOM 6256 C CA . VAL B 1 138 ? 20.547 26.375 -15.797 1 90.31 138 VAL B CA 1
ATOM 6257 C C . VAL B 1 138 ? 20.328 25 -15.172 1 90.31 138 VAL B C 1
ATOM 6259 O O . VAL B 1 138 ? 20.25 24.875 -13.945 1 90.31 138 VAL B O 1
ATOM 6262 N N . VAL B 1 139 ? 20.281 23.953 -15.969 1 93.81 139 VAL B N 1
ATOM 6263 C CA . VAL B 1 139 ? 20.031 22.594 -15.484 1 93.81 139 VAL B CA 1
ATOM 6264 C C . VAL B 1 139 ? 21.172 22.172 -14.57 1 93.81 139 VAL B C 1
ATOM 6266 O O . VAL B 1 139 ? 20.953 21.734 -13.445 1 93.81 139 VAL B O 1
ATOM 6269 N N . TRP B 1 140 ? 22.359 22.391 -15.008 1 94.44 140 TRP B N 1
ATOM 6270 C CA . TRP B 1 140 ? 23.516 22.016 -14.203 1 94.44 140 TRP B CA 1
ATOM 6271 C C . TRP B 1 140 ? 23.578 22.812 -12.914 1 94.44 140 TRP B C 1
ATOM 6273 O O . TRP B 1 140 ? 23.891 22.281 -11.852 1 94.44 140 TRP B O 1
ATOM 6283 N N . SER B 1 141 ? 23.234 24.094 -12.969 1 91.06 141 SER B N 1
ATOM 6284 C CA . SER B 1 141 ? 23.266 24.938 -11.789 1 91.06 141 SER B CA 1
ATOM 6285 C C . SER B 1 141 ? 22.266 24.484 -10.742 1 91.06 141 SER B C 1
ATOM 6287 O O . SER B 1 141 ? 22.578 24.453 -9.547 1 91.06 141 SER B O 1
ATOM 6289 N N . LEU B 1 142 ? 21.156 24.125 -11.227 1 91.88 142 LEU B N 1
ATOM 6290 C CA . LEU B 1 142 ? 20.109 23.688 -10.312 1 91.88 142 LEU B CA 1
ATOM 6291 C C . LEU B 1 142 ? 20.438 22.312 -9.734 1 91.88 142 LEU B C 1
ATOM 6293 O O . LEU B 1 142 ? 20.156 22.047 -8.562 1 91.88 142 LEU B O 1
ATOM 6297 N N . VAL B 1 143 ? 20.984 21.438 -10.531 1 95 143 VAL B N 1
ATOM 6298 C CA . VAL B 1 143 ? 21.375 20.125 -10.047 1 95 143 VAL B CA 1
ATOM 6299 C C . VAL B 1 143 ? 22.484 20.266 -9.008 1 95 143 VAL B C 1
ATOM 6301 O O . VAL B 1 143 ? 22.453 19.625 -7.953 1 95 143 VAL B O 1
ATOM 6304 N N . ASP B 1 144 ? 23.406 21.141 -9.281 1 93.62 144 ASP B N 1
ATOM 6305 C CA . ASP B 1 144 ? 24.484 21.391 -8.32 1 93.62 144 ASP B CA 1
ATOM 6306 C C . ASP B 1 144 ? 23.938 21.953 -7.016 1 93.62 144 ASP B C 1
ATOM 6308 O O . ASP B 1 144 ? 24.359 21.547 -5.93 1 93.62 144 ASP B O 1
ATOM 6312 N N . HIS B 1 145 ? 23.047 22.828 -7.18 1 89.56 145 HIS B N 1
ATOM 6313 C CA . HIS B 1 145 ? 22.422 23.406 -5.988 1 89.56 145 HIS B CA 1
ATOM 6314 C C . HIS B 1 145 ? 21.703 22.344 -5.168 1 89.56 145 HIS B C 1
ATOM 6316 O O . HIS B 1 145 ? 21.781 22.359 -3.936 1 89.56 145 HIS B O 1
ATOM 6322 N N . PHE B 1 146 ? 21.047 21.484 -5.812 1 93.25 146 PHE B N 1
ATOM 6323 C CA . PHE B 1 146 ? 20.312 20.422 -5.137 1 93.25 146 PHE B CA 1
ATOM 6324 C C . PHE B 1 146 ? 21.25 19.562 -4.289 1 93.25 146 PHE B C 1
ATOM 6326 O O . PHE B 1 146 ? 20.984 19.312 -3.117 1 93.25 146 PHE B O 1
ATOM 6333 N N . PHE B 1 147 ? 22.375 19.188 -4.871 1 94.75 147 PHE B N 1
ATOM 6334 C CA . PHE B 1 147 ? 23.25 18.234 -4.195 1 94.75 147 PHE B CA 1
ATOM 6335 C C . PHE B 1 147 ? 24.109 18.953 -3.158 1 94.75 147 PHE B C 1
ATOM 6337 O O . PHE B 1 147 ? 24.578 18.344 -2.203 1 94.75 147 PHE B O 1
ATOM 6344 N N . GLU B 1 148 ? 24.203 20.234 -3.277 1 91.44 148 GLU B N 1
ATOM 6345 C CA . GLU B 1 148 ? 25.109 20.969 -2.395 1 91.44 148 GLU B CA 1
ATOM 6346 C C . GLU B 1 148 ? 24.344 21.625 -1.247 1 91.44 148 GLU B C 1
ATOM 6348 O O . GLU B 1 148 ? 24.938 21.953 -0.213 1 91.44 148 GLU B O 1
ATOM 6353 N N . SER B 1 149 ? 23.141 21.797 -1.435 1 88 149 SER B N 1
ATOM 6354 C CA . SER B 1 149 ? 22.344 22.469 -0.418 1 88 149 SER B CA 1
ATOM 6355 C C . SER B 1 149 ? 21.953 21.516 0.704 1 88 149 SER B C 1
ATOM 6357 O O . SER B 1 149 ? 22.062 20.297 0.559 1 88 149 SER B O 1
ATOM 6359 N N . GLU B 1 150 ? 21.453 22.078 1.803 1 89.94 150 GLU B N 1
ATOM 6360 C CA . GLU B 1 150 ? 20.969 21.312 2.947 1 89.94 150 GLU B CA 1
ATOM 6361 C C . GLU B 1 150 ? 19.75 20.469 2.586 1 89.94 150 GLU B C 1
ATOM 6363 O O . GLU B 1 150 ? 19.453 19.484 3.252 1 89.94 150 GLU B O 1
ATOM 6368 N N . LEU B 1 151 ? 19.188 20.859 1.544 1 91.12 151 LEU B N 1
ATOM 6369 C CA . LEU B 1 151 ? 17.969 20.172 1.104 1 91.12 151 LEU B CA 1
ATOM 6370 C C . LEU B 1 151 ? 18.266 18.719 0.754 1 91.12 151 LEU B C 1
ATOM 6372 O O . LEU B 1 151 ? 17.469 17.828 1.077 1 91.12 151 LEU B O 1
ATOM 6376 N N . PHE B 1 152 ? 19.344 18.516 0.16 1 94.44 152 PHE B N 1
ATOM 6377 C CA . PHE B 1 152 ? 19.703 17.156 -0.273 1 94.44 152 PHE B CA 1
ATOM 6378 C C . PHE B 1 152 ? 19.781 16.219 0.917 1 94.44 152 PHE B C 1
ATOM 6380 O O . PHE B 1 152 ? 19.391 15.047 0.814 1 94.44 152 PHE B O 1
ATOM 6387 N N . ASN B 1 153 ? 20.203 16.703 2.018 1 94.12 153 ASN B N 1
ATOM 6388 C CA . ASN B 1 153 ? 20.375 15.859 3.197 1 94.12 153 ASN B CA 1
ATOM 6389 C C . ASN B 1 153 ? 19.047 15.336 3.725 1 94.12 153 ASN B C 1
ATOM 6391 O O . ASN B 1 153 ? 19 14.289 4.375 1 94.12 153 ASN B O 1
ATOM 6395 N N . THR B 1 154 ? 18 16.016 3.385 1 94.81 154 THR B N 1
ATOM 6396 C CA . THR B 1 154 ? 16.672 15.609 3.854 1 94.81 154 THR B CA 1
ATOM 6397 C C . THR B 1 154 ? 16.047 14.609 2.891 1 94.81 154 THR B C 1
ATOM 6399 O O . THR B 1 154 ? 15.062 13.938 3.234 1 94.81 154 THR B O 1
ATOM 6402 N N . CYS B 1 155 ? 16.578 14.492 1.711 1 95.88 155 CYS B N 1
ATOM 6403 C CA . CYS B 1 155 ? 16.078 13.57 0.693 1 95.88 155 CYS B CA 1
ATOM 6404 C C . CYS B 1 155 ? 17.219 12.938 -0.08 1 95.88 155 CYS B C 1
ATOM 6406 O O . CYS B 1 155 ? 17.234 12.977 -1.312 1 95.88 155 CYS B O 1
ATOM 6408 N N . SER B 1 156 ? 18.125 12.406 0.648 1 96.25 156 SER B N 1
ATOM 6409 C CA . SER B 1 156 ? 19.344 11.852 0.076 1 96.25 156 SER B CA 1
ATOM 6410 C C . SER B 1 156 ? 19.078 10.523 -0.619 1 96.25 156 SER B C 1
ATOM 6412 O O . SER B 1 156 ? 19.703 9.516 -0.303 1 96.25 156 SER B O 1
ATOM 6414 N N . PHE B 1 157 ? 18.297 10.555 -1.675 1 96.88 157 PHE B N 1
ATOM 6415 C CA . PHE B 1 157 ? 17.859 9.367 -2.389 1 96.88 157 PHE B CA 1
ATOM 6416 C C . PHE B 1 157 ? 18.891 8.953 -3.439 1 96.88 157 PHE B C 1
ATOM 6418 O O . PHE B 1 157 ? 18.859 7.832 -3.941 1 96.88 157 PHE B O 1
ATOM 6425 N N . PHE B 1 158 ? 19.797 9.883 -3.775 1 96.75 158 PHE B N 1
ATOM 6426 C CA . PHE B 1 158 ? 20.656 9.695 -4.938 1 96.75 158 PHE B CA 1
ATOM 6427 C C . PHE B 1 158 ? 22.125 9.789 -4.543 1 96.75 158 PHE B C 1
ATOM 6429 O O . PHE B 1 158 ? 22.453 10.344 -3.492 1 96.75 158 PHE B O 1
ATOM 6436 N N . GLN B 1 159 ? 22.875 9.172 -5.41 1 94.25 159 GLN B N 1
ATOM 6437 C CA . GLN B 1 159 ? 24.312 9.414 -5.383 1 94.25 159 GLN B CA 1
ATOM 6438 C C . GLN B 1 159 ? 24.719 10.445 -6.434 1 94.25 159 GLN B C 1
ATOM 6440 O O . GLN B 1 159 ? 24.422 10.281 -7.617 1 94.25 159 GLN B O 1
ATOM 6445 N N . ARG B 1 160 ? 25.422 11.461 -5.984 1 95.38 160 ARG B N 1
ATOM 6446 C CA . ARG B 1 160 ? 25.734 12.594 -6.844 1 95.38 160 ARG B CA 1
ATOM 6447 C C . ARG B 1 160 ? 26.516 12.148 -8.07 1 95.38 160 ARG B C 1
ATOM 6449 O O . ARG B 1 160 ? 26.203 12.547 -9.195 1 95.38 160 ARG B O 1
ATOM 6456 N N . ASP B 1 161 ? 27.469 11.289 -7.848 1 94.31 161 ASP B N 1
ATOM 6457 C CA . ASP B 1 161 ? 28.344 10.875 -8.945 1 94.31 161 ASP B CA 1
ATOM 6458 C C . ASP B 1 161 ? 27.562 10.109 -10.008 1 94.31 161 ASP B C 1
ATOM 6460 O O . ASP B 1 161 ? 27.734 10.359 -11.203 1 94.31 161 ASP B O 1
ATOM 6464 N N . ASP B 1 162 ? 26.75 9.234 -9.547 1 93.44 162 ASP B N 1
ATOM 6465 C CA . ASP B 1 162 ? 25.938 8.445 -10.477 1 93.44 162 ASP B CA 1
ATOM 6466 C C . ASP B 1 162 ? 24.953 9.32 -11.234 1 93.44 162 ASP B C 1
ATOM 6468 O O . ASP B 1 162 ? 24.719 9.125 -12.43 1 93.44 162 ASP B O 1
ATOM 6472 N N . PHE B 1 163 ? 24.391 10.25 -10.555 1 96.81 163 PHE B N 1
ATOM 6473 C CA . PHE B 1 163 ? 23.422 11.156 -11.172 1 96.81 163 PHE B CA 1
ATOM 6474 C C . PHE B 1 163 ? 24.094 12.016 -12.234 1 96.81 163 PHE B C 1
ATOM 6476 O O . PHE B 1 163 ? 23.562 12.188 -13.328 1 96.81 163 PHE B O 1
ATOM 6483 N N . ASN B 1 164 ? 25.266 12.5 -11.922 1 96.5 164 ASN B N 1
ATOM 6484 C CA . ASN B 1 164 ? 26.016 13.352 -12.852 1 96.5 164 ASN B CA 1
ATOM 6485 C C . ASN B 1 164 ? 26.406 12.578 -14.109 1 96.5 164 ASN B C 1
ATOM 6487 O O . ASN B 1 164 ? 26.359 13.125 -15.219 1 96.5 164 ASN B O 1
ATOM 6491 N N . LYS B 1 165 ? 26.781 11.383 -13.922 1 95.12 165 LYS B N 1
ATOM 6492 C CA . LYS B 1 165 ? 27.125 10.555 -15.07 1 95.12 165 LYS B CA 1
ATOM 6493 C C . LYS B 1 165 ? 25.953 10.414 -16.031 1 95.12 165 LYS B C 1
ATOM 6495 O O . LYS B 1 165 ? 26.109 10.539 -17.25 1 95.12 165 LYS B O 1
ATOM 6500 N N . ASN B 1 166 ? 24.812 10.172 -15.445 1 93.88 166 ASN B N 1
ATOM 6501 C CA . ASN B 1 166 ? 23.609 10.047 -16.266 1 93.88 166 ASN B CA 1
ATOM 6502 C C . ASN B 1 166 ? 23.219 11.367 -16.922 1 93.88 166 ASN B C 1
ATOM 6504 O O . ASN B 1 166 ? 22.766 11.398 -18.062 1 93.88 166 ASN B O 1
ATOM 6508 N N . LEU B 1 167 ? 23.422 12.43 -16.188 1 96.12 167 LEU B N 1
ATOM 6509 C CA . LEU B 1 167 ? 23.094 13.75 -16.719 1 96.12 167 LEU B CA 1
ATOM 6510 C C . LEU B 1 167 ? 24 14.102 -17.906 1 96.12 167 LEU B C 1
ATOM 6512 O O . LEU B 1 167 ? 23.531 14.656 -18.906 1 96.12 167 LEU B O 1
ATOM 6516 N N . ILE B 1 168 ? 25.25 13.758 -17.828 1 94.88 168 ILE B N 1
ATOM 6517 C CA . ILE B 1 168 ? 26.203 14 -18.906 1 94.88 168 ILE B CA 1
ATOM 6518 C C . ILE B 1 168 ? 25.766 13.234 -20.156 1 94.88 168 ILE B C 1
ATOM 6520 O O . ILE B 1 168 ? 25.844 13.75 -21.266 1 94.88 168 ILE B O 1
ATOM 6524 N N . ASN B 1 169 ? 25.234 12.062 -19.891 1 89.88 169 ASN B N 1
ATOM 6525 C CA . ASN B 1 169 ? 24.781 11.234 -21 1 89.88 169 ASN B CA 1
ATOM 6526 C C . ASN B 1 169 ? 23.578 11.867 -21.703 1 89.88 169 ASN B C 1
ATOM 6528 O O . ASN B 1 169 ? 23.359 11.656 -22.906 1 89.88 169 ASN B O 1
ATOM 6532 N N . PHE B 1 170 ? 22.859 12.688 -20.969 1 90.12 170 PHE B N 1
ATOM 6533 C CA . PHE B 1 170 ? 21.625 13.219 -21.516 1 90.12 170 PHE B CA 1
ATOM 6534 C C . PHE B 1 170 ? 21.828 14.617 -22.094 1 90.12 170 PHE B C 1
ATOM 6536 O O . PHE B 1 170 ? 21.281 14.953 -23.141 1 90.12 170 PHE B O 1
ATOM 6543 N N . ILE B 1 171 ? 22.609 15.453 -21.391 1 93.31 171 ILE B N 1
ATOM 6544 C CA . ILE B 1 171 ? 22.672 16.844 -21.828 1 93.31 171 ILE B CA 1
ATOM 6545 C C . ILE B 1 171 ? 24.125 17.234 -22.062 1 93.31 171 ILE B C 1
ATOM 6547 O O . ILE B 1 171 ? 24.422 18.406 -22.344 1 93.31 171 ILE B O 1
ATOM 6551 N N . GLY B 1 172 ? 25.078 16.344 -21.891 1 93.25 172 GLY B N 1
ATOM 6552 C CA . GLY B 1 172 ? 26.484 16.641 -22.062 1 93.25 172 GLY B CA 1
ATOM 6553 C C . GLY B 1 172 ? 27.109 17.266 -20.828 1 93.25 172 GLY B C 1
ATOM 6554 O O . GLY B 1 172 ? 26.406 17.672 -19.906 1 93.25 172 GLY B O 1
ATOM 6555 N N . PRO B 1 173 ? 28.422 17.281 -20.781 1 93.81 173 PRO B N 1
ATOM 6556 C CA . PRO B 1 173 ? 29.109 17.938 -19.656 1 93.81 173 PRO B CA 1
ATOM 6557 C C . PRO B 1 173 ? 28.922 19.453 -19.641 1 93.81 173 PRO B C 1
ATOM 6559 O O . PRO B 1 173 ? 28.438 20.016 -20.625 1 93.81 173 PRO B O 1
ATOM 6562 N N . LYS B 1 174 ? 29.234 20.078 -18.547 1 92.12 174 LYS B N 1
ATOM 6563 C CA . LYS B 1 174 ? 29.062 21.516 -18.375 1 92.12 174 LYS B CA 1
ATOM 6564 C C . LYS B 1 174 ? 29.797 22.281 -19.469 1 92.12 174 LYS B C 1
ATOM 6566 O O . LYS B 1 174 ? 29.297 23.297 -19.953 1 92.12 174 LYS B O 1
ATOM 6571 N N . SER B 1 175 ? 30.875 21.75 -19.891 1 90.62 175 SER B N 1
ATOM 6572 C CA . SER B 1 175 ? 31.766 22.438 -20.828 1 90.62 175 SER B CA 1
ATOM 6573 C C . SER B 1 175 ? 31.297 22.25 -22.266 1 90.62 175 SER B C 1
ATOM 6575 O O . SER B 1 175 ? 31.562 23.094 -23.125 1 90.62 175 SER B O 1
ATOM 6577 N N . TYR B 1 176 ? 30.609 21.188 -22.562 1 89.88 176 TYR B N 1
ATOM 6578 C CA . TYR B 1 176 ? 30.188 20.859 -23.922 1 89.88 176 TYR B CA 1
ATOM 6579 C C . TYR B 1 176 ? 28.75 20.375 -23.953 1 89.88 176 TYR B C 1
ATOM 6581 O O . TYR B 1 176 ? 28.484 19.188 -24.109 1 89.88 176 TYR B O 1
ATOM 6589 N N . PRO B 1 177 ? 27.797 21.375 -23.953 1 87.25 177 PRO B N 1
ATOM 6590 C CA . PRO B 1 177 ? 26.375 21.016 -23.922 1 87.25 177 PRO B CA 1
ATOM 6591 C C . PRO B 1 177 ? 25.938 20.234 -25.156 1 87.25 177 PRO B C 1
ATOM 6593 O O . PRO B 1 177 ? 26.312 20.594 -26.281 1 87.25 177 PRO B O 1
ATOM 6596 N N . ALA B 1 178 ? 25.328 19.031 -25 1 88.62 178 ALA B N 1
ATOM 6597 C CA . ALA B 1 178 ? 24.812 18.188 -26.078 1 88.62 178 ALA B CA 1
ATOM 6598 C C . ALA B 1 178 ? 23.547 17.438 -25.625 1 88.62 178 ALA B C 1
ATOM 6600 O O . ALA B 1 178 ? 23.625 16.281 -25.219 1 88.62 178 ALA B O 1
ATOM 6601 N N . VAL B 1 179 ? 22.469 18.078 -25.859 1 89.12 179 VAL B N 1
ATOM 6602 C CA . VAL B 1 179 ? 21.234 17.469 -25.422 1 89.12 179 VAL B CA 1
ATOM 6603 C C . VAL B 1 179 ? 20.844 16.359 -26.406 1 89.12 179 VAL B C 1
ATOM 6605 O O . VAL B 1 179 ? 20.844 16.562 -27.609 1 89.12 179 VAL B O 1
ATOM 6608 N N . ARG B 1 180 ? 20.469 15.203 -25.844 1 88.75 180 ARG B N 1
ATOM 6609 C CA . ARG B 1 180 ? 20.047 14.062 -26.656 1 88.75 180 ARG B CA 1
ATOM 6610 C C . ARG B 1 180 ? 18.828 14.406 -27.484 1 88.75 180 ARG B C 1
ATOM 6612 O O . ARG B 1 180 ? 17.984 15.203 -27.062 1 88.75 180 ARG B O 1
ATOM 6619 N N . SER B 1 181 ? 18.781 13.656 -28.609 1 80.81 181 SER B N 1
ATOM 6620 C CA . SER B 1 181 ? 17.688 13.938 -29.516 1 80.81 181 SER B CA 1
ATOM 6621 C C . SER B 1 181 ? 16.484 13.039 -29.25 1 80.81 181 SER B C 1
ATOM 6623 O O . SER B 1 181 ? 15.367 13.344 -29.656 1 80.81 181 SER B O 1
ATOM 6625 N N . ARG B 1 182 ? 16.75 11.938 -28.562 1 83.56 182 ARG B N 1
ATOM 6626 C CA . ARG B 1 182 ? 15.648 11.016 -28.375 1 83.56 182 ARG B CA 1
ATOM 6627 C C . ARG B 1 182 ? 15.789 10.242 -27.062 1 83.56 182 ARG B C 1
ATOM 6629 O O . ARG B 1 182 ? 16.859 10.266 -26.453 1 83.56 182 ARG B O 1
ATOM 6636 N N . ILE B 1 183 ? 14.641 9.648 -26.656 1 82.44 183 ILE B N 1
ATOM 6637 C CA . ILE B 1 183 ? 14.594 8.734 -25.516 1 82.44 183 ILE B CA 1
ATOM 6638 C C . ILE B 1 183 ? 14.555 7.293 -26.016 1 82.44 183 ILE B C 1
ATOM 6640 O O . ILE B 1 183 ? 13.781 6.961 -26.906 1 82.44 183 ILE B O 1
ATOM 6644 N N . ASP B 1 184 ? 15.375 6.402 -25.453 1 74.69 184 ASP B N 1
ATOM 6645 C CA . ASP B 1 184 ? 15.555 5.059 -25.984 1 74.69 184 ASP B CA 1
ATOM 6646 C C . ASP B 1 184 ? 14.75 4.035 -25.188 1 74.69 184 ASP B C 1
ATOM 6648 O O . ASP B 1 184 ? 14.414 2.965 -25.703 1 74.69 184 ASP B O 1
ATOM 6652 N N . GLY B 1 185 ? 14.5 4.383 -23.969 1 77.5 185 GLY B N 1
ATOM 6653 C CA . GLY B 1 185 ? 13.875 3.32 -23.203 1 77.5 185 GLY B CA 1
ATOM 6654 C C . GLY B 1 185 ? 13.312 3.795 -21.875 1 77.5 185 GLY B C 1
ATOM 6655 O O . GLY B 1 185 ? 13.336 4.992 -21.578 1 77.5 185 GLY B O 1
ATOM 6656 N N . PRO B 1 186 ? 12.852 2.822 -21.109 1 81.62 186 PRO B N 1
ATOM 6657 C CA . PRO B 1 186 ? 12.234 3.141 -19.812 1 81.62 186 PRO B CA 1
ATOM 6658 C C . PRO B 1 186 ? 13.203 3.811 -18.844 1 81.62 186 PRO B C 1
ATOM 6660 O O . PRO B 1 186 ? 12.805 4.684 -18.078 1 81.62 186 PRO B O 1
ATOM 6663 N N . TYR B 1 187 ? 14.422 3.445 -18.969 1 86.88 187 TYR B N 1
ATOM 6664 C CA . TYR B 1 187 ? 15.414 4.035 -18.062 1 86.88 187 TYR B CA 1
ATOM 6665 C C . TYR B 1 187 ? 15.531 5.535 -18.297 1 86.88 187 TYR B C 1
ATOM 6667 O O . TYR B 1 187 ? 15.703 6.309 -17.359 1 86.88 187 TYR B O 1
ATOM 6675 N N . ASP B 1 188 ? 15.414 5.848 -19.5 1 90.12 188 ASP B N 1
ATOM 6676 C CA . ASP B 1 188 ? 15.516 7.262 -19.859 1 90.12 188 ASP B CA 1
ATOM 6677 C C . ASP B 1 188 ? 14.336 8.055 -19.297 1 90.12 188 ASP B C 1
ATOM 6679 O O . ASP B 1 188 ? 14.5 9.18 -18.828 1 90.12 188 ASP B O 1
ATOM 6683 N N . PHE B 1 189 ? 13.219 7.477 -19.328 1 90.25 189 PHE B N 1
ATOM 6684 C CA . PHE B 1 189 ? 12.031 8.125 -18.781 1 90.25 189 PHE B CA 1
ATOM 6685 C C . PHE B 1 189 ? 12.148 8.297 -17.281 1 90.25 189 PHE B C 1
ATOM 6687 O O . PHE B 1 189 ? 11.758 9.336 -16.734 1 90.25 189 PHE B O 1
ATOM 6694 N N . ILE B 1 190 ? 12.711 7.277 -16.641 1 92.69 190 ILE B N 1
ATOM 6695 C CA . ILE B 1 190 ? 12.891 7.34 -15.195 1 92.69 190 ILE B CA 1
ATOM 6696 C C . ILE B 1 190 ? 13.844 8.477 -14.844 1 92.69 190 ILE B C 1
ATOM 6698 O O . ILE B 1 190 ? 13.555 9.289 -13.969 1 92.69 190 ILE B O 1
ATOM 6702 N N . PHE B 1 191 ? 14.859 8.547 -15.602 1 94.88 191 PHE B N 1
ATOM 6703 C CA . PHE B 1 191 ? 15.875 9.547 -15.289 1 94.88 191 PHE B CA 1
ATOM 6704 C C . PHE B 1 191 ? 15.352 10.953 -15.57 1 94.88 191 PHE B C 1
ATOM 6706 O O . PHE B 1 191 ? 15.5 11.852 -14.734 1 94.88 191 PHE B O 1
ATOM 6713 N N . ILE B 1 192 ? 14.812 11.102 -16.672 1 94.75 192 ILE B N 1
ATOM 6714 C CA . ILE B 1 192 ? 14.352 12.43 -17.062 1 94.75 192 ILE B CA 1
ATOM 6715 C C . ILE B 1 192 ? 13.242 12.891 -16.125 1 94.75 192 ILE B C 1
ATOM 6717 O O . ILE B 1 192 ? 13.172 14.062 -15.766 1 94.75 192 ILE B O 1
ATOM 6721 N N . GLY B 1 193 ? 12.297 11.969 -15.82 1 95.38 193 GLY B N 1
ATOM 6722 C CA . GLY B 1 193 ? 11.281 12.305 -14.828 1 95.38 193 GLY B CA 1
ATOM 6723 C C . GLY B 1 193 ? 11.867 12.742 -13.5 1 95.38 193 GLY B C 1
ATOM 6724 O O . GLY B 1 193 ? 11.445 13.75 -12.93 1 95.38 193 GLY B O 1
ATOM 6725 N N . THR B 1 194 ? 12.859 11.992 -13.016 1 97.06 194 THR B N 1
ATOM 6726 C CA . THR B 1 194 ? 13.547 12.32 -11.773 1 97.06 194 THR B CA 1
ATOM 6727 C C . THR B 1 194 ? 14.211 13.688 -11.867 1 97.06 194 THR B C 1
ATOM 6729 O O . THR B 1 194 ? 14.133 14.492 -10.93 1 97.06 194 THR B O 1
ATOM 6732 N N . LEU B 1 195 ? 14.828 13.922 -13.008 1 97.19 195 LEU B N 1
ATOM 6733 C CA . LEU B 1 195 ? 15.508 15.195 -13.234 1 97.19 195 LEU B CA 1
ATOM 6734 C C . LEU B 1 195 ? 14.523 16.359 -13.164 1 97.19 195 LEU B C 1
ATOM 6736 O O . LEU B 1 195 ? 14.797 17.359 -12.508 1 97.19 195 LEU B O 1
ATOM 6740 N N . LEU B 1 196 ? 13.391 16.234 -13.758 1 96.19 196 LEU B N 1
ATOM 6741 C CA . LEU B 1 196 ? 12.391 17.297 -13.781 1 96.19 196 LEU B CA 1
ATOM 6742 C C . LEU B 1 196 ? 11.922 17.625 -12.367 1 96.19 196 LEU B C 1
ATOM 6744 O O . LEU B 1 196 ? 11.734 18.797 -12.031 1 96.19 196 LEU B O 1
ATOM 6748 N N . VAL B 1 197 ? 11.781 16.609 -11.523 1 95.62 197 VAL B N 1
ATOM 6749 C CA . VAL B 1 197 ? 11.352 16.828 -10.141 1 95.62 197 VAL B CA 1
ATOM 6750 C C . VAL B 1 197 ? 12.445 17.562 -9.367 1 95.62 197 VAL B C 1
ATOM 6752 O O . VAL B 1 197 ? 12.164 18.516 -8.633 1 95.62 197 VAL B O 1
ATOM 6755 N N . ILE B 1 198 ? 13.625 17.109 -9.594 1 96.19 198 ILE B N 1
ATOM 6756 C CA . ILE B 1 198 ? 14.758 17.719 -8.906 1 96.19 198 ILE B CA 1
ATOM 6757 C C . ILE B 1 198 ? 14.891 19.172 -9.32 1 96.19 198 ILE B C 1
ATOM 6759 O O . ILE B 1 198 ? 15.117 20.047 -8.477 1 96.19 198 ILE B O 1
ATOM 6763 N N . LEU B 1 199 ? 14.727 19.438 -10.578 1 94.69 199 LEU B N 1
ATOM 6764 C CA . LEU B 1 199 ? 14.836 20.797 -11.07 1 94.69 199 LEU B CA 1
ATOM 6765 C C . LEU B 1 199 ? 13.75 21.688 -10.469 1 94.69 199 LEU B C 1
ATOM 6767 O O . LEU B 1 199 ? 14.016 22.828 -10.094 1 94.69 199 LEU B O 1
ATOM 6771 N N . ARG B 1 200 ? 12.609 21.188 -10.312 1 92.31 200 ARG B N 1
ATOM 6772 C CA . ARG B 1 200 ? 11.516 21.953 -9.719 1 92.31 200 ARG B CA 1
ATOM 6773 C C . ARG B 1 200 ? 11.781 22.219 -8.242 1 92.31 200 ARG B C 1
ATOM 6775 O O . ARG B 1 200 ? 11.609 23.344 -7.773 1 92.31 200 ARG B O 1
ATOM 6782 N N . ILE B 1 201 ? 12.195 21.25 -7.527 1 91.44 201 ILE B N 1
ATOM 6783 C CA . ILE B 1 201 ? 12.477 21.391 -6.102 1 91.44 201 ILE B CA 1
ATOM 6784 C C . ILE B 1 201 ? 13.602 22.391 -5.895 1 91.44 201 ILE B C 1
ATOM 6786 O O . ILE B 1 201 ? 13.5 23.266 -5.035 1 91.44 201 ILE B O 1
ATOM 6790 N N . SER B 1 202 ? 14.578 22.234 -6.727 1 89.62 202 SER B N 1
ATOM 6791 C CA . SER B 1 202 ? 15.734 23.109 -6.613 1 89.62 202 SER B CA 1
ATOM 6792 C C . SER B 1 202 ? 15.367 24.547 -6.977 1 89.62 202 SER B C 1
ATOM 6794 O O . SER B 1 202 ? 15.828 25.5 -6.332 1 89.62 202 SER B O 1
ATOM 6796 N N . SER B 1 203 ? 14.578 24.656 -8 1 86.62 203 SER B N 1
ATOM 6797 C CA . SER B 1 203 ? 14.148 25.984 -8.414 1 86.62 203 SER B CA 1
ATOM 6798 C C . SER B 1 203 ? 13.336 26.672 -7.32 1 86.62 203 SER B C 1
ATOM 6800 O O . SER B 1 203 ? 13.531 27.859 -7.051 1 86.62 203 SER B O 1
ATOM 6802 N N . TRP B 1 204 ? 12.531 25.953 -6.707 1 81.88 204 TRP B N 1
ATOM 6803 C CA . TRP B 1 204 ? 11.703 26.484 -5.633 1 81.88 204 TRP B CA 1
ATOM 6804 C C . TRP B 1 204 ? 12.555 26.844 -4.418 1 81.88 204 TRP B C 1
ATOM 6806 O O . TRP B 1 204 ? 12.305 27.859 -3.758 1 81.88 204 TRP B O 1
ATOM 6816 N N . SER B 1 205 ? 13.445 26.031 -4.105 1 77.94 205 SER B N 1
ATOM 6817 C CA . SER B 1 205 ? 14.344 26.297 -2.992 1 77.94 205 SER B CA 1
ATOM 6818 C C . SER B 1 205 ? 15.164 27.562 -3.23 1 77.94 205 SER B C 1
ATOM 6820 O O . SER B 1 205 ? 15.414 28.328 -2.299 1 77.94 205 SER B O 1
ATOM 6822 N N . PHE B 1 206 ? 15.453 27.781 -4.418 1 70.19 206 PHE B N 1
ATOM 6823 C CA . PHE B 1 206 ? 16.188 28.984 -4.801 1 70.19 206 PHE B CA 1
ATOM 6824 C C . PHE B 1 206 ? 15.32 30.219 -4.625 1 70.19 206 PHE B C 1
ATOM 6826 O O . PHE B 1 206 ? 15.789 31.25 -4.137 1 70.19 206 PHE B O 1
ATOM 6833 N N . TYR B 1 207 ? 14.141 30 -4.969 1 66.38 207 TYR B N 1
ATOM 6834 C CA . TYR B 1 207 ? 13.195 31.109 -4.863 1 66.38 207 TYR B CA 1
ATOM 6835 C C . TYR B 1 207 ? 12.969 31.5 -3.408 1 66.38 207 TYR B C 1
ATOM 6837 O O . TYR B 1 207 ? 12.977 32.688 -3.066 1 66.38 207 TYR B O 1
ATOM 6845 N N . ASN B 1 208 ? 12.875 30.562 -2.611 1 66.88 208 ASN B N 1
ATOM 6846 C CA . ASN B 1 208 ? 12.625 30.812 -1.196 1 66.88 208 ASN B CA 1
ATOM 6847 C C . ASN B 1 208 ? 13.844 31.422 -0.512 1 66.88 208 ASN B C 1
ATOM 6849 O O . ASN B 1 208 ? 13.719 32.094 0.514 1 66.88 208 ASN B O 1
ATOM 6853 N N . ALA B 1 209 ? 14.977 31.125 -1.206 1 62.47 209 ALA B N 1
ATOM 6854 C CA . ALA B 1 209 ? 16.203 31.688 -0.665 1 62.47 209 ALA B CA 1
ATOM 6855 C C . ALA B 1 209 ? 16.406 33.125 -1.12 1 62.47 209 ALA B C 1
ATOM 6857 O O . ALA B 1 209 ? 17.344 33.812 -0.691 1 62.47 209 ALA B O 1
ATOM 6858 N N . GLY B 1 210 ? 15.438 33.625 -1.807 1 61.41 210 GLY B N 1
ATOM 6859 C CA . GLY B 1 210 ? 15.492 35.031 -2.207 1 61.41 210 GLY B CA 1
ATOM 6860 C C . GLY B 1 210 ? 16.172 35.219 -3.551 1 61.41 210 GLY B C 1
ATOM 6861 O O . GLY B 1 210 ? 16.453 36.375 -3.939 1 61.41 210 GLY B O 1
ATOM 6862 N N . TYR B 1 211 ? 16.531 34.094 -4.113 1 59.25 211 TYR B N 1
ATOM 6863 C CA . TYR B 1 211 ? 17.266 34.281 -5.359 1 59.25 211 TYR B CA 1
ATOM 6864 C C . TYR B 1 211 ? 16.328 34.656 -6.5 1 59.25 211 TYR B C 1
ATOM 6866 O O . TYR B 1 211 ? 15.109 34.469 -6.406 1 59.25 211 TYR B O 1
ATOM 6874 N N . GLU B 1 212 ? 16.875 35.281 -7.617 1 57.09 212 GLU B N 1
ATOM 6875 C CA . GLU B 1 212 ? 16.219 35.906 -8.766 1 57.09 212 GLU B CA 1
ATOM 6876 C C . GLU B 1 212 ? 15.398 34.875 -9.539 1 57.09 212 GLU B C 1
ATOM 6878 O O . GLU B 1 212 ? 15.664 33.688 -9.469 1 57.09 212 GLU B O 1
ATOM 6883 N N . ALA B 1 213 ? 14.406 35.375 -10.289 1 56.94 213 ALA B N 1
ATOM 6884 C CA . ALA B 1 213 ? 13.367 34.75 -11.102 1 56.94 213 ALA B CA 1
ATOM 6885 C C . ALA B 1 213 ? 13.969 33.906 -12.211 1 56.94 213 ALA B C 1
ATOM 6887 O O . ALA B 1 213 ? 13.344 32.938 -12.688 1 56.94 213 ALA B O 1
ATOM 6888 N N . GLU B 1 214 ? 15.219 34.125 -12.602 1 55.22 214 GLU B N 1
ATOM 6889 C CA . GLU B 1 214 ? 15.797 33.469 -13.773 1 55.22 214 GLU B CA 1
ATOM 6890 C C . GLU B 1 214 ? 15.844 31.953 -13.586 1 55.22 214 GLU B C 1
ATOM 6892 O O . GLU B 1 214 ? 15.828 31.203 -14.562 1 55.22 214 GLU B O 1
ATOM 6897 N N . PHE B 1 215 ? 15.797 31.5 -12.383 1 57.78 215 PHE B N 1
ATOM 6898 C CA . PHE B 1 215 ? 15.953 30.078 -12.109 1 57.78 215 PHE B CA 1
ATOM 6899 C C . PHE B 1 215 ? 14.594 29.406 -11.93 1 57.78 215 PHE B C 1
ATOM 6901 O O . PHE B 1 215 ? 14.508 28.281 -11.43 1 57.78 215 PHE B O 1
ATOM 6908 N N . MET B 1 216 ? 13.57 30.219 -12.523 1 62.97 216 MET B N 1
ATOM 6909 C CA . MET B 1 216 ? 12.258 29.672 -12.203 1 62.97 216 MET B CA 1
ATOM 6910 C C . MET B 1 216 ? 11.555 29.156 -13.461 1 62.97 216 MET B C 1
ATOM 6912 O O . MET B 1 216 ? 10.359 29.359 -13.641 1 62.97 216 MET B O 1
ATOM 6916 N N . PRO B 1 217 ? 12.359 28.562 -14.289 1 66.75 217 PRO B N 1
ATOM 6917 C CA . PRO B 1 217 ? 11.609 28.094 -15.453 1 66.75 217 PRO B CA 1
ATOM 6918 C C . PRO B 1 217 ? 10.789 26.844 -15.148 1 66.75 217 PRO B C 1
ATOM 6920 O O . PRO B 1 217 ? 9.859 26.5 -15.891 1 66.75 217 PRO B O 1
ATOM 6923 N N . PHE B 1 218 ? 11.07 26.188 -14.039 1 85 218 PHE B N 1
ATOM 6924 C CA . PHE B 1 218 ? 10.438 24.906 -13.789 1 85 218 PHE B CA 1
ATOM 6925 C C . PHE B 1 218 ? 9.219 25.047 -12.883 1 85 218 PHE B C 1
ATOM 6927 O O . PHE B 1 218 ? 9.367 25.281 -11.68 1 85 218 PHE B O 1
ATOM 6934 N N . THR B 1 219 ? 8.141 24.969 -13.555 1 81.94 219 THR B N 1
ATOM 6935 C CA . THR B 1 219 ? 6.852 25.125 -12.883 1 81.94 219 THR B CA 1
ATOM 6936 C C . THR B 1 219 ? 6.176 23.781 -12.656 1 81.94 219 THR B C 1
ATOM 6938 O O . THR B 1 219 ? 6.82 22.734 -12.773 1 81.94 219 THR B O 1
ATOM 6941 N N . VAL B 1 220 ? 4.965 23.891 -12.312 1 81.69 220 VAL B N 1
ATOM 6942 C CA . VAL B 1 220 ? 4.164 22.703 -12.039 1 81.69 220 VAL B CA 1
ATOM 6943 C C . VAL B 1 220 ? 4.051 21.859 -13.305 1 81.69 220 VAL B C 1
ATOM 6945 O O . VAL B 1 220 ? 3.889 20.641 -13.227 1 81.69 220 VAL B O 1
ATOM 6948 N N . GLU B 1 221 ? 4.273 22.469 -14.352 1 83.19 221 GLU B N 1
ATOM 6949 C CA . GLU B 1 221 ? 4.215 21.75 -15.625 1 83.19 221 GLU B CA 1
ATOM 6950 C C . GLU B 1 221 ? 5.32 20.703 -15.719 1 83.19 221 GLU B C 1
ATOM 6952 O O . GLU B 1 221 ? 5.125 19.641 -16.312 1 83.19 221 GLU B O 1
ATOM 6957 N N . SER B 1 222 ? 6.445 21.062 -15.133 1 89.5 222 SER B N 1
ATOM 6958 C CA . SER B 1 222 ? 7.543 20.094 -15.109 1 89.5 222 SER B CA 1
ATOM 6959 C C . SER B 1 222 ? 7.168 18.844 -14.328 1 89.5 222 SER B C 1
ATOM 6961 O O . SER B 1 222 ? 7.578 17.734 -14.68 1 89.5 222 SER B O 1
ATOM 6963 N N . ILE B 1 223 ? 6.363 19.047 -13.336 1 88.69 223 ILE B N 1
ATOM 6964 C CA . ILE B 1 223 ? 5.945 17.922 -12.508 1 88.69 223 ILE B CA 1
ATOM 6965 C C . ILE B 1 223 ? 4.906 17.078 -13.25 1 88.69 223 ILE B C 1
ATOM 6967 O O . ILE B 1 223 ? 4.895 15.852 -13.148 1 88.69 223 ILE B O 1
ATOM 6971 N N . ASP B 1 224 ? 4.102 17.766 -13.984 1 84.69 224 ASP B N 1
ATOM 6972 C CA . ASP B 1 224 ? 3.121 17.031 -14.797 1 84.69 224 ASP B CA 1
ATOM 6973 C C . ASP B 1 224 ? 3.809 16.141 -15.82 1 84.69 224 ASP B C 1
ATOM 6975 O O . ASP B 1 224 ? 3.377 15.016 -16.062 1 84.69 224 ASP B O 1
ATOM 6979 N N . LEU B 1 225 ? 4.797 16.688 -16.359 1 90.56 225 LEU B N 1
ATOM 6980 C CA . LEU B 1 225 ? 5.57 15.914 -17.328 1 90.56 225 LEU B CA 1
ATOM 6981 C C . LEU B 1 225 ? 6.289 14.758 -16.641 1 90.56 225 LEU B C 1
ATOM 6983 O O . LEU B 1 225 ? 6.363 13.656 -17.188 1 90.56 225 LEU B O 1
ATOM 6987 N N . ALA B 1 226 ? 6.828 15.016 -15.477 1 92.19 226 ALA B N 1
ATOM 6988 C CA . ALA B 1 226 ? 7.48 13.961 -14.703 1 92.19 226 ALA B CA 1
ATOM 6989 C C . ALA B 1 226 ? 6.5 12.836 -14.375 1 92.19 226 ALA B C 1
ATOM 6991 O O . ALA B 1 226 ? 6.852 11.656 -14.453 1 92.19 226 ALA B O 1
ATOM 6992 N N . LYS B 1 227 ? 5.344 13.203 -14.016 1 85.5 227 LYS B N 1
ATOM 6993 C CA . LYS B 1 227 ? 4.309 12.211 -13.711 1 85.5 227 LYS B CA 1
ATOM 6994 C C . LYS B 1 227 ? 3.982 11.367 -14.938 1 85.5 227 LYS B C 1
ATOM 6996 O O . LYS B 1 227 ? 3.711 10.172 -14.82 1 85.5 227 LYS B O 1
ATOM 7001 N N . GLN B 1 228 ? 3.957 11.992 -16.016 1 86.19 228 GLN B N 1
ATOM 7002 C CA . GLN B 1 228 ? 3.703 11.242 -17.234 1 86.19 228 GLN B CA 1
ATOM 7003 C C . GLN B 1 228 ? 4.836 10.266 -17.531 1 86.19 228 GLN B C 1
ATOM 7005 O O . GLN B 1 228 ? 4.602 9.164 -18.031 1 86.19 228 GLN B O 1
ATOM 7010 N N . CYS B 1 229 ? 6.023 10.703 -17.266 1 88.94 229 CYS B N 1
ATOM 7011 C CA . CYS B 1 229 ? 7.145 9.773 -17.375 1 88.94 229 CYS B CA 1
ATOM 7012 C C . CYS B 1 229 ? 6.941 8.562 -16.469 1 88.94 229 CYS B C 1
ATOM 7014 O O . CYS B 1 229 ? 7.211 7.43 -16.875 1 88.94 229 CYS B O 1
ATOM 7016 N N . TYR B 1 230 ? 6.449 8.82 -15.352 1 85.56 230 TYR B N 1
ATOM 7017 C CA . TYR B 1 230 ? 6.195 7.754 -14.391 1 85.56 230 TYR B CA 1
ATOM 7018 C C . TYR B 1 230 ? 5.133 6.793 -14.914 1 85.56 230 TYR B C 1
ATOM 7020 O O . TYR B 1 230 ? 5.266 5.574 -14.773 1 85.56 230 TYR B O 1
ATOM 7028 N N . GLU B 1 231 ? 4.195 7.367 -15.477 1 75.81 231 GLU B N 1
ATOM 7029 C CA . GLU B 1 231 ? 3.113 6.547 -16.016 1 75.81 231 GLU B CA 1
ATOM 7030 C C . GLU B 1 231 ? 3.605 5.648 -17.141 1 75.81 231 GLU B C 1
ATOM 7032 O O . GLU B 1 231 ? 3.111 4.531 -17.312 1 75.81 231 GLU B O 1
ATOM 7037 N N . GLU B 1 232 ? 4.598 6.117 -17.828 1 75.25 232 GLU B N 1
ATOM 7038 C CA . GLU B 1 232 ? 5.145 5.355 -18.953 1 75.25 232 GLU B CA 1
ATOM 7039 C C . GLU B 1 232 ? 5.938 4.148 -18.453 1 75.25 232 GLU B C 1
ATOM 7041 O O . GLU B 1 232 ? 6.086 3.162 -19.172 1 75.25 232 GLU B O 1
ATOM 7046 N N . VAL B 1 233 ? 6.469 4.281 -17.25 1 78.31 233 VAL B N 1
ATOM 7047 C CA . VAL B 1 233 ? 7.426 3.262 -16.844 1 78.31 233 VAL B CA 1
ATOM 7048 C C . VAL B 1 233 ? 6.855 2.455 -15.672 1 78.31 233 VAL B C 1
ATOM 7050 O O . VAL B 1 233 ? 7.449 1.461 -15.25 1 78.31 233 VAL B O 1
ATOM 7053 N N . ARG B 1 234 ? 5.84 2.838 -15.219 1 67.31 234 ARG B N 1
ATOM 7054 C CA . ARG B 1 234 ? 5.305 2.248 -14 1 67.31 234 ARG B CA 1
ATOM 7055 C C . ARG B 1 234 ? 5.176 0.734 -14.133 1 67.31 234 ARG B C 1
ATOM 7057 O O . ARG B 1 234 ? 5.297 0.005 -13.148 1 67.31 234 ARG B O 1
ATOM 7064 N N . TYR B 1 235 ? 5.191 0.343 -15.422 1 57.03 235 TYR B N 1
ATOM 7065 C CA . TYR B 1 235 ? 4.984 -1.084 -15.648 1 57.03 235 TYR B CA 1
ATOM 7066 C C . TYR B 1 235 ? 6.301 -1.78 -15.969 1 57.03 235 TYR B C 1
ATOM 7068 O O . TYR B 1 235 ? 6.348 -3.006 -16.094 1 57.03 235 TYR B O 1
ATOM 7076 N N . SER B 1 236 ? 7.469 -1.045 -16.078 1 56.59 236 SER B N 1
ATOM 7077 C CA . SER B 1 236 ? 8.758 -1.61 -16.453 1 56.59 236 SER B CA 1
ATOM 7078 C C . SER B 1 236 ? 9.641 -1.825 -15.234 1 56.59 236 SER B C 1
ATOM 7080 O O . SER B 1 236 ? 10.859 -1.638 -15.305 1 56.59 236 SER B O 1
ATOM 7082 N N . TYR B 1 237 ? 9.109 -2.238 -14.078 1 57.97 237 TYR B N 1
ATOM 7083 C CA . TYR B 1 237 ? 9.758 -2.195 -12.773 1 57.97 237 TYR B CA 1
ATOM 7084 C C . TYR B 1 237 ? 10.875 -3.23 -12.688 1 57.97 237 TYR B C 1
ATOM 7086 O O . TYR B 1 237 ? 11.859 -3.029 -11.977 1 57.97 237 TYR B O 1
ATOM 7094 N N . HIS B 1 238 ? 10.938 -4.188 -13.484 1 58.59 238 HIS B N 1
ATOM 7095 C CA . HIS B 1 238 ? 11.828 -5.312 -13.219 1 58.59 238 HIS B CA 1
ATOM 7096 C C . HIS B 1 238 ? 13.273 -4.957 -13.555 1 58.59 238 HIS B C 1
ATOM 7098 O O . HIS B 1 238 ? 14.203 -5.531 -12.984 1 58.59 238 HIS B O 1
ATOM 7104 N N . HIS B 1 239 ? 13.367 -3.912 -14.305 1 60.06 239 HIS B N 1
ATOM 7105 C CA . HIS B 1 239 ? 14.734 -3.723 -14.773 1 60.06 239 HIS B CA 1
ATOM 7106 C C . HIS B 1 239 ? 15.414 -2.562 -14.047 1 60.06 239 HIS B C 1
ATOM 7108 O O . HIS B 1 239 ? 16.641 -2.539 -13.914 1 60.06 239 HIS B O 1
ATOM 7114 N N . TYR B 1 240 ? 14.641 -1.738 -13.555 1 77.31 240 TYR B N 1
ATOM 7115 C CA . TYR B 1 240 ? 15.203 -0.519 -12.984 1 77.31 240 TYR B CA 1
ATOM 7116 C C . TYR B 1 240 ? 14.539 -0.185 -11.656 1 77.31 240 TYR B C 1
ATOM 7118 O O . TYR B 1 240 ? 14.102 0.948 -11.438 1 77.31 240 TYR B O 1
ATOM 7126 N N . ARG B 1 241 ? 14.75 -1.196 -10.773 1 78.62 241 ARG B N 1
ATOM 7127 C CA . ARG B 1 241 ? 13.969 -1.118 -9.547 1 78.62 241 ARG B CA 1
ATOM 7128 C C . ARG B 1 241 ? 14.5 -0.028 -8.625 1 78.62 241 ARG B C 1
ATOM 7130 O O . ARG B 1 241 ? 13.727 0.733 -8.039 1 78.62 241 ARG B O 1
ATOM 7137 N N . THR B 1 242 ? 15.789 0.062 -8.531 1 86.88 242 THR B N 1
ATOM 7138 C CA . THR B 1 242 ? 16.359 1.061 -7.633 1 86.88 242 THR B CA 1
ATOM 7139 C C . THR B 1 242 ? 16.062 2.471 -8.133 1 86.88 242 THR B C 1
ATOM 7141 O O . THR B 1 242 ? 15.664 3.342 -7.355 1 86.88 242 THR B O 1
ATOM 7144 N N . GLN B 1 243 ? 16.219 2.629 -9.453 1 90.88 243 GLN B N 1
ATOM 7145 C CA . GLN B 1 243 ? 15.977 3.941 -10.039 1 90.88 243 GLN B CA 1
ATOM 7146 C C . GLN B 1 243 ? 14.5 4.312 -9.961 1 90.88 243 GLN B C 1
ATOM 7148 O O . GLN B 1 243 ? 14.156 5.473 -9.719 1 90.88 243 GLN B O 1
ATOM 7153 N N . LEU B 1 244 ? 13.719 3.336 -10.148 1 89.06 244 LEU B N 1
ATOM 7154 C CA . LEU B 1 244 ? 12.289 3.58 -10.023 1 89.06 244 LEU B CA 1
ATOM 7155 C C . LEU B 1 244 ? 11.914 3.953 -8.594 1 89.06 244 LEU B C 1
ATOM 7157 O O . LEU B 1 244 ? 11.094 4.848 -8.375 1 89.06 244 LEU B O 1
ATOM 7161 N N . LEU B 1 245 ? 12.477 3.232 -7.625 1 90.38 245 LEU B N 1
ATOM 7162 C CA . LEU B 1 245 ? 12.25 3.557 -6.219 1 90.38 245 LEU B CA 1
ATOM 7163 C C . LEU B 1 245 ? 12.648 4.996 -5.922 1 90.38 245 LEU B C 1
ATOM 7165 O O . LEU B 1 245 ? 11.906 5.734 -5.27 1 90.38 245 LEU B O 1
ATOM 7169 N N . GLN B 1 246 ? 13.75 5.355 -6.426 1 95 246 GLN B N 1
ATOM 7170 C CA . GLN B 1 246 ? 14.227 6.723 -6.234 1 95 246 GLN B CA 1
ATOM 7171 C C . GLN B 1 246 ? 13.273 7.734 -6.852 1 95 246 GLN B C 1
ATOM 7173 O O . GLN B 1 246 ? 13 8.781 -6.254 1 95 246 GLN B O 1
ATOM 7178 N N . PHE B 1 247 ? 12.805 7.402 -7.98 1 93.94 247 PHE B N 1
ATOM 7179 C CA . PHE B 1 247 ? 11.867 8.266 -8.688 1 93.94 247 PHE B CA 1
ATOM 7180 C C . PHE B 1 247 ? 10.586 8.438 -7.887 1 93.94 247 PHE B C 1
ATOM 7182 O O . PHE B 1 247 ? 10.102 9.562 -7.711 1 93.94 247 PHE B O 1
ATOM 7189 N N . ILE B 1 248 ? 10.086 7.387 -7.352 1 89.56 248 ILE B N 1
ATOM 7190 C CA . ILE B 1 248 ? 8.859 7.422 -6.562 1 89.56 248 ILE B CA 1
ATOM 7191 C C . ILE B 1 248 ? 9.086 8.234 -5.293 1 89.56 248 ILE B C 1
ATOM 7193 O O . ILE B 1 248 ? 8.25 9.055 -4.914 1 89.56 248 ILE B O 1
ATOM 7197 N N . LEU B 1 249 ? 10.203 8.07 -4.68 1 93.44 249 LEU B N 1
ATOM 7198 C CA . LEU B 1 249 ? 10.508 8.758 -3.428 1 93.44 249 LEU B CA 1
ATOM 7199 C C . LEU B 1 249 ? 10.609 10.258 -3.643 1 93.44 249 LEU B C 1
ATOM 7201 O O . LEU B 1 249 ? 10.086 11.047 -2.848 1 93.44 249 LEU B O 1
ATOM 7205 N N . ILE B 1 250 ? 11.242 10.633 -4.734 1 94.75 250 ILE B N 1
ATOM 7206 C CA . ILE B 1 250 ? 11.43 12.062 -4.945 1 94.75 250 ILE B CA 1
ATOM 7207 C C . ILE B 1 250 ? 10.102 12.703 -5.348 1 94.75 250 ILE B C 1
ATOM 7209 O O . ILE B 1 250 ? 9.82 13.852 -5 1 94.75 250 ILE B O 1
ATOM 7213 N N . LEU B 1 251 ? 9.32 11.977 -6.098 1 90.44 251 LEU B N 1
ATOM 7214 C CA . LEU B 1 251 ? 7.984 12.461 -6.441 1 90.44 251 LEU B CA 1
ATOM 7215 C C . LEU B 1 251 ? 7.133 12.641 -5.188 1 90.44 251 LEU B C 1
ATOM 7217 O O . LEU B 1 251 ? 6.406 13.625 -5.059 1 90.44 251 LEU B O 1
ATOM 7221 N N . ASP B 1 252 ? 7.203 11.695 -4.336 1 87.5 252 ASP B N 1
ATOM 7222 C CA . ASP B 1 252 ? 6.453 11.766 -3.088 1 87.5 252 ASP B CA 1
ATOM 7223 C C . ASP B 1 252 ? 6.949 12.922 -2.215 1 87.5 252 ASP B C 1
ATOM 7225 O O . ASP B 1 252 ? 6.152 13.602 -1.567 1 87.5 252 ASP B O 1
ATOM 7229 N N . PHE B 1 253 ? 8.211 13.039 -2.17 1 90.31 253 PHE B N 1
ATOM 7230 C CA . PHE B 1 253 ? 8.805 14.133 -1.412 1 90.31 253 PHE B CA 1
ATOM 7231 C C . PHE B 1 253 ? 8.289 15.484 -1.905 1 90.31 253 PHE B C 1
ATOM 7233 O O . PHE B 1 253 ? 7.938 16.344 -1.103 1 90.31 253 PHE B O 1
ATOM 7240 N N . TYR B 1 254 ? 8.258 15.594 -3.184 1 90.12 254 TYR B N 1
ATOM 7241 C CA . TYR B 1 254 ? 7.746 16.828 -3.768 1 90.12 254 TYR B CA 1
ATOM 7242 C C . TYR B 1 254 ? 6.273 17.031 -3.424 1 90.12 254 TYR B C 1
ATOM 7244 O O . TYR B 1 254 ? 5.875 18.109 -2.977 1 90.12 254 TYR B O 1
ATOM 7252 N N . ARG B 1 255 ? 5.555 16.094 -3.564 1 83.12 255 ARG B N 1
ATOM 7253 C CA . ARG B 1 255 ? 4.109 16.203 -3.393 1 83.12 255 ARG B CA 1
ATOM 7254 C C . ARG B 1 255 ? 3.754 16.547 -1.951 1 83.12 255 ARG B C 1
ATOM 7256 O O . ARG B 1 255 ? 2.805 17.297 -1.706 1 83.12 255 ARG B O 1
ATOM 7263 N N . THR B 1 256 ? 4.398 15.992 -1.062 1 81.75 256 THR B N 1
ATOM 7264 C CA . THR B 1 256 ? 4.125 16.203 0.356 1 81.75 256 THR B CA 1
ATOM 7265 C C . THR B 1 256 ? 4.48 17.625 0.776 1 81.75 256 THR B C 1
ATOM 7267 O O . THR B 1 256 ? 3.893 18.156 1.716 1 81.75 256 THR B O 1
ATOM 7270 N N . ASN B 1 257 ? 5.363 18.203 -0.009 1 84.81 257 ASN B N 1
ATOM 7271 C CA . ASN B 1 257 ? 5.891 19.469 0.478 1 84.81 257 ASN B CA 1
ATOM 7272 C C . ASN B 1 257 ? 5.637 20.594 -0.516 1 84.81 257 ASN B C 1
ATOM 7274 O O . ASN B 1 257 ? 6.02 21.75 -0.271 1 84.81 257 ASN B O 1
ATOM 7278 N N . CYS B 1 258 ? 4.934 20.281 -1.534 1 82.56 258 CYS B N 1
ATOM 7279 C CA . CYS B 1 258 ? 4.801 21.266 -2.604 1 82.56 258 CYS B CA 1
ATOM 7280 C C . CYS B 1 258 ? 3.875 22.391 -2.191 1 82.56 258 CYS B C 1
ATOM 7282 O O . CYS B 1 258 ? 3.055 22.234 -1.285 1 82.56 258 CYS B O 1
ATOM 7284 N N . ALA B 1 259 ? 4.121 23.5 -2.83 1 73.88 259 ALA B N 1
ATOM 7285 C CA . ALA B 1 259 ? 3.34 24.703 -2.572 1 73.88 259 ALA B CA 1
ATOM 7286 C C . ALA B 1 259 ? 1.998 24.656 -3.297 1 73.88 259 ALA B C 1
ATOM 7288 O O . ALA B 1 259 ? 1.017 25.25 -2.84 1 73.88 259 ALA B O 1
ATOM 7289 N N . GLU B 1 260 ? 2.066 23.984 -4.316 1 69.94 260 GLU B N 1
ATOM 7290 C CA . GLU B 1 260 ? 0.866 23.969 -5.148 1 69.94 260 GLU B CA 1
ATOM 7291 C C . GLU B 1 260 ? -0.133 22.922 -4.656 1 69.94 260 GLU B C 1
ATOM 7293 O O . GLU B 1 260 ? 0.209 22.062 -3.846 1 69.94 260 GLU B O 1
ATOM 7298 N N . ASP B 1 261 ? -1.4 23.438 -4.812 1 55.62 261 ASP B N 1
ATOM 7299 C CA . ASP B 1 261 ? -2.473 22.578 -4.312 1 55.62 261 ASP B CA 1
ATOM 7300 C C . ASP B 1 261 ? -2.428 21.203 -4.969 1 55.62 261 ASP B C 1
ATOM 7302 O O . ASP B 1 261 ? -2.602 21.094 -6.184 1 55.62 261 ASP B O 1
ATOM 7306 N N . LEU B 1 262 ? -1.543 20.453 -4.301 1 52.09 262 LEU B N 1
ATOM 7307 C CA . LEU B 1 262 ? -1.727 19.156 -4.922 1 52.09 262 LEU B CA 1
ATOM 7308 C C . LEU B 1 262 ? -3.055 18.531 -4.5 1 52.09 262 LEU B C 1
ATOM 7310 O O . LEU B 1 262 ? -3.537 18.781 -3.395 1 52.09 262 LEU B O 1
ATOM 7314 N N . ASP B 1 263 ? -3.873 18.328 -5.293 1 45.47 263 ASP B N 1
ATOM 7315 C CA . ASP B 1 263 ? -5.219 17.766 -5.176 1 45.47 263 ASP B CA 1
ATOM 7316 C C . ASP B 1 263 ? -5.312 16.797 -3.998 1 45.47 263 ASP B C 1
ATOM 7318 O O . ASP B 1 263 ? -4.363 16.078 -3.705 1 45.47 263 ASP B O 1
ATOM 7322 N N . TYR B 1 264 ? -6.145 17.172 -2.98 1 42.75 264 TYR B N 1
ATOM 7323 C CA . TYR B 1 264 ? -6.527 16.328 -1.862 1 42.75 264 TYR B CA 1
ATOM 7324 C C . TYR B 1 264 ? -6.332 14.852 -2.211 1 42.75 264 TYR B C 1
ATOM 7326 O O . TYR B 1 264 ? -5.902 14.055 -1.371 1 42.75 264 TYR B O 1
ATOM 7334 N N . VAL B 1 265 ? -6.824 14.586 -3.457 1 40.34 265 VAL B N 1
ATOM 7335 C CA . VAL B 1 265 ? -6.777 13.266 -4.086 1 40.34 265 VAL B CA 1
ATOM 7336 C C . VAL B 1 265 ? -5.332 12.766 -4.125 1 40.34 265 VAL B C 1
ATOM 7338 O O . VAL B 1 265 ? -5.074 11.578 -3.914 1 40.34 265 VAL B O 1
ATOM 7341 N N . GLU B 1 266 ? -4.535 13.797 -4.176 1 47.75 266 GLU B N 1
ATOM 7342 C CA . GLU B 1 266 ? -3.107 13.516 -4.316 1 47.75 266 GLU B CA 1
ATOM 7343 C C . GLU B 1 266 ? -2.516 13 -3.008 1 47.75 266 GLU B C 1
ATOM 7345 O O . GLU B 1 266 ? -1.57 12.211 -3.02 1 47.75 266 GLU B O 1
ATOM 7350 N N . GLY B 1 267 ? -3.295 13.438 -1.923 1 52.06 267 GLY B N 1
ATOM 7351 C CA . GLY B 1 267 ? -2.871 12.898 -0.642 1 52.06 267 GLY B CA 1
ATOM 7352 C C . GLY B 1 267 ? -3.002 11.391 -0.564 1 52.06 267 GLY B C 1
ATOM 7353 O O . GLY B 1 267 ? -2.117 10.711 -0.038 1 52.06 267 GLY B O 1
ATOM 7354 N N . PHE B 1 268 ? -4.117 10.914 -1.218 1 51.44 268 PHE B N 1
ATOM 7355 C CA . PHE B 1 268 ? -4.34 9.477 -1.211 1 51.44 268 PHE B CA 1
ATOM 7356 C C . PHE B 1 268 ? -3.312 8.766 -2.082 1 51.44 268 PHE B C 1
ATOM 7358 O O . PHE B 1 268 ? -2.82 7.691 -1.722 1 51.44 268 PHE B O 1
ATOM 7365 N N . GLU B 1 269 ? -2.986 9.406 -3.084 1 54.97 269 GLU B N 1
ATOM 7366 C CA . GLU B 1 269 ? -1.975 8.828 -3.961 1 54.97 269 GLU B CA 1
ATOM 7367 C C . GLU B 1 269 ? -0.634 8.695 -3.244 1 54.97 269 GLU B C 1
ATOM 7369 O O . GLU B 1 269 ? 0.14 7.777 -3.527 1 54.97 269 GLU B O 1
ATOM 7374 N N . ASN B 1 270 ? -0.662 9.641 -2.361 1 60.78 270 ASN B N 1
ATOM 7375 C CA . ASN B 1 270 ? 0.604 9.586 -1.639 1 60.78 270 ASN B CA 1
ATOM 7376 C C . ASN B 1 270 ? 0.735 8.305 -0.824 1 60.78 270 ASN B C 1
ATOM 7378 O O . ASN B 1 270 ? 1.808 7.699 -0.781 1 60.78 270 ASN B O 1
ATOM 7382 N N . SER B 1 271 ? -0.437 7.977 -0.426 1 64.25 271 SER B N 1
ATOM 7383 C CA . SER B 1 271 ? -0.377 6.762 0.379 1 64.25 271 SER B CA 1
ATOM 7384 C C . SER B 1 271 ? -0.123 5.535 -0.49 1 64.25 271 SER B C 1
ATOM 7386 O O . SER B 1 271 ? 0.612 4.629 -0.093 1 64.25 271 SER B O 1
ATOM 7388 N N . ALA B 1 272 ? -0.613 5.664 -1.641 1 66.25 272 ALA B N 1
ATOM 7389 C CA . ALA B 1 272 ? -0.409 4.543 -2.555 1 66.25 272 ALA B CA 1
ATOM 7390 C C . ALA B 1 272 ? 1.047 4.465 -3.006 1 66.25 272 ALA B C 1
ATOM 7392 O O . ALA B 1 272 ? 1.618 3.373 -3.088 1 66.25 272 ALA B O 1
ATOM 7393 N N . ASN B 1 273 ? 1.582 5.598 -3.266 1 71.81 273 ASN B N 1
ATOM 7394 C CA . ASN B 1 273 ? 2.973 5.621 -3.709 1 71.81 273 ASN B CA 1
ATOM 7395 C C . ASN B 1 273 ? 3.92 5.145 -2.613 1 71.81 273 ASN B C 1
ATOM 7397 O O . ASN B 1 273 ? 4.926 4.488 -2.898 1 71.81 273 ASN B O 1
ATOM 7401 N N . TYR B 1 274 ? 3.557 5.508 -1.451 1 77.5 274 TYR B N 1
ATOM 7402 C CA . TYR B 1 274 ? 4.387 5.055 -0.34 1 77.5 274 TYR B CA 1
ATOM 7403 C C . TYR B 1 274 ? 4.371 3.535 -0.234 1 77.5 274 TYR B C 1
ATOM 7405 O O . TYR B 1 274 ? 5.418 2.91 -0.033 1 77.5 274 TYR B O 1
ATOM 7413 N N . ILE B 1 275 ? 3.338 3.023 -0.343 1 74.5 275 ILE B N 1
ATOM 7414 C CA . ILE B 1 275 ? 3.199 1.578 -0.206 1 74.5 275 ILE B CA 1
ATOM 7415 C C . ILE B 1 275 ? 3.939 0.877 -1.343 1 74.5 275 ILE B C 1
ATOM 7417 O O . ILE B 1 275 ? 4.625 -0.122 -1.121 1 74.5 275 ILE B O 1
ATOM 7421 N N . LEU B 1 276 ? 3.766 1.474 -2.512 1 75.62 276 LEU B N 1
ATOM 7422 C CA . LEU B 1 276 ? 4.504 0.931 -3.646 1 75.62 276 LEU B CA 1
ATOM 7423 C C . LEU B 1 276 ? 6.008 1.008 -3.402 1 75.62 276 LEU B C 1
ATOM 7425 O O . LEU B 1 276 ? 6.742 0.067 -3.717 1 75.62 276 LEU B O 1
ATOM 7429 N N . ALA B 1 277 ? 6.371 2.092 -2.908 1 85.31 277 ALA B N 1
ATOM 7430 C CA . ALA B 1 277 ? 7.789 2.264 -2.604 1 85.31 277 ALA B CA 1
ATOM 7431 C C . ALA B 1 277 ? 8.258 1.234 -1.58 1 85.31 277 ALA B C 1
ATOM 7433 O O . ALA B 1 277 ? 9.359 0.684 -1.704 1 85.31 277 ALA B O 1
ATOM 7434 N N . GLN B 1 278 ? 7.5 0.998 -0.61 1 84.25 278 GLN B N 1
ATOM 7435 C CA . GLN B 1 278 ? 7.84 0.022 0.419 1 84.25 278 GLN B CA 1
ATOM 7436 C C . GLN B 1 278 ? 7.992 -1.375 -0.176 1 84.25 278 GLN B C 1
ATOM 7438 O O . GLN B 1 278 ? 8.953 -2.086 0.132 1 84.25 278 GLN B O 1
ATOM 7443 N N . ARG B 1 279 ? 7.109 -1.766 -0.981 1 77.25 279 ARG B N 1
ATOM 7444 C CA . ARG B 1 279 ? 7.16 -3.09 -1.592 1 77.25 279 ARG B CA 1
ATOM 7445 C C . ARG B 1 279 ? 8.375 -3.229 -2.504 1 77.25 279 ARG B C 1
ATOM 7447 O O . ARG B 1 279 ? 9.039 -4.266 -2.51 1 77.25 279 ARG B O 1
ATOM 7454 N N . LEU B 1 280 ? 8.555 -2.184 -3.26 1 79.88 280 LEU B N 1
ATOM 7455 C CA . LEU B 1 280 ? 9.734 -2.186 -4.125 1 79.88 280 LEU B CA 1
ATOM 7456 C C . LEU B 1 280 ? 11.008 -2.32 -3.305 1 79.88 280 LEU B C 1
ATOM 7458 O O . LEU B 1 280 ? 11.93 -3.053 -3.689 1 79.88 280 LEU B O 1
ATOM 7462 N N . ALA B 1 281 ? 11.016 -1.613 -2.236 1 87.06 281 ALA B N 1
ATOM 7463 C CA . ALA B 1 281 ? 12.203 -1.653 -1.385 1 87.06 281 ALA B CA 1
ATOM 7464 C C . ALA B 1 281 ? 12.414 -3.047 -0.798 1 87.06 281 ALA B C 1
ATOM 7466 O O . ALA B 1 281 ? 13.539 -3.549 -0.762 1 87.06 281 ALA B O 1
ATOM 7467 N N . ILE B 1 282 ? 11.406 -3.658 -0.399 1 81.19 282 ILE B N 1
ATOM 7468 C CA . ILE B 1 282 ? 11.484 -4.996 0.181 1 81.19 282 ILE B CA 1
ATOM 7469 C C . ILE B 1 282 ? 11.906 -6 -0.891 1 81.19 282 ILE B C 1
ATOM 7471 O O . ILE B 1 282 ? 12.75 -6.863 -0.645 1 81.19 282 ILE B O 1
ATOM 7475 N N . ASN B 1 283 ? 11.336 -5.801 -2.035 1 75.12 283 ASN B N 1
ATOM 7476 C CA . ASN B 1 283 ? 11.688 -6.699 -3.131 1 75.12 283 ASN B CA 1
ATOM 7477 C C . ASN B 1 283 ? 13.141 -6.539 -3.547 1 75.12 283 ASN B C 1
ATOM 7479 O O . ASN B 1 283 ? 13.758 -7.48 -4.043 1 75.12 283 ASN B O 1
ATOM 7483 N N . LEU B 1 284 ? 13.625 -5.316 -3.316 1 78.44 284 LEU B N 1
ATOM 7484 C CA . LEU B 1 284 ? 15.023 -5.035 -3.627 1 78.44 284 LEU B CA 1
ATOM 7485 C C . LEU B 1 284 ? 15.938 -5.547 -2.52 1 78.44 284 LEU B C 1
ATOM 7487 O O . LEU B 1 284 ? 17.156 -5.59 -2.688 1 78.44 284 LEU B O 1
ATOM 7491 N N . GLY B 1 285 ? 15.359 -5.918 -1.409 1 79.25 285 GLY B N 1
ATOM 7492 C CA . GLY B 1 285 ? 16.141 -6.434 -0.294 1 79.25 285 GLY B CA 1
ATOM 7493 C C . GLY B 1 285 ? 16.719 -5.34 0.586 1 79.25 285 GLY B C 1
ATOM 7494 O O . GLY B 1 285 ? 17.688 -5.566 1.301 1 79.25 285 GLY B O 1
ATOM 7495 N N . LEU B 1 286 ? 16.125 -4.188 0.46 1 87.44 286 LEU B N 1
ATOM 7496 C CA . LEU B 1 286 ? 16.656 -3.08 1.242 1 87.44 286 LEU B CA 1
ATOM 7497 C C . LEU B 1 286 ? 16.422 -3.303 2.732 1 87.44 286 LEU B C 1
ATOM 7499 O O . LEU B 1 286 ? 17.047 -2.639 3.568 1 87.44 286 LEU B O 1
ATOM 7503 N N . ASN B 1 287 ? 15.594 -4.203 3.086 1 86.38 287 ASN B N 1
ATOM 7504 C CA . ASN B 1 287 ? 15.273 -4.465 4.484 1 86.38 287 ASN B CA 1
ATOM 7505 C C . ASN B 1 287 ? 16.25 -5.453 5.109 1 86.38 287 ASN B C 1
ATOM 7507 O O . ASN B 1 287 ? 16.109 -5.824 6.277 1 86.38 287 ASN B O 1
ATOM 7511 N N . PHE B 1 288 ? 17.219 -5.754 4.312 1 82.56 288 PHE B N 1
ATOM 7512 C CA . PHE B 1 288 ? 18.234 -6.684 4.816 1 82.56 288 PHE B CA 1
ATOM 7513 C C . PHE B 1 288 ? 19.562 -5.973 5.039 1 82.56 288 PHE B C 1
ATOM 7515 O O . PHE B 1 288 ? 19.781 -4.887 4.5 1 82.56 288 PHE B O 1
ATOM 7522 N N . GLU B 1 289 ? 20.406 -6.684 5.723 1 81.25 289 GLU B N 1
ATOM 7523 C CA . GLU B 1 289 ? 21.719 -6.121 6.012 1 81.25 289 GLU B CA 1
ATOM 7524 C C . GLU B 1 289 ? 22.516 -5.898 4.734 1 81.25 289 GLU B C 1
ATOM 7526 O O . GLU B 1 289 ? 22.531 -6.754 3.844 1 81.25 289 GLU B O 1
ATOM 7531 N N . THR B 1 290 ? 22.984 -4.785 4.605 1 81.88 290 THR B N 1
ATOM 7532 C CA . THR B 1 290 ? 23.797 -4.391 3.469 1 81.88 290 THR B CA 1
ATOM 7533 C C . THR B 1 290 ? 24.938 -3.469 3.912 1 81.88 290 THR B C 1
ATOM 7535 O O . THR B 1 290 ? 24.844 -2.842 4.973 1 81.88 290 THR B O 1
ATOM 7538 N N . ASN B 1 291 ? 25.906 -3.475 3.098 1 85.5 291 ASN B N 1
ATOM 7539 C CA . ASN B 1 291 ? 27.016 -2.564 3.367 1 85.5 291 ASN B CA 1
ATOM 7540 C C . ASN B 1 291 ? 26.953 -1.325 2.48 1 85.5 291 ASN B C 1
ATOM 7542 O O . ASN B 1 291 ? 27.75 -0.4 2.641 1 85.5 291 ASN B O 1
ATOM 7546 N N . ASP B 1 292 ? 26.016 -1.343 1.619 1 89 292 ASP B N 1
ATOM 7547 C CA . ASP B 1 292 ? 25.859 -0.194 0.733 1 89 292 ASP B CA 1
ATOM 7548 C C . ASP B 1 292 ? 25.188 0.969 1.457 1 89 292 ASP B C 1
ATOM 7550 O O . ASP B 1 292 ? 24 0.887 1.808 1 89 292 ASP B O 1
ATOM 7554 N N . GLU B 1 293 ? 25.938 2.07 1.61 1 93.5 293 GLU B N 1
ATOM 7555 C CA . GLU B 1 293 ? 25.469 3.213 2.389 1 93.5 293 GLU B CA 1
ATOM 7556 C C . GLU B 1 293 ? 24.281 3.881 1.723 1 93.5 293 GLU B C 1
ATOM 7558 O O . GLU B 1 293 ? 23.391 4.398 2.404 1 93.5 293 GLU B O 1
ATOM 7563 N N . HIS B 1 294 ? 24.312 3.879 0.497 1 93.19 294 HIS B N 1
ATOM 7564 C CA . HIS B 1 294 ? 23.203 4.484 -0.232 1 93.19 294 HIS B CA 1
ATOM 7565 C C . HIS B 1 294 ? 21.906 3.705 -0.016 1 93.19 294 HIS B C 1
ATOM 7567 O O . HIS B 1 294 ? 20.859 4.301 0.201 1 93.19 294 HIS B O 1
ATOM 7573 N N . LEU B 1 295 ? 22.031 2.408 -0.042 1 92.69 295 LEU B N 1
ATOM 7574 C CA . LEU B 1 295 ? 20.859 1.562 0.149 1 92.69 295 LEU B CA 1
ATOM 7575 C C . LEU B 1 295 ? 20.328 1.675 1.577 1 92.69 295 LEU B C 1
ATOM 7577 O O . LEU B 1 295 ? 19.109 1.65 1.802 1 92.69 295 LEU B O 1
ATOM 7581 N N . LYS B 1 296 ? 21.219 1.83 2.465 1 94.88 296 LYS B N 1
ATOM 7582 C CA . LYS B 1 296 ? 20.812 2.049 3.852 1 94.88 296 LYS B CA 1
ATOM 7583 C C . LYS B 1 296 ? 20 3.34 3.992 1 94.88 296 LYS B C 1
ATOM 7585 O O . LYS B 1 296 ? 18.953 3.355 4.641 1 94.88 296 LYS B O 1
ATOM 7590 N N . ARG B 1 297 ? 20.484 4.355 3.35 1 95.81 297 ARG B N 1
ATOM 7591 C CA . ARG B 1 297 ? 19.797 5.641 3.416 1 95.81 297 ARG B CA 1
ATOM 7592 C C . ARG B 1 297 ? 18.406 5.547 2.805 1 95.81 297 ARG B C 1
ATOM 7594 O O . ARG B 1 297 ? 17.438 6.062 3.369 1 95.81 297 ARG B O 1
ATOM 7601 N N . LEU B 1 298 ? 18.328 4.852 1.725 1 95.69 298 LEU B N 1
ATOM 7602 C CA . LEU B 1 298 ? 17.031 4.695 1.066 1 95.69 298 LEU B CA 1
ATOM 7603 C C . LEU B 1 298 ? 16.031 4 1.986 1 95.69 298 LEU B C 1
ATOM 7605 O O . LEU B 1 298 ? 14.883 4.43 2.098 1 95.69 298 LEU B O 1
ATOM 7609 N N . TRP B 1 299 ? 16.453 2.992 2.637 1 95.38 299 TRP B N 1
ATOM 7610 C CA . TRP B 1 299 ? 15.562 2.248 3.525 1 95.38 299 TRP B CA 1
ATOM 7611 C C . TRP B 1 299 ? 15.055 3.135 4.66 1 95.38 299 TRP B C 1
ATOM 7613 O O . TRP B 1 299 ? 13.859 3.16 4.949 1 95.38 299 TRP B O 1
ATOM 7623 N N . TYR B 1 300 ? 15.922 3.883 5.207 1 96.56 300 TYR B N 1
ATOM 7624 C CA . TYR B 1 300 ? 15.523 4.637 6.391 1 96.56 300 TYR B CA 1
ATOM 7625 C C . TYR B 1 300 ? 14.719 5.871 6.004 1 96.56 300 TYR B C 1
ATOM 7627 O O . TYR B 1 300 ? 13.945 6.395 6.812 1 96.56 300 TYR B O 1
ATOM 7635 N N . HIS B 1 301 ? 14.883 6.363 4.77 1 96.25 301 HIS B N 1
ATOM 7636 C CA . HIS B 1 301 ? 13.945 7.363 4.273 1 96.25 301 HIS B CA 1
ATOM 7637 C C . HIS B 1 301 ? 12.539 6.781 4.141 1 96.25 301 HIS B C 1
ATOM 7639 O O . HIS B 1 301 ? 11.555 7.473 4.383 1 96.25 301 HIS B O 1
ATOM 7645 N N . LEU B 1 302 ? 12.523 5.551 3.793 1 94.88 302 LEU B N 1
ATOM 7646 C CA . LEU B 1 302 ? 11.242 4.867 3.711 1 94.88 302 LEU B CA 1
ATOM 7647 C C . LEU B 1 302 ? 10.625 4.695 5.094 1 94.88 302 LEU B C 1
ATOM 7649 O O . LEU B 1 302 ? 9.414 4.859 5.266 1 94.88 302 LEU B O 1
ATOM 7653 N N . VAL B 1 303 ? 11.43 4.344 6 1 95.19 303 VAL B N 1
ATOM 7654 C CA . VAL B 1 303 ? 10.969 4.195 7.375 1 95.19 303 VAL B CA 1
ATOM 7655 C C . VAL B 1 303 ? 10.43 5.527 7.887 1 95.19 303 VAL B C 1
ATOM 7657 O O . VAL B 1 303 ? 9.406 5.566 8.586 1 95.19 303 VAL B O 1
ATOM 7660 N N . GLU B 1 304 ? 11.094 6.57 7.551 1 94.5 304 GLU B N 1
ATOM 7661 C CA . GLU B 1 304 ? 10.617 7.895 7.941 1 94.5 304 GLU B CA 1
ATOM 7662 C C . GLU B 1 304 ? 9.266 8.203 7.309 1 94.5 304 GLU B C 1
ATOM 7664 O O . GLU B 1 304 ? 8.375 8.758 7.965 1 94.5 304 GLU B O 1
ATOM 7669 N N . LEU B 1 305 ? 9.18 7.898 6.098 1 91.25 305 LEU B N 1
ATOM 7670 C CA . LEU B 1 305 ? 7.91 8.117 5.41 1 91.25 305 LEU B CA 1
ATOM 7671 C C . LEU B 1 305 ? 6.789 7.332 6.082 1 91.25 305 LEU B C 1
ATOM 7673 O O . LEU B 1 305 ? 5.656 7.816 6.176 1 91.25 305 LEU B O 1
ATOM 7677 N N . ASP B 1 306 ? 7.051 6.141 6.523 1 90.44 306 ASP B N 1
ATOM 7678 C CA . ASP B 1 306 ? 6.09 5.32 7.254 1 90.44 306 ASP B CA 1
ATOM 7679 C C . ASP B 1 306 ? 5.625 6.02 8.531 1 90.44 306 ASP B C 1
ATOM 7681 O O . ASP B 1 306 ? 4.434 6.031 8.836 1 90.44 306 ASP B O 1
ATOM 7685 N N . THR B 1 307 ? 6.512 6.613 9.164 1 93.06 307 THR B N 1
ATOM 7686 C CA . THR B 1 307 ? 6.219 7.34 10.391 1 93.06 307 THR B CA 1
ATOM 7687 C C . THR B 1 307 ? 5.359 8.57 10.102 1 93.06 307 THR B C 1
ATOM 7689 O O . THR B 1 307 ? 4.398 8.844 10.828 1 93.06 307 THR B O 1
ATOM 7692 N N . ASN B 1 308 ? 5.688 9.195 9.086 1 89.62 308 ASN B N 1
ATOM 7693 C CA . ASN B 1 308 ? 4.957 10.398 8.719 1 89.62 308 ASN B CA 1
ATOM 7694 C C . ASN B 1 308 ? 3.516 10.086 8.32 1 89.62 308 ASN B C 1
ATOM 7696 O O . ASN B 1 308 ? 2.617 10.898 8.547 1 89.62 308 ASN B O 1
ATOM 7700 N N . GLN B 1 309 ? 3.295 8.938 7.781 1 83.88 309 GLN B N 1
ATOM 7701 C CA . GLN B 1 309 ? 1.936 8.547 7.422 1 83.88 309 GLN B CA 1
ATOM 7702 C C . GLN B 1 309 ? 1.049 8.438 8.656 1 83.88 309 GLN B C 1
ATOM 7704 O O . GLN B 1 309 ? -0.115 8.844 8.633 1 83.88 309 GLN B O 1
ATOM 7709 N N . PHE B 1 310 ? 1.567 7.891 9.711 1 88.88 310 PHE B N 1
ATOM 7710 C CA . PHE B 1 310 ? 0.816 7.828 10.953 1 88.88 310 PHE B CA 1
ATOM 7711 C C . PHE B 1 310 ? 0.546 9.227 11.492 1 88.88 310 PHE B C 1
ATOM 7713 O O . PHE B 1 310 ? -0.569 9.523 11.93 1 88.88 310 PHE B O 1
ATOM 7720 N N . LEU B 1 311 ? 1.534 10.039 11.406 1 89.75 311 LEU B N 1
ATOM 7721 C CA . LEU B 1 311 ? 1.447 11.359 12.008 1 89.75 311 LEU B CA 1
ATOM 7722 C C . LEU B 1 311 ? 0.46 12.242 11.25 1 89.75 311 LEU B C 1
ATOM 7724 O O . LEU B 1 311 ? -0.031 13.234 11.789 1 89.75 311 LEU B O 1
ATOM 7728 N N . LYS B 1 312 ? 0.221 11.891 10.078 1 81.56 312 LYS B N 1
ATOM 7729 C CA . LYS B 1 312 ? -0.687 12.695 9.266 1 81.56 312 LYS B CA 1
ATOM 7730 C C . LYS B 1 312 ? -2.123 12.578 9.766 1 81.56 312 LYS B C 1
ATOM 7732 O O . LYS B 1 312 ? -2.801 13.594 9.953 1 81.56 312 LYS B O 1
ATOM 7737 N N . ASP B 1 313 ? -2.561 11.297 10.047 1 78.88 313 ASP B N 1
ATOM 7738 C CA . ASP B 1 313 ? -3.975 11.188 10.391 1 78.88 313 ASP B CA 1
ATOM 7739 C C . ASP B 1 313 ? -4.188 10.148 11.492 1 78.88 313 ASP B C 1
ATOM 7741 O O . ASP B 1 313 ? -5.262 10.078 12.094 1 78.88 313 ASP B O 1
ATOM 7745 N N . GLY B 1 314 ? -3.23 9.328 11.719 1 80.69 314 GLY B N 1
ATOM 7746 C CA . GLY B 1 314 ? -3.33 8.367 12.805 1 80.69 314 GLY B CA 1
ATOM 7747 C C . GLY B 1 314 ? -4.238 7.199 12.492 1 80.69 314 GLY B C 1
ATOM 7748 O O . GLY B 1 314 ? -4.66 6.469 13.391 1 80.69 314 GLY B O 1
ATOM 7749 N N . ASN B 1 315 ? -4.574 6.984 11.219 1 75.12 315 ASN B N 1
ATOM 7750 C CA . ASN B 1 315 ? -5.527 5.945 10.836 1 75.12 315 ASN B CA 1
ATOM 7751 C C . ASN B 1 315 ? -4.883 4.562 10.836 1 75.12 315 ASN B C 1
ATOM 7753 O O . ASN B 1 315 ? -5.555 3.561 11.086 1 75.12 315 ASN B O 1
ATOM 7757 N N . CYS B 1 316 ? -3.686 4.609 10.422 1 74.75 316 CYS B N 1
ATOM 7758 C CA . CYS B 1 316 ? -3 3.326 10.312 1 74.75 316 CYS B CA 1
ATOM 7759 C C . CYS B 1 316 ? -1.698 3.332 11.102 1 74.75 316 CYS B C 1
ATOM 7761 O O . CYS B 1 316 ? -1.025 4.359 11.188 1 74.75 316 CYS B O 1
ATOM 7763 N N . SER B 1 317 ? -1.528 2.141 11.695 1 78.19 317 SER B N 1
ATOM 7764 C CA . SER B 1 317 ? -0.247 2.008 12.383 1 78.19 317 SER B CA 1
ATOM 7765 C C . SER B 1 317 ? 0.902 1.885 11.383 1 78.19 317 SER B C 1
ATOM 7767 O O . SER B 1 317 ? 0.711 2.076 10.188 1 78.19 317 SER B O 1
ATOM 7769 N N . PHE B 1 318 ? 2.072 1.692 11.945 1 86.06 318 PHE B N 1
ATOM 7770 C CA . PHE B 1 318 ? 3.262 1.551 11.117 1 86.06 318 PHE B CA 1
ATOM 7771 C C . PHE B 1 318 ? 3.145 0.335 10.203 1 86.06 318 PHE B C 1
ATOM 7773 O O . PHE B 1 318 ? 2.809 -0.76 10.656 1 86.06 318 PHE B O 1
ATOM 7780 N N . LEU B 1 319 ? 3.34 0.583 8.969 1 80.94 319 LEU B N 1
ATOM 7781 C CA . LEU B 1 319 ? 3.311 -0.52 8.016 1 80.94 319 LEU B CA 1
ATOM 7782 C C . LEU B 1 319 ? 4.594 -1.34 8.086 1 80.94 319 LEU B C 1
ATOM 7784 O O . LEU B 1 319 ? 4.594 -2.533 7.781 1 80.94 319 LEU B O 1
ATOM 7788 N N . ILE B 1 320 ? 5.645 -0.663 8.414 1 88.31 320 ILE B N 1
ATOM 7789 C CA . ILE B 1 320 ? 6.926 -1.35 8.547 1 88.31 320 ILE B CA 1
ATOM 7790 C C . ILE B 1 320 ? 7.125 -1.785 9.992 1 88.31 320 ILE B C 1
ATOM 7792 O O . ILE B 1 320 ? 7.367 -0.953 10.867 1 88.31 320 ILE B O 1
ATOM 7796 N N . ASP B 1 321 ? 7.082 -3.051 10.117 1 84.5 321 ASP B N 1
ATOM 7797 C CA . ASP B 1 321 ? 7.316 -3.627 11.438 1 84.5 321 ASP B CA 1
ATOM 7798 C C . ASP B 1 321 ? 8.812 -3.668 11.758 1 84.5 321 ASP B C 1
ATOM 7800 O O . ASP B 1 321 ? 9.633 -3.918 10.875 1 84.5 321 ASP B O 1
ATOM 7804 N N . ASP B 1 322 ? 9.109 -3.48 12.992 1 85.31 322 ASP B N 1
ATOM 7805 C CA . ASP B 1 322 ? 10.508 -3.469 13.414 1 85.31 322 ASP B CA 1
ATOM 7806 C C . ASP B 1 322 ? 11.156 -4.828 13.18 1 85.31 322 ASP B C 1
ATOM 7808 O O . ASP B 1 322 ? 12.367 -4.91 12.953 1 85.31 322 ASP B O 1
ATOM 7812 N N . LYS B 1 323 ? 10.391 -5.816 13.164 1 81.62 323 LYS B N 1
ATOM 7813 C CA . LYS B 1 323 ? 10.914 -7.168 13 1 81.62 323 LYS B CA 1
ATOM 7814 C C . LYS B 1 323 ? 11.086 -7.516 11.523 1 81.62 323 LYS B C 1
ATOM 7816 O O . LYS B 1 323 ? 11.719 -8.516 11.18 1 81.62 323 LYS B O 1
ATOM 7821 N N . SER B 1 324 ? 10.672 -6.629 10.711 1 81.25 324 SER B N 1
ATOM 7822 C CA . SER B 1 324 ? 10.648 -6.957 9.289 1 81.25 324 SER B CA 1
ATOM 7823 C C . SER B 1 324 ? 11.914 -6.488 8.586 1 81.25 324 SER B C 1
ATOM 7825 O O . SER B 1 324 ? 12.062 -6.66 7.371 1 81.25 324 SER B O 1
ATOM 7827 N N . TYR B 1 325 ? 12.797 -5.852 9.312 1 86.5 325 TYR B N 1
ATOM 7828 C CA . TYR B 1 325 ? 14.031 -5.418 8.664 1 86.5 325 TYR B CA 1
ATOM 7829 C C . TYR B 1 325 ? 15.211 -5.504 9.625 1 86.5 325 TYR B C 1
ATOM 7831 O O . TYR B 1 325 ? 15.039 -5.441 10.844 1 86.5 325 TYR B O 1
ATOM 7839 N N . SER B 1 326 ? 16.406 -5.656 9.062 1 86.69 326 SER B N 1
ATOM 7840 C CA . SER B 1 326 ? 17.656 -5.727 9.82 1 86.69 326 SER B CA 1
ATOM 7841 C C . SER B 1 326 ? 18.688 -4.75 9.266 1 86.69 326 SER B C 1
ATOM 7843 O O . SER B 1 326 ? 19.875 -4.84 9.594 1 86.69 326 SER B O 1
ATOM 7845 N N . THR B 1 327 ? 18.234 -3.918 8.391 1 90.56 327 THR B N 1
ATOM 7846 C CA . THR B 1 327 ? 19.141 -2.947 7.781 1 90.56 327 THR B CA 1
ATOM 7847 C C . THR B 1 327 ? 19.797 -2.076 8.852 1 90.56 327 THR B C 1
ATOM 7849 O O . THR B 1 327 ? 19.109 -1.42 9.633 1 90.56 327 THR B O 1
ATOM 7852 N N . PRO B 1 328 ? 21.094 -2.084 8.844 1 91.38 328 PRO B N 1
ATOM 7853 C CA . PRO B 1 328 ? 21.75 -1.202 9.812 1 91.38 328 PRO B CA 1
ATOM 7854 C C . PRO B 1 328 ? 21.641 0.273 9.43 1 91.38 328 PRO B C 1
ATOM 7856 O O . PRO B 1 328 ? 21.422 0.599 8.258 1 91.38 328 PRO B O 1
ATOM 7859 N N . PHE B 1 329 ? 21.922 1.117 10.398 1 93.94 329 PHE B N 1
ATOM 7860 C CA . PHE B 1 329 ? 21.922 2.549 10.133 1 93.94 329 PHE B CA 1
ATOM 7861 C C . PHE B 1 329 ? 23.109 2.936 9.25 1 93.94 329 PHE B C 1
ATOM 7863 O O . PHE B 1 329 ? 24.188 2.334 9.336 1 93.94 329 PHE B O 1
ATOM 7870 N N . PRO B 1 330 ? 22.797 3.982 8.438 1 94.5 330 PRO B N 1
ATOM 7871 C CA . PRO B 1 330 ? 23.969 4.508 7.723 1 94.5 330 PRO B CA 1
ATOM 7872 C C . PRO B 1 330 ? 25.078 4.98 8.664 1 94.5 330 PRO B C 1
ATOM 7874 O O . PRO B 1 330 ? 24.797 5.543 9.727 1 94.5 330 PRO B O 1
ATOM 7877 N N . GLN B 1 331 ? 26.312 4.73 8.242 1 92.56 331 GLN B N 1
ATOM 7878 C CA . GLN B 1 331 ? 27.438 5 9.125 1 92.56 331 GLN B CA 1
ATOM 7879 C C . GLN B 1 331 ? 28.281 6.156 8.602 1 92.56 331 GLN B C 1
ATOM 7881 O O . GLN B 1 331 ? 29.078 6.734 9.336 1 92.56 331 GLN B O 1
ATOM 7886 N N . GLU B 1 332 ? 28.109 6.543 7.414 1 91.19 332 GLU B N 1
ATOM 7887 C CA . GLU B 1 332 ? 28.891 7.652 6.863 1 91.19 332 GLU B CA 1
ATOM 7888 C C . GLU B 1 332 ? 28.672 8.93 7.676 1 91.19 332 GLU B C 1
ATOM 7890 O O . GLU B 1 332 ? 27.531 9.32 7.949 1 91.19 332 GLU B O 1
ATOM 7895 N N . PRO B 1 333 ? 29.734 9.453 8.086 1 87.88 333 PRO B N 1
ATOM 7896 C CA . PRO B 1 333 ? 29.609 10.664 8.898 1 87.88 333 PRO B CA 1
ATOM 7897 C C . PRO B 1 333 ? 29.25 11.891 8.07 1 87.88 333 PRO B C 1
ATOM 7899 O O . PRO B 1 333 ? 30.125 12.719 7.77 1 87.88 333 PRO B O 1
ATOM 7902 N N . ASN B 1 334 ? 28.125 12.047 7.629 1 91.25 334 ASN B N 1
ATOM 7903 C CA . ASN B 1 334 ? 27.656 13.195 6.859 1 91.25 334 ASN B CA 1
ATOM 7904 C C . ASN B 1 334 ? 26.312 13.703 7.367 1 91.25 334 ASN B C 1
ATOM 7906 O O . ASN B 1 334 ? 25.734 13.117 8.281 1 91.25 334 ASN B O 1
ATOM 7910 N N . ASP B 1 335 ? 25.953 14.789 6.867 1 94.06 335 ASP B N 1
ATOM 7911 C CA . ASP B 1 335 ? 24.734 15.469 7.301 1 94.06 335 ASP B CA 1
ATOM 7912 C C . ASP B 1 335 ? 23.484 14.633 7.008 1 94.06 335 ASP B C 1
ATOM 7914 O O . ASP B 1 335 ? 22.516 14.672 7.766 1 94.06 335 ASP B O 1
ATOM 7918 N N . ALA B 1 336 ? 23.547 13.891 5.973 1 94.38 336 ALA B N 1
ATOM 7919 C CA . ALA B 1 336 ? 22.406 13.031 5.648 1 94.38 336 ALA B CA 1
ATOM 7920 C C . ALA B 1 336 ? 22.188 11.984 6.742 1 94.38 336 ALA B C 1
ATOM 7922 O O . ALA B 1 336 ? 21.047 11.703 7.113 1 94.38 336 ALA B O 1
ATOM 7923 N N . THR B 1 337 ? 23.234 11.438 7.207 1 95.56 337 THR B N 1
ATOM 7924 C CA . THR B 1 337 ? 23.172 10.438 8.266 1 95.56 337 THR B CA 1
ATOM 7925 C C . THR B 1 337 ? 22.641 11.062 9.562 1 95.56 337 THR B C 1
ATOM 7927 O O . THR B 1 337 ? 21.844 10.445 10.266 1 95.56 337 THR B O 1
ATOM 7930 N N . ILE B 1 338 ? 23.109 12.227 9.836 1 95.62 338 ILE B N 1
ATOM 7931 C CA . ILE B 1 338 ? 22.656 12.938 11.023 1 95.62 338 ILE B CA 1
ATOM 7932 C C . ILE B 1 338 ? 21.141 13.141 10.945 1 95.62 338 ILE B C 1
ATOM 7934 O O . ILE B 1 338 ? 20.422 12.891 11.922 1 95.62 338 ILE B O 1
ATOM 7938 N N . TYR B 1 339 ? 20.688 13.586 9.836 1 96.69 339 TYR B N 1
ATOM 7939 C CA . TYR B 1 339 ? 19.266 13.82 9.641 1 96.69 339 TYR B CA 1
ATOM 7940 C C . TYR B 1 339 ? 18.469 12.547 9.875 1 96.69 339 TYR B C 1
ATOM 7942 O O . TYR B 1 339 ? 17.484 12.547 10.617 1 96.69 339 TYR B O 1
ATOM 7950 N N . ILE B 1 340 ? 18.891 11.484 9.281 1 96.81 340 ILE B N 1
ATOM 7951 C CA . ILE B 1 340 ? 18.172 10.211 9.328 1 96.81 340 ILE B CA 1
ATOM 7952 C C . ILE B 1 340 ? 18.125 9.703 10.773 1 96.81 340 ILE B C 1
ATOM 7954 O O . ILE B 1 340 ? 17.062 9.266 11.242 1 96.81 340 ILE B O 1
ATOM 7958 N N . ARG B 1 341 ? 19.172 9.781 11.445 1 95.62 341 ARG B N 1
ATOM 7959 C CA . ARG B 1 341 ? 19.234 9.297 12.82 1 95.62 341 ARG B CA 1
ATOM 7960 C C . ARG B 1 341 ? 18.328 10.109 13.727 1 95.62 341 ARG B C 1
ATOM 7962 O O . ARG B 1 341 ? 17.625 9.555 14.578 1 95.62 341 ARG B O 1
ATOM 7969 N N . GLU B 1 342 ? 18.359 11.375 13.539 1 95.44 342 GLU B N 1
ATOM 7970 C CA . GLU B 1 342 ? 17.531 12.25 14.367 1 95.44 342 GLU B CA 1
ATOM 7971 C C . GLU B 1 342 ? 16.047 12.008 14.117 1 95.44 342 GLU B C 1
ATOM 7973 O O . GLU B 1 342 ? 15.258 11.961 15.055 1 95.44 342 GLU B O 1
ATOM 7978 N N . ARG B 1 343 ? 15.703 11.906 12.891 1 96.38 343 ARG B N 1
ATOM 7979 C CA . ARG B 1 343 ? 14.297 11.703 12.555 1 96.38 343 ARG B CA 1
ATOM 7980 C C . ARG B 1 343 ? 13.82 10.328 13.023 1 96.38 343 ARG B C 1
ATOM 7982 O O . ARG B 1 343 ? 12.656 10.164 13.383 1 96.38 343 ARG B O 1
ATOM 7989 N N . PHE B 1 344 ? 14.711 9.383 13.008 1 96.69 344 PHE B N 1
ATOM 7990 C CA . PHE B 1 344 ? 14.352 8.031 13.43 1 96.69 344 PHE B CA 1
ATOM 7991 C C . PHE B 1 344 ? 14 8.008 14.914 1 96.69 344 PHE B C 1
ATOM 7993 O O . PHE B 1 344 ? 13.164 7.203 15.344 1 96.69 344 PHE B O 1
ATOM 8000 N N . LYS B 1 345 ? 14.516 8.867 15.672 1 94.06 345 LYS B N 1
ATOM 8001 C CA . LYS B 1 345 ? 14.211 8.961 17.094 1 94.06 345 LYS B CA 1
ATOM 8002 C C . LYS B 1 345 ? 12.719 9.211 17.328 1 94.06 345 LYS B C 1
ATOM 8004 O O . LYS B 1 345 ? 12.141 8.719 18.297 1 94.06 345 LYS B O 1
ATOM 8009 N N . VAL B 1 346 ? 12.141 9.938 16.422 1 94.12 346 VAL B N 1
ATOM 8010 C CA . VAL B 1 346 ? 10.719 10.227 16.531 1 94.12 346 VAL B CA 1
ATOM 8011 C C . VAL B 1 346 ? 9.914 8.93 16.453 1 94.12 346 VAL B C 1
ATOM 8013 O O . VAL B 1 346 ? 8.992 8.727 17.25 1 94.12 346 VAL B O 1
ATOM 8016 N N . ARG B 1 347 ? 10.289 8.133 15.57 1 94.5 347 ARG B N 1
ATOM 8017 C CA . ARG B 1 347 ? 9.586 6.863 15.398 1 94.5 347 ARG B CA 1
ATOM 8018 C C . ARG B 1 347 ? 9.617 6.047 16.688 1 94.5 347 ARG B C 1
ATOM 8020 O O . ARG B 1 347 ? 8.586 5.531 17.125 1 94.5 347 ARG B O 1
ATOM 8027 N N . GLU B 1 348 ? 10.695 5.992 17.266 1 93.31 348 GLU B N 1
ATOM 8028 C CA . GLU B 1 348 ? 10.867 5.203 18.484 1 93.31 348 GLU B CA 1
ATOM 8029 C C . GLU B 1 348 ? 10.07 5.793 19.641 1 93.31 348 GLU B C 1
ATOM 8031 O O . GLU B 1 348 ? 9.461 5.059 20.422 1 93.31 348 GLU B O 1
ATOM 8036 N N . LEU B 1 349 ? 10.031 7.023 19.656 1 94.25 349 LEU B N 1
ATOM 8037 C CA . LEU B 1 349 ? 9.375 7.715 20.766 1 94.25 349 LEU B CA 1
ATOM 8038 C C . LEU B 1 349 ? 7.859 7.59 20.656 1 94.25 349 LEU B C 1
ATOM 8040 O O . LEU B 1 349 ? 7.172 7.457 21.672 1 94.25 349 LEU B O 1
ATOM 8044 N N . ILE B 1 350 ? 7.363 7.641 19.453 1 96.31 350 ILE B N 1
ATOM 8045 C CA . ILE B 1 350 ? 5.914 7.754 19.328 1 96.31 350 ILE B CA 1
ATOM 8046 C C . ILE B 1 350 ? 5.297 6.363 19.172 1 96.31 350 ILE B C 1
ATOM 8048 O O . ILE B 1 350 ? 4.078 6.203 19.281 1 96.31 350 ILE B O 1
ATOM 8052 N N . LYS B 1 351 ? 6.055 5.375 19 1 93.06 351 LYS B N 1
ATOM 8053 C CA . LYS B 1 351 ? 5.586 4.035 18.656 1 93.06 351 LYS B CA 1
ATOM 8054 C C . LYS B 1 351 ? 4.605 3.506 19.703 1 93.06 351 LYS B C 1
ATOM 8056 O O . LYS B 1 351 ? 3.52 3.039 19.359 1 93.06 351 LYS B O 1
ATOM 8061 N N . PRO B 1 352 ? 4.859 3.559 20.984 1 90.25 352 PRO B N 1
ATOM 8062 C CA . PRO B 1 352 ? 3.908 3.029 21.969 1 90.25 352 PRO B CA 1
ATOM 8063 C C . PRO B 1 352 ? 2.539 3.697 21.891 1 90.25 352 PRO B C 1
ATOM 8065 O O . PRO B 1 352 ? 1.511 3.021 21.969 1 90.25 352 PRO B O 1
ATOM 8068 N N . LEU B 1 353 ? 2.564 4.953 21.688 1 91.94 353 LEU B N 1
ATOM 8069 C CA . LEU B 1 353 ? 1.308 5.688 21.578 1 91.94 353 LEU B CA 1
ATOM 8070 C C . LEU B 1 353 ? 0.589 5.352 20.281 1 91.94 353 LEU B C 1
ATOM 8072 O O . LEU B 1 353 ? -0.636 5.211 20.266 1 91.94 353 LEU B O 1
ATOM 8076 N N . ALA B 1 354 ? 1.387 5.273 19.25 1 90.56 354 ALA B N 1
ATOM 8077 C CA . ALA B 1 354 ? 0.821 4.934 17.953 1 90.56 354 ALA B CA 1
ATOM 8078 C C . ALA B 1 354 ? 0.103 3.586 18 1 90.56 354 ALA B C 1
ATOM 8080 O O . ALA B 1 354 ? -0.994 3.441 17.453 1 90.56 354 ALA B O 1
ATOM 8081 N N . MET B 1 355 ? 0.67 2.646 18.734 1 87.5 355 MET B N 1
ATOM 8082 C CA . MET B 1 355 ? 0.092 1.31 18.828 1 87.5 355 MET B CA 1
ATOM 8083 C C . MET B 1 355 ? -1.206 1.335 19.625 1 87.5 355 MET B C 1
ATOM 8085 O O . MET B 1 355 ? -2.148 0.605 19.312 1 87.5 355 MET B O 1
ATOM 8089 N N . MET B 1 356 ? -1.282 2.174 20.531 1 87.69 356 MET B N 1
ATOM 8090 C CA . MET B 1 356 ? -2.492 2.289 21.344 1 87.69 356 MET B CA 1
ATOM 8091 C C . MET B 1 356 ? -3.613 2.959 20.562 1 87.69 356 MET B C 1
ATOM 8093 O O . MET B 1 356 ? -4.762 2.518 20.609 1 87.69 356 MET B O 1
ATOM 8097 N N . ILE B 1 357 ? -3.266 3.953 19.859 1 86.88 357 ILE B N 1
ATOM 8098 C CA . ILE B 1 357 ? -4.246 4.758 19.141 1 86.88 357 ILE B CA 1
ATOM 8099 C C . ILE B 1 357 ? -4.84 3.945 17.984 1 86.88 357 ILE B C 1
ATOM 8101 O O . ILE B 1 357 ? -6.035 4.051 17.703 1 86.88 357 ILE B O 1
ATOM 8105 N N . THR B 1 358 ? -4.035 3.152 17.391 1 83.56 358 THR B N 1
ATOM 8106 C CA . THR B 1 358 ? -4.473 2.473 16.188 1 83.56 358 THR B CA 1
ATOM 8107 C C . THR B 1 358 ? -5.105 1.123 16.516 1 83.56 358 THR B C 1
ATOM 8109 O O . THR B 1 358 ? -5.637 0.446 15.633 1 83.56 358 THR B O 1
ATOM 8112 N N . ASP B 1 359 ? -5.043 0.731 17.781 1 81.69 359 ASP B N 1
ATOM 8113 C CA . ASP B 1 359 ? -5.727 -0.483 18.219 1 81.69 359 ASP B CA 1
ATOM 8114 C C . ASP B 1 359 ? -7.238 -0.264 18.297 1 81.69 359 ASP B C 1
ATOM 8116 O O . ASP B 1 359 ? -7.719 0.485 19.141 1 81.69 359 ASP B O 1
ATOM 8120 N N . VAL B 1 360 ? -7.965 -0.825 17.438 1 78.25 360 VAL B N 1
ATOM 8121 C CA . VAL B 1 360 ? -9.406 -0.617 17.344 1 78.25 360 VAL B CA 1
ATOM 8122 C C . VAL B 1 360 ? -10.125 -1.543 18.312 1 78.25 360 VAL B C 1
ATOM 8124 O O . VAL B 1 360 ? -11.258 -1.267 18.719 1 78.25 360 VAL B O 1
ATOM 8127 N N . GLY B 1 361 ? -9.477 -2.598 18.719 1 71.75 361 GLY B N 1
ATOM 8128 C CA . GLY B 1 361 ? -10.109 -3.561 19.609 1 71.75 361 GLY B CA 1
ATOM 8129 C C . GLY B 1 361 ? -10.055 -3.15 21.062 1 71.75 361 GLY B C 1
ATOM 8130 O O . GLY B 1 361 ? -10.906 -3.557 21.859 1 71.75 361 GLY B O 1
ATOM 8131 N N . LEU B 1 362 ? -9.016 -2.389 21.312 1 71.88 362 LEU B N 1
ATOM 8132 C CA . LEU B 1 362 ? -8.82 -2.021 22.719 1 71.88 362 LEU B CA 1
ATOM 8133 C C . LEU B 1 362 ? -9.031 -0.526 22.922 1 71.88 362 LEU B C 1
ATOM 8135 O O . LEU B 1 362 ? -8.57 0.288 22.109 1 71.88 362 LEU B O 1
ATOM 8139 N N . LYS B 1 363 ? -9.93 -0.241 23.812 1 79.06 363 LYS B N 1
ATOM 8140 C CA . LYS B 1 363 ? -10.031 1.141 24.281 1 79.06 363 LYS B CA 1
ATOM 8141 C C . LYS B 1 363 ? -8.938 1.457 25.297 1 79.06 363 LYS B C 1
ATOM 8143 O O . LYS B 1 363 ? -8.953 0.925 26.406 1 79.06 363 LYS B O 1
ATOM 8148 N N . PRO B 1 364 ? -8.016 2.271 24.797 1 84.38 364 PRO B N 1
ATOM 8149 C CA . PRO B 1 364 ? -6.941 2.555 25.75 1 84.38 364 PRO B CA 1
ATOM 8150 C C . PRO B 1 364 ? -7.43 3.332 26.969 1 84.38 364 PRO B C 1
ATOM 8152 O O . PRO B 1 364 ? -8.344 4.152 26.859 1 84.38 364 PRO B O 1
ATOM 8155 N N . SER B 1 365 ? -6.824 2.982 28.062 1 88.19 365 SER B N 1
ATOM 8156 C CA . SER B 1 365 ? -7.109 3.775 29.25 1 88.19 365 SER B CA 1
ATOM 8157 C C . SER B 1 365 ? -6.402 5.125 29.203 1 88.19 365 SER B C 1
ATOM 8159 O O . SER B 1 365 ? -5.316 5.242 28.641 1 88.19 365 SER B O 1
ATOM 8161 N N . ILE B 1 366 ? -7.027 6.137 29.766 1 91.88 366 ILE B N 1
ATOM 8162 C CA . ILE B 1 366 ? -6.441 7.473 29.797 1 91.88 366 ILE B CA 1
ATOM 8163 C C . ILE B 1 366 ? -5.145 7.453 30.594 1 91.88 366 ILE B C 1
ATOM 8165 O O . ILE B 1 366 ? -4.188 8.148 30.266 1 91.88 366 ILE B O 1
ATOM 8169 N N . LYS B 1 367 ? -5.082 6.555 31.531 1 89.94 367 LYS B N 1
ATOM 8170 C CA . LYS B 1 367 ? -3.865 6.398 32.344 1 89.94 367 LYS B CA 1
ATOM 8171 C C . LYS B 1 367 ? -2.699 5.934 31.453 1 89.94 367 LYS B C 1
ATOM 8173 O O . LYS B 1 367 ? -1.594 6.469 31.562 1 89.94 367 LYS B O 1
ATOM 8178 N N . GLU B 1 368 ? -2.951 4.98 30.641 1 90.31 368 GLU B N 1
ATOM 8179 C CA . GLU B 1 368 ? -1.918 4.469 29.75 1 90.31 368 GLU B CA 1
ATOM 8180 C C . GLU B 1 368 ? -1.506 5.52 28.719 1 90.31 368 GLU B C 1
ATOM 8182 O O . GLU B 1 368 ? -0.324 5.645 28.391 1 90.31 368 GLU B O 1
ATOM 8187 N N . LEU B 1 369 ? -2.5 6.219 28.25 1 93.25 369 LEU B N 1
ATOM 8188 C CA . LEU B 1 369 ? -2.211 7.285 27.297 1 93.25 369 LEU B CA 1
ATOM 8189 C C . LEU B 1 369 ? -1.327 8.352 27.938 1 93.25 369 LEU B C 1
ATOM 8191 O O . LEU B 1 369 ? -0.379 8.836 27.312 1 93.25 369 LEU B O 1
ATOM 8195 N N . ASN B 1 370 ? -1.604 8.656 29.141 1 93.62 370 ASN B N 1
ATOM 8196 C CA . ASN B 1 370 ? -0.842 9.688 29.828 1 93.62 370 ASN B CA 1
ATOM 8197 C C . ASN B 1 370 ? 0.605 9.258 30.062 1 93.62 370 ASN B C 1
ATOM 8199 O O . ASN B 1 370 ? 1.517 10.086 30.016 1 93.62 370 ASN B O 1
ATOM 8203 N N . LEU B 1 371 ? 0.777 8 30.266 1 91.56 371 LEU B N 1
ATOM 8204 C CA . LEU B 1 371 ? 2.141 7.504 30.406 1 91.56 371 LEU B CA 1
ATOM 8205 C C . LEU B 1 371 ? 2.932 7.707 29.125 1 91.56 371 LEU B C 1
ATOM 8207 O O . LEU B 1 371 ? 4.105 8.086 29.172 1 91.56 371 LEU B O 1
ATOM 8211 N N . GLY B 1 372 ? 2.283 7.426 28.031 1 92.62 372 GLY B N 1
ATOM 8212 C CA . GLY B 1 372 ? 2.922 7.668 26.75 1 92.62 372 GLY B CA 1
ATOM 8213 C C . GLY B 1 372 ? 3.154 9.141 26.469 1 92.62 372 GLY B C 1
ATOM 8214 O O . GLY B 1 372 ? 4.191 9.516 25.922 1 92.62 372 GLY B O 1
ATOM 8215 N N . LEU B 1 373 ? 2.271 9.977 26.891 1 96.12 373 LEU B N 1
ATOM 8216 C CA . LEU B 1 373 ? 2.346 11.422 26.656 1 96.12 373 LEU B CA 1
ATOM 8217 C C . LEU B 1 373 ? 3.457 12.047 27.5 1 96.12 373 LEU B C 1
ATOM 8219 O O . LEU B 1 373 ? 4.129 12.977 27.047 1 96.12 373 LEU B O 1
ATOM 8223 N N . GLU B 1 374 ? 3.656 11.531 28.625 1 94 374 GLU B N 1
ATOM 8224 C CA . GLU B 1 374 ? 4.66 12.094 29.516 1 94 374 GLU B CA 1
ATOM 8225 C C . GLU B 1 374 ? 6.059 12.008 28.906 1 94 374 GLU B C 1
ATOM 8227 O O . GLU B 1 374 ? 6.84 12.961 28.984 1 94 374 GLU B O 1
ATOM 8232 N N . LYS B 1 375 ? 6.273 10.93 28.312 1 94.12 375 LYS B N 1
ATOM 8233 C CA . LYS B 1 375 ? 7.57 10.758 27.672 1 94.12 375 LYS B CA 1
ATOM 8234 C C . LYS B 1 375 ? 7.754 11.75 26.531 1 94.12 375 LYS B C 1
ATOM 8236 O O . LYS B 1 375 ? 8.844 12.289 26.344 1 94.12 375 LYS B O 1
ATOM 8241 N N . LEU B 1 376 ? 6.75 11.977 25.828 1 96.81 376 LEU B N 1
ATOM 8242 C CA . LEU B 1 376 ? 6.801 12.898 24.688 1 96.81 376 LEU B CA 1
ATOM 8243 C C . LEU B 1 376 ? 6.879 14.344 25.172 1 96.81 376 LEU B C 1
ATOM 8245 O O . LEU B 1 376 ? 7.605 15.156 24.594 1 96.81 376 LEU B O 1
ATOM 8249 N N . GLU B 1 377 ? 6.195 14.617 26.203 1 94.44 377 GLU B N 1
ATOM 8250 C CA . GLU B 1 377 ? 6.25 15.953 26.781 1 94.44 377 GLU B CA 1
ATOM 8251 C C . GLU B 1 377 ? 7.641 16.266 27.328 1 94.44 377 GLU B C 1
ATOM 8253 O O . GLU B 1 377 ? 8.133 17.375 27.188 1 94.44 377 GLU B O 1
ATOM 8258 N N . GLN B 1 378 ? 8.195 15.25 27.906 1 93.12 378 GLN B N 1
ATOM 8259 C CA . GLN B 1 378 ? 9.555 15.438 28.391 1 93.12 378 GLN B CA 1
ATOM 8260 C C . GLN B 1 378 ? 10.516 15.711 27.234 1 93.12 378 GLN B C 1
ATOM 8262 O O . GLN B 1 378 ? 11.406 16.562 27.344 1 93.12 378 GLN B O 1
ATOM 8267 N N . TYR B 1 379 ? 10.305 15.031 26.188 1 94.69 379 TYR B N 1
ATOM 8268 C CA . TYR B 1 379 ? 11.117 15.273 25 1 94.69 379 TYR B CA 1
ATOM 8269 C C . TYR B 1 379 ? 10.977 16.703 24.516 1 94.69 379 TYR B C 1
ATOM 8271 O O . TYR B 1 379 ? 11.961 17.344 24.125 1 94.69 379 TYR B O 1
ATOM 8279 N N . LEU B 1 380 ? 9.82 17.281 24.578 1 94.31 380 LEU B N 1
ATOM 8280 C CA . LEU B 1 380 ? 9.562 18.641 24.109 1 94.31 380 LEU B CA 1
ATOM 8281 C C . LEU B 1 380 ? 10.172 19.672 25.062 1 94.31 380 LEU B C 1
ATOM 8283 O O . LEU B 1 380 ? 10.57 20.75 24.625 1 94.31 380 LEU B O 1
ATOM 8287 N N . ILE B 1 381 ? 10.234 19.25 26.297 1 90.19 381 ILE B N 1
ATOM 8288 C CA . ILE B 1 381 ? 10.859 20.141 27.266 1 90.19 381 ILE B CA 1
ATOM 8289 C C . ILE B 1 381 ? 12.367 20.172 27.031 1 90.19 381 ILE B C 1
ATOM 8291 O O . ILE B 1 381 ? 12.969 21.25 27.062 1 90.19 381 ILE B O 1
ATOM 8295 N N . ASP B 1 382 ? 12.883 19.016 26.734 1 91.56 382 ASP B N 1
ATOM 8296 C CA . ASP B 1 382 ? 14.32 18.922 26.516 1 91.56 382 ASP B CA 1
ATOM 8297 C C . ASP B 1 382 ? 14.711 19.562 25.188 1 91.56 382 ASP B C 1
ATOM 8299 O O . ASP B 1 382 ? 15.812 20.094 25.047 1 91.56 382 ASP B O 1
ATOM 8303 N N . LEU B 1 383 ? 13.781 19.469 24.266 1 92.56 383 LEU B N 1
ATOM 8304 C CA . LEU B 1 383 ? 14.016 20.016 22.938 1 92.56 383 LEU B CA 1
ATOM 8305 C C . LEU B 1 383 ? 13.055 21.156 22.641 1 92.56 383 LEU B C 1
ATOM 8307 O O . LEU B 1 383 ? 12.227 21.062 21.719 1 92.56 383 LEU B O 1
ATOM 8311 N N . ASP B 1 384 ? 13.336 22.25 23.312 1 88.5 384 ASP B N 1
ATOM 8312 C CA . ASP B 1 384 ? 12.43 23.359 23.062 1 88.5 384 ASP B CA 1
ATOM 8313 C C . ASP B 1 384 ? 12.914 24.219 21.891 1 88.5 384 ASP B C 1
ATOM 8315 O O . ASP B 1 384 ? 14.031 24.031 21.391 1 88.5 384 ASP B O 1
ATOM 8319 N N . LEU B 1 385 ? 12.062 25.078 21.422 1 88.75 385 LEU B N 1
ATOM 8320 C CA . LEU B 1 385 ? 12.328 25.859 20.234 1 88.75 385 LEU B CA 1
ATOM 8321 C C . LEU B 1 385 ? 13.578 26.719 20.406 1 88.75 385 LEU B C 1
ATOM 8323 O O . LEU B 1 385 ? 14.383 26.859 19.484 1 88.75 385 LEU B O 1
ATOM 8327 N N . ASN B 1 386 ? 13.75 27.266 21.609 1 85.31 386 ASN B N 1
ATOM 8328 C CA . ASN B 1 386 ? 14.922 28.109 21.875 1 85.31 386 ASN B CA 1
ATOM 8329 C C . ASN B 1 386 ? 16.219 27.297 21.766 1 85.31 386 ASN B C 1
ATOM 8331 O O . ASN B 1 386 ? 17.203 27.781 21.203 1 85.31 386 ASN B O 1
ATOM 8335 N N . PHE B 1 387 ? 16.188 26.172 22.297 1 92.5 387 PHE B N 1
ATOM 8336 C CA . PHE B 1 387 ? 17.359 25.297 22.219 1 92.5 387 PHE B CA 1
ATOM 8337 C C . PHE B 1 387 ? 17.672 24.938 20.766 1 92.5 387 PHE B C 1
ATOM 8339 O O . PHE B 1 387 ? 18.828 24.984 20.344 1 92.5 387 PHE B O 1
ATOM 8346 N N . ILE B 1 388 ? 16.703 24.625 20 1 94 388 ILE B N 1
ATOM 8347 C CA . ILE B 1 388 ? 16.859 24.219 18.609 1 94 388 ILE B CA 1
ATOM 8348 C C . ILE B 1 388 ? 17.547 25.344 17.828 1 94 388 ILE B C 1
ATOM 8350 O O . ILE B 1 388 ? 18.438 25.094 17.016 1 94 388 ILE B O 1
ATOM 8354 N N . LEU B 1 389 ? 17.172 26.547 18.094 1 90.5 389 LEU B N 1
ATOM 8355 C CA . LEU B 1 389 ? 17.656 27.688 17.344 1 90.5 389 LEU B CA 1
ATOM 8356 C C . LEU B 1 389 ? 19.109 27.984 17.672 1 90.5 389 LEU B C 1
ATOM 8358 O O . LEU B 1 389 ? 19.797 28.703 16.938 1 90.5 389 LEU B O 1
ATOM 8362 N N . THR B 1 390 ? 19.641 27.359 18.75 1 92.88 390 THR B N 1
ATOM 8363 C CA . THR B 1 390 ? 21.031 27.594 19.141 1 92.88 390 THR B CA 1
ATOM 8364 C C . THR B 1 390 ? 21.953 26.578 18.469 1 92.88 390 THR B C 1
ATOM 8366 O O . THR B 1 390 ? 23.172 26.75 18.469 1 92.88 390 THR B O 1
ATOM 8369 N N . LEU B 1 391 ? 21.469 25.578 17.906 1 94.19 391 LEU B N 1
ATOM 8370 C CA . LEU B 1 391 ? 22.281 24.531 17.312 1 94.19 391 LEU B CA 1
ATOM 8371 C C . LEU B 1 391 ? 23.062 25.062 16.109 1 94.19 391 LEU B C 1
ATOM 8373 O O . LEU B 1 391 ? 22.5 25.766 15.266 1 94.19 391 LEU B O 1
ATOM 8377 N N . PRO B 1 392 ? 24.25 24.656 16 1 92.56 392 PRO B N 1
ATOM 8378 C CA . PRO B 1 392 ? 25.078 25.203 14.93 1 92.56 392 PRO B CA 1
ATOM 8379 C C . PRO B 1 392 ? 24.875 24.484 13.594 1 92.56 392 PRO B C 1
ATOM 8381 O O . PRO B 1 392 ? 24.922 25.109 12.539 1 92.56 392 PRO B O 1
ATOM 8384 N N . ASN B 1 393 ? 24.672 23.203 13.602 1 93.5 393 ASN B N 1
ATOM 8385 C CA . ASN B 1 393 ? 24.484 22.438 12.367 1 93.5 393 ASN B CA 1
ATOM 8386 C C . ASN B 1 393 ? 23.062 22.594 11.82 1 93.5 393 ASN B C 1
ATOM 8388 O O . ASN B 1 393 ? 22.094 22.172 12.461 1 93.5 393 ASN B O 1
ATOM 8392 N N . LYS B 1 394 ? 22.938 23.141 10.688 1 92.25 394 LYS B N 1
ATOM 8393 C CA . LYS B 1 394 ? 21.625 23.469 10.109 1 92.25 394 LYS B CA 1
ATOM 8394 C C . LYS B 1 394 ? 20.797 22.203 9.875 1 92.25 394 LYS B C 1
ATOM 8396 O O . LYS B 1 394 ? 19.578 22.219 10.039 1 92.25 394 LYS B O 1
ATOM 8401 N N . VAL B 1 395 ? 21.453 21.172 9.492 1 94 395 VAL B N 1
ATOM 8402 C CA . VAL B 1 395 ? 20.734 19.953 9.188 1 94 395 VAL B CA 1
ATOM 8403 C C . VAL B 1 395 ? 20.188 19.328 10.477 1 94 395 VAL B C 1
ATOM 8405 O O . VAL B 1 395 ? 19.031 18.891 10.516 1 94 395 VAL B O 1
ATOM 8408 N N . GLU B 1 396 ? 21.016 19.297 11.469 1 95 396 GLU B N 1
ATOM 8409 C CA . GLU B 1 396 ? 20.562 18.812 12.773 1 95 396 GLU B CA 1
ATOM 8410 C C . GLU B 1 396 ? 19.438 19.688 13.312 1 95 396 GLU B C 1
ATOM 8412 O O . GLU B 1 396 ? 18.453 19.188 13.867 1 95 396 GLU B O 1
ATOM 8417 N N . LYS B 1 397 ? 19.688 20.969 13.125 1 95.06 397 LYS B N 1
ATOM 8418 C CA . LYS B 1 397 ? 18.672 21.938 13.531 1 95.06 397 LYS B CA 1
ATOM 8419 C C . LYS B 1 397 ? 17.344 21.688 12.82 1 95.06 397 LYS B C 1
ATOM 8421 O O . LYS B 1 397 ? 16.281 21.688 13.453 1 95.06 397 LYS B O 1
ATOM 8426 N N . CYS B 1 398 ? 17.391 21.469 11.578 1 95.06 398 CYS B N 1
ATOM 8427 C CA . CYS B 1 398 ? 16.203 21.188 10.781 1 95.06 398 CYS B CA 1
ATOM 8428 C C . CYS B 1 398 ? 15.516 19.906 11.242 1 95.06 398 CYS B C 1
ATOM 8430 O O . CYS B 1 398 ? 14.305 19.891 11.445 1 95.06 398 CYS B O 1
ATOM 8432 N N . ALA B 1 399 ? 16.266 18.859 11.453 1 96 399 ALA B N 1
ATOM 8433 C CA . ALA B 1 399 ? 15.719 17.578 11.867 1 96 399 ALA B CA 1
ATOM 8434 C C . ALA B 1 399 ? 15.023 17.688 13.227 1 96 399 ALA B C 1
ATOM 8436 O O . ALA B 1 399 ? 13.906 17.188 13.398 1 96 399 ALA B O 1
ATOM 8437 N N . LYS B 1 400 ? 15.641 18.328 14.109 1 96.56 400 LYS B N 1
ATOM 8438 C CA . LYS B 1 400 ? 15.094 18.484 15.461 1 96.56 400 LYS B CA 1
ATOM 8439 C C . LYS B 1 400 ? 13.875 19.391 15.453 1 96.56 400 LYS B C 1
ATOM 8441 O O . LYS B 1 400 ? 12.938 19.188 16.234 1 96.56 400 LYS B O 1
ATOM 8446 N N . PHE B 1 401 ? 13.93 20.422 14.617 1 95.81 401 PHE B N 1
ATOM 8447 C CA . PHE B 1 401 ? 12.766 21.297 14.484 1 95.81 401 PHE B CA 1
ATOM 8448 C C . PHE B 1 401 ? 11.562 20.516 13.961 1 95.81 401 PHE B C 1
ATOM 8450 O O . PHE B 1 401 ? 10.453 20.688 14.469 1 95.81 401 PHE B O 1
ATOM 8457 N N . LEU B 1 402 ? 11.781 19.719 12.977 1 95.81 402 LEU B N 1
ATOM 8458 C CA . LEU B 1 402 ? 10.711 18.875 12.453 1 95.81 402 LEU B CA 1
ATOM 8459 C C . LEU B 1 402 ? 10.195 17.922 13.531 1 95.81 402 LEU B C 1
ATOM 8461 O O . LEU B 1 402 ? 8.992 17.703 13.641 1 95.81 402 LEU B O 1
ATOM 8465 N N . ASN B 1 403 ? 11.117 17.344 14.289 1 96.88 403 ASN B N 1
ATOM 8466 C CA . ASN B 1 403 ? 10.719 16.5 15.406 1 96.88 403 ASN B CA 1
ATOM 8467 C C . ASN B 1 403 ? 9.844 17.25 16.391 1 96.88 403 ASN B C 1
ATOM 8469 O O . ASN B 1 403 ? 8.828 16.734 16.859 1 96.88 403 ASN B O 1
ATOM 8473 N N . PHE B 1 404 ? 10.281 18.438 16.656 1 96.25 404 PHE B N 1
ATOM 8474 C CA . PHE B 1 404 ? 9.555 19.297 17.578 1 96.25 404 PHE B CA 1
ATOM 8475 C C . PHE B 1 404 ? 8.125 19.531 17.094 1 96.25 404 PHE B C 1
ATOM 8477 O O . PHE B 1 404 ? 7.176 19.391 17.859 1 96.25 404 PHE B O 1
ATOM 8484 N N . LEU B 1 405 ? 7.961 19.812 15.867 1 95.5 405 LEU B N 1
ATOM 8485 C CA . LEU B 1 405 ? 6.641 20.078 15.305 1 95.5 405 LEU B CA 1
ATOM 8486 C C . LEU B 1 405 ? 5.793 18.812 15.289 1 95.5 405 LEU B C 1
ATOM 8488 O O . LEU B 1 405 ? 4.625 18.844 15.68 1 95.5 405 LEU B O 1
ATOM 8492 N N . ASP B 1 406 ? 6.348 17.734 14.883 1 95.62 406 ASP B N 1
ATOM 8493 C CA . ASP B 1 406 ? 5.617 16.469 14.766 1 95.62 406 ASP B CA 1
ATOM 8494 C C . ASP B 1 406 ? 5.152 15.977 16.125 1 95.62 406 ASP B C 1
ATOM 8496 O O . ASP B 1 406 ? 3.986 15.609 16.297 1 95.62 406 ASP B O 1
ATOM 8500 N N . ILE B 1 407 ? 6.02 15.984 17.078 1 96.81 407 ILE B N 1
ATOM 8501 C CA . ILE B 1 407 ? 5.695 15.477 18.406 1 96.81 407 ILE B CA 1
ATOM 8502 C C . ILE B 1 407 ? 4.703 16.406 19.078 1 96.81 407 ILE B C 1
ATOM 8504 O O . ILE B 1 407 ? 3.764 15.961 19.75 1 96.81 407 ILE B O 1
ATOM 8508 N N . SER B 1 408 ? 4.891 17.688 18.922 1 96.19 408 SER B N 1
ATOM 8509 C CA . SER B 1 408 ? 3.932 18.641 19.469 1 96.19 408 SER B CA 1
ATOM 8510 C C . SER B 1 408 ? 2.533 18.406 18.906 1 96.19 408 SER B C 1
ATOM 8512 O O . SER B 1 408 ? 1.549 18.438 19.656 1 96.19 408 SER B O 1
ATOM 8514 N N . SER B 1 409 ? 2.498 18.219 17.641 1 95.25 409 SER B N 1
ATOM 8515 C CA . SER B 1 409 ? 1.212 17.984 16.984 1 95.25 409 SER B CA 1
ATOM 8516 C C . SER B 1 409 ? 0.553 16.719 17.5 1 95.25 409 SER B C 1
ATOM 8518 O O . SER B 1 409 ? -0.661 16.672 17.719 1 95.25 409 SER B O 1
ATOM 8520 N N . LEU B 1 410 ? 1.327 15.703 17.656 1 95.88 410 LEU B N 1
ATOM 8521 C CA . LEU B 1 410 ? 0.796 14.438 18.156 1 95.88 410 LEU B CA 1
ATOM 8522 C C . LEU B 1 410 ? 0.271 14.586 19.578 1 95.88 410 LEU B C 1
ATOM 8524 O O . LEU B 1 410 ? -0.859 14.188 19.875 1 95.88 410 LEU B O 1
ATOM 8528 N N . VAL B 1 411 ? 1.039 15.125 20.438 1 96.69 411 VAL B N 1
ATOM 8529 C CA . VAL B 1 411 ? 0.658 15.312 21.828 1 96.69 411 VAL B CA 1
ATOM 8530 C C . VAL B 1 411 ? -0.585 16.203 21.922 1 96.69 411 VAL B C 1
ATOM 8532 O O . VAL B 1 411 ? -1.52 15.898 22.656 1 96.69 411 VAL B O 1
ATOM 8535 N N . TYR B 1 412 ? -0.544 17.219 21.109 1 95.88 412 TYR B N 1
ATOM 8536 C CA . TYR B 1 412 ? -1.667 18.141 21.047 1 95.88 412 TYR B CA 1
ATOM 8537 C C . TYR B 1 412 ? -2.957 17.422 20.688 1 95.88 412 TYR B C 1
ATOM 8539 O O . TYR B 1 412 ? -3.979 17.578 21.359 1 95.88 412 TYR B O 1
ATOM 8547 N N . MET B 1 413 ? -2.91 16.609 19.75 1 94 413 MET B N 1
ATOM 8548 C CA . MET B 1 413 ? -4.113 15.945 19.25 1 94 413 MET B CA 1
ATOM 8549 C C . MET B 1 413 ? -4.621 14.93 20.266 1 94 413 MET B C 1
ATOM 8551 O O . MET B 1 413 ? -5.828 14.828 20.5 1 94 413 MET B O 1
ATOM 8555 N N . VAL B 1 414 ? -3.746 14.211 20.844 1 94.12 414 VAL B N 1
ATOM 8556 C CA . VAL B 1 414 ? -4.156 13.211 21.812 1 94.12 414 VAL B CA 1
ATOM 8557 C C . VAL B 1 414 ? -4.742 13.898 23.047 1 94.12 414 VAL B C 1
ATOM 8559 O O . VAL B 1 414 ? -5.801 13.5 23.547 1 94.12 414 VAL B O 1
ATOM 8562 N N . LEU B 1 415 ? -4.125 14.922 23.516 1 94.12 415 LEU B N 1
ATOM 8563 C CA . LEU B 1 415 ? -4.637 15.688 24.641 1 94.12 415 LEU B CA 1
ATOM 8564 C C . LEU B 1 415 ? -6 16.297 24.312 1 94.12 415 LEU B C 1
ATOM 8566 O O . LEU B 1 415 ? -6.871 16.359 25.188 1 94.12 415 LEU B O 1
ATOM 8570 N N . TYR B 1 416 ? -6.113 16.734 23.125 1 93.06 416 TYR B N 1
ATOM 8571 C CA . TYR B 1 416 ? -7.387 17.328 22.719 1 93.06 416 TYR B CA 1
ATOM 8572 C C . TYR B 1 416 ? -8.516 16.297 22.812 1 93.06 416 TYR B C 1
ATOM 8574 O O . TYR B 1 416 ? -9.617 16.625 23.266 1 93.06 416 TYR B O 1
ATOM 8582 N N . HIS B 1 417 ? -8.266 15.102 22.438 1 90 417 HIS B N 1
ATOM 8583 C CA . HIS B 1 417 ? -9.242 14.031 22.562 1 90 417 HIS B CA 1
ATOM 8584 C C . HIS B 1 417 ? -9.594 13.773 24.016 1 90 417 HIS B C 1
ATOM 8586 O O . HIS B 1 417 ? -10.766 13.586 24.359 1 90 417 HIS B O 1
ATOM 8592 N N . ILE B 1 418 ? -8.594 13.742 24.812 1 90.12 418 ILE B N 1
ATOM 8593 C CA . ILE B 1 418 ? -8.812 13.508 26.234 1 90.12 418 ILE B CA 1
ATOM 8594 C C . ILE B 1 418 ? -9.625 14.656 26.844 1 90.12 418 ILE B C 1
ATOM 8596 O O . ILE B 1 418 ? -10.547 14.43 27.625 1 90.12 418 ILE B O 1
ATOM 8600 N N . PHE B 1 419 ? -9.328 15.859 26.469 1 89.56 419 PHE B N 1
ATOM 8601 C CA . PHE B 1 419 ? -10.039 17.047 26.922 1 89.56 419 PHE B CA 1
ATOM 8602 C C . PHE B 1 419 ? -11.516 16.969 26.547 1 89.56 419 PHE B C 1
ATOM 8604 O O . PHE B 1 419 ? -12.383 17.172 27.406 1 89.56 419 PHE B O 1
ATOM 8611 N N . LEU B 1 420 ? -11.719 16.609 25.312 1 86.31 420 LEU B N 1
ATOM 8612 C CA . LEU B 1 420 ? -13.102 16.531 24.844 1 86.31 420 LEU B CA 1
ATOM 8613 C C . LEU B 1 420 ? -13.836 15.383 25.531 1 86.31 420 LEU B C 1
ATOM 8615 O O . LEU B 1 420 ? -15.031 15.484 25.812 1 86.31 420 LEU B O 1
ATOM 8619 N N . HIS B 1 421 ? -13.086 14.344 25.828 1 83.88 421 HIS B N 1
ATOM 8620 C CA . HIS B 1 421 ? -13.664 13.195 26.516 1 83.88 421 HIS B CA 1
ATOM 8621 C C . HIS B 1 421 ? -14.133 13.586 27.922 1 83.88 421 HIS B C 1
ATOM 8623 O O . HIS B 1 421 ? -15.227 13.211 28.344 1 83.88 421 HIS B O 1
ATOM 8629 N N . TYR B 1 422 ? -13.398 14.359 28.562 1 81.44 422 TYR B N 1
ATOM 8630 C CA . TYR B 1 422 ? -13.711 14.75 29.922 1 81.44 422 TYR B CA 1
ATOM 8631 C C . TYR B 1 422 ? -14.766 15.852 29.953 1 81.44 422 TYR B C 1
ATOM 8633 O O . TYR B 1 422 ? -15.414 16.078 30.969 1 81.44 422 TYR B O 1
ATOM 8641 N N . THR B 1 423 ? -14.836 16.484 28.812 1 76.31 423 THR B N 1
ATOM 8642 C CA . THR B 1 423 ? -15.797 17.578 28.766 1 76.31 423 THR B CA 1
ATOM 8643 C C . THR B 1 423 ? -17.219 17.062 28.984 1 76.31 423 THR B C 1
ATOM 8645 O O . THR B 1 423 ? -17.703 16.219 28.219 1 76.31 423 THR B O 1
ATOM 8648 N N . GLY B 1 424 ? -17.859 17.375 30 1 66.31 424 GLY B N 1
ATOM 8649 C CA . GLY B 1 424 ? -19.203 16.938 30.344 1 66.31 424 GLY B CA 1
ATOM 8650 C C . GLY B 1 424 ? -19.219 15.75 31.297 1 66.31 424 GLY B C 1
ATOM 8651 O O . GLY B 1 424 ? -20.281 15.336 31.75 1 66.31 424 GLY B O 1
ATOM 8652 N N . ILE B 1 425 ? -18.047 15.141 31.594 1 74.12 425 ILE B N 1
ATOM 8653 C CA . ILE B 1 425 ? -17.938 13.992 32.5 1 74.12 425 ILE B CA 1
ATOM 8654 C C . ILE B 1 425 ? -17.281 14.414 33.812 1 74.12 425 ILE B C 1
ATOM 8656 O O . ILE B 1 425 ? -17.828 14.18 34.875 1 74.12 425 ILE B O 1
ATOM 8660 N N . ASP B 1 426 ? -16.094 15 33.656 1 75.25 426 ASP B N 1
ATOM 8661 C CA . ASP B 1 426 ? -15.297 15.453 34.781 1 75.25 426 ASP B CA 1
ATOM 8662 C C . ASP B 1 426 ? -14.672 16.812 34.5 1 75.25 426 ASP B C 1
ATOM 8664 O O . ASP B 1 426 ? -13.641 16.906 33.844 1 75.25 426 ASP B O 1
ATOM 8668 N N . THR B 1 427 ? -15.148 17.797 35.062 1 70.62 427 THR B N 1
ATOM 8669 C CA . THR B 1 427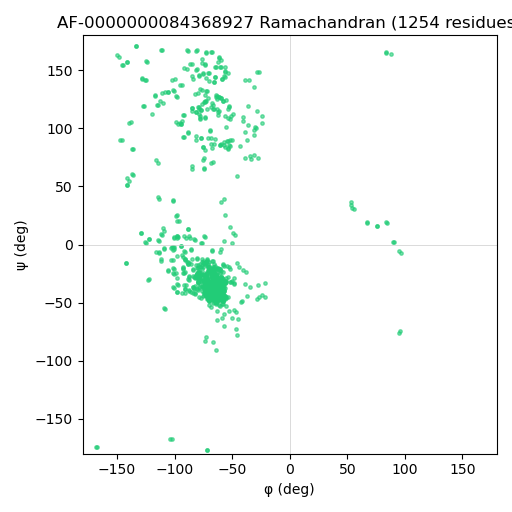 ? -14.758 19.172 34.781 1 70.62 427 THR B CA 1
ATOM 8670 C C . THR B 1 427 ? -13.328 19.438 35.25 1 70.62 427 THR B C 1
ATOM 8672 O O . THR B 1 427 ? -12.586 20.156 34.594 1 70.62 427 THR B O 1
ATOM 8675 N N . GLN B 1 428 ? -13.016 18.969 36.406 1 73.19 428 GLN B N 1
ATOM 8676 C CA . GLN B 1 428 ? -11.672 19.188 36.938 1 73.19 428 GLN B CA 1
ATOM 8677 C C . GLN B 1 428 ? -10.617 18.562 36 1 73.19 428 GLN B C 1
ATOM 8679 O O . GLN B 1 428 ? -9.625 19.203 35.656 1 73.19 428 GLN B O 1
ATOM 8684 N N . LYS B 1 429 ? -10.844 17.406 35.625 1 81.88 429 LYS B N 1
ATOM 8685 C CA . LYS B 1 429 ? -9.914 16.734 34.719 1 81.88 429 LYS B CA 1
ATOM 8686 C C . LYS B 1 429 ? -9.875 17.406 33.375 1 81.88 429 LYS B C 1
ATOM 8688 O O . LYS B 1 429 ? -8.828 17.453 32.719 1 81.88 429 LYS B O 1
ATOM 8693 N N . ALA B 1 430 ? -10.969 17.875 32.906 1 81.19 430 ALA B N 1
ATOM 8694 C CA . ALA B 1 430 ? -11.031 18.625 31.641 1 81.19 430 ALA B CA 1
ATOM 8695 C C . ALA B 1 430 ? -10.172 19.875 31.703 1 81.19 430 ALA B C 1
ATOM 8697 O O . ALA B 1 430 ? -9.438 20.172 30.766 1 81.19 430 ALA B O 1
ATOM 8698 N N . PHE B 1 431 ? -10.195 20.484 32.781 1 76.31 431 PHE B N 1
ATOM 8699 C CA . PHE B 1 431 ? -9.43 21.703 32.938 1 76.31 431 PHE B CA 1
ATOM 8700 C C . PHE B 1 431 ? -7.938 21.406 33.031 1 76.31 431 PHE B C 1
ATOM 8702 O O . PHE B 1 431 ? -7.125 22.141 32.438 1 76.31 431 PHE B O 1
ATOM 8709 N N . GLU B 1 432 ? -7.656 20.438 33.781 1 79.81 432 GLU B N 1
ATOM 8710 C CA . GLU B 1 432 ? -6.25 20.047 33.875 1 79.81 432 GLU B CA 1
ATOM 8711 C C . GLU B 1 432 ? -5.691 19.672 32.5 1 79.81 432 GLU B C 1
ATOM 8713 O O . GLU B 1 432 ? -4.555 20.031 32.156 1 79.81 432 GLU B O 1
ATOM 8718 N N . THR B 1 433 ? -6.496 19.016 31.734 1 88.06 433 THR B N 1
ATOM 8719 C CA . THR B 1 433 ? -6.074 18.625 30.391 1 88.06 433 THR B CA 1
ATOM 8720 C C . THR B 1 433 ? -5.973 19.828 29.484 1 88.06 433 THR B C 1
ATOM 8722 O O . THR B 1 433 ? -5.078 19.906 28.625 1 88.06 433 THR B O 1
ATOM 8725 N N . LEU B 1 434 ? -6.836 20.734 29.641 1 84.69 434 LEU B N 1
ATOM 8726 C CA . LEU B 1 434 ? -6.777 21.969 28.859 1 84.69 434 LEU B CA 1
ATOM 8727 C C . LEU B 1 434 ? -5.504 22.75 29.172 1 84.69 434 LEU B C 1
ATOM 8729 O O . LEU B 1 434 ? -4.879 23.312 28.266 1 84.69 434 LEU B O 1
ATOM 8733 N N . ALA B 1 435 ? -5.199 22.781 30.406 1 80.44 435 ALA B N 1
ATOM 8734 C CA . ALA B 1 435 ? -3.967 23.453 30.797 1 80.44 435 ALA B CA 1
ATOM 8735 C C . ALA B 1 435 ? -2.752 22.828 30.125 1 80.44 435 ALA B C 1
ATOM 8737 O O . ALA B 1 435 ? -1.85 23.531 29.656 1 80.44 435 ALA B O 1
ATOM 8738 N N . ARG B 1 436 ? -2.73 21.562 30.109 1 85.75 436 ARG B N 1
ATOM 8739 C CA . ARG B 1 436 ? -1.656 20.844 29.438 1 85.75 436 ARG B CA 1
ATOM 8740 C C . ARG B 1 436 ? -1.65 21.141 27.938 1 85.75 436 ARG B C 1
ATOM 8742 O O . ARG B 1 436 ? -0.588 21.312 27.344 1 85.75 436 ARG B O 1
ATOM 8749 N N . LEU B 1 437 ? -2.797 21.188 27.422 1 88.12 437 LEU B N 1
ATOM 8750 C CA . LEU B 1 437 ? -2.963 21.5 26 1 88.12 437 LEU B CA 1
ATOM 8751 C C . LEU B 1 437 ? -2.404 22.875 25.672 1 88.12 437 LEU B C 1
ATOM 8753 O O . LEU B 1 437 ? -1.714 23.047 24.672 1 88.12 437 LEU B O 1
ATOM 8757 N N . LEU B 1 438 ? -2.658 23.766 26.484 1 83.38 438 LEU B N 1
ATOM 8758 C CA . LEU 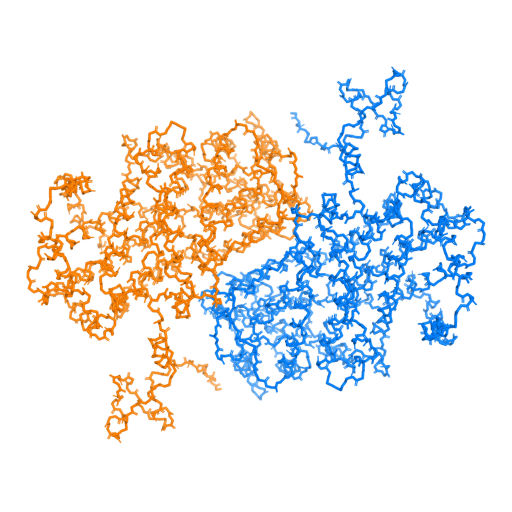B 1 438 ? -2.172 25.125 26.297 1 83.38 438 LEU B CA 1
ATOM 8759 C C . LEU B 1 438 ? -0.659 25.188 26.469 1 83.38 438 LEU B C 1
ATOM 8761 O O . LEU B 1 438 ? 0.024 25.922 25.75 1 83.38 438 LEU B O 1
ATOM 8765 N N . SER B 1 439 ? -0.169 24.422 27.375 1 81.31 439 SER B N 1
ATOM 8766 C CA . SER B 1 439 ? 1.271 24.391 27.609 1 81.31 439 SER B CA 1
ATOM 8767 C C . SER B 1 439 ? 2.027 23.875 26.391 1 81.31 439 SER B C 1
ATOM 8769 O O . SER B 1 439 ? 3.16 24.297 26.141 1 81.31 439 SER B O 1
ATOM 8771 N N . ILE B 1 440 ? 1.41 23.031 25.672 1 87.56 440 ILE B N 1
ATOM 8772 C CA . ILE B 1 440 ? 2.023 22.453 24.469 1 87.56 440 ILE B CA 1
ATOM 8773 C C . ILE B 1 440 ? 1.828 23.406 23.297 1 87.56 440 ILE B C 1
ATOM 8775 O O . ILE B 1 440 ? 2.717 23.562 22.453 1 87.56 440 ILE B O 1
ATOM 8779 N N . SER B 1 441 ? 0.713 24.016 23.25 1 86.06 441 SER B N 1
ATOM 8780 C CA . SER B 1 441 ? 0.329 24.828 22.094 1 86.06 441 SER B CA 1
ATOM 8781 C C . SER B 1 441 ? 1.074 26.156 22.078 1 86.06 441 SER B C 1
ATOM 8783 O O . SER B 1 441 ? 1.489 26.625 21.016 1 86.06 441 SER B O 1
ATOM 8785 N N . ASN B 1 442 ? 1.294 26.734 23.125 1 78.44 442 ASN B N 1
ATOM 8786 C CA . ASN B 1 442 ? 1.797 28.109 23.203 1 78.44 442 ASN B CA 1
ATOM 8787 C C . ASN B 1 442 ? 3.193 28.234 22.594 1 78.44 442 ASN B C 1
ATOM 8789 O O . ASN B 1 442 ? 3.447 29.109 21.781 1 78.44 442 ASN B O 1
ATOM 8793 N N . PRO B 1 443 ? 4.062 27.328 22.938 1 80.38 443 PRO B N 1
ATOM 8794 C CA . PRO B 1 443 ? 5.395 27.438 22.344 1 80.38 443 PRO B CA 1
ATOM 8795 C C . PRO B 1 443 ? 5.375 27.25 20.828 1 80.38 443 PRO B C 1
ATOM 8797 O O . PRO B 1 443 ? 6.219 27.812 20.125 1 80.38 443 PRO B O 1
ATOM 8800 N N . VAL B 1 444 ? 4.473 26.547 20.328 1 88.62 444 VAL B N 1
ATOM 8801 C CA . VAL B 1 444 ? 4.426 26.203 18.906 1 88.62 444 VAL B CA 1
ATOM 8802 C C . VAL B 1 444 ? 3.885 27.391 18.109 1 88.62 444 VAL B C 1
ATOM 8804 O O . VAL B 1 444 ? 4.258 27.578 16.953 1 88.62 444 VAL B O 1
ATOM 8807 N N . LEU B 1 445 ? 3.098 28.172 18.719 1 86.12 445 LEU B N 1
ATOM 8808 C CA . LEU B 1 445 ? 2.469 29.297 18.016 1 86.12 445 LEU B CA 1
ATOM 8809 C C . LEU B 1 445 ? 3.514 30.297 17.531 1 86.12 445 LEU B C 1
ATOM 8811 O O . LEU B 1 445 ? 3.312 30.969 16.531 1 86.12 445 LEU B O 1
ATOM 8815 N N . HIS B 1 446 ? 4.676 30.266 18.125 1 80.06 446 HIS B N 1
ATOM 8816 C CA . HIS B 1 446 ? 5.746 31.188 17.766 1 80.06 446 HIS B CA 1
ATOM 8817 C C . HIS B 1 446 ? 6.363 30.828 16.422 1 80.06 446 HIS B C 1
ATOM 8819 O O . HIS B 1 446 ? 6.996 31.672 15.781 1 80.06 446 HIS B O 1
ATOM 8825 N N . VAL B 1 447 ? 6.102 29.688 16.031 1 89.62 447 VAL B N 1
ATOM 8826 C CA . VAL B 1 447 ? 6.699 29.25 14.773 1 89.62 447 VAL B CA 1
ATOM 8827 C C . VAL B 1 447 ? 6.059 30 13.609 1 89.62 447 VAL B C 1
ATOM 8829 O O . VAL B 1 447 ? 6.613 30.031 12.508 1 89.62 447 VAL B O 1
ATOM 8832 N N . THR B 1 448 ? 4.945 30.641 13.844 1 85.69 448 THR B N 1
ATOM 8833 C CA . THR B 1 448 ? 4.238 31.391 12.82 1 85.69 448 THR B CA 1
ATOM 8834 C C . THR B 1 448 ? 5.137 32.5 12.25 1 85.69 448 THR B C 1
ATOM 8836 O O . THR B 1 448 ? 4.988 32.875 11.086 1 85.69 448 THR B O 1
ATOM 8839 N N . HIS B 1 449 ? 6.086 32.906 12.953 1 77.94 449 HIS B N 1
ATOM 8840 C CA . HIS B 1 449 ? 6.953 34.031 12.547 1 77.94 449 HIS B CA 1
ATOM 8841 C C . HIS B 1 449 ? 7.918 33.594 11.445 1 77.94 449 HIS B C 1
ATOM 8843 O O . HIS B 1 449 ? 8.453 34.438 10.719 1 77.94 449 HIS B O 1
ATOM 8849 N N . PHE B 1 450 ? 8.047 32.375 11.281 1 85.12 450 PHE B N 1
ATOM 8850 C CA . PHE B 1 450 ? 8.93 31.844 10.242 1 85.12 450 PHE B CA 1
ATOM 8851 C C . PHE B 1 450 ? 8.289 31.984 8.867 1 85.12 450 PHE B C 1
ATOM 8853 O O . PHE B 1 450 ? 8.969 31.922 7.844 1 85.12 450 PHE B O 1
ATOM 8860 N N . LEU B 1 451 ? 7.051 32.156 8.695 1 81 451 LEU B N 1
ATOM 8861 C CA . LEU B 1 451 ? 6.34 32.156 7.418 1 81 451 LEU B CA 1
ATOM 8862 C C . LEU B 1 451 ? 6.543 33.5 6.707 1 81 451 LEU B C 1
ATOM 8864 O O . LEU B 1 451 ? 6.344 33.594 5.492 1 81 451 LEU B O 1
ATOM 8868 N N . ASP B 1 452 ? 6.898 34.5 7.312 1 66.12 452 ASP B N 1
ATOM 8869 C CA . ASP B 1 452 ? 6.992 35.812 6.656 1 66.12 452 ASP B CA 1
ATOM 8870 C C . ASP B 1 452 ? 8.234 36.562 7.113 1 66.12 452 ASP B C 1
ATOM 8872 O O . ASP B 1 452 ? 8.141 37.719 7.57 1 66.12 452 ASP B O 1
ATOM 8876 N N . SER B 1 453 ? 9.266 35.844 6.934 1 62.47 453 SER B N 1
ATOM 8877 C CA . SER B 1 453 ? 10.398 36.594 7.457 1 62.47 453 SER B CA 1
ATOM 8878 C C . SER B 1 453 ? 11.32 37.062 6.336 1 62.47 453 SER B C 1
ATOM 8880 O O . SER B 1 453 ? 11.492 36.375 5.336 1 62.47 453 SER B O 1
ATOM 8882 N N . THR B 1 454 ? 11.547 38.281 6.504 1 60.19 454 THR B N 1
ATOM 8883 C CA . THR B 1 454 ? 12.492 38.875 5.566 1 60.19 454 THR B CA 1
ATOM 8884 C C . THR B 1 454 ? 13.859 38.219 5.688 1 60.19 454 THR B C 1
ATOM 8886 O O . THR B 1 454 ? 14.125 37.5 6.652 1 60.19 454 THR B O 1
ATOM 8889 N N . LYS B 1 455 ? 14.641 38.375 4.707 1 64.75 455 LYS B N 1
ATOM 8890 C CA . LYS B 1 455 ? 15.961 37.75 4.621 1 64.75 455 LYS B CA 1
ATOM 8891 C C . LYS B 1 455 ? 16.812 38.094 5.836 1 64.75 455 LYS B C 1
ATOM 8893 O O . LYS B 1 455 ? 17.609 37.281 6.293 1 64.75 455 LYS B O 1
ATOM 8898 N N . ASP B 1 456 ? 16.594 39.188 6.305 1 63.16 456 ASP B N 1
ATOM 8899 C CA . ASP B 1 456 ? 17.484 39.656 7.363 1 63.16 456 ASP B CA 1
ATOM 8900 C C . ASP B 1 456 ? 16.875 39.406 8.742 1 63.16 456 ASP B C 1
ATOM 8902 O O . ASP B 1 456 ? 17.516 39.656 9.766 1 63.16 456 ASP B O 1
ATOM 8906 N N . HIS B 1 457 ? 15.859 38.75 8.695 1 69.06 457 HIS B N 1
ATOM 8907 C CA . HIS B 1 457 ? 15.172 38.594 9.969 1 69.06 457 HIS B CA 1
ATOM 8908 C C . HIS B 1 457 ? 15.648 37.312 10.672 1 69.06 457 HIS B C 1
ATOM 8910 O O . HIS B 1 457 ? 16.062 36.344 10.023 1 69.06 457 HIS B O 1
ATOM 8916 N N . PHE B 1 458 ? 15.586 37.312 11.969 1 71.88 458 PHE B N 1
ATOM 8917 C CA . PHE B 1 458 ? 16 36.188 12.812 1 71.88 458 PHE B CA 1
ATOM 8918 C C . PHE B 1 458 ? 15.195 34.938 12.484 1 71.88 458 PHE B C 1
ATOM 8920 O O . PHE B 1 458 ? 15.711 33.844 12.562 1 71.88 458 PHE B O 1
ATOM 8927 N N . TYR B 1 459 ? 14.094 35.094 12.047 1 74.88 459 TYR B N 1
ATOM 8928 C CA . TYR B 1 459 ? 13.211 33.969 11.758 1 74.88 459 TYR B CA 1
ATOM 8929 C C . TYR B 1 459 ? 13.25 33.594 10.281 1 74.88 459 TYR B C 1
ATOM 8931 O O . TYR B 1 459 ? 12.328 32.969 9.766 1 74.88 459 TYR B O 1
ATOM 8939 N N . ASN B 1 460 ? 14.336 33.938 9.734 1 79 460 ASN B N 1
ATOM 8940 C CA . ASN B 1 460 ? 14.484 33.562 8.336 1 79 460 ASN B CA 1
ATOM 8941 C C . ASN B 1 460 ? 14.758 32.062 8.211 1 79 460 ASN B C 1
ATOM 8943 O O . ASN B 1 460 ? 15.758 31.562 8.727 1 79 460 ASN B O 1
ATOM 8947 N N . LEU B 1 461 ? 13.969 31.375 7.516 1 82.56 461 LEU B N 1
ATOM 8948 C CA . LEU B 1 461 ? 14.008 29.906 7.445 1 82.56 461 LEU B CA 1
ATOM 8949 C C . LEU B 1 461 ? 15.289 29.438 6.781 1 82.56 461 LEU B C 1
ATOM 8951 O O . LEU B 1 461 ? 15.883 28.438 7.211 1 82.56 461 LEU B O 1
ATOM 8955 N N . GLN B 1 462 ? 15.688 30.172 5.758 1 78.19 462 GLN B N 1
ATOM 8956 C CA . GLN B 1 462 ? 16.875 29.75 5.027 1 78.19 462 GLN B CA 1
ATOM 8957 C C . GLN B 1 462 ? 18.141 29.906 5.883 1 78.19 462 GLN B C 1
ATOM 8959 O O . GLN B 1 462 ? 19.016 29.062 5.848 1 78.19 462 GLN B O 1
ATOM 8964 N N . GLN B 1 463 ? 18.125 30.938 6.57 1 79.5 463 GLN B N 1
ATOM 8965 C CA . GLN B 1 463 ? 19.281 31.203 7.418 1 79.5 463 GLN B CA 1
ATOM 8966 C C . GLN B 1 463 ? 19.328 30.25 8.609 1 79.5 463 GLN B C 1
ATOM 8968 O O . GLN B 1 463 ? 20.391 29.797 9.016 1 79.5 463 GLN B O 1
ATOM 8973 N N . GLN B 1 464 ? 18.234 29.953 9.07 1 84.06 464 GLN B N 1
ATOM 8974 C CA . GLN B 1 464 ? 18.172 29.141 10.273 1 84.06 464 GLN B CA 1
ATOM 8975 C C . GLN B 1 464 ? 18.281 27.656 9.945 1 84.06 464 GLN B C 1
ATOM 8977 O O . GLN B 1 464 ? 18.984 26.922 10.633 1 84.06 464 GLN B O 1
ATOM 8982 N N . PHE B 1 465 ? 17.594 27.219 8.875 1 87.38 465 PHE B N 1
ATOM 8983 C CA . PHE B 1 465 ? 17.438 25.781 8.688 1 87.38 465 PHE B CA 1
ATOM 8984 C C . PHE B 1 465 ? 17.984 25.359 7.332 1 87.38 465 PHE B C 1
ATOM 8986 O O . PHE B 1 465 ? 18.344 24.188 7.141 1 87.38 465 PHE B O 1
ATOM 8993 N N . GLY B 1 466 ? 17.922 26.203 6.383 1 82.12 466 GLY B N 1
ATOM 8994 C CA . GLY B 1 466 ? 18.297 25.859 5.02 1 82.12 466 GLY B CA 1
ATOM 8995 C C . GLY B 1 466 ? 17.125 25.453 4.16 1 82.12 466 GLY B C 1
ATOM 8996 O O . GLY B 1 466 ? 16.562 26.266 3.422 1 82.12 466 GLY B O 1
ATOM 8997 N N . PRO B 1 467 ? 16.547 24.172 4.359 1 83.06 467 PRO B N 1
ATOM 8998 C CA . PRO B 1 467 ? 15.484 23.688 3.471 1 83.06 467 PRO B CA 1
ATOM 8999 C C . PRO B 1 467 ? 14.109 24.234 3.844 1 83.06 467 PRO B C 1
ATOM 9001 O O . PRO B 1 467 ? 13.32 23.531 4.48 1 83.06 467 PRO B O 1
ATOM 9004 N N . SER B 1 468 ? 13.75 25.359 3.279 1 81.62 468 SER B N 1
ATOM 9005 C CA . SER B 1 468 ? 12.43 25.938 3.502 1 81.62 468 SER B CA 1
ATOM 9006 C C . SER B 1 468 ? 11.344 25.094 2.834 1 81.62 468 SER B C 1
ATOM 9008 O O . SER B 1 468 ? 10.18 25.125 3.252 1 81.62 468 SER B O 1
ATOM 9010 N N . PHE B 1 469 ? 11.75 24.328 1.931 1 85.12 469 PHE B N 1
ATOM 9011 C CA . PHE B 1 469 ? 10.82 23.531 1.139 1 85.12 469 PHE B CA 1
ATOM 9012 C C . PHE B 1 469 ? 10.062 22.547 2.023 1 85.12 469 PHE B C 1
ATOM 9014 O O . PHE B 1 469 ? 8.859 22.328 1.832 1 85.12 469 PHE B O 1
ATOM 9021 N N . LEU B 1 470 ? 10.695 22.016 2.973 1 87.88 470 LEU B N 1
ATOM 9022 C CA . LEU B 1 470 ? 10.117 20.984 3.82 1 87.88 470 LEU B CA 1
ATOM 9023 C C . LEU B 1 470 ? 9.477 21.594 5.059 1 87.88 470 LEU B C 1
ATOM 9025 O O . LEU B 1 470 ? 8.531 21.016 5.621 1 87.88 470 LEU B O 1
ATOM 9029 N N . ILE B 1 471 ? 9.898 22.703 5.449 1 90.5 471 ILE B N 1
ATOM 9030 C CA . ILE B 1 471 ? 9.562 23.25 6.758 1 90.5 471 ILE B CA 1
ATOM 9031 C C . ILE B 1 471 ? 8.25 24.031 6.676 1 90.5 471 ILE B C 1
ATOM 9033 O O . ILE B 1 471 ? 7.395 23.906 7.555 1 90.5 471 ILE B O 1
ATOM 9037 N N . ILE B 1 472 ? 8.031 24.734 5.656 1 88.81 472 ILE B N 1
ATOM 9038 C CA . ILE B 1 472 ? 6.887 25.625 5.555 1 88.81 472 ILE B CA 1
ATOM 9039 C C . ILE B 1 472 ? 5.59 24.828 5.578 1 88.81 472 ILE B C 1
ATOM 9041 O O . ILE B 1 472 ? 4.688 25.109 6.367 1 88.81 472 ILE B O 1
ATOM 9045 N N . PRO B 1 473 ? 5.492 23.812 4.77 1 88.19 473 PRO B N 1
ATOM 9046 C CA . PRO B 1 473 ? 4.25 23.047 4.828 1 88.19 473 PRO B CA 1
ATOM 9047 C C . PRO B 1 473 ? 4 22.438 6.203 1 88.19 473 PRO B C 1
ATOM 9049 O O . PRO B 1 473 ? 2.852 22.359 6.652 1 88.19 473 PRO B O 1
ATOM 9052 N N . LYS B 1 474 ? 5.02 22 6.867 1 91.12 474 LYS B N 1
ATOM 9053 C CA . LYS B 1 474 ? 4.875 21.422 8.195 1 91.12 474 LYS B CA 1
ATOM 9054 C C . LYS B 1 474 ? 4.383 22.453 9.203 1 91.12 474 LYS B C 1
ATOM 9056 O O . LYS B 1 474 ? 3.535 22.156 10.047 1 91.12 474 LYS B O 1
ATOM 9061 N N . ILE B 1 475 ? 4.93 23.641 9.086 1 92.06 475 ILE B N 1
ATOM 9062 C CA . ILE B 1 475 ? 4.488 24.734 9.945 1 92.06 475 ILE B CA 1
ATOM 9063 C C . ILE B 1 475 ? 3.012 25.016 9.688 1 92.06 475 ILE B C 1
ATOM 9065 O O . ILE B 1 475 ? 2.227 25.156 10.625 1 92.06 475 ILE B O 1
ATOM 9069 N N . LEU B 1 476 ? 2.641 25.062 8.461 1 90.44 476 LEU B N 1
ATOM 9070 C CA . LEU B 1 476 ? 1.27 25.391 8.086 1 90.44 476 LEU B CA 1
ATOM 9071 C C . LEU B 1 476 ? 0.288 24.375 8.664 1 90.44 476 LEU B C 1
ATOM 9073 O O . LEU B 1 476 ? -0.707 24.75 9.289 1 90.44 476 LEU B O 1
ATOM 9077 N N . ILE B 1 477 ? 0.585 23.141 8.547 1 89.56 477 ILE B N 1
ATOM 9078 C CA . ILE B 1 477 ? -0.317 22.094 9 1 89.56 477 ILE B CA 1
ATOM 9079 C C . ILE B 1 477 ? -0.405 22.109 10.523 1 89.56 477 ILE B C 1
ATOM 9081 O O . ILE B 1 477 ? -1.489 21.953 11.094 1 89.56 477 ILE B O 1
ATOM 9085 N N . THR B 1 478 ? 0.699 22.297 11.148 1 92.75 478 THR B N 1
ATOM 9086 C CA . THR B 1 478 ? 0.737 22.312 12.609 1 92.75 478 THR B CA 1
ATOM 9087 C C . THR B 1 478 ? -0.051 23.5 13.148 1 92.75 478 THR B C 1
ATOM 9089 O O . THR B 1 478 ? -0.885 23.344 14.047 1 92.75 478 THR B O 1
ATOM 9092 N N . LEU B 1 479 ? 0.193 24.641 12.562 1 92.62 479 LEU B N 1
ATOM 9093 C CA . LEU B 1 479 ? -0.492 25.844 13.023 1 92.62 479 LEU B CA 1
ATOM 9094 C C . LEU B 1 479 ? -1.992 25.75 12.773 1 92.62 479 LEU B C 1
ATOM 9096 O O . LEU B 1 479 ? -2.795 26.234 13.57 1 92.62 479 LEU B O 1
ATOM 9100 N N . HIS B 1 480 ? -2.314 25.188 11.734 1 90.44 480 HIS B N 1
ATOM 9101 C CA . HIS B 1 480 ? -3.732 25.016 11.438 1 90.44 480 HIS B CA 1
ATOM 9102 C C . HIS B 1 480 ? -4.414 24.172 12.508 1 90.44 480 HIS B C 1
ATOM 9104 O O . HIS B 1 480 ? -5.516 24.5 12.953 1 90.44 480 HIS B O 1
ATOM 9110 N N . LYS B 1 481 ? -3.84 23.125 12.883 1 91.31 481 LYS B N 1
ATOM 9111 C CA . LYS B 1 481 ? -4.383 22.297 13.953 1 91.31 481 LYS B CA 1
ATOM 9112 C C . LYS B 1 481 ? -4.52 23.078 15.25 1 91.31 481 LYS B C 1
ATOM 9114 O O . LYS B 1 481 ? -5.562 23.031 15.906 1 91.31 481 LYS B O 1
ATOM 9119 N N . PHE B 1 482 ? -3.541 23.797 15.523 1 92.44 482 PHE B N 1
ATOM 9120 C CA . PHE B 1 482 ? -3.486 24.516 16.797 1 92.44 482 PHE B CA 1
ATOM 9121 C C . PHE B 1 482 ? -4.461 25.688 16.812 1 92.44 482 PHE B C 1
ATOM 9123 O O . PHE B 1 482 ? -4.945 26.094 17.859 1 92.44 482 PHE B O 1
ATOM 9130 N N . LEU B 1 483 ? -4.727 26.156 15.633 1 90.88 483 LEU B N 1
ATOM 9131 C CA . LEU B 1 483 ? -5.688 27.25 15.484 1 90.88 483 LEU B CA 1
ATOM 9132 C C . LEU B 1 483 ? -7.082 26.812 15.922 1 90.88 483 LEU B C 1
ATOM 9134 O O . LEU B 1 483 ? -7.855 27.609 16.438 1 90.88 483 LEU B O 1
ATOM 9138 N N . GLN B 1 484 ? -7.363 25.547 15.844 1 89.25 484 GLN B N 1
ATOM 9139 C CA . GLN B 1 484 ? -8.695 25.062 16.188 1 89.25 484 GLN B CA 1
ATOM 9140 C C . GLN B 1 484 ? -8.977 25.234 17.672 1 89.25 484 GLN B C 1
ATOM 9142 O O . GLN B 1 484 ? -10.109 25.516 18.062 1 89.25 484 GLN B O 1
ATOM 9147 N N . LEU B 1 485 ? -7.98 25.031 18.453 1 89.5 485 LEU B N 1
ATOM 9148 C CA . LEU B 1 485 ? -8.156 25.234 19.891 1 89.5 485 LEU B CA 1
ATOM 9149 C C . LEU B 1 485 ? -8.43 26.688 20.203 1 89.5 485 LEU B C 1
ATOM 9151 O O . LEU B 1 485 ? -9.242 27 21.078 1 89.5 485 LEU B O 1
ATOM 9155 N N . GLN B 1 486 ? -7.699 27.531 19.484 1 86.62 486 GLN B N 1
ATOM 9156 C CA . GLN B 1 486 ? -7.91 28.969 19.719 1 86.62 486 GLN B CA 1
ATOM 9157 C C . GLN B 1 486 ? -9.344 29.375 19.375 1 86.62 486 GLN B C 1
ATOM 9159 O O . GLN B 1 486 ? -9.977 30.109 20.125 1 86.62 486 GLN B O 1
ATOM 9164 N N . ILE B 1 487 ? -9.805 28.844 18.375 1 86.19 487 ILE B N 1
ATOM 9165 C CA . ILE B 1 487 ? -11.172 29.141 17.953 1 86.19 487 ILE B CA 1
ATOM 9166 C C . ILE B 1 487 ? -12.156 28.547 18.953 1 86.19 487 ILE B C 1
ATOM 9168 O O . ILE B 1 487 ? -13.148 29.188 19.312 1 86.19 487 ILE B O 1
ATOM 9172 N N . SER B 1 488 ? -11.883 27.359 19.359 1 86.44 488 SER B N 1
ATOM 9173 C CA . SER B 1 488 ? -12.734 26.703 20.344 1 86.44 488 SER B CA 1
ATOM 9174 C C . SER B 1 488 ? -12.797 27.516 21.641 1 86.44 488 SER B C 1
ATOM 9176 O O . SER B 1 488 ? -13.859 27.672 22.234 1 86.44 488 SER B O 1
ATOM 9178 N N . LEU B 1 489 ? -11.68 28.031 22.047 1 83.81 489 LEU B N 1
ATOM 9179 C CA . LEU B 1 489 ? -11.609 28.797 23.297 1 83.81 489 LEU B CA 1
ATOM 9180 C C . LEU B 1 489 ? -12.398 30.094 23.172 1 83.81 489 LEU B C 1
ATOM 9182 O O . LEU B 1 489 ? -13.055 30.516 24.125 1 83.81 489 LEU B O 1
ATOM 9186 N N . ILE B 1 490 ? -12.328 30.656 22.016 1 82.56 490 ILE B N 1
ATOM 9187 C CA . ILE B 1 490 ? -13.117 31.859 21.781 1 82.56 490 ILE B CA 1
ATOM 9188 C C . ILE B 1 490 ? -14.602 31.531 21.859 1 82.56 490 ILE B C 1
ATOM 9190 O O . ILE B 1 490 ? -15.367 32.25 22.516 1 82.56 490 ILE B O 1
ATOM 9194 N N . GLY B 1 491 ? -14.961 30.469 21.234 1 80.88 491 GLY B N 1
ATOM 9195 C CA . GLY B 1 491 ? -16.344 30.047 21.297 1 80.88 491 GLY B CA 1
ATOM 9196 C C . GLY B 1 491 ? -16.797 29.719 22.703 1 80.88 491 GLY B C 1
ATOM 9197 O O . GLY B 1 491 ? -17.906 30.062 23.109 1 80.88 491 GLY B O 1
ATOM 9198 N N . ARG B 1 492 ? -15.992 29.141 23.438 1 78.69 492 ARG B N 1
ATOM 9199 C CA . ARG B 1 492 ? -16.312 28.766 24.812 1 78.69 492 ARG B CA 1
ATOM 9200 C C . ARG B 1 492 ? -16.453 30 25.688 1 78.69 492 ARG B C 1
ATOM 9202 O O . ARG B 1 492 ? -17.391 30.094 26.484 1 78.69 492 ARG B O 1
ATOM 9209 N N . THR B 1 493 ? -15.547 30.875 25.531 1 76.25 493 THR B N 1
ATOM 9210 C CA . THR B 1 493 ? -15.57 32.062 26.344 1 76.25 493 THR B CA 1
ATOM 9211 C C . THR B 1 493 ? -16.766 32.969 25.984 1 76.25 493 THR B C 1
ATOM 9213 O O . THR B 1 493 ? -17.391 33.562 26.844 1 76.25 493 THR B O 1
ATOM 9216 N N . ASN B 1 494 ? -17.094 32.938 24.734 1 76 494 ASN B N 1
ATOM 9217 C CA . ASN B 1 494 ? -18.266 33.719 24.297 1 76 494 ASN B CA 1
ATOM 9218 C C . ASN B 1 494 ? -19.562 33.125 24.875 1 76 494 ASN B C 1
ATOM 9220 O O . ASN B 1 494 ? -20.516 33.844 25.141 1 76 494 ASN B O 1
ATOM 9224 N N . TYR B 1 495 ? -19.5 31.922 24.984 1 75.62 495 TYR B N 1
ATOM 9225 C CA . TYR B 1 495 ? -20.703 31.234 25.453 1 75.62 495 TYR B CA 1
ATOM 9226 C C . TYR B 1 495 ? -20.828 31.344 26.969 1 75.62 495 TYR B C 1
ATOM 9228 O O . TYR B 1 495 ? -21.922 31.5 27.5 1 75.62 495 TYR B O 1
ATOM 9236 N N . ILE B 1 496 ? -19.75 31.375 27.641 1 70.69 496 ILE B N 1
ATOM 9237 C CA . ILE B 1 496 ? -19.766 31.281 29.094 1 70.69 496 ILE B CA 1
ATOM 9238 C C . ILE B 1 496 ? -19.844 32.688 29.703 1 70.69 496 ILE B C 1
ATOM 9240 O O . ILE B 1 496 ? -20.516 32.875 30.719 1 70.69 496 ILE B O 1
ATOM 9244 N N . LEU B 1 497 ? -19.188 33.656 29.156 1 69.5 497 LEU B N 1
ATOM 9245 C CA . LEU B 1 497 ? -19 34.969 29.766 1 69.5 497 LEU B CA 1
ATOM 9246 C C . LEU B 1 497 ? -20.344 35.656 30 1 69.5 497 LEU B C 1
ATOM 9248 O O . LEU B 1 497 ? -20.578 36.188 31.078 1 69.5 497 LEU B O 1
ATOM 9252 N N . PRO B 1 498 ? -21.25 35.531 29 1 67 498 PRO B N 1
ATOM 9253 C CA . PRO B 1 498 ? -22.547 36.156 29.266 1 67 498 PRO B CA 1
ATOM 9254 C C . PRO B 1 498 ? -23.344 35.469 30.359 1 67 498 PRO B C 1
ATOM 9256 O O . PRO B 1 498 ? -24.188 36.094 31 1 67 498 PRO B O 1
ATOM 9259 N N . LYS B 1 499 ? -23.031 34.25 30.531 1 65.12 499 LYS B N 1
ATOM 9260 C CA . LYS B 1 499 ? -23.781 33.469 31.5 1 65.12 499 LYS B CA 1
ATOM 9261 C C . LYS B 1 499 ? -23.125 33.5 32.875 1 65.12 499 LYS B C 1
ATOM 9263 O O . LYS B 1 499 ? -23.797 33.375 33.906 1 65.12 499 LYS B O 1
ATOM 9268 N N . ALA B 1 500 ? -21.875 33.531 32.688 1 57.47 500 ALA B N 1
ATOM 9269 C CA . ALA B 1 500 ? -21.125 33.469 33.938 1 57.47 500 ALA B CA 1
ATOM 9270 C C . ALA B 1 500 ? -20.781 34.906 34.406 1 57.47 500 ALA B C 1
ATOM 9272 O O . ALA B 1 500 ? -20.625 35.812 33.625 1 57.47 500 ALA B O 1
ATOM 9273 N N . LYS B 1 501 ? -21.422 35.438 35.344 1 52.22 501 LYS B N 1
ATOM 9274 C CA . LYS B 1 501 ? -20.922 36.688 35.906 1 52.22 501 LYS B CA 1
ATOM 9275 C C . LYS B 1 501 ? -19.406 36.781 35.75 1 52.22 501 LYS B C 1
ATOM 9277 O O . LYS B 1 501 ? -18.719 35.781 35.75 1 52.22 501 LYS B O 1
ATOM 9282 N N . ILE B 1 502 ? -18.688 38.062 35.562 1 48.84 502 ILE B N 1
ATOM 9283 C CA . ILE B 1 502 ? -17.469 38.719 35.062 1 48.84 502 ILE B CA 1
ATOM 9284 C C . ILE B 1 502 ? -16.25 37.938 35.531 1 48.84 502 ILE B C 1
ATOM 9286 O O . ILE B 1 502 ? -15.906 37.969 36.719 1 48.84 502 ILE B O 1
ATOM 9290 N N . ASP B 1 503 ? -16.031 36.594 35.219 1 49.38 503 ASP B N 1
ATOM 9291 C CA . ASP B 1 503 ? -14.734 36.156 35.688 1 49.38 503 ASP B CA 1
ATOM 9292 C C . ASP B 1 503 ? -13.609 36.594 34.781 1 49.38 503 ASP B C 1
ATOM 9294 O O . ASP B 1 503 ? -13.648 36.344 33.562 1 49.38 503 ASP B O 1
ATOM 9298 N N . VAL B 1 504 ? -12.633 37.406 35.25 1 49.75 504 VAL B N 1
ATOM 9299 C CA . VAL B 1 504 ? -11.484 38.125 34.656 1 49.75 504 VAL B CA 1
ATOM 9300 C C . VAL B 1 504 ? -10.625 37.125 33.875 1 49.75 504 VAL B C 1
ATOM 9302 O O . VAL B 1 504 ? -10.125 37.469 32.781 1 49.75 504 VAL B O 1
ATOM 9305 N N . SER B 1 505 ? -10.641 35.844 34.281 1 58.09 505 SER B N 1
ATOM 9306 C CA . SER B 1 505 ? -9.727 34.906 33.656 1 58.09 505 SER B CA 1
ATOM 9307 C C . SER B 1 505 ? -10.219 34.469 32.281 1 58.09 505 SER B C 1
ATOM 9309 O O . SER B 1 505 ? -9.43 34.312 31.359 1 58.09 505 SER B O 1
ATOM 9311 N N . PHE B 1 506 ? -11.461 34.5 32.062 1 65.5 506 PHE B N 1
ATOM 9312 C CA . PHE B 1 506 ? -12.016 34.062 30.781 1 65.5 506 PHE B CA 1
ATOM 9313 C C . PHE B 1 506 ? -11.875 35.156 29.734 1 65.5 506 PHE B C 1
ATOM 9315 O O . PHE B 1 506 ? -11.695 34.875 28.547 1 65.5 506 PHE B O 1
ATOM 9322 N N . GLU B 1 507 ? -11.82 36.344 30.328 1 68 507 GLU B N 1
ATOM 9323 C CA . GLU B 1 507 ? -11.641 37.438 29.391 1 68 507 GLU B CA 1
ATOM 9324 C C . GLU B 1 507 ? -10.227 37.469 28.828 1 68 507 GLU B C 1
ATOM 9326 O O . GLU B 1 507 ? -10.023 37.781 27.656 1 68 507 GLU B O 1
ATOM 9331 N N . GLU B 1 508 ? -9.391 37.062 29.719 1 69.31 508 GLU B N 1
ATOM 9332 C CA . GLU B 1 508 ? -8 37.031 29.266 1 69.31 508 GLU B CA 1
ATOM 9333 C C . GLU B 1 508 ? -7.762 35.875 28.281 1 69.31 508 GLU B C 1
ATOM 9335 O O . GLU B 1 508 ? -7.035 36.031 27.297 1 69.31 508 GLU B O 1
ATOM 9340 N N . ILE B 1 509 ? -8.367 34.75 28.484 1 71.94 509 ILE B N 1
ATOM 9341 C CA . ILE B 1 509 ? -8.266 33.625 27.578 1 71.94 509 ILE B CA 1
ATOM 9342 C C . ILE B 1 509 ? -8.852 34 26.219 1 71.94 509 ILE B C 1
ATOM 9344 O O . ILE B 1 509 ? -8.289 33.656 25.172 1 71.94 509 ILE B O 1
ATOM 9348 N N . LYS B 1 510 ? -9.867 34.688 26.312 1 75.38 510 LYS B N 1
ATOM 9349 C CA . LYS B 1 510 ? -10.516 35.125 25.078 1 75.38 510 LYS B CA 1
ATOM 9350 C C . LYS B 1 510 ? -9.609 36.062 24.297 1 75.38 510 LYS B C 1
ATOM 9352 O O . LYS B 1 510 ? -9.453 35.906 23.078 1 75.38 510 LYS B O 1
ATOM 9357 N N . ARG B 1 511 ? -9.062 36.969 25.016 1 75.81 511 ARG B N 1
ATOM 9358 C CA . ARG B 1 511 ? -8.195 37.938 24.375 1 75.81 511 ARG B CA 1
ATOM 9359 C C . ARG B 1 511 ? -6.984 37.281 23.734 1 75.81 511 ARG B C 1
ATOM 9361 O O . ARG B 1 511 ? -6.648 37.562 22.578 1 75.81 511 ARG B O 1
ATOM 9368 N N . ILE B 1 512 ? -6.406 36.406 24.406 1 75.12 512 ILE B N 1
ATOM 9369 C CA . ILE B 1 512 ? -5.199 35.719 23.922 1 75.12 512 ILE B CA 1
ATOM 9370 C C . ILE B 1 512 ? -5.547 34.844 22.75 1 75.12 512 ILE B C 1
ATOM 9372 O O . ILE B 1 512 ? -4.828 34.812 21.75 1 75.12 512 ILE B O 1
ATOM 9376 N N . SER B 1 513 ? -6.613 34.094 22.922 1 81.94 513 SER B N 1
ATOM 9377 C CA . SER B 1 513 ? -7.039 33.188 21.844 1 81.94 513 SER B CA 1
ATOM 9378 C C . SER B 1 513 ? -7.375 33.969 20.578 1 81.94 513 SER B C 1
ATOM 9380 O O . SER B 1 513 ? -7.086 33.531 19.469 1 81.94 513 SER B O 1
ATOM 9382 N N . PHE B 1 514 ? -7.91 35.094 20.797 1 81.06 514 PHE B N 1
ATOM 9383 C CA . PHE B 1 514 ? -8.242 35.969 19.672 1 81.06 514 PHE B CA 1
ATOM 9384 C C . PHE B 1 514 ? -6.98 36.469 18.969 1 81.06 514 PHE B C 1
ATOM 9386 O O . PHE B 1 514 ? -6.883 36.406 17.75 1 81.06 514 PHE B O 1
ATOM 9393 N N . GLN B 1 515 ? -6.102 36.875 19.75 1 77.69 515 GLN B N 1
ATOM 9394 C CA . GLN B 1 515 ? -4.859 37.406 19.188 1 77.69 515 GLN B CA 1
ATOM 9395 C C . GLN B 1 515 ? -4.086 36.312 18.453 1 77.69 515 GLN B C 1
ATOM 9397 O O . GLN B 1 515 ? -3.576 36.562 17.359 1 77.69 515 GLN B O 1
ATOM 9402 N N . ASN B 1 516 ? -3.98 35.25 19.062 1 82.56 516 ASN B N 1
ATOM 9403 C CA . ASN B 1 516 ? -3.287 34.125 18.422 1 82.56 516 ASN B CA 1
ATOM 9404 C C . ASN B 1 516 ? -3.928 33.75 17.094 1 82.56 516 ASN B C 1
ATOM 9406 O O . ASN B 1 516 ? -3.229 33.5 16.109 1 82.56 516 ASN B O 1
ATOM 9410 N N . SER B 1 517 ? -5.215 33.656 17.062 1 85 517 SER B N 1
ATOM 9411 C CA . SER B 1 517 ? -5.938 33.312 15.852 1 85 517 SER B CA 1
ATOM 9412 C C . SER B 1 517 ? -5.68 34.344 14.75 1 85 517 SER B C 1
ATOM 9414 O O . SER B 1 517 ? -5.441 33.969 13.594 1 85 517 SER B O 1
ATOM 9416 N N . ARG B 1 518 ? -5.676 35.531 15.164 1 81.5 518 ARG B N 1
ATOM 9417 C CA . ARG B 1 518 ? -5.469 36.625 14.211 1 81.5 518 ARG B CA 1
ATOM 9418 C C . ARG B 1 518 ? -4.078 36.531 13.594 1 81.5 518 ARG B C 1
ATOM 9420 O O . ARG B 1 518 ? -3.92 36.719 12.383 1 81.5 518 ARG B O 1
ATOM 9427 N N . VAL B 1 519 ? -3.125 36.312 14.414 1 80.19 519 VAL B N 1
ATOM 9428 C CA . VAL B 1 519 ? -1.743 36.25 13.953 1 80.19 519 VAL B CA 1
ATOM 9429 C C . VAL B 1 519 ? -1.56 35.094 12.992 1 80.19 519 VAL B C 1
ATOM 9431 O O . VAL B 1 519 ? -0.933 35.219 11.945 1 80.19 519 VAL B O 1
ATOM 9434 N N . ILE B 1 520 ? -2.076 33.969 13.336 1 88.19 520 ILE B N 1
ATOM 9435 C CA . ILE B 1 520 ? -1.936 32.781 12.5 1 88.19 520 ILE B CA 1
ATOM 9436 C C . ILE B 1 520 ? -2.613 33.031 11.148 1 88.19 520 ILE B C 1
ATOM 9438 O O . ILE B 1 520 ? -2.02 32.781 10.102 1 88.19 520 ILE B O 1
ATOM 9442 N N . ILE B 1 521 ? -3.768 33.5 11.195 1 85.38 521 ILE B N 1
ATOM 9443 C CA . ILE B 1 521 ? -4.543 33.719 9.984 1 85.38 521 ILE B CA 1
ATOM 9444 C C . ILE B 1 521 ? -3.855 34.781 9.109 1 85.38 521 ILE B C 1
ATOM 9446 O O . ILE B 1 521 ? -3.766 34.594 7.891 1 85.38 521 ILE B O 1
ATOM 9450 N N . ALA B 1 522 ? -3.336 35.781 9.727 1 82 522 ALA B N 1
ATOM 9451 C CA . ALA B 1 522 ? -2.629 36.812 8.984 1 82 522 ALA B CA 1
ATOM 9452 C C . ALA B 1 522 ? -1.395 36.25 8.289 1 82 522 ALA B C 1
ATOM 9454 O O . ALA B 1 522 ? -1.1 36.625 7.148 1 82 522 ALA B O 1
ATOM 9455 N N . ASN B 1 523 ? -0.72 35.5 8.961 1 83.12 523 ASN B N 1
ATOM 9456 C CA . ASN B 1 523 ? 0.491 34.938 8.391 1 83.12 523 ASN B CA 1
ATOM 9457 C C . ASN B 1 523 ? 0.165 33.938 7.281 1 83.12 523 ASN B C 1
ATOM 9459 O O . ASN B 1 523 ? 0.918 33.812 6.312 1 83.12 523 ASN B O 1
ATOM 9463 N N . PHE B 1 524 ? -0.937 33.219 7.414 1 85.38 524 PHE B N 1
ATOM 9464 C CA . PHE B 1 524 ? -1.402 32.406 6.297 1 85.38 524 PHE B CA 1
ATOM 9465 C C . PHE B 1 524 ? -1.682 33.25 5.074 1 85.38 524 PHE B C 1
ATOM 9467 O O . PHE B 1 524 ? -1.339 32.875 3.951 1 85.38 524 PHE B O 1
ATOM 9474 N N . GLY B 1 525 ? -2.219 34.375 5.316 1 81.31 525 GLY B N 1
ATOM 9475 C CA . GLY B 1 525 ? -2.537 35.312 4.238 1 81.31 525 GLY B CA 1
ATOM 9476 C C . GLY B 1 525 ? -1.309 35.844 3.533 1 81.31 525 GLY B C 1
ATOM 9477 O O . GLY B 1 525 ? -1.315 36.031 2.312 1 81.31 525 GLY B O 1
ATOM 9478 N N . ARG B 1 526 ? -0.293 36.062 4.203 1 80.56 526 ARG B N 1
ATOM 9479 C CA . ARG B 1 526 ? 0.928 36.625 3.662 1 80.56 526 ARG B CA 1
ATOM 9480 C C . ARG B 1 526 ? 1.59 35.688 2.658 1 80.56 526 ARG B C 1
ATOM 9482 O O . ARG B 1 526 ? 2.223 36.156 1.701 1 80.56 526 ARG B O 1
ATOM 9489 N N . ILE B 1 527 ? 1.425 34.438 2.885 1 83.38 527 ILE B N 1
ATOM 9490 C CA . ILE B 1 527 ? 2.109 33.531 1.987 1 83.38 527 ILE B CA 1
ATOM 9491 C C . ILE B 1 527 ? 1.089 32.812 1.09 1 83.38 527 ILE B C 1
ATOM 9493 O O . ILE B 1 527 ? 1.408 31.828 0.433 1 83.38 527 ILE B O 1
ATOM 9497 N N . SER B 1 528 ? -0.12 33.312 1.062 1 79.56 528 SER B N 1
ATOM 9498 C CA . SER B 1 528 ? -1.229 32.688 0.346 1 79.56 528 SER B CA 1
ATOM 9499 C C . SER B 1 528 ? -0.997 32.719 -1.161 1 79.56 528 SER B C 1
ATOM 9501 O O . SER B 1 528 ? -1.552 31.875 -1.893 1 79.56 528 SER B O 1
ATOM 9503 N N . ASP B 1 529 ? -0.174 33.531 -1.587 1 73.88 529 ASP B N 1
ATOM 9504 C CA . ASP B 1 529 ? 0.091 33.625 -3.02 1 73.88 529 ASP B CA 1
ATOM 9505 C C . ASP B 1 529 ? 1.054 32.5 -3.469 1 73.88 529 ASP B C 1
ATOM 9507 O O . ASP B 1 529 ? 1.06 32.125 -4.641 1 73.88 529 ASP B O 1
ATOM 9511 N N . LYS B 1 530 ? 1.727 32.125 -2.496 1 77.75 530 LYS B N 1
ATOM 9512 C CA . LYS B 1 530 ? 2.756 31.125 -2.83 1 77.75 530 LYS B CA 1
ATOM 9513 C C . LYS B 1 530 ? 2.301 29.719 -2.479 1 77.75 530 LYS B C 1
ATOM 9515 O O . LYS B 1 530 ? 2.705 28.75 -3.127 1 77.75 530 LYS B O 1
ATOM 9520 N N . TYR B 1 531 ? 1.638 29.641 -1.428 1 81.38 531 TYR B N 1
ATOM 9521 C CA . TYR B 1 531 ? 1.229 28.328 -0.945 1 81.38 531 TYR B CA 1
ATOM 9522 C C . TYR B 1 531 ? -0.287 28.172 -0.986 1 81.38 531 TYR B C 1
ATOM 9524 O O . TYR B 1 531 ? -1.006 28.891 -0.277 1 81.38 531 TYR B O 1
ATOM 9532 N N . PHE B 1 532 ? -0.675 27.234 -1.716 1 77.44 532 PHE B N 1
ATOM 9533 C CA . PHE B 1 532 ? -2.105 27.031 -1.91 1 77.44 532 PHE B CA 1
ATOM 9534 C C . PHE B 1 532 ? -2.775 26.625 -0.604 1 77.44 532 PHE B C 1
ATOM 9536 O O . PHE B 1 532 ? -3.902 27.031 -0.323 1 77.44 532 PHE B O 1
ATOM 9543 N N . TYR B 1 533 ? -2.176 25.781 0.136 1 81.06 533 TYR B N 1
ATOM 9544 C CA . TYR B 1 533 ? -2.736 25.375 1.421 1 81.06 533 TYR B CA 1
ATOM 9545 C C . TYR B 1 533 ? -2.986 26.594 2.311 1 81.06 533 TYR B C 1
ATOM 9547 O O . TYR B 1 533 ? -4.027 26.688 2.969 1 81.06 533 TYR B O 1
ATOM 9555 N N . ALA B 1 534 ? -2.039 27.453 2.322 1 84.06 534 ALA B N 1
ATOM 9556 C CA . ALA B 1 534 ? -2.191 28.672 3.109 1 84.06 534 ALA B CA 1
ATOM 9557 C C . ALA B 1 534 ? -3.365 29.516 2.607 1 84.06 534 ALA B C 1
ATOM 9559 O O . ALA B 1 534 ? -4.105 30.094 3.402 1 84.06 534 ALA B O 1
ATOM 9560 N N . LYS B 1 535 ? -3.486 29.547 1.376 1 80 535 LYS B N 1
ATOM 9561 C CA . LYS B 1 535 ? -4.59 30.297 0.78 1 80 535 LYS B CA 1
ATOM 9562 C C . LYS B 1 535 ? -5.938 29.688 1.176 1 80 535 LYS B C 1
ATOM 9564 O O . LYS B 1 535 ? -6.836 30.422 1.611 1 80 535 LYS B O 1
ATOM 9569 N N . ARG B 1 536 ? -6.051 28.438 1.084 1 76.75 536 ARG B N 1
ATOM 9570 C CA . ARG B 1 536 ? -7.293 27.75 1.41 1 76.75 536 ARG B CA 1
ATOM 9571 C C . ARG B 1 536 ? -7.625 27.875 2.893 1 76.75 536 ARG B C 1
ATOM 9573 O O . ARG B 1 536 ? -8.766 28.188 3.254 1 76.75 536 ARG B O 1
ATOM 9580 N N . MET B 1 537 ? -6.645 27.719 3.668 1 80.94 537 MET B N 1
ATOM 9581 C CA . MET B 1 537 ? -6.883 27.766 5.109 1 80.94 537 MET B CA 1
ATOM 9582 C C . MET B 1 537 ? -7.141 29.188 5.574 1 80.94 537 MET B C 1
ATOM 9584 O O . MET B 1 537 ? -7.918 29.406 6.5 1 80.94 537 MET B O 1
ATOM 9588 N N . ASN B 1 538 ? -6.43 30.078 4.895 1 80.38 538 ASN B N 1
ATOM 9589 C CA . ASN B 1 538 ? -6.703 31.484 5.215 1 80.38 538 ASN B CA 1
ATOM 9590 C C . ASN B 1 538 ? -8.164 31.844 4.965 1 80.38 538 ASN B C 1
ATOM 9592 O O . ASN B 1 538 ? -8.797 32.5 5.793 1 80.38 538 ASN B O 1
ATOM 9596 N N . MET B 1 539 ? -8.703 31.375 3.955 1 73.69 539 MET B N 1
ATOM 9597 C CA . MET B 1 539 ? -10.086 31.688 3.588 1 73.69 539 MET B CA 1
ATOM 9598 C C . MET B 1 539 ? -11.062 31 4.543 1 73.69 539 MET B C 1
ATOM 9600 O O . MET B 1 539 ? -11.961 31.656 5.074 1 73.69 539 MET B O 1
ATOM 9604 N N . ILE B 1 540 ? -10.852 29.766 4.801 1 74 540 ILE B N 1
ATOM 9605 C CA . ILE B 1 540 ? -11.781 29 5.609 1 74 540 ILE B CA 1
ATOM 9606 C C . ILE B 1 540 ? -11.711 29.453 7.066 1 74 540 ILE B C 1
ATOM 9608 O O . ILE B 1 540 ? -12.742 29.656 7.711 1 74 540 ILE B O 1
ATOM 9612 N N . GLN B 1 541 ? -10.523 29.656 7.512 1 79.06 541 GLN B N 1
ATOM 9613 C CA . GLN B 1 541 ? -10.336 29.984 8.922 1 79.06 541 GLN B CA 1
ATOM 9614 C C . GLN B 1 541 ? -10.766 31.422 9.219 1 79.06 541 GLN B C 1
ATOM 9616 O O . GLN B 1 541 ? -11.227 31.719 10.312 1 79.06 541 GLN B O 1
ATOM 9621 N N . THR B 1 542 ? -10.594 32.219 8.234 1 75.25 542 THR B N 1
ATOM 9622 C CA . THR B 1 542 ? -11.078 33.594 8.406 1 75.25 542 THR B CA 1
ATOM 9623 C C . THR B 1 542 ? -12.594 33.594 8.602 1 75.25 542 THR B C 1
ATOM 9625 O O . THR B 1 542 ? -13.102 34.312 9.477 1 75.25 542 THR B O 1
ATOM 9628 N N . VAL B 1 543 ? -13.266 32.812 7.887 1 70.12 543 VAL B N 1
ATOM 9629 C CA . VAL B 1 543 ? -14.719 32.75 7.988 1 70.12 543 VAL B CA 1
ATOM 9630 C C . VAL B 1 543 ? -15.109 32.156 9.344 1 70.12 543 VAL B C 1
ATOM 9632 O O . VAL B 1 543 ? -16.031 32.656 10 1 70.12 543 VAL B O 1
ATOM 9635 N N . LEU B 1 544 ? -14.414 31.203 9.75 1 75 544 LEU B N 1
ATOM 9636 C CA . LEU B 1 544 ? -14.711 30.578 11.039 1 75 544 LEU B CA 1
ATOM 9637 C C . LEU B 1 544 ? -14.438 31.547 12.188 1 75 544 LEU B C 1
ATOM 9639 O O . LEU B 1 544 ? -15.234 31.656 13.117 1 75 544 LEU B O 1
ATOM 9643 N N . PHE B 1 545 ? -13.336 32.219 12 1 75.94 545 PHE B N 1
ATOM 9644 C CA . PHE B 1 545 ? -12.891 33.156 13.039 1 75.94 545 PHE B CA 1
ATOM 9645 C C . PHE B 1 545 ? -13.852 34.312 13.156 1 75.94 545 PHE B C 1
ATOM 9647 O O . PHE B 1 545 ? -14.289 34.656 14.258 1 75.94 545 PHE B O 1
ATOM 9654 N N . VAL B 1 546 ? -14.266 34.812 12.062 1 67.88 546 VAL B N 1
ATOM 9655 C CA . VAL B 1 546 ? -15.133 35.969 12.062 1 67.88 546 VAL B CA 1
ATOM 9656 C C . VAL B 1 546 ? -16.516 35.594 12.578 1 67.88 546 VAL B C 1
ATOM 9658 O O . VAL B 1 546 ? -17.156 36.375 13.297 1 67.88 546 VAL B O 1
ATOM 9661 N N . ASN B 1 547 ? -16.922 34.406 12.227 1 66.06 547 ASN B N 1
ATOM 9662 C CA . ASN B 1 547 ? -18.25 34 12.656 1 66.06 547 ASN B CA 1
ATOM 9663 C C . ASN B 1 547 ? -18.25 33.562 14.125 1 66.06 547 ASN B C 1
ATOM 9665 O O . ASN B 1 547 ? -19.281 33.656 14.789 1 66.06 547 ASN B O 1
ATOM 9669 N N . THR B 1 548 ? -17.234 33.094 14.555 1 66.31 548 THR B N 1
ATOM 9670 C CA . THR B 1 548 ? -17.141 32.75 15.969 1 66.31 548 THR B CA 1
ATOM 9671 C C . THR B 1 548 ? -17.047 34 16.828 1 66.31 548 THR B C 1
ATOM 9673 O O . THR B 1 548 ? -17.656 34.062 17.906 1 66.31 548 THR B O 1
ATOM 9676 N N . PHE B 1 549 ? -16.219 34.938 16.359 1 57.41 549 PHE B N 1
ATOM 9677 C CA . PHE B 1 549 ? -16.016 36.188 17.094 1 57.41 549 PHE B CA 1
ATOM 9678 C C . PHE B 1 549 ? -17.281 37.031 17.062 1 57.41 549 PHE B C 1
ATOM 9680 O O . PHE B 1 549 ? -17.625 37.688 18.062 1 57.41 549 PHE B O 1
ATOM 9687 N N . GLY B 1 550 ? -17.812 37.281 15.719 1 50.66 550 GLY B N 1
ATOM 9688 C CA . GLY B 1 550 ? -18.984 38.125 15.703 1 50.66 550 GLY B CA 1
ATOM 9689 C C . GLY B 1 550 ? -20.156 37.562 16.5 1 50.66 550 GLY B C 1
ATOM 9690 O O . GLY B 1 550 ? -21.312 37.906 16.25 1 50.66 550 GLY B O 1
ATOM 9691 N N . THR B 1 551 ? -19.953 36.406 16.984 1 47.31 551 THR B N 1
ATOM 9692 C CA . THR B 1 551 ? -21.078 36.125 17.891 1 47.31 551 THR B CA 1
ATOM 9693 C C . THR B 1 551 ? -21.266 37.281 18.891 1 47.31 551 THR B C 1
ATOM 9695 O O . THR B 1 551 ? -21.062 37.094 20.094 1 47.31 551 THR B O 1
ATOM 9698 N N . THR B 1 552 ? -20.625 38.312 18.5 1 41.5 552 THR B N 1
ATOM 9699 C CA . THR B 1 552 ? -21.062 39.438 19.297 1 41.5 552 THR B CA 1
ATOM 9700 C C . THR B 1 552 ? -22.594 39.562 19.25 1 41.5 552 THR B C 1
ATOM 9702 O O . THR B 1 552 ? -23.234 39 18.375 1 41.5 552 THR B O 1
ATOM 9705 N N . SER B 1 553 ? -23.109 40 20.266 1 43.09 553 SER B N 1
ATOM 9706 C CA . SER B 1 553 ? -24.547 40.188 20.438 1 43.09 553 SER B CA 1
ATOM 9707 C C . SER B 1 553 ? -25.188 40.688 19.156 1 43.09 553 SER B C 1
ATOM 9709 O O . SER B 1 553 ? -26.375 40.438 18.906 1 43.09 553 SER B O 1
ATOM 9711 N N . GLU B 1 554 ? -24.406 41.344 18.266 1 41.94 554 GLU B N 1
ATOM 9712 C CA . GLU B 1 554 ? -25.031 42 17.109 1 41.94 554 GLU B CA 1
ATOM 9713 C C . GLU B 1 554 ? -24.875 41.156 15.852 1 41.94 554 GLU B C 1
ATOM 9715 O O . GLU B 1 554 ? -25.422 41.5 14.805 1 41.94 554 GLU B O 1
ATOM 9720 N N . SER B 1 555 ? -24.047 40.156 15.805 1 49.19 555 SER B N 1
ATOM 9721 C CA . SER B 1 555 ? -23.859 39.375 14.578 1 49.19 555 SER B CA 1
ATOM 9722 C C . SER B 1 555 ? -25.062 38.469 14.312 1 49.19 555 SER B C 1
ATOM 9724 O O . SER B 1 555 ? -25.609 37.875 15.234 1 49.19 555 SER B O 1
ATOM 9726 N N . PRO B 1 556 ? -25.625 38.531 13.102 1 51 556 PRO B N 1
ATOM 9727 C CA . PRO B 1 556 ? -26.812 37.719 12.773 1 51 556 PRO B CA 1
ATOM 9728 C C . PRO B 1 556 ? -26.562 36.219 12.953 1 51 556 PRO B C 1
ATOM 9730 O O . PRO B 1 556 ? -27.531 35.469 13.102 1 51 556 PRO B O 1
ATOM 9733 N N . VAL B 1 557 ? -25.234 35.844 13.023 1 57.88 557 VAL B N 1
ATOM 9734 C CA . VAL B 1 557 ? -24.969 34.406 13.125 1 57.88 557 VAL B CA 1
ATOM 9735 C C . VAL B 1 557 ? -24.953 33.969 14.594 1 57.88 557 VAL B C 1
ATOM 9737 O O . VAL B 1 557 ? -25.172 32.812 14.906 1 57.88 557 VAL B O 1
ATOM 9740 N N . ALA B 1 558 ? -24.828 35 15.367 1 62.97 558 ALA B N 1
ATOM 9741 C CA . ALA B 1 558 ? -24.625 34.75 16.781 1 62.97 558 ALA B CA 1
ATOM 9742 C C . ALA B 1 558 ? -25.844 34.031 17.391 1 62.97 558 ALA B C 1
ATOM 9744 O O . ALA B 1 558 ? -25.688 33.031 18.078 1 62.97 558 ALA B O 1
ATOM 9745 N N . PRO B 1 559 ? -26.922 34.594 16.984 1 63.62 559 PRO B N 1
ATOM 9746 C CA . PRO B 1 559 ? -28.062 33.938 17.609 1 63.62 559 PRO B CA 1
ATOM 9747 C C . PRO B 1 559 ? -28.203 32.469 17.219 1 63.62 559 PRO B C 1
ATOM 9749 O O . PRO B 1 559 ? -28.516 31.625 18.062 1 63.62 559 PRO B O 1
ATOM 9752 N N . ASN B 1 560 ? -27.859 32.188 15.938 1 69.88 560 ASN B N 1
ATOM 9753 C CA . ASN B 1 560 ? -27.984 30.797 15.484 1 69.88 560 ASN B CA 1
ATOM 9754 C C . ASN B 1 560 ? -26.922 29.906 16.109 1 69.88 560 ASN B C 1
ATOM 9756 O O . ASN B 1 560 ? -27.188 28.75 16.438 1 69.88 560 ASN B O 1
ATOM 9760 N N . TYR B 1 561 ? -25.797 30.438 16.266 1 75.44 561 TYR B N 1
ATOM 9761 C CA . TYR B 1 561 ? -24.688 29.703 16.859 1 75.44 561 TYR B CA 1
ATOM 9762 C C . TYR B 1 561 ? -24.969 29.375 18.312 1 75.44 561 TYR B C 1
ATOM 9764 O O . TYR B 1 561 ? -24.781 28.219 18.734 1 75.44 561 TYR B O 1
ATOM 9772 N N . ILE B 1 562 ? -25.469 30.281 18.969 1 73.88 562 ILE B N 1
ATOM 9773 C CA . ILE B 1 562 ? -25.75 30.094 20.375 1 73.88 562 ILE B CA 1
ATOM 9774 C C . ILE B 1 562 ? -26.891 29.094 20.547 1 73.88 562 ILE B C 1
ATOM 9776 O O . ILE B 1 562 ? -26.875 28.266 21.453 1 73.88 562 ILE B O 1
ATOM 9780 N N . LYS B 1 563 ? -27.766 29.234 19.656 1 75.25 563 LYS B N 1
ATOM 9781 C CA . LYS B 1 563 ? -28.906 28.312 19.703 1 75.25 563 LYS B CA 1
ATOM 9782 C C . LYS B 1 563 ? -28.438 26.875 19.484 1 75.25 563 LYS B C 1
ATOM 9784 O O . LYS B 1 563 ? -28.938 25.953 20.141 1 75.25 563 LYS B O 1
ATOM 9789 N N . LEU B 1 564 ? -27.562 26.734 18.656 1 78.06 564 LEU B N 1
ATOM 9790 C CA . LEU B 1 564 ? -27.031 25.406 18.391 1 78.06 564 LEU B CA 1
ATOM 9791 C C . LEU B 1 564 ? -26.281 24.859 19.594 1 78.06 564 LEU B C 1
ATOM 9793 O O . LEU B 1 564 ? -26.422 23.688 19.938 1 78.06 564 LEU B O 1
ATOM 9797 N N . LEU B 1 565 ? -25.516 25.719 20.203 1 78.25 565 LEU B N 1
ATOM 9798 C CA . LEU B 1 565 ? -24.734 25.312 21.375 1 78.25 565 LEU B CA 1
ATOM 9799 C C . LEU B 1 565 ? -25.656 24.969 22.547 1 78.25 565 LEU B C 1
ATOM 9801 O O . LEU B 1 565 ? -25.359 24.031 23.297 1 78.25 565 LEU B O 1
ATOM 9805 N N . ASP B 1 566 ? -26.672 25.641 22.625 1 75.56 566 ASP B N 1
ATOM 9806 C CA . ASP B 1 566 ? -27.625 25.391 23.703 1 75.56 566 ASP B CA 1
ATOM 9807 C C . ASP B 1 566 ? -28.297 24.031 23.547 1 75.56 566 ASP B C 1
ATOM 9809 O O . ASP B 1 566 ? -28.797 23.469 24.516 1 75.56 566 ASP B O 1
ATOM 9813 N N . ASN B 1 567 ? -28.234 23.609 22.344 1 74.31 567 ASN B N 1
ATOM 9814 C CA . ASN B 1 567 ? -28.891 22.344 22.078 1 74.31 567 ASN B CA 1
ATOM 9815 C C . ASN B 1 567 ? -27.891 21.188 22.016 1 74.31 567 ASN B C 1
ATOM 9817 O O . ASN B 1 567 ? -28.266 20.031 21.828 1 74.31 567 ASN B O 1
ATOM 9821 N N . GLU B 1 568 ? -26.641 21.578 22.172 1 74.5 568 GLU B N 1
ATOM 9822 C CA . GLU B 1 568 ? -25.609 20.547 22.188 1 74.5 568 GLU B CA 1
ATOM 9823 C C . GLU B 1 568 ? -25.5 19.891 23.547 1 74.5 568 GLU B C 1
ATOM 9825 O O . GLU B 1 568 ? -25.125 20.547 24.531 1 74.5 568 GLU B O 1
ATOM 9830 N N . PRO B 1 569 ? -25.812 18.672 23.641 1 64.56 569 PRO B N 1
ATOM 9831 C CA . PRO B 1 569 ? -25.859 18 24.938 1 64.56 569 PRO B CA 1
ATOM 9832 C C . PRO B 1 569 ? -24.547 18.094 25.688 1 64.56 569 PRO B C 1
ATOM 9834 O O . PRO B 1 569 ? -24.547 18.266 26.922 1 64.56 569 PRO B O 1
ATOM 9837 N N . ARG B 1 570 ? -23.484 18.031 25.125 1 64.44 570 ARG B N 1
ATOM 9838 C CA . ARG B 1 570 ? -22.188 18.047 25.797 1 64.44 570 ARG B CA 1
ATOM 9839 C C . ARG B 1 570 ? -21.891 19.406 26.406 1 64.44 570 ARG B C 1
ATOM 9841 O O . ARG B 1 570 ? -21.156 19.5 27.391 1 64.44 570 ARG B O 1
ATOM 9848 N N . VAL B 1 571 ? -22.438 20.344 25.75 1 65.62 571 VAL B N 1
ATOM 9849 C CA . VAL B 1 571 ? -22.234 21.703 26.234 1 65.62 571 VAL B CA 1
ATOM 9850 C C . VAL B 1 571 ? -23.172 22 27.391 1 65.62 571 VAL B C 1
ATOM 9852 O O . VAL B 1 571 ? -22.75 22.578 28.406 1 65.62 571 VAL B O 1
ATOM 9855 N N . VAL B 1 572 ? -24.359 21.469 27.219 1 55.5 572 VAL B N 1
ATOM 9856 C CA . VAL B 1 572 ? -25.375 21.75 28.234 1 55.5 572 VAL B CA 1
ATOM 9857 C C . VAL B 1 572 ? -25 21.062 29.547 1 55.5 572 VAL B C 1
ATOM 9859 O O . VAL B 1 572 ? -25.172 21.625 30.625 1 55.5 572 VAL B O 1
ATOM 9862 N N . SER B 1 573 ? -24.641 19.891 29.359 1 51.53 573 SER B N 1
ATOM 9863 C CA . SER B 1 573 ? -24.312 19.125 30.562 1 51.53 573 SER B CA 1
ATOM 9864 C C . SER B 1 573 ? -23.031 19.641 31.219 1 51.53 573 SER B C 1
ATOM 9866 O O . SER B 1 573 ? -22.734 19.281 32.344 1 51.53 573 SER B O 1
ATOM 9868 N N . SER B 1 574 ? -22.203 20.141 30.406 1 49.97 574 SER B N 1
ATOM 9869 C CA . SER B 1 574 ? -20.891 20.516 30.906 1 49.97 574 SER B CA 1
ATOM 9870 C C . SER B 1 574 ? -20.984 21.688 31.875 1 49.97 574 SER B C 1
ATOM 9872 O O . SER B 1 574 ? -21.469 22.766 31.531 1 49.97 574 SER B O 1
ATO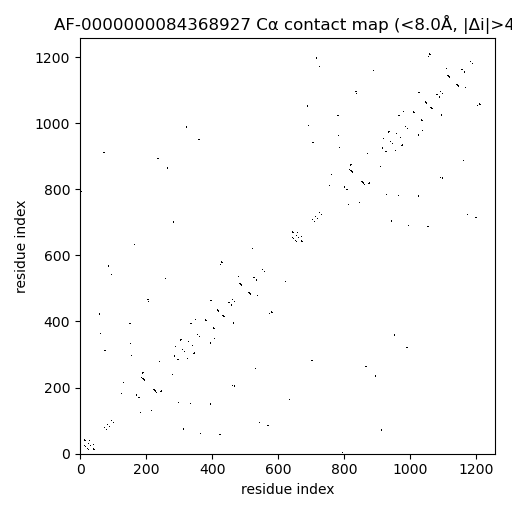M 9874 N N . LYS B 1 575 ? -21.281 21.266 33.062 1 44.88 575 LYS B N 1
ATOM 9875 C CA . LYS B 1 575 ? -21.031 22.219 34.156 1 44.88 575 LYS B CA 1
ATOM 9876 C C . LYS B 1 575 ? -19.609 22.781 34.062 1 44.88 575 LYS B C 1
ATOM 9878 O O . LYS B 1 575 ? -19.172 23.453 35 1 44.88 575 LYS B O 1
ATOM 9883 N N . VAL B 1 576 ? -19.031 22.328 33.094 1 43.44 576 VAL B N 1
ATOM 9884 C CA . VAL B 1 576 ? -17.594 22.469 33.031 1 43.44 576 VAL B CA 1
ATOM 9885 C C . VAL B 1 576 ? -17.188 23.938 33.125 1 43.44 576 VAL B C 1
ATOM 9887 O O . VAL B 1 576 ? -16.266 24.281 33.875 1 43.44 576 VAL B O 1
ATOM 9890 N N . LEU B 1 577 ? -18.016 24.688 32.438 1 43.44 577 LEU B N 1
ATOM 9891 C CA . LEU B 1 577 ? -17.594 26.094 32.406 1 43.44 577 LEU B CA 1
ATOM 9892 C C . LEU B 1 577 ? -17.844 26.75 33.75 1 43.44 577 LEU B C 1
ATOM 9894 O O . LEU B 1 577 ? -17 27.516 34.25 1 43.44 577 LEU B O 1
ATOM 9898 N N . THR B 1 578 ? -19.016 26.328 34.312 1 42.22 578 THR B N 1
ATOM 9899 C CA . THR B 1 578 ? -19.25 26.906 35.625 1 42.22 578 THR B CA 1
ATOM 9900 C C . THR B 1 578 ? -18.203 26.438 36.625 1 42.22 578 THR B C 1
ATOM 9902 O O . THR B 1 578 ? -17.719 27.219 37.438 1 42.22 578 THR B O 1
ATOM 9905 N N . GLU B 1 579 ? -17.906 25.234 36.469 1 42.09 579 GLU B N 1
ATOM 9906 C CA . GLU B 1 579 ? -16.922 24.672 37.375 1 42.09 579 GLU B CA 1
ATOM 9907 C C . GLU B 1 579 ? -15.516 25.156 37.062 1 42.09 579 GLU B C 1
ATOM 9909 O O . GLU B 1 579 ? -14.703 25.375 37.969 1 42.09 579 GLU B O 1
ATOM 9914 N N . LEU B 1 580 ? -15.258 25.438 35.781 1 40.88 580 LEU B N 1
ATOM 9915 C CA . LEU B 1 580 ? -13.977 26.031 35.406 1 40.88 580 LEU B CA 1
ATOM 9916 C C . LEU B 1 580 ? -13.781 27.391 36.062 1 40.88 580 LEU B C 1
ATOM 9918 O O . LEU B 1 580 ? -12.68 27.703 36.531 1 40.88 580 LEU B O 1
ATOM 9922 N N . VAL B 1 581 ? -14.906 27.969 36.188 1 40.66 581 VAL B N 1
ATOM 9923 C CA . VAL B 1 581 ? -14.945 29.266 36.875 1 40.66 581 VAL B CA 1
ATOM 9924 C C . VAL B 1 581 ? -14.68 29.078 38.375 1 40.66 581 VAL B C 1
ATOM 9926 O O . VAL B 1 581 ? -13.891 29.812 38.969 1 40.66 581 VAL B O 1
ATOM 9929 N N . GLU B 1 582 ? -15.289 28.047 38.812 1 44.03 582 GLU B N 1
ATOM 9930 C CA . GLU B 1 582 ? -15.133 27.844 40.25 1 44.03 582 GLU B CA 1
ATOM 9931 C C . GLU B 1 582 ? -13.727 27.359 40.594 1 44.03 582 GLU B C 1
ATOM 9933 O O . GLU B 1 582 ? -13.125 27.812 41.562 1 44.03 582 GLU B O 1
ATOM 9938 N N . LEU B 1 583 ? -13.172 26.547 39.688 1 38.59 583 LEU B N 1
ATOM 9939 C CA . LEU B 1 583 ? -11.836 26.016 39.938 1 38.59 583 LEU B CA 1
ATOM 9940 C C . LEU B 1 583 ? -10.781 27.109 39.781 1 38.59 583 LEU B C 1
ATOM 9942 O O . LEU B 1 583 ? -9.828 27.188 40.562 1 38.59 583 LEU B O 1
ATOM 9946 N N . ASN B 1 584 ? -10.961 27.891 38.812 1 37.94 584 ASN B N 1
ATOM 9947 C CA . ASN B 1 584 ? -10.07 29.047 38.688 1 37.94 584 ASN B CA 1
ATOM 9948 C C . ASN B 1 584 ? -10.18 29.969 39.875 1 37.94 584 ASN B C 1
ATOM 9950 O O . ASN B 1 584 ? -9.172 30.5 40.344 1 37.94 584 ASN B O 1
ATOM 9954 N N . LEU B 1 585 ? -11.32 30 40.406 1 40.81 585 LEU B N 1
ATOM 9955 C CA . LEU B 1 585 ? -11.531 30.797 41.625 1 40.81 585 LEU B CA 1
ATOM 9956 C C . LEU B 1 585 ? -10.859 30.156 42.844 1 40.81 585 LEU B C 1
ATOM 9958 O O . LEU B 1 585 ? -10.258 30.859 43.656 1 40.81 585 LEU B O 1
ATOM 9962 N N . GLN B 1 586 ? -10.953 28.922 42.875 1 39.22 586 GLN B N 1
ATOM 9963 C CA . GLN B 1 586 ? -10.336 28.219 44 1 39.22 586 GLN B CA 1
ATOM 9964 C C . GLN B 1 586 ? -8.812 28.234 43.875 1 39.22 586 GLN B C 1
ATOM 9966 O O . GLN B 1 586 ? -8.109 28.406 44.875 1 39.22 586 GLN B O 1
ATOM 9971 N N . ALA B 1 587 ? -8.359 28 42.656 1 36.03 587 ALA B N 1
ATOM 9972 C CA . ALA B 1 587 ? -6.914 28.031 42.438 1 36.03 587 ALA B CA 1
ATOM 9973 C C . ALA B 1 587 ? -6.352 29.422 42.719 1 36.03 587 ALA B C 1
ATOM 9975 O O . ALA B 1 587 ? -5.27 29.562 43.312 1 36.03 587 ALA B O 1
ATOM 9976 N N . GLN B 1 588 ? -6.996 30.391 42.438 1 38.19 588 GLN B N 1
ATOM 9977 C CA . GLN B 1 588 ? -6.605 31.75 42.844 1 38.19 588 GLN B CA 1
ATOM 9978 C C . GLN B 1 588 ? -6.68 31.922 44.344 1 38.19 588 GLN B C 1
ATOM 9980 O O . GLN B 1 588 ? -5.824 32.594 44.938 1 38.19 588 GLN B O 1
ATOM 9985 N N . ALA B 1 589 ? -7.609 31.328 44.938 1 39.03 589 ALA B N 1
ATOM 9986 C CA . ALA B 1 589 ? -7.719 31.453 46.406 1 39.03 589 ALA B CA 1
ATOM 9987 C C . ALA B 1 589 ? -6.598 30.688 47.094 1 39.03 589 ALA B C 1
ATOM 9989 O O . ALA B 1 589 ? -6.066 31.141 48.125 1 39.03 589 ALA B O 1
ATOM 9990 N N . SER B 1 590 ? -6.34 29.438 46.656 1 35.97 590 SER B N 1
ATOM 9991 C CA . SER B 1 590 ? -5.273 28.688 47.312 1 35.97 590 SER B CA 1
ATOM 9992 C C . SER B 1 590 ? -3.904 29.266 46.969 1 35.97 590 SER B C 1
ATOM 9994 O O . SER B 1 590 ? -2.945 29.078 47.719 1 35.97 590 SER B O 1
ATOM 9996 N N . ALA B 1 591 ? -3.621 29.828 45.781 1 33.84 591 ALA B N 1
ATOM 9997 C CA . ALA B 1 591 ? -2.363 30.5 45.469 1 33.84 591 ALA B CA 1
ATOM 9998 C C . ALA B 1 591 ? -2.141 31.688 46.406 1 33.84 591 ALA B C 1
ATOM 10000 O O . ALA B 1 591 ? -1.018 32.188 46.531 1 33.84 591 ALA B O 1
ATOM 10001 N N . SER B 1 592 ? -3.088 32.281 46.969 1 34.03 592 SER B N 1
ATOM 10002 C CA . SER B 1 592 ? -2.752 33.344 47.875 1 34.03 592 SER B CA 1
ATOM 10003 C C . SER B 1 592 ? -2.014 32.812 49.125 1 34.03 592 SER B C 1
ATOM 10005 O O . SER B 1 592 ? -1.469 33.594 49.906 1 34.03 592 SER B O 1
ATOM 10007 N N . ALA B 1 593 ? -2.309 31.75 49.781 1 33 593 ALA B N 1
ATOM 10008 C CA . ALA B 1 593 ? -1.633 31.516 51.062 1 33 593 ALA B CA 1
ATOM 10009 C C . ALA B 1 593 ? -0.18 31.109 50.844 1 33 593 ALA B C 1
ATOM 10011 O O . ALA B 1 593 ? 0.709 31.516 51.594 1 33 593 ALA B O 1
ATOM 10012 N N . ASP B 1 594 ? 0.299 29.875 50.5 1 29.5 594 ASP B N 1
ATOM 10013 C CA . ASP B 1 594 ? 1.694 29.453 50.531 1 29.5 594 ASP B CA 1
ATOM 10014 C C . ASP B 1 594 ? 2.484 30.094 49.406 1 29.5 594 ASP B C 1
ATOM 10016 O O . ASP B 1 594 ? 1.936 30.344 48.312 1 29.5 594 ASP B O 1
ATOM 10020 N N . GLN B 1 595 ? 3.934 30.516 49.656 1 25.98 595 GLN B N 1
ATOM 10021 C CA . GLN B 1 595 ? 4.918 31.312 48.906 1 25.98 595 GLN B CA 1
ATOM 10022 C C . GLN B 1 595 ? 4.949 30.906 47.438 1 25.98 595 GLN B C 1
ATOM 10024 O O . GLN B 1 595 ? 5.07 31.75 46.562 1 25.98 595 GLN B O 1
ATOM 10029 N N . GLY B 1 596 ? 5.645 29.766 47.281 1 25.23 596 GLY B N 1
ATOM 10030 C CA . GLY B 1 596 ? 6.508 29.375 46.188 1 25.23 596 GLY B CA 1
ATOM 10031 C C . GLY B 1 596 ? 5.754 29.141 44.875 1 25.23 596 GLY B C 1
ATOM 10032 O O . GLY B 1 596 ? 6.238 28.438 44 1 25.23 596 GLY B O 1
ATOM 10033 N N . LEU B 1 597 ? 4.617 29.203 44.938 1 24.77 597 LEU B N 1
ATOM 10034 C CA . LEU B 1 597 ? 4.047 28.922 43.625 1 24.77 597 LEU B CA 1
ATOM 10035 C C . LEU B 1 597 ? 4.684 29.781 42.562 1 24.77 597 LEU B C 1
ATOM 10037 O O . LEU B 1 597 ? 4.742 31 42.688 1 24.77 597 LEU B O 1
ATOM 10041 N N . VAL B 1 598 ? 5.793 29.219 41.969 1 25.77 598 VAL B N 1
ATOM 10042 C CA . VAL B 1 598 ? 6.543 29.922 40.938 1 25.77 598 VAL B CA 1
ATOM 10043 C C . VAL B 1 598 ? 5.609 30.859 40.156 1 25.77 598 VAL B C 1
ATOM 10045 O O . VAL B 1 598 ? 4.527 30.453 39.75 1 25.77 598 VAL B O 1
ATOM 10048 N N . ASP B 1 599 ? 5.645 32.125 40.5 1 25.22 599 ASP B N 1
ATOM 10049 C CA . ASP B 1 599 ? 5.125 33.25 39.719 1 25.22 599 ASP B CA 1
ATOM 10050 C C . ASP B 1 599 ? 5.156 32.906 38.219 1 25.22 599 ASP B C 1
ATOM 10052 O O . ASP B 1 599 ? 6.227 32.656 37.656 1 25.22 599 ASP B O 1
ATOM 10056 N N . PHE B 1 600 ? 4.309 32.125 37.875 1 24.86 600 PHE B N 1
ATOM 10057 C CA . PHE B 1 600 ? 4.293 32.062 36.438 1 24.86 600 PHE B CA 1
ATOM 10058 C C . PHE B 1 600 ? 4.629 33.406 35.812 1 24.86 600 PHE B C 1
ATOM 10060 O O . PHE B 1 600 ? 3.959 34.406 36.094 1 24.86 600 PHE B O 1
ATOM 10067 N N . PRO B 1 601 ? 6.016 33.844 35.875 1 25.64 601 PRO B N 1
ATOM 10068 C CA . PRO B 1 601 ? 6.223 35.188 35.344 1 25.64 601 PRO B CA 1
ATOM 10069 C C . PRO B 1 601 ? 5.152 35.594 34.344 1 25.64 601 PRO B C 1
ATOM 10071 O O . PRO B 1 601 ? 4.75 34.781 33.5 1 25.64 601 PRO B O 1
ATOM 10074 N N . GLU B 1 602 ? 4.238 36.438 34.719 1 26.77 602 GLU B N 1
ATOM 10075 C CA . GLU B 1 602 ? 3.229 37.125 33.906 1 26.77 602 GLU B CA 1
ATOM 10076 C C . GLU B 1 602 ? 3.695 37.344 32.469 1 26.77 602 GLU B C 1
ATOM 10078 O O . GLU B 1 602 ? 2.879 37.438 31.562 1 26.77 602 GLU B O 1
ATOM 10083 N N . ASN B 1 603 ? 5.016 37.875 32.344 1 24.91 603 ASN B N 1
ATOM 10084 C CA . ASN B 1 603 ? 5.578 38.375 31.094 1 24.91 603 ASN B CA 1
ATOM 10085 C C . ASN B 1 603 ? 5.68 37.281 30.047 1 24.91 603 ASN B C 1
ATOM 10087 O O . ASN B 1 603 ? 5.598 37.562 28.844 1 24.91 603 ASN B O 1
ATOM 10091 N N . ASP B 1 604 ? 6.387 36.219 30.375 1 24.84 604 ASP B N 1
ATOM 10092 C CA . ASP B 1 604 ? 7.133 35.469 29.375 1 24.84 604 ASP B CA 1
ATOM 10093 C C . ASP B 1 604 ? 6.211 34.531 28.594 1 24.84 604 ASP B C 1
ATOM 10095 O O . ASP B 1 604 ? 6.664 33.781 27.719 1 24.84 604 ASP B O 1
ATOM 10099 N N . LEU B 1 605 ? 5.297 34.125 29.266 1 25.08 605 LEU B 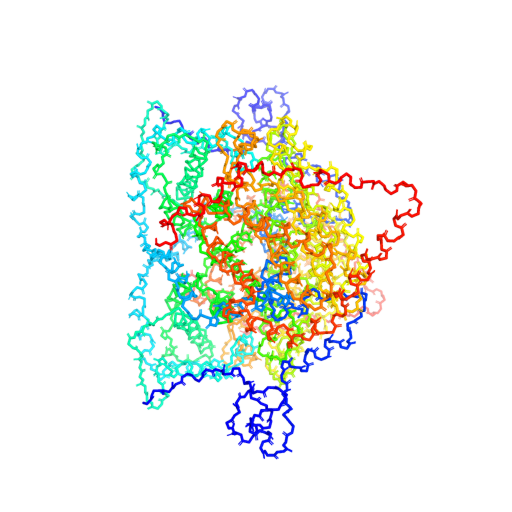N 1
ATOM 10100 C CA . LEU B 1 605 ? 4.637 33.219 28.344 1 25.08 605 LEU B CA 1
ATOM 10101 C C . LEU B 1 605 ? 4.324 33.906 27.016 1 25.08 605 LEU B C 1
ATOM 10103 O O . LEU B 1 605 ? 4.473 33.312 25.953 1 25.08 605 LEU B O 1
ATOM 10107 N N . LEU B 1 606 ? 3.531 35.062 27.125 1 27.2 606 LEU B N 1
ATOM 10108 C CA . LEU B 1 606 ? 2.957 35.969 26.141 1 27.2 606 LEU B CA 1
ATOM 10109 C C . LEU B 1 606 ? 3.959 37.031 25.75 1 27.2 606 LEU B C 1
ATOM 10111 O O . LEU B 1 606 ? 3.6 38 25.078 1 27.2 606 LEU B O 1
ATOM 10115 N N . ASP B 1 607 ? 5.02 37.375 26.219 1 27.31 607 ASP B N 1
ATOM 10116 C CA . ASP B 1 607 ? 6.012 38.406 25.953 1 27.31 607 ASP B CA 1
ATOM 10117 C C . ASP B 1 607 ? 6.422 38.406 24.469 1 27.31 607 ASP B C 1
ATOM 10119 O O . ASP B 1 607 ? 7.297 39.156 24.062 1 27.31 607 ASP B O 1
ATOM 10123 N N . VAL B 1 608 ? 6.422 37.438 23.922 1 29.52 608 VAL B N 1
ATOM 10124 C CA . VAL B 1 608 ? 6.551 37.656 22.484 1 29.52 608 VAL B CA 1
ATOM 10125 C C . VAL B 1 608 ? 5.398 38.5 21.984 1 29.52 608 VAL B C 1
ATOM 10127 O O . VAL B 1 608 ? 4.359 38 21.562 1 29.52 608 VAL B O 1
ATOM 10130 N N . MET B 1 609 ? 4.867 39.469 22.656 1 29.94 609 MET B N 1
ATOM 10131 C CA . MET B 1 609 ? 3.943 40.594 22.5 1 29.94 609 MET B CA 1
ATOM 10132 C C . MET B 1 609 ? 4.316 41.438 21.297 1 29.94 609 MET B C 1
ATOM 10134 O O . MET B 1 609 ? 5.422 41.969 21.234 1 29.94 609 MET B O 1
ATOM 10138 N N . LEU B 1 610 ? 3.754 41.094 20.156 1 30.95 610 LEU B N 1
ATOM 10139 C CA . LEU B 1 610 ? 3.963 42.062 19.078 1 30.95 610 LEU B CA 1
ATOM 10140 C C . LEU B 1 610 ? 3.828 43.5 19.609 1 30.95 610 LEU B C 1
ATOM 10142 O O . LEU B 1 610 ? 2.992 43.75 20.484 1 30.95 610 LEU B O 1
ATOM 10146 N N . ASP B 1 611 ? 4.902 44.25 19.688 1 32.72 611 ASP B N 1
ATOM 10147 C CA . ASP B 1 611 ? 4.84 45.656 20.047 1 32.72 611 ASP B CA 1
ATOM 10148 C C . ASP B 1 611 ? 3.625 46.344 19.422 1 32.72 611 ASP B C 1
ATOM 10150 O O . ASP B 1 611 ? 3.076 45.844 18.438 1 32.72 611 ASP B O 1
ATOM 10154 N N . GLN B 1 612 ? 2.967 47.25 20.125 1 32.81 612 GLN B N 1
ATOM 10155 C CA . GLN B 1 612 ? 1.806 48 19.688 1 32.81 612 GLN B CA 1
ATOM 10156 C C . GLN B 1 612 ? 1.926 48.406 18.219 1 32.81 612 GLN B C 1
ATOM 10158 O O . GLN B 1 612 ? 0.934 48.406 17.484 1 32.81 612 GLN B O 1
ATOM 10163 N N . GLU B 1 613 ? 3.1 48.656 17.828 1 34.94 613 GLU B N 1
ATOM 10164 C CA . GLU B 1 613 ? 3.324 49.031 16.438 1 34.94 613 GLU B CA 1
ATOM 10165 C C . GLU B 1 613 ? 3.07 47.875 15.492 1 34.94 613 GLU B C 1
ATOM 10167 O O . GLU B 1 613 ? 2.434 48.062 14.445 1 34.94 613 GLU B O 1
ATOM 10172 N N . SER B 1 614 ? 3.5 46.781 15.891 1 35.53 614 SER B N 1
ATOM 10173 C CA . SER B 1 614 ? 3.299 45.656 15 1 35.53 614 SER B CA 1
ATOM 10174 C C . SER B 1 614 ? 1.837 45.219 14.984 1 35.53 614 SER B C 1
ATOM 10176 O O . SER B 1 614 ? 1.328 44.781 13.945 1 35.53 614 SER B O 1
ATOM 10178 N N . ILE B 1 615 ? 1.181 45.469 16.016 1 38.62 615 ILE B N 1
ATOM 10179 C CA . ILE B 1 615 ? -0.264 45.281 16.062 1 38.62 615 ILE B CA 1
ATOM 10180 C C . ILE B 1 615 ? -0.961 46.312 15.203 1 38.62 615 ILE B C 1
ATOM 10182 O O . ILE B 1 615 ? -1.861 46 14.422 1 38.62 615 ILE B O 1
ATOM 10186 N N . GLU B 1 616 ? -0.595 47.562 15.352 1 40.62 616 GLU B N 1
ATOM 10187 C CA . GLU B 1 616 ? -1.164 48.625 14.531 1 40.62 616 GLU B CA 1
ATOM 10188 C C . GLU B 1 616 ? -0.87 48.406 13.047 1 40.62 616 GLU B C 1
ATOM 10190 O O . GLU B 1 616 ? -1.747 48.594 12.203 1 40.62 616 GLU B O 1
ATOM 10195 N N . GLN B 1 617 ? 0.236 47.969 12.82 1 38.81 617 GLN B N 1
ATOM 10196 C CA . GLN B 1 617 ? 0.569 47.656 11.43 1 38.81 617 GLN B CA 1
ATOM 10197 C C . GLN B 1 617 ? -0.245 46.469 10.922 1 38.81 617 GLN B C 1
ATOM 10199 O O . GLN B 1 617 ? -0.72 46.469 9.781 1 38.81 617 GLN B O 1
ATOM 10204 N N . LEU B 1 618 ? -0.399 45.594 11.727 1 36.69 618 LEU B N 1
ATOM 10205 C CA . LEU B 1 618 ? -1.26 44.5 11.352 1 36.69 618 LEU B CA 1
ATOM 10206 C C . LEU B 1 618 ? -2.705 44.938 11.188 1 36.69 618 LEU B C 1
ATOM 10208 O O . LEU B 1 618 ? -3.381 44.562 10.234 1 36.69 618 LEU B O 1
ATOM 10212 N N . GLU B 1 619 ? -3.166 45.844 12.039 1 35.88 619 GLU B N 1
ATOM 10213 C CA . GLU B 1 619 ? -4.488 46.469 11.898 1 35.88 619 GLU B CA 1
ATOM 10214 C C . GLU B 1 619 ? -4.598 47.25 10.609 1 35.88 619 GLU B C 1
ATOM 10216 O O . GLU B 1 619 ? -5.617 47.188 9.914 1 35.88 619 GLU B O 1
ATOM 10221 N N . GLN B 1 620 ? -3.641 48.031 10.336 1 38.94 620 GLN B N 1
ATOM 10222 C CA . GLN B 1 620 ? -3.639 48.781 9.086 1 38.94 620 GLN B CA 1
ATOM 10223 C C . GLN B 1 620 ? -3.646 47.844 7.883 1 38.94 620 GLN B C 1
ATOM 10225 O O . GLN B 1 620 ? -4.34 48.094 6.895 1 38.94 620 GLN B O 1
ATOM 10230 N N . MET B 1 621 ? -2.889 46.875 7.941 1 34.62 621 MET B N 1
ATOM 10231 C CA . MET B 1 621 ? -2.859 45.938 6.828 1 34.62 621 MET B CA 1
ATOM 10232 C C . MET B 1 621 ? -4.203 45.25 6.68 1 34.62 621 MET B C 1
ATOM 10234 O O . MET B 1 621 ? -4.676 45.031 5.562 1 34.62 621 MET B O 1
ATOM 10238 N N . LEU B 1 622 ? -4.703 44.938 7.785 1 31.97 622 LEU B N 1
ATOM 10239 C CA . LEU B 1 622 ? -6.023 44.344 7.766 1 31.97 622 LEU B CA 1
ATOM 10240 C C . LEU B 1 622 ? -7.078 45.312 7.277 1 31.97 622 LEU B C 1
ATOM 10242 O O . LEU B 1 622 ? -8.023 44.938 6.59 1 31.97 622 LEU B O 1
ATOM 10246 N N . ASN B 1 623 ? -7.059 46.562 7.672 1 31.95 623 ASN B N 1
ATOM 10247 C CA . ASN B 1 623 ? -7.965 47.625 7.203 1 31.95 623 ASN B CA 1
ATOM 10248 C C . ASN B 1 623 ? -7.652 48.031 5.766 1 31.95 623 ASN B C 1
ATOM 10250 O O . ASN B 1 623 ? -8.391 48.812 5.164 1 31.95 623 ASN B O 1
ATOM 10254 N N . ALA B 1 624 ? -6.477 48.031 5.332 1 29.67 624 ALA B N 1
ATOM 10255 C CA . ALA B 1 624 ? -6.336 48.312 3.906 1 29.67 624 ALA B CA 1
ATOM 10256 C C . ALA B 1 624 ? -7.199 47.375 3.066 1 29.67 624 ALA B C 1
ATOM 10258 O O . ALA B 1 624 ? -7.242 46.188 3.318 1 29.67 624 ALA B O 1
ATOM 10259 N N . GLN B 1 625 ? -8.211 47.938 2.316 1 29.12 625 GLN B N 1
ATOM 10260 C CA . GLN B 1 625 ? -9.445 47.625 1.607 1 29.12 625 GLN B CA 1
ATOM 10261 C C . GLN B 1 625 ? -9.289 46.375 0.773 1 29.12 625 GLN B C 1
ATOM 10263 O O . GLN B 1 625 ? -10.273 45.656 0.511 1 29.12 625 GLN B O 1
ATOM 10268 N N . SER B 1 626 ? -8.391 46.312 -0.313 1 27.33 626 SER B N 1
ATOM 10269 C CA . SER B 1 626 ? -8.633 45.625 -1.567 1 27.33 626 SER B CA 1
ATOM 10270 C C . SER B 1 626 ? -8.594 44.094 -1.365 1 27.33 626 SER B C 1
ATOM 10272 O O . SER B 1 626 ? -8.781 43.344 -2.314 1 27.33 626 SER B O 1
ATOM 10274 N N . PHE B 1 627 ? -8.094 43.688 -0.384 1 23 627 PHE B N 1
ATOM 10275 C CA . PHE B 1 627 ? -7.828 42.281 -0.468 1 23 627 PHE B CA 1
ATOM 10276 C C . PHE B 1 627 ? -9.102 41.469 -0.207 1 23 627 PHE B C 1
ATOM 10278 O O . PHE B 1 627 ? -9.109 40.25 -0.354 1 23 627 PHE B O 1
ATOM 10285 N N . LEU B 1 628 ? -9.945 42 0.606 1 22.98 628 LEU B N 1
ATOM 10286 C CA . LEU B 1 628 ? -11.188 41.25 0.789 1 22.98 628 LEU B CA 1
ATOM 10287 C C . LEU B 1 628 ? -12.133 41.469 -0.388 1 22.98 628 LEU B C 1
ATOM 10289 O O . LEU B 1 628 ? -13.203 40.875 -0.452 1 22.98 628 LEU B O 1
ATOM 10293 N N . TYR B 1 629 ? -12.102 42.688 -1.103 1 19.92 629 TYR B N 1
ATOM 10294 C CA . TYR B 1 629 ? -12.938 42.938 -2.275 1 19.92 629 TYR B CA 1
ATOM 10295 C C . TYR B 1 629 ? -12.32 42.281 -3.518 1 19.92 629 TYR B C 1
ATOM 10297 O O . TYR B 1 629 ? -11.109 42.406 -3.75 1 19.92 629 TYR B O 1
#

Sequence (1258 aa):
MATGIKRRRVIHSCTHCREKKLKCDKIKPTCGTCTKANIKCEYTGLDLVESTLQQQISEDQIDFHRYGKILLKDGPLSFFTIVSLDPFVKCVLHVVKDNKRLPMKIRDELDRGKRKKSLIPSNELFESIKPLISNTFVVWSLVDHFFESELFNTCSFFQRDDFNKNLINFIGPKSYPAVRSRIDGPYDFIFIGTLLVILRISSWSFYNAGYEAEFMPFTVESIDLAKQCYEEVRYSYHHYRTQLLQFILILDFYRTNCAEDLDYVEGFENSANYILAQRLAINLGLNFETNDEHLKRLWYHLVELDTNQFLKDGNCSFLIDDKSYSTPFPQEPNDATIYIRERFKVRELIKPLAMMITDVGLKPSIKELNLGLEKLEQYLIDLDLNFILTLPNKVEKCAKFLNFLDISSLVYMVLYHIFLHYTGIDTQKAFETLARLLSISNPVLHVTHFLDSTKDHFYNLQQQFGPSFLIIPKILITLHKFLQLQISLIGRTNYILPKAKIDVSFEEIKRISFQNSRVIIANFGRISDKYFYAKRMNMIQTVLFVNTFGTTSESPVAPNYIKLLDNEPRVVSSKVLTELVELNLQAQASASADQGLVDFPENDLLDVMLDQESIEQLEQMLNAQSFLYMATGIKRRRVIHSCTHCREKKLKCDKIKPTCGTCTKANIKCEYTGLDLVESTLQQQISEDQIDFHRYGKILLKDGPLSFFTIVSLDPFVKCVLHVVKDNKRLPMKIRDELDRGKRKKSLIPSNELFESIKPLISNTFVVWSLVDHFFESELFNTCSFFQRDDFNKNLINFIGPKSYPAVRSRIDGPYDFIFIGTLLVILRISSWSFYNAGYEAEFMPFTVESIDLAKQCYEEVRYSYHHYRTQLLQFILILDFYRTNCAEDLDYVEGFENSANYILAQRLAINLGLNFETNDEHLKRLWYHLVELDTNQFLKDGNCSFLIDDKSYSTPFPQEPNDATIYIRERFKVRELIKPLAMMITDVGLKPSIKELNLGLEKLEQYLIDLDLNFILTLPNKVEKCAKFLNFLDISSLVYMVLYHIFLHYTGIDTQKAFETLARLLSISNPVLHVTHFLDSTKDHFYNLQQQFGPSFLIIPKILITLHKFLQLQISLIGRTNYILPKAKIDVSFEEIKRISFQNSRVIIANFGRISDKYFYAKRMNMIQTVLFVNTFGTTSESPVAPNYIKLLDNEPRVVSSKVLTELVELNLQAQASASADQGLVDFPENDLLDVMLDQESIEQLEQMLNAQSFLY

Organism: Wickerhamomyces anomalus (strain ATCC 58044 / CBS 1984 / NCYC 433 / NRRL Y-366-8) (NCBI:txid683960)

Nearest PDB structures (foldseek):
  7a0g-assembly1_EEE  TM=1.520E-01  e=7.943E+00  Serratia marcescens
  7a0g-assembly1_GGG  TM=1.429E-01  e=6.774E+00  Serratia marcescens
  5qsz-assembly1_A  TM=2.137E-01  e=2.734E-01  Homo sapiens

InterPro domains:
  IPR001138 Zn(2)Cys(6) fungal-type DNA-binding domain [PF00172] (12-44)
  IPR001138 Zn(2)Cys(6) fungal-type DNA-binding domain [PS00463] (13-41)
  IPR001138 Zn(2)Cys(6) fungal-type DNA-binding domain [PS50048] (13-43)
  IPR001138 Zn(2)Cys(6) fungal-type DNA-binding domain [SM00066] (8-52)
  IPR001138 Zn(2)Cys(6) fungal-type DNA-binding domain [cd00067] (9-44)
  IPR036864 Zn(2)-C6 fungal-type DNA-binding domain superfamily [G3DSA:4.10.240.10] (5-65)
  IPR036864 Zn(2)-C6 fungal-type DNA-binding domain superfamily [SSF57701] (4-44)